Protein AF-0000000072572701 (afdb_homodimer)

pLDDT: mean 84.65, std 23.16, range [14.66, 98.56]

Secondary structure (DSSP, 8-state):
--TT-------------------------------------------------HHHHHHHHHHHHHHHHHHHHHHHHHHHT--SHHHHHHHHHHHHHHHHT-SEEEEEE--TTS----EEEEES--HHHHHHHHTS-GGGSHHHHHHHSSPP-TT-EEES-TTT-TTS-HHHHHHHHHHT--EEEEEEEEETTEEEEEEEEEEESSS----HHHHHHHHHHHHHHHHHHHHHHHHHHHHHHHHHHHHHTS-SSPPPBTTEEEEEEEE--TT--SEEEEEEEETTTEEEEEEEEESS-SHHHHHHHHHHHHHHHHHHHHHTT-HHHHHHHHHHHHHHH-TT--EEEEEEEEEGGGTEEEEEEES-PPPEEE-SS-EEE--PPP-PPBTTSSS-----EEEEPPTT-EEEEE-THHHHTT-S-HHHHHHHHHHHHHT--GGGGG-HHHHHHHHHHHHSTTTTTTS--SS-EEEEEEEE-/-----------------------------------------------------HHHHHHHHHHHHHHHHHHHHHHHHHHHT--SHHHHHHHHHHHHHHHHT-SEEEEEE--TTS----EEEEES--HHHHHHHHTS-GGGSHHHHHHHSSPP-TT-EEES-TTT-TTS-HHHHHHHHHHT--EEEEEEEEETTEEEEEEEEEEESSS----HHHHHHHHHHHHHHHHHHHHHHHHHHHHHHHHHHHHHTS-SS---BTTEEEEEEEE--TT--SEEEEEEEETTTEEEEEEEEESS-SHHHHHHHHHHHHHHHHHHHHHTT-HHHHHHHHHHHHHHH-TT--EEEEEEEEEGGGTEEEEEEES-PPPEEE-SS-EEE--PPP-PPBTTSSS-----EEEEPPTT-EEEEE-THHHHTT-S-HHHHHHHHHHHHHT--GGGGG-HHHHHHHHHHHHSTTTTTTS--SS-EEEEEEEE-

InterPro domains:
  IPR001932 PPM-type phosphatase-like domain [PF07228] (284-476)
  IPR001932 PPM-type phosphatase-like domain [SM00331] (257-476)
  IPR029016 GAF-like domain superfamily [G3DSA:3.30.450.40] (66-241)
  IPR036457 PPM-type phosphatase-like domain superfamily [G3DSA:3.60.40.10] (252-475)
  IPR052016 Bacterial Sigma Factor Regulator [PTHR43156] (59-477)

Solvent-accessible surface area (backbone atoms only — not comparable to full-atom values): 51930 Å² total; per-residue (Å²): 138,84,69,83,64,85,66,78,80,73,81,82,82,81,70,85,68,82,74,73,83,72,83,72,78,81,83,82,75,82,75,89,82,79,86,89,86,79,84,75,82,77,77,79,79,81,71,76,71,71,75,74,52,76,67,54,58,52,39,53,50,37,49,48,47,37,51,52,48,48,51,51,49,54,50,49,52,57,44,48,67,41,86,42,49,70,51,35,54,51,44,50,50,53,49,45,19,64,52,48,70,31,77,27,29,38,36,43,36,49,32,70,83,69,78,53,70,73,48,73,48,60,38,88,48,54,71,67,53,52,53,51,56,64,70,29,60,51,78,74,34,68,54,32,36,50,74,75,41,66,88,67,60,78,80,41,49,74,38,40,46,48,83,73,42,82,84,51,50,66,59,47,52,50,44,29,61,74,73,50,41,22,14,36,42,25,37,64,30,36,29,92,95,34,74,41,35,29,25,37,37,32,34,26,68,46,68,42,73,61,50,70,68,31,43,50,53,42,37,55,48,32,46,49,45,26,40,49,47,51,50,33,44,50,37,51,52,44,49,51,38,43,50,46,21,58,45,54,47,37,69,83,64,79,69,89,46,84,45,44,44,68,27,74,49,79,42,60,19,91,57,35,28,9,59,49,58,47,64,40,86,37,80,93,74,21,33,38,36,35,42,32,35,32,65,65,59,22,34,61,13,34,24,49,30,24,32,51,53,29,24,47,50,48,36,34,74,75,37,34,90,37,30,45,57,31,52,46,51,48,34,52,48,34,53,74,74,38,61,91,46,44,29,28,28,35,34,29,27,29,35,38,92,73,32,30,32,39,31,19,43,21,48,48,65,60,36,35,38,36,46,96,88,47,64,47,71,46,82,60,63,86,28,64,35,36,48,75,54,97,69,84,72,46,64,66,42,78,46,80,55,54,76,54,21,29,40,37,39,53,41,63,28,57,38,57,72,55,70,47,57,70,69,56,27,49,50,43,47,49,50,30,52,62,61,56,50,77,82,35,56,80,34,40,55,48,41,52,50,49,31,49,46,59,51,29,50,95,53,53,67,73,41,88,34,87,56,29,33,39,39,40,28,42,24,30,93,134,77,83,88,96,89,92,88,94,91,82,94,87,88,88,87,91,90,89,89,84,91,86,91,94,87,91,84,87,85,84,91,86,85,88,91,85,87,89,81,86,79,83,83,83,84,74,79,76,72,78,77,53,74,69,54,56,53,39,50,50,36,48,49,48,36,51,52,47,49,51,51,48,54,50,50,52,57,45,49,66,42,86,41,48,69,52,35,54,50,44,50,51,51,49,45,20,65,51,48,72,32,78,27,30,37,36,41,35,48,32,71,85,68,80,52,72,74,48,75,50,60,38,88,48,53,72,67,52,54,51,51,54,65,70,29,61,50,77,75,33,70,54,32,37,50,74,75,42,65,88,68,61,78,81,38,48,75,38,38,46,49,83,74,41,81,84,51,52,67,59,47,52,50,44,30,60,72,74,51,40,22,15,35,41,28,38,64,31,35,29,90,95,34,73,43,35,29,24,37,37,34,33,28,66,48,68,42,73,60,50,71,69,29,44,50,52,43,36,56,48,32,47,48,45,26,38,49,46,50,50,34,44,49,36,52,51,43,49,52,39,44,49,46,23,58,47,54,46,37,68,84,66,79,68,89,48,83,44,44,44,72,27,74,49,80,43,57,17,90,57,36,30,10,61,49,59,47,65,40,85,38,81,93,75,22,33,38,36,36,41,34,36,33,64,65,59,23,33,62,13,34,25,49,29,23,33,50,53,29,23,47,50,48,37,34,74,74,38,35,90,38,30,45,58,31,54,45,51,49,34,52,48,35,52,75,73,39,62,90,44,45,31,26,30,34,34,29,28,28,35,37,92,72,32,33,33,39,30,18,45,20,49,47,65,60,36,34,39,38,46,95,88,49,64,47,72,45,82,60,64,85,28,64,35,37,48,74,55,97,68,82,70,47,65,65,40,77,45,78,56,54,75,55,20,28,42,36,40,54,40,64,27,58,37,57,72,54,70,45,58,69,70,57,26,50,50,44,45,50,50,29,52,60,60,55,50,78,82,34,57,80,35,39,56,48,41,54,49,50,31,48,46,60,50,30,51,93,53,53,67,72,41,87,34,86,56,30,31,39,38,41,29,43,25,30,93

Foldseek 3Di:
DPPDPPDDPDDDDDDPDDDDDDPDDDDDDPDDDDDDDDDDPDPPPPPPVPPPPPVNVVVVVVVVVVVLVVLLVVLLVCLLPDQALLSNQVSLQVSLCVLQVFQKKKWWFDFPVRPDDTDMDIGPADPVLVVLVVVPPLCLDQQSCCNVHPHDDLLFDKFQFQCPDPPRDPSVNVSCVVVQFGIKTKGFLDAVVFTTGTMMMGTHNHRDGGDPSSSVSSSVSSNSSSVSSVVNVVVVVVVVVVVVVLCVLADVDADDAPFKDKDKDKDAFPQGFQWYWDWDQEPPSKIKTKIKGKDDGHPVSSVVSSVLVVQLNVLCNVPVVDQQSSVQVSLVVCVVPPLPIWMKMKMWIADSVQQKIKIAIAQWFFKWKADPVDIDTDDFDDHHIRNPDPGTDGDIDMDHDDALMKIKGKGCLLQVLLVDDNVVSVVQLSVQRHPQDPVQSNPQNSSVVSSSCSSQDDCSRVDRDNGMMMMMMMHGD/DADDDDYDDDDDDYDYDYDYDDDDDDDDDYDDDDDDDDDDDDDDPPPPPPPPPPVRVVVVVVVVVVVLVVLLVVLLVCLLPDQALLSNQVSLQVSLCVLQVFQKKKWWFDFPVRPDDTDMDIGPADPVLVVLVVVDPLCLDQQSCCNVHDHDDLLFDKFQFQCPDPPRDPSVNVSCVVVQFGIKTKGFLDAVVFTTGTMMMGTHNHRDGGDPSSSVSSSVSSNSSSVSSVVNVVVVVVVVVVVVVLCVLADVDADDAPFKDKDKDKDAFPQGFQWYWDWDQEPPSKIKTKIKGKDDGHPVSSVVSSVLVVQLNVLCRVPVVDQQSSVQVSLVVCVVPPLPIWMKMKMWIADSVQQKIKIAIAQWFFKWKADPVDIDTDDFDDWHIRNPDPGTDGDIDMDHDDALMKIKGKGCLLQVLLVDDNVVSVVQLSVQRHPQDPVQSNPVNSSVVSSSCSSQDDCSRVDRDNGMMMMMMMHGD

Radius of gyration: 38.57 Å; Cα contacts (8 Å, |Δi|>4): 1800; chains: 2; bounding box: 118×118×92 Å

Organism: Streptomyces coelicolor (strain ATCC BAA-471 / A3(2) / M145) (NCBI:txid100226)

Nearest PDB structures (foldseek):
  3pu9-assembly1_B  TM=7.978E-01  e=1.955E-11  Sphaerobacter thermophilus DSM 20745
  5ucg-assembly3_D  TM=8.114E-01  e=4.742E-10  Bacillus subtilis subsp. subtilis str. 168
  3f79-assembly2_D  TM=7.414E-01  e=1.609E-10  Pseudomonas aeruginosa
  3f79-assembly2_C  TM=7.534E-01  e=5.886E-10  Pseudomonas aeruginosa
  5ucg-assembly1_B  TM=5.491E-01  e=1.102E-10  Bacillus subtilis subsp. subtilis str. 168

Sequence (954 aa):
MNAPHPAKVAGIDSTVPAPAHTVAPAAAGTSPAAESRTADAAAVTDASGTPCAPGALLQDRLAGWVSDLTTLHELTERLVHTGTLAEGLQEVLRAGAALVGARRGLVVLEPADGLGPDTTVGLGLARADLGHIETVPRSALPHGRILDGPPVDEDGIAEPDLLAEKALDPRHREVAARLGYAASYALPLSAEGTPRLGAAVWLYDEPAEPGERQRHLAGLYVRYAAPHLARLLEVERTRTSMATMAEELLPSRLPRVPGVQLAARHRTGPLGGGDWYDALPLPDAALGLSVGSVTGSGPSAVAAMGRLRASLRAYAVMEGEDPVAVLSDLELLLRLTEPARSATALFGYCEPALRRITLAGAGHSPPLLIGERRTEFVETSLSAPLGMLACWEAPSVELQAEPGETVLLYTDGLLHRTGDRADRAFARLHAAAAGVPRAARQDPDAVVEHVLRTVLPDGKAEADSEEDVVLLAVRFEMNAPHPAKVAGIDSTVPAPAHTVAPAAAGTSPAAESRTADAAAVTDASGTPCAPGALLQDRLAGWVSDLTTLHELTERLVHTGTLAEGLQEVLRAGAALVGARRGLVVLEPADGLGPDTTVGLGLARADLGHIETVPRSALPHGRILDGPPVDEDGIAEPDLLAEKALDPRHREVAARLGYAASYALPLSAEGTPRLGAAVWLYDEPAEPGERQRHLAGLYVRYAAPHLARLLEVERTRTSMATMAEELLPSRLPRVPGVQLAARHRTGPLGGGDWYDALPLPDAALGLSVGSVTGSGPSAVAAMGRLRASLRAYAVMEGEDPVAVLSDLELLLRLTEPARSATALFGYCEPALRRITLAGAGHSPPLLIGERRTEFVETSLSAPLGMLACWEAPSVELQAEPGETVLLYTDGLLHRTGDRADRAFARLHAAAAGVPRAARQDPDAVVEHVLRTVLPDGKAEADSEEDVVLLAVRFE

Structure (mmCIF, N/CA/C/O backbone):
data_AF-0000000072572701-model_v1
#
loop_
_entity.id
_entity.type
_entity.pdbx_description
1 polymer 'PPM-type phosphatase domain-containing protein'
#
loop_
_atom_site.group_PDB
_atom_site.id
_atom_site.type_symbol
_atom_site.label_atom_id
_atom_site.label_alt_id
_atom_site.label_comp_id
_atom_site.label_asym_id
_atom_site.label_entity_id
_atom_site.label_seq_id
_atom_site.pdbx_PDB_ins_code
_atom_site.Cartn_x
_atom_site.Cartn_y
_atom_site.Cartn_z
_atom_site.occupancy
_atom_site.B_iso_or_equiv
_atom_site.auth_seq_id
_atom_site.auth_comp_id
_atom_site.auth_asym_id
_atom_site.auth_atom_id
_atom_site.pdbx_PDB_model_num
ATOM 1 N N . MET A 1 1 ? -39.969 -18.25 -25.328 1 21.27 1 MET A N 1
ATOM 2 C CA . MET A 1 1 ? -39.781 -17.422 -24.141 1 21.27 1 MET A CA 1
ATOM 3 C C . MET A 1 1 ? -39.594 -15.961 -24.5 1 21.27 1 MET A C 1
ATOM 5 O O . MET A 1 1 ? -38.562 -15.578 -25.047 1 21.27 1 MET A O 1
ATOM 9 N N . ASN A 1 2 ? -40.781 -15.281 -24.828 1 21.39 2 ASN A N 1
ATOM 10 C CA . ASN A 1 2 ? -41.312 -14.109 -25.5 1 21.39 2 ASN A CA 1
ATOM 11 C C . ASN A 1 2 ? -41.062 -12.828 -24.719 1 21.39 2 ASN A C 1
ATOM 13 O O . ASN A 1 2 ? -41.75 -11.82 -24.906 1 21.39 2 ASN A O 1
ATOM 17 N N . ALA A 1 3 ? -40.031 -13.016 -23.859 1 20.7 3 ALA A N 1
ATOM 18 C CA . ALA A 1 3 ? -40.25 -12.18 -22.672 1 20.7 3 ALA A CA 1
ATOM 19 C C . ALA A 1 3 ? -40.062 -10.703 -23 1 20.7 3 ALA A C 1
ATOM 21 O O . ALA A 1 3 ? -40.562 -9.828 -22.297 1 20.7 3 ALA A O 1
ATOM 22 N N . PRO A 1 4 ? -39.156 -10.32 -24.016 1 23.58 4 PRO A N 1
ATOM 23 C CA . PRO A 1 4 ? -38.312 -9.234 -23.5 1 23.58 4 PRO A CA 1
ATOM 24 C C . PRO A 1 4 ? -38.969 -7.867 -23.625 1 23.58 4 PRO A C 1
ATOM 26 O O . PRO A 1 4 ? -38.344 -6.844 -23.359 1 23.58 4 PRO A O 1
ATOM 29 N N . HIS A 1 5 ? -40.344 -7.762 -23.578 1 20.62 5 HIS A N 1
ATOM 30 C CA . HIS A 1 5 ? -40.875 -6.695 -24.422 1 20.62 5 HIS A CA 1
ATOM 31 C C . HIS A 1 5 ? -40.656 -5.328 -23.797 1 20.62 5 HIS A C 1
ATOM 33 O O . HIS A 1 5 ? -41.031 -4.305 -24.375 1 20.62 5 HIS A O 1
ATOM 39 N N . PRO A 1 6 ? -40.156 -5.148 -22.469 1 23.62 6 PRO A N 1
ATOM 40 C CA . PRO A 1 6 ? -41 -4.109 -21.859 1 23.62 6 PRO A CA 1
ATOM 41 C C . PRO A 1 6 ? -40.531 -2.697 -22.203 1 23.62 6 PRO A C 1
ATOM 43 O O . PRO A 1 6 ? -39.531 -2.236 -21.688 1 23.62 6 PRO A O 1
ATOM 46 N N . ALA A 1 7 ? -40.562 -2.428 -23.484 1 18.44 7 ALA A N 1
ATOM 47 C CA . ALA A 1 7 ? -39.875 -1.271 -24.031 1 18.44 7 ALA A CA 1
ATOM 48 C C . ALA A 1 7 ? -40.219 0.001 -23.281 1 18.44 7 ALA A C 1
ATOM 50 O O . ALA A 1 7 ? -39.344 0.739 -22.828 1 18.44 7 ALA A O 1
ATOM 51 N N . LYS A 1 8 ? -41.281 0.714 -23.703 1 19 8 LYS A N 1
ATOM 52 C CA . LYS A 1 8 ? -41.156 1.974 -24.438 1 19 8 LYS A CA 1
ATOM 53 C C . LYS A 1 8 ? -41.531 3.158 -23.562 1 19 8 LYS A C 1
ATOM 55 O O . LYS A 1 8 ? -42.719 3.498 -23.469 1 19 8 LYS A O 1
ATOM 60 N N . VAL A 1 9 ? -41.281 3.285 -22.281 1 19.78 9 VAL A N 1
ATOM 61 C CA . VAL A 1 9 ? -42.188 4.145 -21.516 1 19.78 9 VAL A CA 1
ATOM 62 C C . VAL A 1 9 ? -41.969 5.605 -21.891 1 19.78 9 VAL A C 1
ATOM 64 O O . VAL A 1 9 ? -42.031 6.496 -21.047 1 19.78 9 VAL A O 1
ATOM 67 N N . ALA A 1 10 ? -41.219 5.809 -23.078 1 16.98 10 ALA A N 1
ATOM 68 C CA . ALA A 1 10 ? -40.594 7.129 -23.031 1 16.98 10 ALA A CA 1
ATOM 69 C C . ALA A 1 10 ? -41.656 8.227 -22.906 1 16.98 10 ALA A C 1
ATOM 71 O O . ALA A 1 10 ? -42.844 7.98 -23.156 1 16.98 10 ALA A O 1
ATOM 72 N N . GLY A 1 11 ? -41.375 9.477 -23.422 1 17.83 11 GLY A N 1
ATOM 73 C CA . GLY A 1 11 ? -41.125 10.844 -23.016 1 17.83 11 GLY A CA 1
ATOM 74 C C . GLY A 1 11 ? -42.188 11.82 -23.484 1 17.83 11 GLY A C 1
ATOM 75 O O . GLY A 1 11 ? -42 13.039 -23.391 1 17.83 11 GLY A O 1
ATOM 76 N N . ILE A 1 12 ? -43.375 11.273 -24.062 1 17.78 12 ILE A N 1
ATOM 77 C CA . ILE A 1 12 ? -43.781 12.148 -25.156 1 17.78 12 ILE A CA 1
ATOM 78 C C . ILE A 1 12 ? -44.062 13.555 -24.625 1 17.78 12 ILE A C 1
ATOM 80 O O . ILE A 1 12 ? -44.25 13.742 -23.422 1 17.78 12 ILE A O 1
ATOM 84 N N . ASP A 1 13 ? -44.938 14.266 -25.281 1 16.95 13 ASP A N 1
ATOM 85 C CA . ASP A 1 13 ? -45.031 15.484 -26.078 1 16.95 13 ASP A CA 1
ATOM 86 C C . ASP A 1 13 ? -45.625 16.625 -25.297 1 16.95 13 ASP A C 1
ATOM 88 O O . ASP A 1 13 ? -45.062 17.719 -25.234 1 16.95 13 ASP A O 1
ATOM 92 N N . SER A 1 14 ? -47 16.625 -25.062 1 16.88 14 SER A N 1
ATOM 93 C CA . SER A 1 14 ? -47.781 17.609 -25.797 1 16.88 14 SER A CA 1
ATOM 94 C C . SER A 1 14 ? -47.969 18.891 -25 1 16.88 14 SER A C 1
ATOM 96 O O . SER A 1 14 ? -47.688 18.922 -23.797 1 16.88 14 SER A O 1
ATOM 98 N N . THR A 1 15 ? -49.156 19.344 -24.812 1 18.53 15 THR A N 1
ATOM 99 C CA . THR A 1 15 ? -49.906 20.5 -25.328 1 18.53 15 THR A CA 1
ATOM 100 C C . THR A 1 15 ? -50.219 21.469 -24.203 1 18.53 15 THR A C 1
ATOM 102 O O . THR A 1 15 ? -50.906 22.469 -24.438 1 18.53 15 THR A O 1
ATOM 105 N N . VAL A 1 16 ? -49.406 21.547 -23.094 1 17.84 16 VAL A N 1
ATOM 106 C CA . VAL A 1 16 ? -50.281 22.078 -22.062 1 17.84 16 VAL A CA 1
ATOM 107 C C . VAL A 1 16 ? -50.688 23.516 -22.406 1 17.84 16 VAL A C 1
ATOM 109 O O . VAL A 1 16 ? -49.812 24.359 -22.625 1 17.84 16 VAL A O 1
ATOM 112 N N . PRO A 1 17 ? -51.906 23.734 -22.547 1 17.67 17 PRO A N 1
ATOM 113 C CA . PRO A 1 17 ? -52.625 24.875 -23.125 1 17.67 17 PRO A CA 1
ATOM 114 C C . PRO A 1 17 ? -52.531 26.125 -22.25 1 17.67 17 PRO A C 1
ATOM 116 O O . PRO A 1 17 ? -52.719 27.25 -22.734 1 17.67 17 PRO A O 1
ATOM 119 N N . ALA A 1 18 ? -52.062 26.172 -21 1 18.7 18 ALA A N 1
ATOM 120 C CA . ALA A 1 18 ? -53.094 26.875 -20.234 1 18.7 18 ALA A CA 1
ATOM 121 C C . ALA A 1 18 ? -53.062 28.375 -20.547 1 18.7 18 ALA A C 1
ATOM 123 O O . ALA A 1 18 ? -52.031 29.016 -20.531 1 18.7 18 ALA A O 1
ATOM 124 N N . PRO A 1 19 ? -54.125 28.906 -20.906 1 17.61 19 PRO A N 1
ATOM 125 C CA . PRO A 1 19 ? -54.406 30.203 -21.547 1 17.61 19 PRO A CA 1
ATOM 126 C C . PRO A 1 19 ? -54.25 31.375 -20.578 1 17.61 19 PRO A C 1
ATOM 128 O O . PRO A 1 19 ? -54.125 32.531 -21.016 1 17.61 19 PRO A O 1
ATOM 131 N N . ALA A 1 20 ? -54.125 31.094 -19.266 1 16.67 20 ALA A N 1
ATOM 132 C CA . ALA A 1 20 ? -55.188 31.906 -18.672 1 16.67 20 ALA A CA 1
ATOM 133 C C . ALA A 1 20 ? -54.875 33.406 -18.812 1 16.67 20 ALA A C 1
ATOM 135 O O . ALA A 1 20 ? -53.844 33.781 -19.391 1 16.67 20 ALA A O 1
ATOM 136 N N . HIS A 1 21 ? -54.5 33.938 -17.641 1 17.12 21 HIS A N 1
ATOM 137 C CA . HIS A 1 21 ? -55.344 34.969 -17 1 17.12 21 HIS A CA 1
ATOM 138 C C . HIS A 1 21 ? -54.875 36.375 -17.344 1 17.12 21 HIS A C 1
ATOM 140 O O . HIS A 1 21 ? -53.688 36.594 -17.672 1 17.12 21 HIS A O 1
ATOM 146 N N . THR A 1 22 ? -55.781 37.219 -17.359 1 18.22 22 THR A N 1
ATOM 147 C CA . THR A 1 22 ? -56.281 38.469 -17.891 1 18.22 22 THR A CA 1
ATOM 148 C C . THR A 1 22 ? -55.594 39.656 -17.188 1 18.22 22 THR A C 1
ATOM 150 O O . THR A 1 22 ? -55.906 40.812 -17.484 1 18.22 22 THR A O 1
ATOM 153 N N . VAL A 1 23 ? -54.438 39.469 -16.547 1 18.38 23 VAL A N 1
ATOM 154 C CA . VAL A 1 23 ? -54.438 40.5 -15.5 1 18.38 23 VAL A CA 1
ATOM 155 C C . VAL A 1 23 ? -54.25 41.875 -16.109 1 18.38 23 VAL A C 1
ATOM 157 O O . VAL A 1 23 ? -53.219 42.125 -16.766 1 18.38 23 VAL A O 1
ATOM 160 N N . ALA A 1 24 ? -55.281 42.594 -16.312 1 18.03 24 ALA A N 1
ATOM 161 C CA . ALA A 1 24 ? -55.312 43.844 -17.078 1 18.03 24 ALA A CA 1
ATOM 162 C C . ALA A 1 24 ? -54.375 44.875 -16.438 1 18.03 24 ALA A C 1
ATOM 164 O O . ALA A 1 24 ? -54.094 44.812 -15.242 1 18.03 24 ALA A O 1
ATOM 165 N N . PRO A 1 25 ? -54.188 46.031 -17.188 1 17.86 25 PRO A N 1
ATOM 166 C CA . PRO A 1 25 ? -53.25 47.125 -17.422 1 17.86 25 PRO A CA 1
ATOM 167 C C . PRO A 1 25 ? -53.469 48.281 -16.469 1 17.86 25 PRO A C 1
ATOM 169 O O . PRO A 1 25 ? -52.844 49.344 -16.641 1 17.86 25 PRO A O 1
ATOM 172 N N . ALA A 1 26 ? -53.938 48.094 -15.211 1 17.42 26 ALA A N 1
ATOM 173 C CA . ALA A 1 26 ? -54.625 49.344 -14.883 1 17.42 26 ALA A CA 1
ATOM 174 C C . ALA A 1 26 ? -53.688 50.531 -14.984 1 17.42 26 ALA A C 1
ATOM 176 O O . ALA A 1 26 ? -52.469 50.375 -14.898 1 17.42 26 ALA A O 1
ATOM 177 N N . ALA A 1 27 ? -54.344 51.688 -14.633 1 17.27 27 ALA A N 1
ATOM 178 C CA . ALA A 1 27 ? -54.5 53.031 -15.188 1 17.27 27 ALA A CA 1
ATOM 179 C C . ALA A 1 27 ? -53.406 53.969 -14.703 1 17.27 27 ALA A C 1
ATOM 181 O O . ALA A 1 27 ? -52.781 54.656 -15.5 1 17.27 27 ALA A O 1
ATOM 182 N N . ALA A 1 28 ? -53.531 54.5 -13.406 1 18.25 28 ALA A N 1
ATOM 183 C CA . ALA A 1 28 ? -53.875 55.906 -13.281 1 18.25 28 ALA A CA 1
ATOM 184 C C . ALA A 1 28 ? -52.594 56.75 -13.148 1 18.25 28 ALA A C 1
ATOM 186 O O . ALA A 1 28 ? -51.562 56.25 -12.727 1 18.25 28 ALA A O 1
ATOM 187 N N . GLY A 1 29 ? -52.719 58.156 -13.336 1 17.61 29 GLY A N 1
ATOM 188 C CA . GLY A 1 29 ? -52.094 59.375 -13.836 1 17.61 29 GLY A CA 1
ATOM 189 C C . GLY A 1 29 ? -51.219 60.094 -12.797 1 17.61 29 GLY A C 1
ATOM 190 O O . GLY A 1 29 ? -50.812 61.219 -13 1 17.61 29 GLY A O 1
ATOM 191 N N . THR A 1 30 ? -50.562 59.344 -11.93 1 16.91 30 THR A N 1
ATOM 192 C CA . THR A 1 30 ? -50.188 60.156 -10.789 1 16.91 30 THR A CA 1
ATOM 193 C C . THR A 1 30 ? -49.281 61.312 -11.234 1 16.91 30 THR A C 1
ATOM 195 O O . THR A 1 30 ? -48.188 61.062 -11.766 1 16.91 30 THR A O 1
ATOM 198 N N . SER A 1 31 ? -49.906 62.469 -11.258 1 16.78 31 SER A N 1
ATOM 199 C CA . SER A 1 31 ? -49.438 63.75 -11.742 1 16.78 31 SER A CA 1
ATOM 200 C C . SER A 1 31 ? -48.125 64.188 -11.055 1 16.78 31 SER A C 1
ATOM 202 O O . SER A 1 31 ? -47.688 63.531 -10.102 1 16.78 31 SER A O 1
ATOM 204 N N . PRO A 1 32 ? -48.281 65.375 -10.32 1 17.64 32 PRO A N 1
ATOM 205 C CA . PRO A 1 32 ? -47.656 66.688 -10.672 1 17.64 32 PRO A CA 1
ATOM 206 C C . PRO A 1 32 ? -46.312 66.875 -9.969 1 17.64 32 PRO A C 1
ATOM 208 O O . PRO A 1 32 ? -45.938 66.125 -9.078 1 17.64 32 PRO A O 1
ATOM 211 N N . ALA A 1 33 ? -46.031 68.25 -9.586 1 17.8 33 ALA A N 1
ATOM 212 C CA . ALA A 1 33 ? -45.062 69.312 -9.867 1 17.8 33 ALA A CA 1
ATOM 213 C C . ALA A 1 33 ? -44.094 69.5 -8.711 1 17.8 33 ALA A C 1
ATOM 215 O O . ALA A 1 33 ? -42.906 69.688 -8.93 1 17.8 33 ALA A O 1
ATOM 216 N N . ALA A 1 34 ? -44.656 69.688 -7.418 1 16.55 34 ALA A N 1
ATOM 217 C CA . ALA A 1 34 ? -44.344 71.062 -7.039 1 16.55 34 ALA A CA 1
ATOM 218 C C . ALA A 1 34 ? -42.906 71.188 -6.488 1 16.55 34 ALA A C 1
ATOM 220 O O . ALA A 1 34 ? -42.125 72.062 -6.922 1 16.55 34 ALA A O 1
ATOM 221 N N . GLU A 1 35 ? -42.719 70.812 -5.184 1 16.84 35 GLU A N 1
ATOM 222 C CA . GLU A 1 35 ? -42.438 71.875 -4.27 1 16.84 35 GLU A CA 1
ATOM 223 C C . GLU A 1 35 ? -40.938 72.25 -4.258 1 16.84 35 GLU A C 1
ATOM 225 O O . GLU A 1 35 ? -40.125 71.438 -4.762 1 16.84 35 GLU A O 1
ATOM 230 N N . SER A 1 36 ? -40.375 72.438 -2.971 1 18.41 36 SER A N 1
ATOM 231 C CA . SER A 1 36 ? -39.844 73.562 -2.256 1 18.41 36 SER A CA 1
ATOM 232 C C . SER A 1 36 ? -38.312 73.625 -2.344 1 18.41 36 SER A C 1
ATOM 234 O O . SER A 1 36 ? -37.688 72.562 -2.645 1 18.41 36 SER A O 1
ATOM 236 N N . ARG A 1 37 ? -37.719 74.625 -1.461 1 20.86 37 ARG A N 1
ATOM 237 C CA . ARG A 1 37 ? -36.75 75.75 -1.335 1 20.86 37 ARG A CA 1
ATOM 238 C C . ARG A 1 37 ? -35.375 75.188 -0.953 1 20.86 37 ARG A C 1
ATOM 240 O O . ARG A 1 37 ? -35.281 74.125 -0.34 1 20.86 37 ARG A O 1
ATOM 247 N N . THR A 1 38 ? -34.375 75.938 -1.31 1 19.28 38 THR A N 1
ATOM 248 C CA . THR A 1 38 ? -32.969 76 -1.698 1 19.28 38 THR A CA 1
ATOM 249 C C . THR A 1 38 ? -32.062 75.875 -0.475 1 19.28 38 THR A C 1
ATOM 251 O O . THR A 1 38 ? -30.891 75.5 -0.589 1 19.28 38 THR A O 1
ATOM 254 N N . ALA A 1 39 ? -32.375 76.125 0.892 1 22.48 39 ALA A N 1
ATOM 255 C CA . ALA A 1 39 ? -31.406 77.062 1.483 1 22.48 39 ALA A CA 1
ATOM 256 C C . ALA A 1 39 ? -30.094 76.312 1.765 1 22.48 39 ALA A C 1
ATOM 258 O O . ALA A 1 39 ? -30.094 75.125 2.135 1 22.48 39 ALA A O 1
ATOM 259 N N . ASP A 1 40 ? -28.953 76.938 1.442 1 21.2 40 ASP A N 1
ATOM 260 C CA . ASP A 1 40 ? -27.516 76.75 1.277 1 21.2 40 ASP A CA 1
ATOM 261 C C . ASP A 1 40 ? -26.828 76.625 2.627 1 21.2 40 ASP A C 1
ATOM 263 O O . ASP A 1 40 ? -25.594 76.562 2.705 1 21.2 40 ASP A O 1
ATOM 267 N N . ALA A 1 41 ? -27.422 76 3.748 1 23.45 41 ALA A N 1
ATOM 268 C CA . ALA A 1 41 ? -26.641 76.312 4.938 1 23.45 41 ALA A CA 1
ATOM 269 C C . ALA A 1 41 ? -25.25 75.688 4.852 1 23.45 41 ALA A C 1
ATOM 271 O O . ALA A 1 41 ? -25.141 74.5 4.457 1 23.45 41 ALA A O 1
ATOM 272 N N . ALA A 1 42 ? -24.203 76.5 4.945 1 25.03 42 ALA A N 1
ATOM 273 C CA . ALA A 1 42 ? -22.734 76.438 4.98 1 25.03 42 ALA A CA 1
ATOM 274 C C . ALA A 1 42 ? -22.25 75.625 6.16 1 25.03 42 ALA A C 1
ATOM 276 O O . ALA A 1 42 ? -22.469 76 7.32 1 25.03 42 ALA A O 1
ATOM 277 N N . ALA A 1 43 ? -22.453 74.312 6.223 1 24.67 43 ALA A N 1
ATOM 278 C CA . ALA A 1 43 ? -21.922 73.562 7.363 1 24.67 43 ALA A CA 1
ATOM 279 C C . ALA A 1 43 ? -20.422 73.812 7.527 1 24.67 43 ALA A C 1
ATOM 281 O O . ALA A 1 43 ? -19.688 73.812 6.547 1 24.67 43 ALA A O 1
ATOM 282 N N . VAL A 1 44 ? -20.078 74.562 8.562 1 25.47 44 VAL A N 1
ATOM 283 C CA . VAL A 1 44 ? -18.766 74.812 9.141 1 25.47 44 VAL A CA 1
ATOM 284 C C . VAL A 1 44 ? -18.078 73.5 9.469 1 25.47 44 VAL A C 1
ATOM 286 O O . VAL A 1 44 ? -18.625 72.625 10.18 1 25.47 44 VAL A O 1
ATOM 289 N N . THR A 1 45 ? -17.312 72.875 8.609 1 26.06 45 THR A N 1
ATOM 290 C CA . THR A 1 45 ? -16.5 71.625 8.773 1 26.06 45 THR A CA 1
ATOM 291 C C . THR A 1 45 ? -15.492 71.812 9.906 1 26.06 45 THR A C 1
ATOM 293 O O . THR A 1 45 ? -14.602 72.688 9.836 1 26.06 45 THR A O 1
ATOM 296 N N . ASP A 1 46 ? -15.891 71.812 11.219 1 28.23 46 ASP A N 1
ATOM 297 C CA . ASP A 1 46 ? -14.891 71.812 12.289 1 28.23 46 ASP A CA 1
ATOM 298 C C . ASP A 1 46 ? -13.914 70.625 12.109 1 28.23 46 ASP A C 1
ATOM 300 O O . ASP A 1 46 ? -14.305 69.438 12.18 1 28.23 46 ASP A O 1
ATOM 304 N N . ALA A 1 47 ? -12.867 70.688 11.328 1 34.38 47 ALA A N 1
ATOM 305 C CA . ALA A 1 47 ? -11.742 69.812 11.062 1 34.38 47 ALA A CA 1
ATOM 306 C C . ALA A 1 47 ? -10.922 69.562 12.328 1 34.38 47 ALA A C 1
ATOM 308 O O . ALA A 1 47 ? -9.742 69.875 12.383 1 34.38 47 ALA A O 1
ATOM 309 N N . SER A 1 48 ? -11.492 69.812 13.531 1 36.31 48 SER A N 1
ATOM 310 C CA . SER A 1 48 ? -10.445 69.5 14.508 1 36.31 48 SER A CA 1
ATOM 311 C C . SER A 1 48 ? -9.953 68.062 14.375 1 36.31 48 SER A C 1
ATOM 313 O O . SER A 1 48 ? -10.68 67.125 14.703 1 36.31 48 SER A O 1
ATOM 315 N N . GLY A 1 49 ? -9.195 67.688 13.328 1 36.69 49 GLY A N 1
ATOM 316 C CA . GLY A 1 49 ? -8.5 66.438 13.242 1 36.69 49 GLY A CA 1
ATOM 317 C C . GLY A 1 49 ? -7.816 66 14.539 1 36.69 49 GLY A C 1
ATOM 318 O O . GLY A 1 49 ? -6.805 66.625 14.914 1 36.69 49 GLY A O 1
ATOM 319 N N . THR A 1 50 ? -8.492 65.75 15.625 1 41.75 50 THR A N 1
ATOM 320 C CA . THR A 1 50 ? -7.781 65.188 16.766 1 41.75 50 THR A CA 1
ATOM 321 C C . THR A 1 50 ? -6.797 64.125 16.312 1 41.75 50 THR A C 1
ATOM 323 O O . THR A 1 50 ? -7.195 63.125 15.688 1 41.75 50 THR A O 1
ATOM 326 N N . PRO A 1 51 ? -5.484 64.375 16.094 1 45.22 51 PRO A N 1
ATOM 327 C CA . PRO A 1 51 ? -4.473 63.375 15.789 1 45.22 51 PRO A CA 1
ATOM 328 C C . PRO A 1 51 ? -4.688 62.094 16.562 1 45.22 51 PRO A C 1
ATOM 330 O O . PRO A 1 51 ? -5 62.125 17.75 1 45.22 51 PRO A O 1
ATOM 333 N N . CYS A 1 52 ? -5.266 61.094 16.062 1 51.59 52 CYS A N 1
ATOM 334 C CA . CYS A 1 52 ? -5.324 59.781 16.703 1 51.59 52 CYS A CA 1
ATOM 335 C C . CYS A 1 52 ? -4.035 59.469 17.453 1 51.59 52 CYS A C 1
ATOM 337 O O . CYS A 1 52 ? -2.947 59.531 16.875 1 51.59 52 CYS A O 1
ATOM 339 N N . ALA A 1 53 ? -3.852 59.531 18.672 1 61.72 53 ALA A N 1
ATOM 340 C CA . ALA A 1 53 ? -2.744 59.281 19.594 1 61.72 53 ALA A CA 1
ATOM 341 C C . ALA A 1 53 ? -1.958 58.031 19.219 1 61.72 53 ALA A C 1
ATOM 343 O O . ALA A 1 53 ? -2.523 57.094 18.688 1 61.72 53 ALA A O 1
ATOM 344 N N . PRO A 1 54 ? -0.573 58.062 18.984 1 64.44 54 PRO A N 1
ATOM 345 C CA . PRO A 1 54 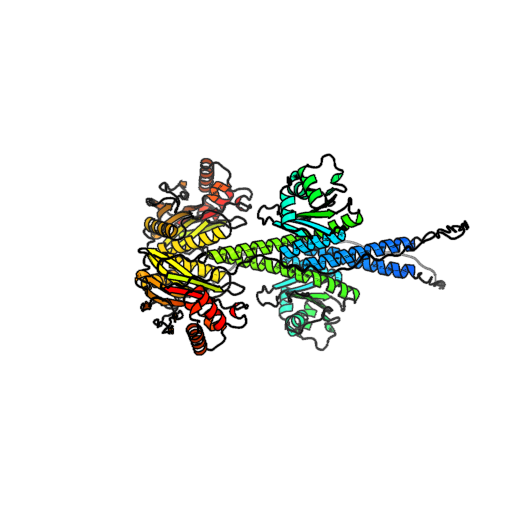? 0.337 56.969 18.688 1 64.44 54 PRO A CA 1
ATOM 346 C C . PRO A 1 54 ? -0.125 55.625 19.281 1 64.44 54 PRO A C 1
ATOM 348 O O . PRO A 1 54 ? 0.04 54.594 18.656 1 64.44 54 PRO A O 1
ATOM 351 N N . GLY A 1 55 ? -0.786 55.656 20.312 1 72.38 55 GLY A N 1
ATOM 352 C CA . GLY A 1 55 ? -1.307 54.469 20.969 1 72.38 55 GLY A CA 1
ATOM 353 C C . GLY A 1 55 ? -2.447 53.812 20.203 1 72.38 55 GLY A C 1
ATOM 354 O O . GLY A 1 55 ? -2.535 52.594 20.125 1 72.38 55 GLY A O 1
ATOM 355 N N . ALA A 1 56 ? -3.264 54.625 19.5 1 74.88 56 ALA A N 1
ATOM 356 C CA . ALA A 1 56 ? -4.414 54.125 18.75 1 74.88 56 ALA A CA 1
ATOM 357 C C . ALA A 1 56 ? -3.975 53.438 17.453 1 74.88 56 ALA A C 1
ATOM 359 O O . ALA A 1 56 ? -4.523 52.406 17.078 1 74.88 56 ALA A O 1
ATOM 360 N N . LEU A 1 57 ? -2.973 54 16.766 1 79.62 57 LEU A N 1
ATOM 361 C CA . LEU A 1 57 ? -2.438 53.406 15.539 1 79.62 57 LEU A CA 1
ATOM 362 C C . LEU A 1 57 ? -1.801 52.062 15.828 1 79.62 57 LEU A C 1
ATOM 364 O O . LEU A 1 57 ? -1.96 51.125 15.047 1 79.62 57 LEU A O 1
ATOM 368 N N . LEU A 1 58 ? -1.032 52 16.906 1 82.81 58 LEU A N 1
ATOM 369 C CA . LEU A 1 58 ? -0.412 50.719 17.281 1 82.81 58 LEU A CA 1
ATOM 370 C C . LEU A 1 58 ? -1.47 49.688 17.625 1 82.81 58 LEU A C 1
ATOM 372 O O . LEU A 1 58 ? -1.332 48.5 17.25 1 82.81 58 LEU A O 1
ATOM 376 N N . GLN A 1 59 ? -2.525 50.094 18.266 1 83.44 59 GLN A N 1
ATOM 377 C CA . GLN A 1 59 ? -3.629 49.219 18.594 1 83.44 59 GLN A CA 1
ATOM 378 C C . GLN A 1 59 ? -4.297 48.656 17.344 1 83.44 59 GLN A C 1
ATOM 380 O O . GLN A 1 59 ? -4.605 47.469 17.266 1 83.44 59 GLN A O 1
ATOM 385 N N . ASP A 1 60 ? -4.496 49.594 16.406 1 84.06 60 ASP A N 1
ATOM 386 C CA . ASP A 1 60 ? -5.113 49.188 15.148 1 84.06 60 ASP A CA 1
ATOM 387 C C . ASP A 1 60 ? -4.227 48.188 14.414 1 84.06 60 ASP A C 1
ATOM 389 O O . ASP A 1 60 ? -4.723 47.188 13.852 1 84.06 60 ASP A O 1
ATOM 393 N N . ARG A 1 61 ? -2.986 48.438 14.445 1 85.06 61 ARG A N 1
ATOM 394 C CA . ARG A 1 61 ? -2.047 47.531 13.797 1 85.06 61 ARG A CA 1
ATOM 395 C C . ARG A 1 61 ? -2.049 46.156 14.477 1 85.06 61 ARG A C 1
ATOM 397 O O . ARG A 1 61 ? -2.09 45.125 13.805 1 85.06 61 ARG A O 1
ATOM 404 N N . LEU A 1 62 ? -2 46.156 15.758 1 86.62 62 LEU A N 1
ATOM 405 C CA . LEU A 1 62 ? -1.999 44.906 16.516 1 86.62 62 LEU A CA 1
ATOM 406 C C . LEU A 1 62 ? -3.305 44.156 16.312 1 86.62 62 LEU A C 1
ATOM 408 O O . LEU A 1 62 ? -3.299 42.938 16.172 1 86.62 62 LEU A O 1
ATOM 412 N N . ALA A 1 63 ? -4.359 44.875 16.281 1 85.56 63 ALA A N 1
ATOM 413 C CA . ALA A 1 63 ? -5.656 44.25 16.031 1 85.56 63 ALA A CA 1
ATOM 414 C C . ALA A 1 63 ? -5.695 43.625 14.641 1 85.56 63 ALA A C 1
ATOM 416 O O . ALA A 1 63 ? -6.262 42.531 14.469 1 85.56 63 ALA A O 1
ATOM 417 N N . GLY A 1 64 ? -5.156 44.312 13.734 1 87.56 64 GLY A N 1
ATOM 418 C CA . GLY A 1 64 ? -5.043 43.75 12.398 1 87.56 64 GLY A CA 1
ATOM 419 C C . GLY A 1 64 ? -4.246 42.469 12.359 1 87.56 64 GLY A C 1
ATOM 420 O O . GLY A 1 64 ? -4.645 41.5 11.695 1 87.56 64 GLY A O 1
ATOM 421 N N . TRP A 1 65 ? -3.215 42.5 13.07 1 86.12 65 TRP A N 1
ATOM 422 C CA . TRP A 1 65 ? -2.371 41.312 13.141 1 86.12 65 TRP A CA 1
ATOM 423 C C . TRP A 1 65 ? -3.119 40.156 13.797 1 86.12 65 TRP A C 1
ATOM 425 O O . TRP A 1 65 ? -3.037 39.031 13.336 1 86.12 65 TRP A O 1
ATOM 435 N N . VAL A 1 66 ? -3.789 40.406 14.836 1 87.31 66 VAL A N 1
ATOM 436 C CA . VAL A 1 66 ? -4.562 39.406 15.531 1 87.31 66 VAL A CA 1
ATOM 437 C C . VAL A 1 66 ? -5.609 38.812 14.586 1 87.31 66 VAL A C 1
ATOM 439 O O . VAL A 1 66 ? -5.781 37.594 14.523 1 87.31 66 VAL A O 1
ATOM 442 N N . SER A 1 67 ? -6.234 39.719 13.922 1 88.94 67 SER A N 1
ATOM 443 C CA . SER A 1 67 ? -7.254 39.25 12.977 1 88.94 67 SER A CA 1
ATOM 444 C C . SER A 1 67 ? -6.656 38.375 11.898 1 88.94 67 SER A C 1
ATOM 446 O O . SER A 1 67 ? -7.199 37.312 11.594 1 88.94 67 SER A O 1
ATOM 448 N N . ASP A 1 68 ? -5.547 38.781 11.336 1 90.44 68 ASP A N 1
ATOM 449 C CA . ASP A 1 68 ? -4.871 38 10.281 1 90.44 68 ASP A CA 1
ATOM 450 C C . ASP A 1 68 ? -4.453 36.625 10.789 1 90.44 68 ASP A C 1
ATOM 452 O O . ASP A 1 68 ? -4.73 35.625 10.141 1 90.44 68 ASP A O 1
ATOM 456 N N . LEU A 1 69 ? -3.887 36.594 11.906 1 88.62 69 LEU A N 1
ATOM 457 C CA . LEU A 1 69 ? -3.369 35.344 12.461 1 88.62 69 LEU A CA 1
ATOM 458 C C . LEU A 1 69 ? -4.508 34.406 12.859 1 88.62 69 LEU A C 1
ATOM 460 O O . LEU A 1 69 ? -4.398 33.188 12.727 1 88.62 69 LEU A O 1
ATOM 464 N N . THR A 1 70 ? -5.551 35.031 13.32 1 89.25 70 THR A N 1
ATOM 465 C CA . THR A 1 70 ? -6.723 34.25 13.672 1 89.25 70 THR A CA 1
ATOM 466 C C . THR A 1 70 ? -7.344 33.594 12.43 1 89.25 70 THR A C 1
ATOM 468 O O . THR A 1 70 ? -7.691 32.438 12.438 1 89.25 70 THR A O 1
ATOM 471 N N . THR A 1 71 ? -7.445 34.406 11.438 1 91.88 71 THR A N 1
ATOM 472 C CA . THR A 1 71 ? -7.984 33.875 10.18 1 91.88 71 THR A CA 1
ATOM 473 C C . THR A 1 71 ? -7.117 32.75 9.633 1 91.88 71 THR A C 1
ATOM 475 O O . THR A 1 71 ? -7.633 31.703 9.242 1 91.88 71 THR A O 1
ATOM 478 N N . LEU A 1 72 ? -5.855 32.969 9.625 1 91.44 72 LEU A N 1
ATOM 479 C CA . LEU A 1 72 ? -4.93 31.969 9.141 1 91.44 72 LEU A CA 1
ATOM 480 C C . LEU A 1 72 ? -5.043 30.688 9.969 1 91.44 72 LEU A C 1
ATOM 482 O O . LEU A 1 72 ? -5.047 29.578 9.422 1 91.44 72 LEU A O 1
ATOM 486 N N . HIS A 1 73 ? -5.164 30.844 11.18 1 88.12 73 HIS A N 1
ATOM 487 C CA . HIS A 1 73 ? -5.281 29.703 12.078 1 88.12 73 HIS A CA 1
ATOM 488 C C . HIS A 1 73 ? -6.555 28.906 11.789 1 88.12 73 HIS A C 1
ATOM 490 O O . HIS A 1 73 ? -6.527 27.688 11.727 1 88.12 73 HIS A O 1
ATOM 496 N N . GLU A 1 74 ? -7.605 29.641 11.625 1 91.06 74 GLU A N 1
ATOM 497 C CA . GLU A 1 74 ? -8.883 28.984 11.352 1 91.06 74 GLU A CA 1
ATOM 498 C C . GLU A 1 74 ? -8.836 28.219 10.039 1 91.06 74 GLU A C 1
ATOM 500 O O . GLU A 1 74 ? -9.305 27.078 9.961 1 91.06 74 GLU A O 1
ATOM 505 N N . LEU A 1 75 ? -8.305 28.812 9.078 1 94.56 75 LEU A N 1
ATOM 506 C CA . LEU A 1 75 ? -8.234 28.188 7.762 1 94.56 75 LEU A CA 1
ATOM 507 C C . LEU A 1 75 ? -7.301 26.984 7.789 1 94.56 75 LEU A C 1
ATOM 509 O O . LEU A 1 75 ? -7.59 25.953 7.168 1 94.56 75 LEU A O 1
ATOM 513 N N . THR A 1 76 ? -6.227 27.109 8.469 1 91.44 76 THR A N 1
ATOM 514 C CA . THR A 1 76 ? -5.27 26.016 8.57 1 91.44 76 THR A CA 1
ATOM 515 C C . THR A 1 76 ? -5.867 24.844 9.352 1 91.44 76 THR A C 1
ATOM 517 O O . THR A 1 76 ? -5.621 23.688 9.031 1 91.44 76 THR A O 1
ATOM 520 N N . GLU A 1 77 ? -6.629 25.141 10.367 1 88.75 77 GLU A N 1
ATOM 521 C CA . GLU A 1 77 ? -7.305 24.094 11.133 1 88.75 77 GLU A CA 1
ATOM 522 C C . GLU A 1 77 ? -8.281 23.312 10.258 1 88.75 77 GLU A C 1
ATOM 524 O O . GLU A 1 77 ? -8.344 22.094 10.344 1 88.75 77 GLU A O 1
ATOM 529 N N . ARG A 1 78 ? -8.961 23.969 9.438 1 93.25 78 ARG A N 1
ATOM 530 C CA . ARG A 1 78 ? -9.883 23.297 8.523 1 93.25 78 ARG A CA 1
ATOM 531 C C . ARG A 1 78 ? -9.125 22.391 7.555 1 93.25 78 ARG A C 1
ATOM 533 O O . ARG A 1 78 ? -9.562 21.281 7.266 1 93.25 78 ARG A O 1
ATOM 540 N N . LEU A 1 79 ? -8.055 22.906 7.109 1 95 79 LEU A N 1
ATOM 541 C CA . LEU A 1 79 ? -7.258 22.188 6.129 1 95 79 LEU A CA 1
ATOM 542 C C . LEU A 1 79 ? -6.723 20.891 6.719 1 95 79 LEU A C 1
ATOM 544 O O . LEU A 1 79 ? -6.805 19.828 6.09 1 95 79 LEU A O 1
ATOM 548 N N . VAL A 1 80 ? -6.223 20.922 7.906 1 91.25 80 VAL A N 1
ATOM 549 C CA . VAL A 1 80 ? -5.539 19.781 8.492 1 91.25 80 VAL A CA 1
ATOM 550 C C . VAL A 1 80 ? -6.547 18.672 8.789 1 91.25 80 VAL A C 1
ATOM 552 O O . VAL A 1 80 ? -6.172 17.5 8.93 1 91.25 80 VAL A O 1
ATOM 555 N N . HIS A 1 81 ? -7.828 19.016 8.82 1 91.06 81 HIS A N 1
ATOM 556 C CA . HIS A 1 81 ? -8.867 18.047 9.109 1 91.06 81 HIS A CA 1
ATOM 557 C C . HIS A 1 81 ? -9.32 17.328 7.836 1 91.06 81 HIS A C 1
ATOM 559 O O . HIS A 1 81 ? -10.102 16.375 7.898 1 91.06 81 HIS A O 1
ATOM 565 N N . THR A 1 82 ? -8.805 17.781 6.703 1 93.31 82 THR A N 1
ATOM 566 C CA . THR A 1 82 ? -9.141 17.078 5.473 1 93.31 82 THR A CA 1
ATOM 567 C C . THR A 1 82 ? -8.445 15.719 5.426 1 93.31 82 THR A C 1
ATOM 569 O O . THR A 1 82 ? -7.293 15.594 5.836 1 93.31 82 THR A O 1
ATOM 572 N N . GLY A 1 83 ? -9.234 14.734 4.895 1 90.88 83 GLY A N 1
ATOM 573 C CA . GLY A 1 83 ? -8.727 13.375 4.938 1 90.88 83 GLY A CA 1
ATOM 574 C C . GLY A 1 83 ? -8.406 12.812 3.564 1 90.88 83 GLY A C 1
ATOM 575 O O . GLY A 1 83 ? -7.844 11.727 3.449 1 90.88 83 GLY A O 1
ATOM 576 N N . THR A 1 84 ? -8.828 13.516 2.561 1 93.69 84 THR A N 1
ATOM 577 C CA . THR A 1 84 ? -8.555 13.086 1.193 1 93.69 84 THR A CA 1
ATOM 578 C C . THR A 1 84 ? -7.938 14.219 0.381 1 93.69 84 THR A C 1
ATOM 580 O O . THR A 1 84 ? -8.062 15.391 0.743 1 93.69 84 THR A O 1
ATOM 583 N N . LEU A 1 85 ? -7.258 13.812 -0.643 1 96.12 85 LEU A N 1
ATOM 584 C CA . LEU A 1 85 ? -6.641 14.797 -1.528 1 96.12 85 LEU A CA 1
ATOM 585 C C . LEU A 1 85 ? -7.695 15.711 -2.143 1 96.12 85 LEU A C 1
ATOM 587 O O . LEU A 1 85 ? -7.508 16.922 -2.205 1 96.12 85 LEU A O 1
ATOM 591 N N . ALA A 1 86 ? -8.805 15.125 -2.545 1 96.25 86 ALA A N 1
ATOM 592 C CA . ALA A 1 86 ? -9.891 15.898 -3.141 1 96.25 86 ALA A CA 1
ATOM 593 C C . ALA A 1 86 ? -10.422 16.953 -2.162 1 96.25 86 ALA A C 1
ATOM 595 O O . ALA A 1 86 ? -10.594 18.109 -2.523 1 96.25 86 ALA A O 1
ATOM 596 N N . GLU A 1 87 ? -10.617 16.578 -0.931 1 96.56 87 GLU A N 1
ATOM 597 C CA . GLU A 1 87 ? -11.07 17.5 0.108 1 96.56 87 GLU A CA 1
ATOM 598 C C . GLU A 1 87 ? -10.039 18.594 0.37 1 96.56 87 GLU A C 1
ATOM 600 O O . GLU A 1 87 ? -10.398 19.75 0.573 1 96.56 87 GLU A O 1
ATOM 605 N N . GLY A 1 88 ? -8.797 18.172 0.434 1 97.5 88 GLY A N 1
ATOM 606 C CA . GLY A 1 88 ? -7.738 19.141 0.647 1 97.5 88 GLY A CA 1
ATOM 607 C C . GLY A 1 88 ? -7.668 20.188 -0.437 1 97.5 88 GLY A C 1
ATOM 608 O O . GLY A 1 88 ? -7.543 21.391 -0.143 1 97.5 88 GLY A O 1
ATOM 609 N N . LEU A 1 89 ? -7.781 19.766 -1.657 1 98.12 89 LEU A N 1
ATOM 610 C CA . LEU A 1 89 ? -7.734 20.688 -2.783 1 98.12 89 LEU A CA 1
ATOM 611 C C . LEU A 1 89 ? -8.922 21.656 -2.744 1 98.12 89 LEU A C 1
ATOM 613 O O . LEU A 1 89 ? -8.758 22.859 -2.979 1 98.12 89 LEU A O 1
ATOM 617 N N . GLN A 1 90 ? -10.031 21.141 -2.406 1 98 90 GLN A N 1
ATOM 618 C CA . GLN A 1 90 ? -11.219 21.984 -2.301 1 98 90 GLN A CA 1
ATOM 619 C C . GLN A 1 90 ? -11.07 23.016 -1.185 1 98 90 GLN A C 1
ATOM 621 O O . GLN A 1 90 ? -11.461 24.172 -1.349 1 98 90 GLN A O 1
ATOM 626 N N . GLU A 1 91 ? -10.508 22.578 -0.11 1 97.94 91 GLU A N 1
ATOM 627 C CA . GLU A 1 91 ? -10.312 23.484 1.013 1 97.94 91 GLU A CA 1
ATOM 628 C C . GLU A 1 91 ? -9.32 24.594 0.66 1 97.94 91 GLU A C 1
ATOM 630 O O . GLU A 1 91 ? -9.508 25.75 1.049 1 97.94 91 GLU A O 1
ATOM 635 N N . VAL A 1 92 ? -8.305 24.266 -0.048 1 98.06 92 VAL A N 1
ATOM 636 C CA . VAL A 1 92 ? -7.32 25.25 -0.476 1 98.06 92 VAL A CA 1
ATOM 637 C C . VAL A 1 92 ? -7.988 26.297 -1.363 1 98.06 92 VAL A C 1
ATOM 639 O O . VAL A 1 92 ? -7.75 27.5 -1.21 1 98.06 92 VAL A O 1
ATOM 642 N N . LEU A 1 93 ? -8.828 25.844 -2.213 1 97.94 93 LEU A N 1
ATOM 643 C CA . LEU A 1 93 ? -9.531 26.75 -3.117 1 97.94 93 LEU A CA 1
ATOM 644 C C . LEU A 1 93 ? -10.453 27.688 -2.342 1 97.94 93 LEU A C 1
ATOM 646 O O . LEU A 1 93 ? -10.453 28.891 -2.576 1 97.94 93 LEU A O 1
ATOM 650 N N . ARG A 1 94 ? -11.156 27.156 -1.438 1 98 94 ARG A N 1
ATOM 651 C CA . ARG A 1 94 ? -12.094 27.953 -0.651 1 98 94 ARG A CA 1
ATOM 652 C C . ARG A 1 94 ? -11.367 28.969 0.225 1 98 94 ARG A C 1
ATOM 654 O O . ARG A 1 94 ? -11.742 30.141 0.272 1 98 94 ARG A O 1
ATOM 661 N N . ALA A 1 95 ? -10.352 28.453 0.889 1 98 95 ALA A N 1
ATOM 662 C CA . ALA A 1 95 ? -9.57 29.328 1.76 1 98 95 ALA A CA 1
ATOM 663 C C . ALA A 1 95 ? -8.906 30.438 0.962 1 98 95 ALA A C 1
ATOM 665 O O . ALA A 1 95 ? -8.961 31.609 1.358 1 98 95 ALA A O 1
ATOM 666 N N . GLY A 1 96 ? -8.305 30.094 -0.127 1 97.69 96 GLY A N 1
ATOM 667 C CA . GLY A 1 96 ? -7.699 31.094 -0.977 1 97.69 96 GLY A CA 1
ATOM 668 C C . GLY A 1 96 ? -8.688 32.125 -1.491 1 97.69 96 GLY A C 1
ATOM 669 O O . GLY A 1 96 ? -8.406 33.312 -1.498 1 97.69 96 GLY A O 1
ATOM 670 N N . ALA A 1 97 ? -9.82 31.641 -1.891 1 97.81 97 ALA A N 1
ATOM 671 C CA . ALA A 1 97 ? -10.859 32.531 -2.367 1 97.81 97 ALA A CA 1
ATOM 672 C C . ALA A 1 97 ? -11.25 33.562 -1.291 1 97.81 97 ALA A C 1
ATOM 674 O O . ALA A 1 97 ? -11.383 34.75 -1.57 1 97.81 97 ALA A O 1
ATOM 675 N N . ALA A 1 98 ? -11.398 33.094 -0.115 1 96.88 98 ALA A N 1
ATOM 676 C CA . ALA A 1 98 ? -11.742 33.969 1.008 1 96.88 98 ALA A CA 1
ATOM 677 C C . ALA A 1 98 ? -10.633 34.969 1.296 1 96.88 98 ALA A C 1
ATOM 679 O O . ALA A 1 98 ? -10.898 36.125 1.577 1 96.88 98 ALA A O 1
ATOM 680 N N . LEU A 1 99 ? -9.43 34.562 1.213 1 96.94 99 LEU A N 1
ATOM 681 C CA . LEU A 1 99 ? -8.281 35.375 1.556 1 96.94 99 LEU A CA 1
ATOM 682 C C . LEU A 1 99 ? -8.078 36.469 0.513 1 96.94 99 LEU A C 1
ATOM 684 O O . LEU A 1 99 ? -7.746 37.625 0.856 1 96.94 99 LEU A O 1
ATOM 688 N N . VAL A 1 100 ? -8.328 36.125 -0.76 1 97.38 100 VAL A N 1
ATOM 689 C CA . VAL A 1 100 ? -7.957 37.094 -1.798 1 97.38 100 VAL A CA 1
ATOM 690 C C . VAL A 1 100 ? -9.211 37.781 -2.34 1 97.38 100 VAL A C 1
ATOM 692 O O . VAL A 1 100 ? -9.125 38.625 -3.211 1 97.38 100 VAL A O 1
ATOM 695 N N . GLY A 1 101 ? -10.328 37.406 -1.801 1 96.75 101 GLY A N 1
ATOM 696 C CA . GLY A 1 101 ? -11.578 38.062 -2.172 1 96.75 101 GLY A CA 1
ATOM 697 C C . GLY A 1 101 ? -12.086 37.625 -3.539 1 96.75 101 GLY A C 1
ATOM 698 O O . GLY A 1 101 ? -12.516 38.469 -4.332 1 96.75 101 GLY A O 1
ATOM 699 N N . ALA A 1 102 ? -11.961 36.406 -3.871 1 97.12 102 ALA A N 1
ATOM 700 C CA . ALA A 1 102 ? -12.461 35.844 -5.125 1 97.12 102 ALA A CA 1
ATOM 701 C C . ALA A 1 102 ? -13.633 34.906 -4.875 1 97.12 102 ALA A C 1
ATOM 703 O O . ALA A 1 102 ? -13.844 34.469 -3.748 1 97.12 102 ALA A O 1
ATOM 704 N N . ARG A 1 103 ? -14.406 34.656 -5.887 1 93 103 ARG A N 1
ATOM 705 C CA . ARG A 1 103 ? -15.57 33.812 -5.727 1 93 103 ARG A CA 1
ATOM 706 C C . ARG A 1 103 ? -15.367 32.469 -6.453 1 93 103 ARG A C 1
ATOM 708 O O . ARG A 1 103 ? -16.047 31.484 -6.156 1 93 103 ARG A O 1
ATOM 715 N N . ARG A 1 104 ? -14.5 32.5 -7.41 1 97.31 104 ARG A N 1
ATOM 716 C CA . ARG A 1 104 ? -14.258 31.328 -8.219 1 97.31 104 ARG A CA 1
ATOM 717 C C . ARG A 1 104 ? -12.766 31 -8.281 1 97.31 104 ARG A C 1
ATOM 719 O O . ARG A 1 104 ? -11.93 31.859 -8.016 1 97.31 104 ARG A O 1
ATOM 726 N N . GLY A 1 105 ? -12.547 29.781 -8.609 1 98.12 105 GLY A N 1
ATOM 727 C CA . GLY A 1 105 ? -11.148 29.406 -8.773 1 98.12 105 GLY A CA 1
ATOM 728 C C . GLY A 1 105 ? -10.977 27.969 -9.242 1 98.12 105 GLY A C 1
ATOM 729 O O . GLY A 1 105 ? -11.961 27.25 -9.414 1 98.12 105 GLY A O 1
ATOM 730 N N . LEU A 1 106 ? -9.766 27.641 -9.555 1 98.44 106 LEU A N 1
ATOM 731 C CA . LEU A 1 106 ? -9.43 26.266 -9.898 1 98.44 106 LEU A CA 1
ATOM 732 C C . LEU A 1 106 ? -8.023 25.906 -9.422 1 98.44 106 LEU A C 1
ATOM 734 O O . LEU A 1 106 ? -7.191 26.797 -9.219 1 98.44 106 LEU A O 1
ATOM 738 N N . VAL A 1 107 ? -7.844 24.688 -9.141 1 98.25 107 VAL A N 1
ATOM 739 C CA . VAL A 1 107 ? -6.527 24.156 -8.812 1 98.25 107 VAL A CA 1
ATOM 740 C C . VAL A 1 107 ? -6.141 23.094 -9.828 1 98.25 107 VAL A C 1
ATOM 742 O O . VAL A 1 107 ? -6.949 22.219 -10.156 1 98.25 107 VAL A O 1
ATOM 745 N N . VAL A 1 108 ? -5.004 23.234 -10.406 1 97.88 108 VAL A N 1
ATOM 746 C CA . VAL A 1 108 ? -4.426 22.203 -11.273 1 97.88 108 VAL A CA 1
ATOM 747 C C . VAL A 1 108 ? -3.336 21.453 -10.516 1 97.88 108 VAL A C 1
ATOM 749 O O . VAL A 1 108 ? -2.293 22.016 -10.18 1 97.88 108 VAL A O 1
ATOM 752 N N . LEU A 1 109 ? -3.609 20.234 -10.219 1 97.75 109 LEU A N 1
ATOM 753 C CA . LEU A 1 109 ? -2.645 19.359 -9.562 1 97.75 109 LEU A CA 1
ATOM 754 C C . LEU A 1 109 ? -1.788 18.625 -10.586 1 97.75 109 LEU A C 1
ATOM 756 O O . LEU A 1 109 ? -2.307 17.844 -11.391 1 97.75 109 LEU A O 1
ATOM 760 N N . GLU A 1 110 ? -0.553 18.844 -10.617 1 96.75 110 GLU A N 1
ATOM 761 C CA . GLU A 1 110 ? 0.448 18.219 -11.477 1 96.75 110 GLU A CA 1
ATOM 762 C C . GLU A 1 110 ? 1.805 18.141 -10.781 1 96.75 110 GLU A C 1
ATOM 764 O O . GLU A 1 110 ? 2.701 18.938 -11.078 1 96.75 110 GLU A O 1
ATOM 769 N N . PRO A 1 111 ? 1.902 17.141 -9.898 1 94.75 111 PRO A N 1
ATOM 770 C CA . PRO A 1 111 ? 3.129 17.062 -9.102 1 94.75 111 PRO A CA 1
ATOM 771 C C . PRO A 1 111 ? 4.391 17.016 -9.961 1 94.75 111 PRO A C 1
ATOM 773 O O . PRO A 1 111 ? 4.41 16.359 -11 1 94.75 111 PRO A O 1
ATOM 776 N N . ALA A 1 112 ? 5.406 17.625 -9.516 1 92.12 112 ALA A N 1
ATOM 777 C CA . ALA A 1 112 ? 6.641 17.812 -10.273 1 92.12 112 ALA A CA 1
ATOM 778 C C . ALA A 1 112 ? 7.398 16.5 -10.422 1 92.12 112 ALA A C 1
ATOM 780 O O . ALA A 1 112 ? 8.242 16.375 -11.312 1 92.12 112 ALA A O 1
ATOM 781 N N . ASP A 1 113 ? 7.121 15.555 -9.641 1 85.75 113 ASP A N 1
ATOM 782 C CA . ASP A 1 113 ? 7.836 14.281 -9.695 1 85.75 113 ASP A CA 1
ATOM 783 C C . ASP A 1 113 ? 7.355 13.438 -10.875 1 85.75 113 ASP A C 1
ATOM 785 O O . ASP A 1 113 ? 7.953 12.414 -11.195 1 85.75 113 ASP A O 1
ATOM 789 N N . GLY A 1 114 ? 6.258 13.797 -11.453 1 87.62 114 GLY A N 1
ATOM 790 C CA . GLY A 1 114 ? 5.781 13.125 -12.656 1 87.62 114 GLY A CA 1
ATOM 791 C C . GLY A 1 114 ? 5.004 11.859 -12.367 1 87.62 114 GLY A C 1
ATOM 792 O O . GLY A 1 114 ? 4.668 11.109 -13.281 1 87.62 114 GLY A O 1
ATOM 793 N N . LEU A 1 115 ? 4.629 11.586 -11.133 1 85.5 115 LEU A N 1
ATOM 794 C CA . LEU A 1 115 ? 3.969 10.336 -10.773 1 85.5 115 LEU A CA 1
ATOM 795 C C . LEU A 1 115 ? 2.457 10.516 -10.711 1 85.5 115 LEU A C 1
ATOM 797 O O . LEU A 1 115 ? 1.719 9.547 -10.516 1 85.5 115 LEU A O 1
ATOM 801 N N . GLY A 1 116 ? 2.068 11.758 -10.922 1 88.38 116 GLY A N 1
ATOM 802 C CA . GLY A 1 116 ? 0.642 12.039 -10.891 1 88.38 116 GLY A CA 1
ATOM 803 C C . GLY A 1 116 ? 0.042 11.938 -9.5 1 88.38 116 GLY A C 1
ATOM 804 O O . GLY A 1 116 ? 0.768 11.93 -8.508 1 88.38 116 GLY A O 1
ATOM 805 N N . PRO A 1 117 ? -1.188 11.938 -9.422 1 91.56 117 PRO A N 1
ATOM 806 C CA . PRO A 1 117 ? -2.174 12.125 -10.484 1 91.56 117 PRO A CA 1
ATOM 807 C C . PRO A 1 117 ? -2.229 13.562 -10.992 1 91.56 117 PRO A C 1
ATOM 809 O O . PRO A 1 117 ? -1.856 14.492 -10.273 1 91.56 117 PRO A O 1
ATOM 812 N N . ASP A 1 118 ? -2.668 13.711 -12.234 1 94.81 118 ASP A N 1
ATOM 813 C CA . ASP A 1 118 ? -2.984 15 -12.836 1 94.81 118 ASP A CA 1
ATOM 814 C C . ASP A 1 118 ? -4.492 15.25 -12.844 1 94.81 118 ASP A C 1
ATOM 816 O O . ASP A 1 118 ? -5.25 14.484 -13.445 1 94.81 118 ASP A O 1
ATOM 820 N N . THR A 1 119 ? -4.887 16.266 -12.094 1 94.94 119 THR A N 1
ATOM 821 C CA . THR A 1 119 ? -6.32 16.531 -12.031 1 94.94 119 THR A CA 1
ATOM 822 C C . THR A 1 119 ? -6.586 18.016 -11.852 1 94.94 119 THR A C 1
ATOM 824 O O . THR A 1 119 ? -5.703 18.766 -11.438 1 94.94 119 THR A O 1
ATOM 827 N N . THR A 1 120 ? -7.727 18.469 -12.258 1 96.75 120 THR A N 1
ATOM 828 C CA . THR A 1 120 ? -8.195 19.844 -12.086 1 96.75 120 THR A CA 1
ATOM 829 C C . THR A 1 120 ? -9.492 19.875 -11.289 1 96.75 120 THR A C 1
ATOM 831 O O . THR A 1 120 ? -10.43 19.125 -11.594 1 96.75 120 THR A O 1
ATOM 834 N N . VAL A 1 121 ? -9.477 20.641 -10.266 1 97.06 121 VAL A N 1
ATOM 835 C CA . VAL A 1 121 ? -10.664 20.812 -9.438 1 97.06 121 VAL A CA 1
ATOM 836 C C . VAL A 1 121 ? -11.102 22.281 -9.477 1 97.06 121 VAL A C 1
ATOM 838 O O . VAL A 1 121 ? -10.266 23.188 -9.477 1 97.06 121 VAL A O 1
ATOM 841 N N . GLY A 1 122 ? -12.438 22.484 -9.484 1 97.69 122 GLY A N 1
ATOM 842 C CA . GLY A 1 122 ? -12.953 23.844 -9.586 1 97.69 122 GLY A CA 1
ATOM 843 C C . GLY A 1 122 ? -13.781 24.25 -8.391 1 97.69 122 GLY A C 1
ATOM 844 O O . GLY A 1 122 ? -14.305 23.406 -7.664 1 97.69 122 GLY A O 1
ATOM 845 N N . LEU A 1 123 ? -13.781 25.531 -8.109 1 97.88 123 LEU A N 1
ATOM 846 C CA . LEU A 1 123 ? -14.695 26.203 -7.195 1 97.88 123 LEU A CA 1
ATOM 847 C C . LEU A 1 123 ? -15.594 27.188 -7.945 1 97.88 123 LEU A C 1
ATOM 849 O O . LEU A 1 123 ? -15.102 28.141 -8.539 1 97.88 123 LEU A O 1
ATOM 853 N N . GLY A 1 124 ? -16.844 26.969 -7.91 1 96.81 124 GLY A N 1
ATOM 854 C CA . GLY A 1 124 ? -17.75 27.844 -8.641 1 96.81 124 GLY A CA 1
ATOM 855 C C . GLY A 1 124 ? -17.641 27.672 -10.148 1 96.81 124 GLY A C 1
ATOM 856 O O . GLY A 1 124 ? -18 28.594 -10.898 1 96.81 124 GLY A O 1
ATOM 857 N N . LEU A 1 125 ? -17.031 26.688 -10.633 1 97.06 125 LEU A N 1
ATOM 858 C CA . LEU A 1 125 ? -16.875 26.344 -12.039 1 97.06 125 LEU A CA 1
ATOM 859 C C . LEU A 1 125 ? -17.406 24.938 -12.328 1 97.06 125 LEU A C 1
ATOM 861 O O . LEU A 1 125 ? -17 23.969 -11.672 1 97.06 125 LEU A O 1
ATOM 865 N N . ALA A 1 126 ? -18.281 24.844 -13.25 1 95 126 ALA A N 1
ATOM 866 C CA . ALA A 1 126 ? -18.797 23.547 -13.672 1 95 126 ALA A CA 1
ATOM 867 C C . ALA A 1 126 ? -17.797 22.812 -14.555 1 95 126 ALA A C 1
ATOM 869 O O . ALA A 1 126 ? -16.797 23.391 -15 1 95 126 ALA A O 1
ATOM 870 N N . ARG A 1 127 ? -18.078 21.562 -14.781 1 94.62 127 ARG A N 1
ATOM 871 C CA . ARG A 1 127 ? -17.203 20.734 -15.609 1 94.62 127 ARG A CA 1
ATOM 872 C C . ARG A 1 127 ? -17.031 21.344 -17 1 94.62 127 ARG A C 1
ATOM 874 O O . ARG A 1 127 ? -15.93 21.344 -17.562 1 94.62 127 ARG A O 1
ATOM 881 N N . ALA A 1 128 ? -18.047 21.812 -17.5 1 95.75 128 ALA A N 1
ATOM 882 C CA . ALA A 1 128 ? -18.016 22.438 -18.828 1 95.75 128 ALA A CA 1
ATOM 883 C C . ALA A 1 128 ? -17.109 23.672 -18.828 1 95.75 128 ALA A C 1
ATOM 885 O O . ALA A 1 128 ? -16.422 23.938 -19.812 1 95.75 128 ALA A O 1
ATOM 886 N N . ASP A 1 129 ? -17.172 24.469 -17.75 1 97.31 129 ASP A N 1
ATOM 887 C CA . ASP A 1 129 ? -16.312 25.656 -17.625 1 97.31 129 ASP A CA 1
ATOM 888 C C . ASP A 1 129 ? -14.836 25.266 -17.641 1 97.31 129 ASP A C 1
ATOM 890 O O . ASP A 1 129 ? -14.039 25.875 -18.359 1 97.31 129 ASP A O 1
ATOM 894 N N . LEU A 1 130 ? -14.547 24.25 -16.844 1 97 130 LEU A N 1
ATOM 895 C CA . LEU A 1 130 ? -13.164 23.781 -16.812 1 97 130 LEU A CA 1
ATOM 896 C C . LEU A 1 130 ? -12.719 23.281 -18.172 1 97 130 LEU A C 1
ATOM 898 O O . LEU A 1 130 ? -11.57 23.5 -18.578 1 97 130 LEU A O 1
ATOM 902 N N . GLY A 1 131 ? -13.625 22.609 -18.859 1 96.38 131 GLY A N 1
ATOM 903 C CA . GLY A 1 131 ? -13.336 22.172 -20.219 1 96.38 131 GLY A CA 1
ATOM 904 C C . GLY A 1 131 ? -12.984 23.312 -21.156 1 96.38 131 GLY A C 1
ATOM 905 O O . GLY A 1 131 ? -12.062 23.203 -21.969 1 96.38 131 GLY A O 1
ATOM 906 N N . HIS A 1 132 ? -13.719 24.391 -21.062 1 96.62 132 HIS A N 1
ATOM 907 C CA . HIS A 1 132 ? -13.438 25.578 -21.859 1 96.62 132 HIS A CA 1
ATOM 908 C C . HIS A 1 132 ? -12.055 26.141 -21.547 1 96.62 132 HIS A C 1
ATOM 910 O O . HIS A 1 132 ? -11.312 26.516 -22.469 1 96.62 132 HIS A O 1
ATOM 916 N N . ILE A 1 133 ? -11.781 26.188 -20.328 1 97 133 ILE A N 1
ATOM 917 C CA . ILE A 1 133 ? -10.492 26.719 -19.906 1 97 133 ILE A CA 1
ATOM 918 C C . ILE A 1 133 ? -9.359 25.844 -20.453 1 97 133 ILE A C 1
ATOM 920 O O . ILE A 1 133 ? -8.312 26.359 -20.859 1 97 133 ILE A O 1
ATOM 924 N N . GLU A 1 134 ? -9.586 24.562 -20.516 1 95.31 134 GLU A N 1
ATOM 925 C CA . GLU A 1 134 ? -8.578 23.625 -20.984 1 95.31 134 GLU A CA 1
ATOM 926 C C . GLU A 1 134 ? -8.289 23.812 -22.469 1 95.31 134 GLU A C 1
ATOM 928 O O . GLU A 1 134 ? -7.266 23.344 -22.969 1 95.31 134 GLU A O 1
ATOM 933 N N . THR A 1 135 ? -9.195 24.406 -23.188 1 96.5 135 THR A N 1
ATOM 934 C CA . THR A 1 135 ? -8.984 24.656 -24.609 1 96.5 135 THR A CA 1
ATOM 935 C C . THR A 1 135 ? -7.98 25.781 -24.828 1 96.5 135 THR A C 1
ATOM 937 O O . THR A 1 135 ? -7.477 25.969 -25.938 1 96.5 135 THR A O 1
ATOM 940 N N . VAL A 1 136 ? -7.793 26.594 -23.812 1 97.25 136 VAL A N 1
ATOM 941 C CA . VAL A 1 136 ? -6.812 27.672 -23.906 1 97.25 136 VAL A CA 1
ATOM 942 C C . VAL A 1 136 ? -5.398 27.094 -23.859 1 97.25 136 VAL A C 1
ATOM 944 O O . VAL A 1 136 ? -5.109 26.234 -23.016 1 97.25 136 VAL A O 1
ATOM 947 N N . PRO A 1 137 ? -4.531 27.531 -24.766 1 96.19 137 PRO A N 1
ATOM 948 C CA . PRO A 1 137 ? -3.154 27.047 -24.656 1 96.19 137 PRO A CA 1
ATOM 949 C C . PRO A 1 137 ? -2.57 27.234 -23.25 1 96.19 137 PRO A C 1
ATOM 951 O O . PRO A 1 137 ? -2.715 28.312 -22.656 1 96.19 137 PRO A O 1
ATOM 954 N N . ARG A 1 138 ? -1.898 26.281 -22.781 1 94.75 138 ARG A N 1
ATOM 955 C CA . ARG A 1 138 ? -1.392 26.25 -21.406 1 94.75 138 ARG A CA 1
ATOM 956 C C . ARG A 1 138 ? -0.463 27.438 -21.156 1 94.75 138 ARG A C 1
ATOM 958 O O . ARG A 1 138 ? -0.49 28.016 -20.062 1 94.75 138 ARG A O 1
ATOM 965 N N . SER A 1 139 ? 0.313 27.812 -22.062 1 93.44 139 SER A N 1
ATOM 966 C CA . SER A 1 139 ? 1.275 28.906 -21.922 1 93.44 139 SER A CA 1
ATOM 967 C C . SER A 1 139 ? 0.572 30.25 -21.75 1 93.44 139 SER A C 1
ATOM 969 O O . SER A 1 139 ? 1.173 31.219 -21.281 1 93.44 139 SER A O 1
ATOM 971 N N . ALA A 1 140 ? -0.679 30.297 -22.141 1 95.06 140 ALA A N 1
ATOM 972 C CA . ALA A 1 140 ? -1.439 31.547 -22.062 1 95.06 140 ALA A CA 1
ATOM 973 C C . ALA A 1 140 ? -2.158 31.672 -20.734 1 95.06 140 ALA A C 1
ATOM 975 O O . ALA A 1 140 ? -2.715 32.719 -20.406 1 95.06 140 ALA A O 1
ATOM 976 N N . LEU A 1 141 ? -2.145 30.625 -20 1 95.94 141 LEU A N 1
ATOM 977 C CA . LEU A 1 141 ? -2.836 30.609 -18.719 1 95.94 141 LEU A CA 1
ATOM 978 C C . LEU A 1 141 ? -1.85 30.781 -17.578 1 95.94 141 LEU A C 1
ATOM 980 O O . LEU A 1 141 ? -0.713 30.312 -17.641 1 95.94 141 LEU A O 1
ATOM 984 N N . PRO A 1 142 ? -2.338 31.469 -16.531 1 95.19 142 PRO A N 1
ATOM 985 C CA . PRO A 1 142 ? -1.411 31.703 -15.43 1 95.19 142 PRO A CA 1
ATOM 986 C C . PRO A 1 142 ? -0.883 30.422 -14.812 1 95.19 142 PRO A C 1
ATOM 988 O O . PRO A 1 142 ? 0.302 30.328 -14.484 1 95.19 142 PRO A O 1
ATOM 991 N N . HIS A 1 143 ? -1.764 29.422 -14.562 1 95.69 143 HIS A N 1
ATOM 992 C CA . HIS A 1 143 ? -1.28 28.172 -13.977 1 95.69 143 HIS A CA 1
ATOM 993 C C . HIS A 1 143 ? -0.334 27.438 -14.93 1 95.69 143 HIS A C 1
ATOM 995 O O . HIS A 1 143 ? 0.599 26.766 -14.492 1 95.69 143 HIS A O 1
ATOM 1001 N N . GLY A 1 144 ? -0.554 27.562 -16.219 1 95.62 144 GLY A N 1
ATOM 1002 C CA . GLY A 1 144 ? 0.385 26.984 -17.172 1 95.62 144 GLY A CA 1
ATOM 1003 C C . GLY A 1 144 ? 1.771 27.594 -17.078 1 95.62 144 GLY A C 1
ATOM 1004 O O . GLY A 1 144 ? 2.773 26.875 -17.141 1 95.62 144 GLY A O 1
ATOM 1005 N N . ARG A 1 145 ? 1.772 28.906 -16.953 1 94.75 145 ARG A N 1
ATOM 1006 C CA . ARG A 1 145 ? 3.039 29.625 -16.812 1 94.75 145 ARG A CA 1
ATOM 1007 C C . ARG A 1 145 ? 3.766 29.203 -15.531 1 94.75 145 ARG A C 1
ATOM 1009 O O . ARG A 1 145 ? 4.996 29.141 -15.508 1 94.75 145 ARG A O 1
ATOM 1016 N N . ILE A 1 146 ? 2.996 28.906 -14.508 1 94.69 146 ILE A N 1
ATOM 1017 C CA . ILE A 1 146 ? 3.574 28.453 -13.25 1 94.69 146 ILE A CA 1
ATOM 1018 C C . ILE A 1 146 ? 4.113 27.031 -13.406 1 94.69 146 ILE A C 1
ATOM 1020 O O . ILE A 1 146 ? 5.215 26.734 -12.945 1 94.69 146 ILE A O 1
ATOM 1024 N N . LEU A 1 147 ? 3.4 26.172 -14.047 1 94.5 147 LEU A N 1
ATOM 1025 C CA . LEU A 1 147 ? 3.713 24.75 -14.125 1 94.5 147 LEU A CA 1
ATOM 1026 C C . LEU A 1 147 ? 4.824 24.484 -15.133 1 94.5 147 LEU A C 1
ATOM 1028 O O . LEU A 1 147 ? 5.68 23.625 -14.914 1 94.5 147 LEU A O 1
ATOM 1032 N N . ASP A 1 148 ? 4.852 25.25 -16.203 1 92.69 148 ASP A N 1
ATOM 1033 C CA . ASP A 1 148 ? 5.777 24.984 -17.312 1 92.69 148 ASP A CA 1
ATOM 1034 C C . ASP A 1 148 ? 6.914 26 -17.328 1 92.69 148 ASP A C 1
ATOM 1036 O O . ASP A 1 148 ? 7.93 25.797 -17.984 1 92.69 148 ASP A O 1
ATOM 1040 N N . GLY A 1 149 ? 6.727 27.031 -16.578 1 86.12 149 GLY A N 1
ATOM 1041 C CA . GLY A 1 149 ? 7.691 28.109 -16.641 1 86.12 149 GLY A CA 1
ATOM 1042 C C . GLY A 1 149 ? 8.695 28.094 -15.5 1 86.12 149 GLY A C 1
ATOM 1043 O O . GLY A 1 149 ? 8.766 27.109 -14.75 1 86.12 149 GLY A O 1
ATOM 1044 N N . PRO A 1 150 ? 9.469 29.078 -15.531 1 84.56 150 PRO A N 1
ATOM 1045 C CA . PRO A 1 150 ? 10.414 29.203 -14.422 1 84.56 150 PRO A CA 1
ATOM 1046 C C . PRO A 1 150 ? 9.719 29.391 -13.07 1 84.56 150 PRO A C 1
ATOM 1048 O O . PRO A 1 150 ? 8.539 29.734 -13.023 1 84.56 150 PRO A O 1
ATOM 1051 N N . PRO A 1 151 ? 10.492 29.078 -12.078 1 83.38 151 PRO A N 1
ATOM 1052 C CA . PRO A 1 151 ? 9.883 29.234 -10.75 1 83.38 151 PRO A CA 1
ATOM 1053 C C . PRO A 1 151 ? 9.352 30.641 -10.5 1 83.38 151 PRO A C 1
ATOM 1055 O O . PRO A 1 151 ? 10.016 31.625 -10.844 1 83.38 151 PRO A O 1
ATOM 1058 N N . VAL A 1 152 ? 8.18 30.656 -10.07 1 80.69 152 VAL A N 1
ATOM 1059 C CA . VAL A 1 152 ? 7.516 31.906 -9.734 1 80.69 152 VAL A CA 1
ATOM 1060 C C . VAL A 1 152 ? 7.688 32.188 -8.242 1 80.69 152 VAL A C 1
ATOM 1062 O O . VAL A 1 152 ? 7.707 31.281 -7.422 1 80.69 152 VAL A O 1
ATOM 1065 N N . ASP A 1 153 ? 7.828 33.438 -7.945 1 77.94 153 ASP A N 1
ATOM 1066 C CA . ASP A 1 153 ? 8.023 33.844 -6.559 1 77.94 153 ASP A CA 1
ATOM 1067 C C . ASP A 1 153 ? 6.766 33.594 -5.73 1 77.94 153 ASP A C 1
ATOM 1069 O O . ASP A 1 153 ? 5.711 33.25 -6.277 1 77.94 153 ASP A O 1
ATOM 1073 N N . GLU A 1 154 ? 6.867 33.875 -4.488 1 76.75 154 GLU A N 1
ATOM 1074 C CA . GLU A 1 154 ? 5.805 33.594 -3.523 1 76.75 154 GLU A CA 1
ATOM 1075 C C . GLU A 1 154 ? 4.629 34.531 -3.721 1 76.75 154 GLU A C 1
ATOM 1077 O O . GLU A 1 154 ? 3.523 34.281 -3.246 1 76.75 154 GLU A O 1
ATOM 1082 N N . ASP A 1 155 ? 4.875 35.562 -4.535 1 85.88 155 ASP A N 1
ATOM 1083 C CA . ASP A 1 155 ? 3.816 36.531 -4.719 1 85.88 155 ASP A CA 1
ATOM 1084 C C . ASP A 1 155 ? 2.846 36.125 -5.816 1 85.88 155 ASP A C 1
ATOM 1086 O O . ASP A 1 155 ? 1.787 36.719 -5.988 1 85.88 155 ASP A O 1
ATOM 1090 N N . GLY A 1 156 ? 3.195 35.156 -6.57 1 93.06 156 GLY A N 1
ATOM 1091 C CA . GLY A 1 156 ? 2.307 34.594 -7.578 1 93.06 156 GLY A CA 1
ATOM 1092 C C . GLY A 1 156 ? 2.193 35.469 -8.82 1 93.06 156 GLY A C 1
ATOM 1093 O O . GLY A 1 156 ? 3.088 36.281 -9.109 1 93.06 156 GLY A O 1
ATOM 1094 N N . ILE A 1 157 ? 1.216 35.188 -9.609 1 95.19 157 ILE A N 1
ATOM 1095 C CA . ILE A 1 157 ? 0.952 35.906 -10.852 1 95.19 157 ILE A CA 1
ATOM 1096 C C . ILE A 1 157 ? -0.426 36.562 -10.789 1 95.19 157 ILE A C 1
ATOM 1098 O O . ILE A 1 157 ? -1.438 35.875 -10.633 1 95.19 157 ILE A O 1
ATOM 1102 N N . ALA A 1 158 ? -0.378 37.844 -10.883 1 95.75 158 ALA A N 1
ATOM 1103 C CA . ALA A 1 158 ? -1.636 38.594 -10.914 1 95.75 158 ALA A CA 1
ATOM 1104 C C . ALA A 1 158 ? -1.89 39.188 -12.297 1 95.75 158 ALA A C 1
ATOM 1106 O O . ALA A 1 158 ? -0.978 39.75 -12.922 1 95.75 158 ALA A O 1
ATOM 1107 N N . GLU A 1 159 ? -3.064 38.938 -12.727 1 95.56 159 GLU A N 1
ATOM 1108 C CA . GLU A 1 159 ? -3.57 39.562 -13.938 1 95.56 159 GLU A CA 1
ATOM 1109 C C . GLU A 1 159 ? -4.809 40.406 -13.641 1 95.56 159 GLU A C 1
ATOM 1111 O O . GLU A 1 159 ? -5.934 39.906 -13.719 1 95.56 159 GLU A O 1
ATOM 1116 N N . PRO A 1 160 ? -4.613 41.656 -13.406 1 95.88 160 PRO A N 1
ATOM 1117 C CA . PRO A 1 160 ? -5.664 42.5 -12.828 1 95.88 160 PRO A CA 1
ATOM 1118 C C . PRO A 1 160 ? -6.754 42.875 -13.836 1 95.88 160 PRO A C 1
ATOM 1120 O O . PRO A 1 160 ? -7.879 43.188 -13.445 1 95.88 160 PRO A O 1
ATOM 1123 N N . ASP A 1 161 ? -6.379 42.938 -15.086 1 96.25 161 ASP A N 1
ATOM 1124 C CA . ASP A 1 161 ? -7.348 43.25 -16.125 1 96.25 161 ASP A CA 1
ATOM 1125 C C . ASP A 1 161 ? -7.047 42.5 -17.422 1 96.25 161 ASP A C 1
ATOM 1127 O O . ASP A 1 161 ? -6.367 43.031 -18.312 1 96.25 161 ASP A O 1
ATOM 1131 N N . LEU A 1 162 ? -7.676 41.344 -17.547 1 93.38 162 LEU A N 1
ATOM 1132 C CA . LEU A 1 162 ? -7.402 40.438 -18.656 1 93.38 162 LEU A CA 1
ATOM 1133 C C . LEU A 1 162 ? -7.914 41 -19.969 1 93.38 162 LEU A C 1
ATOM 1135 O O . LEU A 1 162 ? -7.223 40.938 -20.984 1 93.38 162 LEU A O 1
ATOM 1139 N N . LEU A 1 163 ? -9.078 41.594 -19.906 1 89.25 163 LEU A N 1
ATOM 1140 C CA . LEU A 1 163 ? -9.734 42 -21.141 1 89.25 163 LEU A CA 1
ATOM 1141 C C . LEU A 1 163 ? -9.102 43.281 -21.672 1 89.25 163 LEU A C 1
ATOM 1143 O O . LEU A 1 163 ? -9.258 43.625 -22.859 1 89.25 163 LEU A O 1
ATOM 1147 N N . ALA A 1 164 ? -8.336 43.938 -20.875 1 91.44 164 ALA A N 1
ATOM 1148 C CA . ALA A 1 164 ? -7.648 45.156 -21.312 1 91.44 164 ALA A CA 1
ATOM 1149 C C . ALA A 1 164 ? -6.273 44.844 -21.891 1 91.44 164 ALA A C 1
ATOM 1151 O O . ALA A 1 164 ? -5.648 45.688 -22.531 1 91.44 164 ALA A O 1
ATOM 1152 N N . GLU A 1 165 ? -5.852 43.688 -21.625 1 90.12 165 GLU A N 1
ATOM 1153 C CA . GLU A 1 165 ? -4.531 43.281 -22.109 1 90.12 165 GLU A CA 1
ATOM 1154 C C . GLU A 1 165 ? -4.543 43.031 -23.609 1 90.12 165 GLU A C 1
ATOM 1156 O O . GLU A 1 165 ? -5.219 42.125 -24.094 1 90.12 165 GLU A O 1
ATOM 1161 N N . LYS A 1 166 ? -3.791 43.75 -24.344 1 87.75 166 LYS A N 1
ATOM 1162 C CA . LYS A 1 166 ? -3.771 43.656 -25.812 1 87.75 166 LYS A CA 1
ATOM 1163 C C . LYS A 1 166 ? -3.1 42.375 -26.281 1 87.75 166 LYS A C 1
ATOM 1165 O O . LYS A 1 166 ? -3.52 41.75 -27.266 1 87.75 166 LYS A O 1
ATOM 1170 N N . ALA A 1 167 ? -2.17 41.938 -25.547 1 90.75 167 ALA A N 1
ATOM 1171 C CA . ALA A 1 167 ? -1.364 40.781 -25.984 1 90.75 167 ALA A CA 1
ATOM 1172 C C . ALA A 1 167 ? -1.94 39.469 -25.453 1 90.75 167 ALA A C 1
ATOM 1174 O O . ALA A 1 167 ? -1.311 38.406 -25.578 1 90.75 167 ALA A O 1
ATOM 1175 N N . LEU A 1 168 ? -3.145 39.562 -24.984 1 92 168 LEU A N 1
ATOM 1176 C CA . LEU A 1 168 ? -3.771 38.375 -24.438 1 92 168 LEU A CA 1
ATOM 1177 C C . LEU A 1 168 ? -4.086 37.375 -25.547 1 92 168 LEU A C 1
ATOM 1179 O O . LEU A 1 168 ? -4.566 37.781 -26.625 1 92 168 LEU A O 1
ATOM 1183 N N . ASP A 1 169 ? -3.82 36.125 -25.312 1 95.5 169 ASP A N 1
ATOM 1184 C CA . ASP A 1 169 ? -4.176 35.094 -26.266 1 95.5 169 ASP A CA 1
ATOM 1185 C C . ASP A 1 169 ? -5.652 35.156 -26.641 1 95.5 169 ASP A C 1
ATOM 1187 O O . ASP A 1 169 ? -6.516 35.312 -25.766 1 95.5 169 ASP A O 1
ATOM 1191 N N . PRO A 1 170 ? -5.949 35.062 -27.953 1 95.81 170 PRO A N 1
ATOM 1192 C CA . PRO A 1 170 ? -7.336 35.219 -28.406 1 95.81 170 PRO A CA 1
ATOM 1193 C C . PRO A 1 170 ? -8.273 34.188 -27.797 1 95.81 170 PRO A C 1
ATOM 1195 O O . PRO A 1 170 ? -9.414 34.531 -27.438 1 95.81 170 PRO A O 1
ATOM 1198 N N . ARG A 1 171 ? -7.785 33.031 -27.703 1 96.81 171 ARG A N 1
ATOM 1199 C CA . ARG A 1 171 ? -8.641 32 -27.125 1 96.81 171 ARG A CA 1
ATOM 1200 C C . ARG A 1 171 ? -8.898 32.281 -25.641 1 96.81 171 ARG A C 1
ATOM 1202 O O . ARG A 1 171 ? -10 32.031 -25.141 1 96.81 171 ARG A O 1
ATOM 1209 N N . HIS A 1 172 ? -7.922 32.75 -25 1 97.25 172 HIS A N 1
ATOM 1210 C CA . HIS A 1 172 ? -8.086 33.094 -23.609 1 97.25 172 HIS A CA 1
ATOM 1211 C C . HIS A 1 172 ? -9.125 34.219 -23.438 1 97.25 172 HIS A C 1
ATOM 1213 O O . HIS A 1 172 ? -9.969 34.156 -22.547 1 97.25 172 HIS A O 1
ATOM 1219 N N . ARG A 1 173 ? -9.023 35.156 -24.25 1 96.12 173 ARG A N 1
ATOM 1220 C CA . ARG A 1 173 ? -9.977 36.25 -24.234 1 96.12 173 ARG A CA 1
ATOM 1221 C C . ARG A 1 173 ? -11.398 35.75 -24.438 1 96.12 173 ARG A C 1
ATOM 1223 O O . ARG A 1 173 ? -12.32 36.156 -23.719 1 96.12 173 ARG A O 1
ATOM 1230 N N . GLU A 1 174 ? -11.484 34.875 -25.391 1 96.69 174 GLU A N 1
ATOM 1231 C CA . GLU A 1 174 ? -12.797 34.312 -25.688 1 96.69 174 GLU A CA 1
ATOM 1232 C C . GLU A 1 174 ? -13.367 33.562 -24.5 1 96.69 174 GLU A C 1
ATOM 1234 O O . GLU A 1 174 ? -14.531 33.75 -24.141 1 96.69 174 GLU A O 1
ATOM 1239 N N . VAL A 1 175 ? -12.547 32.75 -23.922 1 97.44 175 VAL A N 1
ATOM 1240 C CA . VAL A 1 175 ? -12.984 31.922 -22.812 1 97.44 175 VAL A CA 1
ATOM 1241 C C . VAL A 1 175 ? -13.305 32.781 -21.594 1 97.44 175 VAL A C 1
ATOM 1243 O O . VAL A 1 175 ? -14.312 32.562 -20.922 1 97.44 175 VAL A O 1
ATOM 1246 N N . ALA A 1 176 ? -12.484 33.75 -21.328 1 96.88 176 ALA A N 1
ATOM 1247 C CA . ALA A 1 176 ? -12.727 34.688 -20.219 1 96.88 176 ALA A CA 1
ATOM 1248 C C . ALA A 1 176 ? -14.055 35.406 -20.391 1 96.88 176 ALA A C 1
ATOM 1250 O O . ALA A 1 176 ? -14.828 35.531 -19.438 1 96.88 176 ALA A O 1
ATOM 1251 N N . ALA A 1 177 ? -14.25 35.844 -21.594 1 95.75 177 ALA A N 1
ATOM 1252 C CA . ALA A 1 177 ? -15.5 36.562 -21.891 1 95.75 177 ALA A CA 1
ATOM 1253 C C . ALA A 1 177 ? -16.703 35.625 -21.719 1 95.75 177 ALA A C 1
ATOM 1255 O O . ALA A 1 177 ? -17.719 36.031 -21.156 1 95.75 177 ALA A O 1
ATOM 1256 N N . ARG A 1 178 ? -16.562 34.5 -22.203 1 95.94 178 ARG A N 1
ATOM 1257 C CA . ARG A 1 178 ? -17.641 33.531 -22.141 1 95.94 178 ARG A CA 1
ATOM 1258 C C . ARG A 1 178 ? -17.984 33.156 -20.703 1 95.94 178 ARG A C 1
ATOM 1260 O O . ARG A 1 178 ? -19.156 33.094 -20.344 1 95.94 178 ARG A O 1
ATOM 1267 N N . LEU A 1 179 ? -16.922 32.938 -19.891 1 96.75 179 LEU A N 1
ATOM 1268 C CA . LEU A 1 179 ? -17.109 32.469 -18.516 1 96.75 179 LEU A CA 1
ATOM 1269 C C . LEU A 1 179 ? -17.359 33.656 -17.578 1 96.75 179 LEU A C 1
ATOM 1271 O O . LEU A 1 179 ? -17.797 33.469 -16.438 1 96.75 179 LEU A O 1
ATOM 1275 N N . GLY A 1 180 ? -17.031 34.812 -18.047 1 96.12 180 GLY A N 1
ATOM 1276 C CA . GLY A 1 180 ? -17.375 36.031 -17.297 1 96.12 180 GLY A CA 1
ATOM 1277 C C . GLY A 1 180 ? -16.359 36.375 -16.234 1 96.12 180 GLY A C 1
ATOM 1278 O O . GLY A 1 180 ? -16.719 36.75 -15.125 1 96.12 180 GLY A O 1
ATOM 1279 N N . TYR A 1 181 ? -15.109 36.125 -16.422 1 96.81 181 TYR A N 1
ATOM 1280 C CA . TYR A 1 181 ? -14.086 36.625 -15.508 1 96.81 181 TYR A CA 1
ATOM 1281 C C . TYR A 1 181 ? -13.156 37.625 -16.203 1 96.81 181 TYR A C 1
ATOM 1283 O O . TYR A 1 181 ? -12.945 37.531 -17.422 1 96.81 181 TYR A O 1
ATOM 1291 N N . ALA A 1 182 ? -12.617 38.594 -15.391 1 97.12 182 ALA A N 1
ATOM 1292 C CA . ALA A 1 182 ? -11.859 39.688 -15.984 1 97.12 182 ALA A CA 1
ATOM 1293 C C . ALA A 1 182 ? -10.484 39.812 -15.336 1 97.12 182 ALA A C 1
ATOM 1295 O O . ALA A 1 182 ? -9.656 40.625 -15.773 1 97.12 182 ALA A O 1
ATOM 1296 N N . ALA A 1 183 ? -10.227 39.125 -14.305 1 97.81 183 ALA A N 1
ATOM 1297 C CA . ALA A 1 183 ? -8.938 39.156 -13.625 1 97.81 183 ALA A CA 1
ATOM 1298 C C . ALA A 1 183 ? -8.641 37.812 -12.953 1 97.81 183 ALA A C 1
ATOM 1300 O O . ALA A 1 183 ? -9.539 37 -12.766 1 97.81 183 ALA A O 1
ATOM 1301 N N . SER A 1 184 ? -7.402 37.594 -12.664 1 97.69 184 SER A N 1
ATOM 1302 C CA . SER A 1 184 ? -7.016 36.344 -12.016 1 97.69 184 SER A CA 1
ATOM 1303 C C . SER A 1 184 ? -5.777 36.531 -11.148 1 97.69 184 SER A C 1
ATOM 1305 O O . SER A 1 184 ? -5.012 37.5 -11.344 1 97.69 184 SER A O 1
ATOM 1307 N N . TYR A 1 185 ? -5.648 35.719 -10.148 1 97.81 185 TYR A N 1
ATOM 1308 C CA . TYR A 1 185 ? -4.477 35.594 -9.289 1 97.81 185 TYR A CA 1
ATOM 1309 C C . TYR A 1 185 ? -4.098 34.125 -9.094 1 97.81 185 TYR A C 1
ATOM 1311 O O . TYR A 1 185 ? -4.953 33.281 -8.797 1 97.81 185 TYR A O 1
ATOM 1319 N N . ALA A 1 186 ? -2.832 33.875 -9.328 1 98 186 ALA A N 1
ATOM 1320 C CA . ALA A 1 186 ? -2.402 32.469 -9.281 1 98 186 ALA A CA 1
ATOM 1321 C C . ALA A 1 186 ? -1.197 32.312 -8.359 1 98 186 ALA A C 1
ATOM 1323 O O . ALA A 1 186 ? -0.338 33.188 -8.281 1 98 186 ALA A O 1
ATOM 1324 N N . LEU A 1 187 ? -1.17 31.234 -7.645 1 97.25 187 LEU A N 1
ATOM 1325 C CA . LEU A 1 187 ? -0.061 30.859 -6.77 1 97.25 187 LEU A CA 1
ATOM 1326 C C . LEU A 1 187 ? 0.402 29.438 -7.047 1 97.25 187 LEU A C 1
ATOM 1328 O O . LEU A 1 187 ? -0.419 28.547 -7.281 1 97.25 187 LEU A O 1
ATOM 1332 N N . PRO A 1 188 ? 1.719 29.234 -7.047 1 96.44 188 PRO A N 1
ATOM 1333 C CA . PRO A 1 188 ? 2.193 27.844 -7.051 1 96.44 188 PRO A CA 1
ATOM 1334 C C . PRO A 1 188 ? 1.907 27.125 -5.738 1 96.44 188 PRO A C 1
ATOM 1336 O O . PRO A 1 188 ? 1.982 27.734 -4.664 1 96.44 188 PRO A O 1
ATOM 1339 N N . LEU A 1 189 ? 1.471 25.969 -5.789 1 96 189 LEU A N 1
ATOM 1340 C CA . LEU A 1 189 ? 1.335 25.141 -4.594 1 96 189 LEU A CA 1
ATOM 1341 C C . LEU A 1 189 ? 2.658 24.469 -4.25 1 96 189 LEU A C 1
ATOM 1343 O O . LEU A 1 189 ? 2.865 23.297 -4.57 1 96 189 LEU A O 1
ATOM 1347 N N . SER A 1 190 ? 3.486 25.172 -3.596 1 92.88 190 SER A N 1
ATOM 1348 C CA . SER A 1 190 ? 4.82 24.719 -3.223 1 92.88 190 SER A CA 1
ATOM 1349 C C . SER A 1 190 ? 5.262 25.328 -1.895 1 92.88 190 SER A C 1
ATOM 1351 O O . SER A 1 190 ? 4.684 26.312 -1.434 1 92.88 190 SER A O 1
ATOM 1353 N N . ALA A 1 191 ? 6.105 24.672 -1.277 1 88.81 191 ALA A N 1
ATOM 1354 C CA . ALA A 1 191 ? 6.742 25.141 -0.051 1 88.81 191 ALA A CA 1
ATOM 1355 C C . ALA A 1 191 ? 8.188 24.656 0.038 1 88.81 191 ALA A C 1
ATOM 1357 O O . ALA A 1 191 ? 8.602 23.781 -0.733 1 88.81 191 ALA A O 1
ATOM 1358 N N . GLU A 1 192 ? 8.898 25.25 0.884 1 83.25 192 GLU A N 1
ATOM 1359 C CA . GLU A 1 192 ? 10.266 24.781 1.101 1 83.25 192 GLU A CA 1
ATOM 1360 C C . GLU A 1 192 ? 10.305 23.312 1.47 1 83.25 192 GLU A C 1
ATOM 1362 O O . GLU A 1 192 ? 9.57 22.859 2.355 1 83.25 192 GLU A O 1
ATOM 1367 N N . GLY A 1 193 ? 11.094 22.625 0.712 1 81.44 193 GLY A N 1
ATOM 1368 C CA . GLY A 1 193 ? 11.234 21.203 0.993 1 81.44 193 GLY A CA 1
ATOM 1369 C C . GLY A 1 193 ? 10.133 20.375 0.373 1 81.44 193 GLY A C 1
ATOM 1370 O O . GLY A 1 193 ? 10.156 19.141 0.472 1 81.44 193 GLY A O 1
ATOM 1371 N N . THR A 1 194 ? 9.195 21.016 -0.178 1 83.81 194 THR A N 1
ATOM 1372 C CA . THR A 1 194 ? 8.102 20.328 -0.844 1 83.81 194 THR A CA 1
ATOM 1373 C C . THR A 1 194 ? 8.07 20.656 -2.332 1 83.81 194 THR A C 1
ATOM 1375 O O . THR A 1 194 ? 7.871 21.812 -2.707 1 83.81 194 THR A O 1
ATOM 1378 N N . PRO A 1 195 ? 8.281 19.703 -3.119 1 88.06 195 PRO A N 1
ATOM 1379 C CA . PRO A 1 195 ? 8.195 19.969 -4.559 1 88.06 195 PRO A CA 1
ATOM 1380 C C . PRO A 1 195 ? 6.82 20.469 -4.984 1 88.06 195 PRO A C 1
ATOM 1382 O O . PRO A 1 195 ? 5.816 20.188 -4.328 1 88.06 195 PRO A O 1
ATOM 1385 N N . ARG A 1 196 ? 6.832 21.188 -5.992 1 94.19 196 ARG A N 1
ATOM 1386 C CA . ARG A 1 196 ? 5.594 21.797 -6.484 1 94.19 196 ARG A CA 1
ATOM 1387 C C . ARG A 1 196 ? 4.555 20.719 -6.801 1 94.19 196 ARG A C 1
ATOM 1389 O O . ARG A 1 196 ? 4.848 19.75 -7.512 1 94.19 196 ARG A O 1
ATOM 1396 N N . LEU A 1 197 ? 3.393 20.969 -6.316 1 96.56 197 LEU A N 1
ATOM 1397 C CA . LEU A 1 197 ? 2.295 20.031 -6.512 1 96.56 197 LEU A CA 1
ATOM 1398 C C . LEU A 1 197 ? 1.391 20.484 -7.656 1 96.56 197 LEU A C 1
ATOM 1400 O O . LEU A 1 197 ? 0.714 19.672 -8.281 1 96.56 197 LEU A O 1
ATOM 1404 N N . GLY A 1 198 ? 1.412 21.703 -7.891 1 96.94 198 GLY A N 1
ATOM 1405 C CA . GLY A 1 198 ? 0.521 22.297 -8.875 1 96.94 198 GLY A CA 1
ATOM 1406 C C . GLY A 1 198 ? 0.385 23.812 -8.727 1 96.94 198 GLY A C 1
ATOM 1407 O O . GLY A 1 198 ? 1.329 24.484 -8.312 1 96.94 198 GLY A O 1
ATOM 1408 N N . ALA A 1 199 ? -0.802 24.312 -9.172 1 97.69 199 ALA A N 1
ATOM 1409 C CA . ALA A 1 199 ? -1.085 25.75 -9.102 1 97.69 199 ALA A CA 1
ATOM 1410 C C . ALA A 1 199 ? -2.562 26 -8.812 1 97.69 199 ALA A C 1
ATOM 1412 O O . ALA A 1 199 ? -3.428 25.25 -9.266 1 97.69 199 ALA A O 1
ATOM 1413 N N . ALA A 1 200 ? -2.766 27.016 -8.031 1 98.19 200 ALA A N 1
ATOM 1414 C CA . ALA A 1 200 ? -4.121 27.484 -7.758 1 98.19 200 ALA A CA 1
ATOM 1415 C C . ALA A 1 200 ? -4.383 28.828 -8.43 1 98.19 200 ALA A C 1
ATOM 1417 O O . ALA A 1 200 ? -3.512 29.688 -8.445 1 98.19 200 ALA A O 1
ATOM 1418 N N . VAL A 1 201 ? -5.594 28.953 -8.977 1 98.44 201 VAL A N 1
ATOM 1419 C CA . VAL A 1 201 ? -5.992 30.188 -9.656 1 98.44 201 VAL A CA 1
ATOM 1420 C C . VAL A 1 201 ? -7.336 30.656 -9.109 1 98.44 201 VAL A C 1
ATOM 1422 O O . VAL A 1 201 ? -8.281 29.875 -8.992 1 98.44 201 VAL A O 1
ATOM 1425 N N . TRP A 1 202 ? -7.367 31.859 -8.742 1 98.56 202 TRP A N 1
ATOM 1426 C CA . TRP A 1 202 ? -8.617 32.5 -8.344 1 98.56 202 TRP A CA 1
ATOM 1427 C C . TRP A 1 202 ? -9.039 33.562 -9.359 1 98.56 202 TRP A C 1
ATOM 1429 O O . TRP A 1 202 ? -8.195 34.312 -9.859 1 98.56 202 TRP A O 1
ATOM 1439 N N . LEU A 1 203 ? -10.312 33.562 -9.656 1 98.12 203 LEU A N 1
ATOM 1440 C CA . LEU A 1 203 ? -10.844 34.406 -10.734 1 98.12 203 LEU A CA 1
ATOM 1441 C C . LEU A 1 203 ? -11.766 35.5 -10.188 1 98.12 203 LEU A C 1
ATOM 1443 O O . LEU A 1 203 ? -12.508 35.25 -9.234 1 98.12 203 LEU A O 1
ATOM 1447 N N . TYR A 1 204 ? -11.656 36.688 -10.812 1 98.06 204 TYR A N 1
ATOM 1448 C CA . TYR A 1 204 ? -12.5 37.812 -10.469 1 98.06 204 TYR A CA 1
ATOM 1449 C C . TYR A 1 204 ? -13.406 38.188 -11.633 1 98.06 204 TYR A C 1
ATOM 1451 O O . TYR A 1 204 ? -12.969 38.219 -12.789 1 98.06 204 TYR A O 1
ATOM 1459 N N . ASP A 1 205 ? -14.609 38.531 -11.328 1 96.69 205 ASP A N 1
ATOM 1460 C CA . ASP A 1 205 ? -15.578 38.875 -12.367 1 96.69 205 ASP A CA 1
ATOM 1461 C C . ASP A 1 205 ? -15.297 40.25 -12.953 1 96.69 205 ASP A C 1
ATOM 1463 O O . ASP A 1 205 ? -15.695 40.562 -14.078 1 96.69 205 ASP A O 1
ATOM 1467 N N . GLU A 1 206 ? -14.688 41.094 -12.18 1 96.75 206 GLU A N 1
ATOM 1468 C CA . GLU A 1 206 ? -14.266 42.438 -12.578 1 96.75 206 GLU A CA 1
ATOM 1469 C C . GLU A 1 206 ? -12.766 42.625 -12.391 1 96.75 206 GLU A C 1
ATOM 1471 O O . GLU A 1 206 ? -12.133 41.875 -11.641 1 96.75 206 GLU A O 1
ATOM 1476 N N . PRO A 1 207 ? -12.234 43.625 -13.117 1 96.75 207 PRO A N 1
ATOM 1477 C CA . PRO A 1 207 ? -10.82 43.875 -12.867 1 96.75 207 PRO A CA 1
ATOM 1478 C C . PRO A 1 207 ? -10.508 44.062 -11.383 1 96.75 207 PRO A C 1
ATOM 1480 O O . PRO A 1 207 ? -11.234 44.781 -10.68 1 96.75 207 PRO A O 1
ATOM 1483 N N . ALA A 1 208 ? -9.586 43.344 -10.938 1 96.62 208 ALA A N 1
ATOM 1484 C CA . ALA A 1 208 ? -9.25 43.312 -9.523 1 96.62 208 ALA A CA 1
ATOM 1485 C C . ALA A 1 208 ? -7.883 42.688 -9.289 1 96.62 208 ALA A C 1
ATOM 1487 O O . ALA A 1 208 ? -7.34 42.031 -10.18 1 96.62 208 ALA A O 1
ATOM 1488 N N . GLU A 1 209 ? -7.301 42.938 -8.203 1 94.94 209 GLU A N 1
ATOM 1489 C CA . GLU A 1 209 ? -6.086 42.281 -7.734 1 94.94 209 GLU A CA 1
ATOM 1490 C C . GLU A 1 209 ? -6.012 42.25 -6.211 1 94.94 209 GLU A C 1
ATOM 1492 O O . GLU A 1 209 ? -6.395 43.25 -5.559 1 94.94 209 GLU A O 1
ATOM 1497 N N . PRO A 1 210 ? -5.543 41.25 -5.641 1 96.44 210 PRO A N 1
ATOM 1498 C CA . PRO A 1 210 ? -5.422 41.219 -4.18 1 96.44 210 PRO A CA 1
ATOM 1499 C C . PRO A 1 210 ? -4.359 42.188 -3.672 1 96.44 210 PRO A C 1
ATOM 1501 O O . PRO A 1 210 ? -3.322 42.375 -4.312 1 96.44 210 PRO A O 1
ATOM 1504 N N . GLY A 1 211 ? -4.664 42.812 -2.564 1 95.06 211 GLY A N 1
ATOM 1505 C CA . GLY A 1 211 ? -3.701 43.719 -1.933 1 95.06 211 GLY A CA 1
ATOM 1506 C C . GLY A 1 211 ? -2.502 42.969 -1.362 1 95.06 211 GLY A C 1
ATOM 1507 O O . GLY A 1 211 ? -2.457 41.75 -1.372 1 95.06 211 GLY A O 1
ATOM 1508 N N . GLU A 1 212 ? -1.557 43.75 -0.94 1 93 212 GLU A N 1
ATOM 1509 C CA . GLU A 1 212 ? -0.318 43.188 -0.411 1 93 212 GLU A CA 1
ATOM 1510 C C . GLU A 1 212 ? -0.589 42.281 0.793 1 93 212 GLU A C 1
ATOM 1512 O O . GLU A 1 212 ? 0.003 41.219 0.92 1 93 212 GLU A O 1
ATOM 1517 N N . ARG A 1 213 ? -1.425 42.75 1.688 1 92.25 213 ARG A N 1
ATOM 1518 C CA . ARG A 1 213 ? -1.778 41.969 2.879 1 92.25 213 ARG A CA 1
ATOM 1519 C C . ARG A 1 213 ? -2.43 40.656 2.504 1 92.25 213 ARG A C 1
ATOM 1521 O O . ARG A 1 213 ? -2.084 39.594 3.059 1 92.25 213 ARG A O 1
ATOM 1528 N N . GLN A 1 214 ? -3.342 40.75 1.571 1 94.62 214 GLN A N 1
ATOM 1529 C CA . GLN A 1 214 ? -4.031 39.531 1.105 1 94.62 214 GLN A CA 1
ATOM 1530 C C . GLN A 1 214 ? -3.055 38.531 0.485 1 94.62 214 GLN A C 1
ATOM 1532 O O . GLN A 1 214 ? -3.098 37.344 0.792 1 94.62 214 GLN A O 1
ATOM 1537 N N . ARG A 1 215 ? -2.148 39.062 -0.327 1 95.38 215 ARG A N 1
ATOM 1538 C CA . ARG A 1 215 ? -1.148 38.219 -0.977 1 95.38 215 ARG A CA 1
ATOM 1539 C C . ARG A 1 215 ? -0.243 37.531 0.052 1 95.38 215 ARG A C 1
ATOM 1541 O O . ARG A 1 215 ? 0.079 36.375 -0.073 1 95.38 215 ARG A O 1
ATOM 1548 N N . HIS A 1 216 ? 0.095 38.312 0.995 1 93 216 HIS A N 1
ATOM 1549 C CA . HIS A 1 216 ? 0.968 37.812 2.041 1 93 216 HIS A CA 1
ATOM 1550 C C . HIS A 1 216 ? 0.3 36.656 2.797 1 93 216 HIS A C 1
ATOM 1552 O O . HIS A 1 216 ? 0.907 35.594 3.002 1 93 216 HIS A O 1
ATOM 1558 N N . LEU A 1 217 ? -0.953 36.875 3.23 1 93.56 217 LEU A N 1
ATOM 1559 C CA . LEU A 1 217 ? -1.689 35.844 3.969 1 93.56 217 LEU A CA 1
ATOM 1560 C C . LEU A 1 217 ? -1.896 34.594 3.113 1 93.56 217 LEU A C 1
ATOM 1562 O O . LEU A 1 217 ? -1.768 33.469 3.604 1 93.56 217 LEU A O 1
ATOM 1566 N N . ALA A 1 218 ? -2.209 34.812 1.851 1 95.88 218 ALA A N 1
ATOM 1567 C CA . ALA A 1 218 ? -2.385 33.688 0.933 1 95.88 218 ALA A CA 1
ATOM 1568 C C . ALA A 1 218 ? -1.092 32.906 0.786 1 95.88 218 ALA A C 1
ATOM 1570 O O . ALA A 1 218 ? -1.114 31.656 0.755 1 95.88 218 ALA A O 1
ATOM 1571 N N . GLY A 1 219 ? -0.032 33.594 0.683 1 93.19 219 GLY A N 1
ATOM 1572 C CA . GLY A 1 219 ? 1.269 32.938 0.615 1 93.19 219 GLY A CA 1
ATOM 1573 C C . GLY A 1 219 ? 1.584 32.094 1.841 1 93.19 219 GLY A C 1
ATOM 1574 O O . GLY A 1 219 ? 2.064 30.984 1.722 1 93.19 219 GLY A O 1
ATOM 1575 N N . LEU A 1 220 ? 1.275 32.719 3.016 1 90.56 220 LEU A N 1
ATOM 1576 C CA . LEU A 1 220 ? 1.49 31.969 4.258 1 90.56 220 LEU A CA 1
ATOM 1577 C C . LEU A 1 220 ? 0.627 30.719 4.309 1 90.56 220 LEU A C 1
ATOM 1579 O O . LEU A 1 220 ? 1.097 29.656 4.711 1 90.56 220 LEU A O 1
ATOM 1583 N N . TYR A 1 221 ? -0.583 30.844 3.857 1 94.69 221 TYR A N 1
ATOM 1584 C CA . TYR A 1 221 ? -1.5 29.719 3.846 1 94.69 221 TYR A CA 1
ATOM 1585 C C . TYR A 1 221 ? -0.988 28.609 2.928 1 94.69 221 TYR A C 1
ATOM 1587 O O . TYR A 1 221 ? -1.014 27.438 3.291 1 94.69 221 TYR A O 1
ATOM 1595 N N . VAL A 1 222 ? -0.511 28.953 1.789 1 94.75 222 VAL A N 1
ATOM 1596 C CA . VAL A 1 222 ? -0.038 27.984 0.81 1 94.75 222 VAL A CA 1
ATOM 1597 C C . VAL A 1 222 ? 1.194 27.25 1.352 1 94.75 222 VAL A C 1
ATOM 1599 O O . VAL A 1 222 ? 1.378 26.062 1.108 1 94.75 222 VAL A O 1
ATOM 1602 N N . ARG A 1 223 ? 2.008 27.938 2.064 1 90.69 223 ARG A N 1
ATOM 1603 C CA . ARG A 1 223 ? 3.199 27.359 2.66 1 90.69 223 ARG A CA 1
ATOM 1604 C C . ARG A 1 223 ? 2.83 26.219 3.611 1 90.69 223 ARG A C 1
ATOM 1606 O O . ARG A 1 223 ? 3.594 25.266 3.773 1 90.69 223 ARG A O 1
ATOM 1613 N N . TYR A 1 224 ? 1.666 26.406 4.145 1 91.12 224 TYR A N 1
ATOM 1614 C CA . TYR A 1 224 ? 1.146 25.359 5.016 1 91.12 224 TYR A CA 1
ATOM 1615 C C . TYR A 1 224 ? 0.421 24.297 4.211 1 91.12 224 TYR A C 1
ATOM 1617 O O . TYR A 1 224 ? 0.575 23.094 4.473 1 91.12 224 TYR A O 1
ATOM 1625 N N . ALA A 1 225 ? -0.288 24.703 3.346 1 95.56 225 ALA A N 1
ATOM 1626 C CA . ALA A 1 225 ? -1.189 23.812 2.607 1 95.56 225 ALA A CA 1
ATOM 1627 C C . ALA A 1 225 ? -0.407 22.844 1.729 1 95.56 225 ALA A C 1
ATOM 1629 O O . ALA A 1 225 ? -0.788 21.688 1.59 1 95.56 225 ALA A O 1
ATOM 1630 N N . ALA A 1 226 ? 0.668 23.312 1.159 1 95.38 226 ALA A N 1
ATOM 1631 C CA . ALA A 1 226 ? 1.417 22.516 0.196 1 95.38 226 ALA A CA 1
ATOM 1632 C C . ALA A 1 226 ? 1.955 21.234 0.843 1 95.38 226 ALA A C 1
ATOM 1634 O O . ALA A 1 226 ? 1.713 20.125 0.351 1 95.38 226 ALA A O 1
ATOM 1635 N N . PRO A 1 227 ? 2.598 21.359 1.973 1 93.94 227 PRO A N 1
ATOM 1636 C CA . PRO A 1 227 ? 3.066 20.125 2.607 1 93.94 227 PRO A CA 1
ATOM 1637 C C . PRO A 1 227 ? 1.921 19.203 3.045 1 93.94 227 PRO A C 1
ATOM 1639 O O . PRO A 1 227 ? 2.049 17.984 2.992 1 93.94 227 PRO A O 1
ATOM 1642 N N . HIS A 1 228 ? 0.879 19.828 3.547 1 93.75 228 HIS A N 1
ATOM 1643 C CA . HIS A 1 228 ? -0.271 19.016 3.918 1 93.75 228 HIS A CA 1
ATOM 1644 C C . HIS A 1 228 ? -0.818 18.25 2.717 1 93.75 228 HIS A C 1
ATOM 1646 O O . HIS A 1 228 ? -1.084 17.047 2.809 1 93.75 228 HIS A O 1
ATOM 1652 N N . LEU A 1 229 ? -0.96 18.922 1.611 1 95.94 229 LEU A N 1
ATOM 1653 C CA . LEU A 1 229 ? -1.435 18.281 0.384 1 95.94 229 LEU A CA 1
ATOM 1654 C C . LEU A 1 229 ? -0.474 17.188 -0.073 1 95.94 229 LEU A C 1
ATOM 1656 O O . LEU A 1 229 ? -0.902 16.156 -0.593 1 95.94 229 LEU A O 1
ATOM 1660 N N . ALA A 1 230 ? 0.774 17.453 0.083 1 94.44 230 ALA A N 1
ATOM 1661 C CA . ALA A 1 230 ? 1.776 16.453 -0.288 1 94.44 230 ALA A CA 1
ATOM 1662 C C . ALA A 1 230 ? 1.581 15.164 0.497 1 94.44 230 ALA A C 1
ATOM 1664 O O . ALA A 1 230 ? 1.746 14.07 -0.047 1 94.44 230 ALA A O 1
ATOM 1665 N N . ARG A 1 231 ? 1.219 15.297 1.745 1 92.12 231 ARG A N 1
ATOM 1666 C CA . ARG A 1 231 ? 0.979 14.117 2.566 1 92.12 231 ARG A CA 1
ATOM 1667 C C . ARG A 1 231 ? -0.28 13.383 2.115 1 92.12 231 ARG A C 1
ATOM 1669 O O . ARG A 1 231 ? -0.295 12.148 2.041 1 92.12 231 ARG A O 1
ATOM 1676 N N . LEU A 1 232 ? -1.275 14.164 1.845 1 93.81 232 LEU A N 1
ATOM 1677 C CA . LEU A 1 232 ? -2.506 13.562 1.347 1 93.81 232 LEU A CA 1
ATOM 1678 C C . LEU A 1 232 ? -2.26 12.836 0.029 1 93.81 232 LEU A C 1
ATOM 1680 O O . LEU A 1 232 ? -2.805 11.75 -0.198 1 93.81 232 LEU A O 1
ATOM 1684 N N . LEU A 1 233 ? -1.476 13.43 -0.784 1 95.19 233 LEU A N 1
ATOM 1685 C CA . LEU A 1 233 ? -1.118 12.828 -2.062 1 95.19 233 LEU A CA 1
ATOM 1686 C C . LEU A 1 233 ? -0.383 11.508 -1.856 1 95.19 233 LEU A C 1
ATOM 1688 O O . LEU A 1 233 ? -0.671 10.523 -2.533 1 95.19 233 LEU A O 1
ATOM 1692 N N . GLU A 1 234 ? 0.501 11.516 -0.997 1 91.44 234 GLU A N 1
ATOM 1693 C CA . GLU A 1 234 ? 1.266 10.305 -0.705 1 91.44 234 GLU A CA 1
ATOM 1694 C C . GLU A 1 234 ? 0.357 9.188 -0.21 1 91.44 234 GLU A C 1
ATOM 1696 O O . GLU A 1 234 ? 0.502 8.031 -0.624 1 91.44 234 GLU A O 1
ATOM 1701 N N . VAL A 1 235 ? -0.522 9.508 0.65 1 88.94 235 VAL A N 1
ATOM 1702 C CA . VAL A 1 235 ? -1.481 8.523 1.151 1 88.94 235 VAL A CA 1
ATOM 1703 C C . VAL A 1 235 ? -2.295 7.957 -0.01 1 88.94 235 VAL A C 1
ATOM 1705 O O . VAL A 1 235 ? -2.451 6.742 -0.131 1 88.94 235 VAL A O 1
ATOM 1708 N N . GLU A 1 236 ? -2.748 8.852 -0.797 1 92.5 236 GLU A N 1
ATOM 1709 C CA . GLU A 1 236 ? -3.572 8.445 -1.932 1 92.5 236 GLU A CA 1
ATOM 1710 C C . GLU A 1 236 ? -2.797 7.535 -2.877 1 92.5 236 GLU A C 1
ATOM 1712 O O . GLU A 1 236 ? -3.309 6.496 -3.307 1 92.5 236 GLU A O 1
ATOM 1717 N N . ARG A 1 237 ? -1.622 7.891 -3.191 1 90.19 237 ARG A N 1
ATOM 1718 C CA . ARG A 1 237 ? -0.78 7.098 -4.086 1 90.19 237 ARG A CA 1
ATOM 1719 C C . ARG A 1 237 ? -0.536 5.707 -3.514 1 90.19 237 ARG A C 1
ATOM 1721 O O . ARG A 1 237 ? -0.653 4.707 -4.227 1 90.19 237 ARG A O 1
ATOM 1728 N N . THR A 1 238 ? -0.204 5.641 -2.342 1 86.56 238 THR A N 1
ATOM 1729 C CA . THR A 1 238 ? 0.13 4.367 -1.714 1 86.56 238 THR A CA 1
ATOM 1730 C C . THR A 1 238 ? -1.104 3.477 -1.608 1 86.56 238 THR A C 1
ATOM 1732 O O . THR A 1 238 ? -1.028 2.27 -1.852 1 86.56 238 THR A O 1
ATOM 1735 N N . ARG A 1 239 ? -2.16 4.074 -1.237 1 86.81 239 ARG A N 1
ATOM 1736 C CA . ARG A 1 239 ? -3.412 3.326 -1.167 1 86.81 239 ARG A CA 1
ATOM 1737 C C . ARG A 1 239 ? -3.783 2.752 -2.529 1 86.81 239 ARG A C 1
ATOM 1739 O O . ARG A 1 239 ? -4.184 1.59 -2.633 1 86.81 239 ARG A O 1
ATOM 1746 N N . THR A 1 240 ? -3.703 3.598 -3.496 1 89.44 240 THR A N 1
ATOM 1747 C CA . THR A 1 240 ? -4.027 3.166 -4.852 1 89.44 240 THR A CA 1
ATOM 1748 C C . THR A 1 240 ? -3.094 2.049 -5.305 1 89.44 240 THR A C 1
ATOM 1750 O O . THR A 1 240 ? -3.531 1.078 -5.926 1 89.44 240 THR A O 1
ATOM 1753 N N . SER A 1 241 ? -1.851 2.184 -5.016 1 89.12 241 SER A N 1
ATOM 1754 C CA . SER A 1 241 ? -0.868 1.164 -5.367 1 89.12 241 SER A CA 1
ATOM 1755 C C . SER A 1 241 ? -1.176 -0.16 -4.676 1 89.12 241 SER A C 1
ATOM 1757 O O . SER A 1 241 ? -1.151 -1.217 -5.309 1 89.12 241 SER A O 1
ATOM 1759 N N . MET A 1 242 ? -1.481 -0.087 -3.443 1 86.88 242 MET A N 1
ATOM 1760 C CA . MET A 1 242 ? -1.803 -1.285 -2.672 1 86.88 242 MET A CA 1
ATOM 1761 C C . MET A 1 242 ? -3.057 -1.961 -3.215 1 86.88 242 MET A C 1
ATOM 1763 O O . MET A 1 242 ? -3.098 -3.186 -3.35 1 86.88 242 MET A O 1
ATOM 1767 N N . ALA A 1 243 ? -4.031 -1.208 -3.457 1 86.81 243 ALA A N 1
ATOM 1768 C CA . ALA A 1 243 ? -5.285 -1.736 -3.992 1 86.81 243 ALA A CA 1
ATOM 1769 C C . ALA A 1 243 ? -5.062 -2.41 -5.344 1 86.81 243 ALA A C 1
ATOM 1771 O O . ALA A 1 243 ? -5.574 -3.504 -5.59 1 86.81 243 ALA A O 1
ATOM 1772 N N . THR A 1 244 ? -4.348 -1.747 -6.172 1 89.38 244 THR A N 1
ATOM 1773 C CA . THR A 1 244 ? -4.059 -2.297 -7.492 1 89.38 244 THR A CA 1
ATOM 1774 C C . THR A 1 244 ? -3.312 -3.623 -7.371 1 89.38 244 THR A C 1
ATOM 1776 O O . THR A 1 244 ? -3.67 -4.602 -8.031 1 89.38 244 THR A O 1
ATOM 1779 N N . MET A 1 245 ? -2.346 -3.662 -6.59 1 89.19 245 MET A N 1
ATOM 1780 C CA . MET A 1 245 ? -1.561 -4.879 -6.398 1 89.19 245 MET A CA 1
ATOM 1781 C C . MET A 1 245 ? -2.436 -6.016 -5.887 1 89.19 245 MET A C 1
ATOM 1783 O O . MET A 1 245 ? -2.4 -7.125 -6.422 1 89.19 245 MET A O 1
ATOM 1787 N N . ALA A 1 246 ? -3.17 -5.73 -4.844 1 88 246 ALA A N 1
ATOM 1788 C CA . ALA A 1 246 ? -4.023 -6.75 -4.242 1 88 246 ALA A CA 1
ATOM 1789 C C . ALA A 1 246 ? -5.059 -7.258 -5.242 1 88 246 ALA A C 1
ATOM 1791 O O . ALA A 1 246 ? -5.316 -8.461 -5.324 1 88 246 ALA A O 1
ATOM 1792 N N . GLU A 1 247 ? -5.645 -6.363 -5.965 1 87.69 247 GLU A N 1
ATOM 1793 C CA . GLU A 1 247 ? -6.652 -6.707 -6.961 1 87.69 247 GLU A CA 1
ATOM 1794 C C . GLU A 1 247 ? -6.062 -7.574 -8.07 1 87.69 247 GLU A C 1
ATOM 1796 O O . GLU A 1 247 ? -6.715 -8.5 -8.555 1 87.69 247 GLU A O 1
ATOM 1801 N N . GLU A 1 248 ? -4.879 -7.277 -8.383 1 91.56 248 GLU A N 1
ATOM 1802 C CA . GLU A 1 248 ? -4.285 -7.973 -9.516 1 91.56 248 GLU A CA 1
ATOM 1803 C C . GLU A 1 248 ? -3.678 -9.305 -9.102 1 91.56 248 GLU A C 1
ATOM 1805 O O . GLU A 1 248 ? -3.227 -10.086 -9.945 1 91.56 248 GLU A O 1
ATOM 1810 N N . LEU A 1 249 ? -3.682 -9.523 -7.867 1 92.62 249 LEU A N 1
ATOM 1811 C CA . LEU A 1 249 ? -3.34 -10.859 -7.395 1 92.62 249 LEU A CA 1
ATOM 1812 C C . LEU A 1 249 ? -4.547 -11.789 -7.48 1 92.62 249 LEU A C 1
ATOM 1814 O O . LEU A 1 249 ? -4.402 -13.008 -7.371 1 92.62 249 LEU A O 1
ATOM 1818 N N . LEU A 1 250 ? -5.664 -11.195 -7.672 1 89.44 250 LEU A N 1
ATOM 1819 C CA . LEU A 1 250 ? -6.914 -11.898 -7.938 1 89.44 250 LEU A CA 1
ATOM 1820 C C . LEU A 1 250 ? -7.348 -11.711 -9.391 1 89.44 250 LEU A C 1
ATOM 1822 O O . LEU A 1 250 ? -6.77 -10.898 -10.109 1 89.44 250 LEU A O 1
ATOM 1826 N N . PRO A 1 251 ? -8.312 -12.547 -9.812 1 83.44 251 PRO A N 1
ATOM 1827 C CA . PRO A 1 251 ? -8.766 -12.32 -11.188 1 83.44 251 PRO A CA 1
ATOM 1828 C C . PRO A 1 251 ? -9.398 -10.945 -11.383 1 83.44 251 PRO A C 1
ATOM 1830 O O . PRO A 1 251 ? -10.242 -10.531 -10.586 1 83.44 251 PRO A O 1
ATOM 1833 N N . SER A 1 252 ? -8.859 -10.242 -12.328 1 73.81 252 SER A N 1
ATOM 1834 C CA . SER A 1 252 ? -9.414 -8.922 -12.609 1 73.81 252 SER A CA 1
ATOM 1835 C C . SER A 1 252 ? -10.828 -9.031 -13.18 1 73.81 252 SER A C 1
ATOM 1837 O O . SER A 1 252 ? -11.688 -8.203 -12.875 1 73.81 252 SER A O 1
ATOM 1839 N N . ARG A 1 253 ? -11.016 -9.984 -14 1 85.38 253 ARG A N 1
ATOM 1840 C CA . ARG A 1 253 ? -12.312 -10.242 -14.609 1 85.38 253 ARG A CA 1
ATOM 1841 C C . ARG A 1 253 ? -12.586 -11.734 -14.719 1 85.38 253 ARG A C 1
ATOM 1843 O O . ARG A 1 253 ? -11.664 -12.523 -14.922 1 85.38 253 ARG A O 1
ATOM 1850 N N . LEU A 1 254 ? -13.875 -12.008 -14.562 1 93.94 254 LEU A N 1
ATOM 1851 C CA . LEU A 1 254 ? -14.258 -13.406 -14.758 1 93.94 254 LEU A CA 1
ATOM 1852 C C . LEU A 1 254 ? -14.391 -13.727 -16.25 1 93.94 254 LEU A C 1
ATOM 1854 O O . LEU A 1 254 ? -14.883 -12.898 -17.016 1 93.94 254 LEU A O 1
ATOM 1858 N N . PRO A 1 255 ? -14.008 -14.859 -16.625 1 92.88 255 PRO A N 1
ATOM 1859 C CA . PRO A 1 255 ? -14.102 -15.211 -18.031 1 92.88 255 PRO A CA 1
ATOM 1860 C C . PRO A 1 255 ? -15.539 -15.477 -18.484 1 92.88 255 PRO A C 1
ATOM 1862 O O . PRO A 1 255 ? -16.391 -15.805 -17.656 1 92.88 255 PRO A O 1
ATOM 1865 N N . ARG A 1 256 ? -15.719 -15.242 -19.797 1 91.62 256 ARG A N 1
ATOM 1866 C CA . ARG A 1 256 ? -16.969 -15.648 -20.438 1 91.62 256 ARG A CA 1
ATOM 1867 C C . ARG A 1 256 ? -16.828 -17.031 -21.078 1 91.62 256 ARG A C 1
ATOM 1869 O O . ARG A 1 256 ? -16 -17.219 -21.953 1 91.62 256 ARG A O 1
ATOM 1876 N N . VAL A 1 257 ? -17.562 -17.953 -20.594 1 92.75 257 VAL A N 1
ATOM 1877 C CA . VAL A 1 257 ? -17.531 -19.328 -21.094 1 92.75 257 VAL A CA 1
ATOM 1878 C C . VAL A 1 257 ? -18.938 -19.766 -21.5 1 92.75 257 VAL A C 1
ATOM 1880 O O . VAL A 1 257 ? -19.875 -19.609 -20.719 1 92.75 257 VAL A O 1
ATOM 1883 N N . PRO A 1 258 ? -19.062 -20.234 -22.703 1 94.31 258 PRO A N 1
ATOM 1884 C CA . PRO A 1 258 ? -20.391 -20.703 -23.094 1 94.31 258 PRO A CA 1
ATOM 1885 C C . PRO A 1 258 ? -20.953 -21.766 -22.141 1 94.31 258 PRO A C 1
ATOM 1887 O O . PRO A 1 258 ? -20.203 -22.641 -21.688 1 94.31 258 PRO A O 1
ATOM 1890 N N . GLY A 1 259 ? -22.188 -21.609 -21.812 1 95.94 259 GLY A N 1
ATOM 1891 C CA . GLY A 1 259 ? -22.875 -22.625 -21.031 1 95.94 259 GLY A CA 1
ATOM 1892 C C . GLY A 1 259 ? -22.953 -22.281 -19.547 1 95.94 259 GLY A C 1
ATOM 1893 O O . GLY A 1 259 ? -23.703 -22.906 -18.797 1 95.94 259 GLY A O 1
ATOM 1894 N N . VAL A 1 260 ? -22.125 -21.328 -19.203 1 97 260 VAL A N 1
ATOM 1895 C CA . VAL A 1 260 ? -22.188 -20.938 -17.781 1 97 260 VAL A CA 1
ATOM 1896 C C . VAL A 1 260 ? -22.094 -19.422 -17.656 1 97 260 VAL A C 1
ATOM 1898 O O . VAL A 1 260 ? -21.516 -18.75 -18.516 1 97 260 VAL A O 1
ATOM 1901 N N . GLN A 1 261 ? -22.703 -18.938 -16.641 1 97.56 261 GLN A N 1
ATOM 1902 C CA . GLN A 1 261 ? -22.562 -17.547 -16.203 1 97.56 261 GLN A CA 1
ATOM 1903 C C . GLN A 1 261 ? -21.922 -17.469 -14.82 1 97.56 261 GLN A C 1
ATOM 1905 O O . GLN A 1 261 ? -22.25 -18.266 -13.938 1 97.56 261 GLN A O 1
ATOM 1910 N N . LEU A 1 262 ? -20.969 -16.578 -14.688 1 98 262 LEU A N 1
ATOM 1911 C CA . LEU A 1 262 ? -20.219 -16.469 -13.438 1 98 262 LEU A CA 1
ATOM 1912 C C . LEU A 1 262 ? -20.484 -15.141 -12.75 1 98 262 LEU A C 1
ATOM 1914 O O . LEU A 1 262 ? -20.75 -14.133 -13.422 1 98 262 LEU A O 1
ATOM 1918 N N . ALA A 1 263 ? -20.438 -15.148 -11.445 1 97.88 263 ALA A N 1
ATOM 1919 C CA . ALA A 1 263 ? -20.438 -13.945 -10.609 1 97.88 263 ALA A CA 1
ATOM 1920 C C . ALA A 1 263 ? -19.594 -14.164 -9.352 1 97.88 263 ALA A C 1
ATOM 1922 O O . ALA A 1 263 ? -19.562 -15.266 -8.805 1 97.88 263 ALA A O 1
ATOM 1923 N N . ALA A 1 264 ? -18.922 -13.172 -8.922 1 96.75 264 ALA A N 1
ATOM 1924 C CA . ALA A 1 264 ? -18.109 -13.266 -7.719 1 96.75 264 ALA A CA 1
ATOM 1925 C C . ALA A 1 264 ? -18.25 -12.016 -6.852 1 96.75 264 ALA A C 1
ATOM 1927 O O . ALA A 1 264 ? -18.547 -10.93 -7.363 1 96.75 264 ALA A O 1
ATOM 1928 N N . ARG A 1 265 ? -18.172 -12.211 -5.57 1 95.31 265 ARG A N 1
ATOM 1929 C CA . ARG A 1 265 ? -18.078 -11.148 -4.582 1 95.31 265 ARG A CA 1
ATOM 1930 C C . ARG A 1 265 ? -16.891 -11.383 -3.645 1 95.31 265 ARG A C 1
ATOM 1932 O O . ARG A 1 265 ? -16.641 -12.516 -3.23 1 95.31 265 ARG A O 1
ATOM 1939 N N . HIS A 1 266 ? -16.156 -10.406 -3.461 1 93 266 HIS A N 1
ATOM 1940 C CA . HIS A 1 266 ? -15 -10.453 -2.578 1 93 266 HIS A CA 1
ATOM 1941 C C . HIS A 1 266 ? -14.977 -9.25 -1.641 1 93 266 HIS A C 1
ATOM 1943 O O . HIS A 1 266 ? -14.898 -8.109 -2.094 1 93 266 HIS A O 1
ATOM 1949 N N . ARG A 1 267 ? -15.047 -9.508 -0.332 1 89.75 267 ARG A N 1
ATOM 1950 C CA . ARG A 1 267 ? -14.984 -8.477 0.695 1 89.75 267 ARG A CA 1
ATOM 1951 C C . ARG A 1 267 ? -13.891 -8.781 1.711 1 89.75 267 ARG A C 1
ATOM 1953 O O . ARG A 1 267 ? -13.812 -9.891 2.238 1 89.75 267 ARG A O 1
ATOM 1960 N N . THR A 1 268 ? -13.031 -7.828 1.866 1 87 268 THR A N 1
ATOM 1961 C CA . THR A 1 268 ? -11.93 -8.039 2.793 1 87 268 THR A CA 1
ATOM 1962 C C . THR A 1 268 ? -12.023 -7.074 3.973 1 87 268 THR A C 1
ATOM 1964 O O . THR A 1 268 ? -12.734 -6.066 3.904 1 87 268 THR A O 1
ATOM 1967 N N . GLY A 1 269 ? -11.383 -7.418 5.059 1 77.31 269 GLY A N 1
ATOM 1968 C CA . GLY A 1 269 ? -11.211 -6.492 6.164 1 77.31 269 GLY A CA 1
ATOM 1969 C C . GLY A 1 269 ? -10.258 -5.352 5.844 1 77.31 269 GLY A C 1
ATOM 1970 O O . GLY A 1 269 ? -9.727 -5.273 4.734 1 77.31 269 GLY A O 1
ATOM 1971 N N . PRO A 1 270 ? -10.023 -4.543 6.828 1 73.69 270 PRO A N 1
ATOM 1972 C CA . PRO A 1 270 ? -9.211 -3.344 6.609 1 73.69 270 PRO A CA 1
ATOM 1973 C C . PRO A 1 270 ? -7.754 -3.672 6.277 1 73.69 270 PRO A C 1
ATOM 1975 O O . PRO A 1 270 ? -7.094 -2.91 5.57 1 73.69 270 PRO A O 1
ATOM 1978 N N . LEU A 1 271 ? -7.305 -4.73 6.734 1 76.25 271 LEU A N 1
ATOM 1979 C CA . LEU A 1 271 ? -5.902 -5.062 6.512 1 76.25 271 LEU A CA 1
ATOM 1980 C C . LEU A 1 271 ? -5.742 -5.98 5.305 1 76.25 271 LEU A C 1
ATOM 1982 O O . LEU A 1 271 ? -4.621 -6.277 4.887 1 76.25 271 LEU A O 1
ATOM 1986 N N . GLY A 1 272 ? -6.859 -6.32 4.719 1 79.12 272 GLY A N 1
ATOM 1987 C CA . GLY A 1 272 ? -6.797 -7.301 3.648 1 79.12 272 GLY A CA 1
ATOM 1988 C C . GLY A 1 272 ? -6.801 -8.734 4.148 1 79.12 272 GLY A C 1
ATOM 1989 O O . GLY A 1 272 ? -6.504 -8.984 5.316 1 79.12 272 GLY A O 1
ATOM 1990 N N . GLY A 1 273 ? -7.184 -9.594 3.291 1 83.56 273 GLY A N 1
ATOM 1991 C CA . GLY A 1 273 ? -7.32 -10.969 3.748 1 83.56 273 GLY A CA 1
ATOM 1992 C C . GLY A 1 273 ? -6.676 -11.977 2.814 1 83.56 273 GLY A C 1
ATOM 1993 O O . GLY A 1 273 ? -6.047 -11.594 1.823 1 83.56 273 GLY A O 1
ATOM 1994 N N . GLY A 1 274 ? -6.777 -13.219 3.221 1 92.12 274 GLY A N 1
ATOM 1995 C CA . GLY A 1 274 ? -6.113 -14.328 2.564 1 92.12 274 GLY A CA 1
ATOM 1996 C C . GLY A 1 274 ? -7.055 -15.188 1.739 1 92.12 274 GLY A C 1
ATOM 1997 O O . GLY A 1 274 ? -6.707 -16.297 1.344 1 92.12 274 GLY A O 1
ATOM 1998 N N . ASP A 1 275 ? -8.258 -14.695 1.469 1 95.12 275 ASP A N 1
ATOM 1999 C CA . ASP A 1 275 ? -9.203 -15.484 0.684 1 95.12 275 ASP A CA 1
ATOM 2000 C C . ASP A 1 275 ? -9.031 -15.211 -0.811 1 95.12 275 ASP A C 1
ATOM 2002 O O . ASP A 1 275 ? -8.781 -14.078 -1.218 1 95.12 275 ASP A O 1
ATOM 2006 N N . TRP A 1 276 ? -9.227 -16.25 -1.604 1 96.5 276 TRP A N 1
ATOM 2007 C CA . TRP A 1 276 ? -9.172 -16.031 -3.045 1 96.5 276 TRP A CA 1
ATOM 2008 C C . TRP A 1 276 ? -10.336 -16.734 -3.748 1 96.5 276 TRP A C 1
ATOM 2010 O O . TRP A 1 276 ? -11.023 -17.562 -3.15 1 96.5 276 TRP A O 1
ATOM 2020 N N . TYR A 1 277 ? -10.688 -16.375 -4.875 1 96.94 277 TYR A N 1
ATOM 2021 C CA . TYR A 1 277 ? -11.508 -17.062 -5.871 1 96.94 277 TYR A CA 1
ATOM 2022 C C . TYR A 1 277 ? -10.82 -17.047 -7.234 1 96.94 277 TYR A C 1
ATOM 2024 O O . TYR A 1 277 ? -9.953 -16.219 -7.496 1 96.94 277 TYR A O 1
ATOM 2032 N N . ASP A 1 278 ? -11.188 -17.984 -8.039 1 97.06 278 ASP A N 1
ATOM 2033 C CA . ASP A 1 278 ? -10.625 -18.031 -9.383 1 97.06 278 ASP A CA 1
ATOM 2034 C C . ASP A 1 278 ? -11.531 -18.781 -10.344 1 97.06 278 ASP A C 1
ATOM 2036 O O . ASP A 1 278 ? -12.273 -19.688 -9.93 1 97.06 278 ASP A O 1
ATOM 2040 N N . ALA A 1 279 ? -11.578 -18.375 -11.516 1 97 279 ALA A N 1
ATOM 2041 C CA . ALA A 1 279 ? -12.172 -19.047 -12.664 1 97 279 ALA A CA 1
ATOM 2042 C C . ALA A 1 279 ? -11.234 -19.016 -13.867 1 97 279 ALA A C 1
ATOM 2044 O O . ALA A 1 279 ? -10.961 -17.953 -14.422 1 97 279 ALA A O 1
ATOM 2045 N N . LEU A 1 280 ? -10.812 -20.188 -14.258 1 95.06 280 LEU A N 1
ATOM 2046 C CA . LEU A 1 280 ? -9.758 -20.312 -15.25 1 95.06 280 LEU A CA 1
ATOM 2047 C C . LEU A 1 280 ? -10.227 -21.125 -16.453 1 95.06 280 LEU A C 1
ATOM 2049 O O . LEU A 1 280 ? -10.562 -22.312 -16.312 1 95.06 280 LEU A O 1
ATOM 2053 N N . PRO A 1 281 ? -10.258 -20.516 -17.641 1 93.94 281 PRO A N 1
ATOM 2054 C CA . PRO A 1 281 ? -10.531 -21.344 -18.812 1 93.94 281 PRO A CA 1
ATOM 2055 C C . PRO A 1 281 ? -9.469 -22.422 -19.031 1 93.94 281 PRO A C 1
ATOM 2057 O O . PRO A 1 281 ? -8.273 -22.156 -18.922 1 93.94 281 PRO A O 1
ATOM 2060 N N . LEU A 1 282 ? -9.898 -23.578 -19.266 1 94.25 282 LEU A N 1
ATOM 2061 C CA . LEU A 1 282 ? -9.039 -24.734 -19.531 1 94.25 282 LEU A CA 1
ATOM 2062 C C . LEU A 1 282 ? -9.297 -25.297 -20.922 1 94.25 282 LEU A C 1
ATOM 2064 O O . LEU A 1 282 ? -10.258 -24.906 -21.578 1 94.25 282 LEU A O 1
ATOM 2068 N N . PRO A 1 283 ? -8.352 -26.094 -21.391 1 88 283 PRO A N 1
ATOM 2069 C CA . PRO A 1 283 ? -8.594 -26.734 -22.703 1 88 283 PRO A CA 1
ATOM 2070 C C . PRO A 1 283 ? -9.938 -27.453 -22.766 1 88 283 PRO A C 1
ATOM 2072 O O . PRO A 1 283 ? -10.516 -27.781 -21.719 1 88 283 PRO A O 1
ATOM 2075 N N . ASP A 1 284 ? -10.484 -27.609 -24.016 1 89.56 284 ASP A N 1
ATOM 2076 C CA . ASP A 1 284 ? -11.711 -28.344 -24.297 1 89.56 284 ASP A CA 1
ATOM 2077 C C . ASP A 1 284 ? -12.922 -27.641 -23.688 1 89.56 284 ASP A C 1
ATOM 2079 O O . ASP A 1 284 ? -13.828 -28.312 -23.172 1 89.56 284 ASP A O 1
ATOM 2083 N N . ALA A 1 285 ? -12.852 -26.344 -23.531 1 91.62 285 ALA A N 1
ATOM 2084 C CA . ALA A 1 285 ? -13.945 -25.469 -23.094 1 91.62 285 ALA A CA 1
ATOM 2085 C C . ALA A 1 285 ? -14.312 -25.75 -21.641 1 91.62 285 ALA A C 1
ATOM 2087 O O . ALA A 1 285 ? -15.461 -25.547 -21.234 1 91.62 285 ALA A O 1
ATOM 2088 N N . ALA A 1 286 ? -13.383 -26.344 -20.953 1 95.69 286 ALA A N 1
ATOM 2089 C CA . ALA A 1 286 ? -13.594 -26.562 -19.531 1 95.69 286 ALA A CA 1
ATOM 2090 C C . ALA A 1 286 ? -13.219 -25.328 -18.703 1 95.69 286 ALA A C 1
ATOM 2092 O O . ALA A 1 286 ? -12.672 -24.375 -19.25 1 95.69 286 ALA A O 1
ATOM 2093 N N . LEU A 1 287 ? -13.68 -25.406 -17.516 1 96.44 287 LEU A N 1
ATOM 2094 C CA . LEU A 1 287 ? -13.445 -24.297 -16.594 1 96.44 287 LEU A CA 1
ATOM 2095 C C . LEU A 1 287 ? -12.938 -24.781 -15.25 1 96.44 287 LEU A C 1
ATOM 2097 O O . LEU A 1 287 ? -13.516 -25.703 -14.664 1 96.44 287 LEU A O 1
ATOM 2101 N N . GLY A 1 288 ? -11.734 -24.297 -14.859 1 97.44 288 GLY A N 1
ATOM 2102 C CA . GLY A 1 288 ? -11.281 -24.516 -13.492 1 97.44 288 GLY A CA 1
ATOM 2103 C C . GLY A 1 288 ? -11.836 -23.5 -12.516 1 97.44 288 GLY A C 1
ATOM 2104 O O . GLY A 1 288 ? -11.781 -22.297 -12.766 1 97.44 288 GLY A O 1
ATOM 2105 N N . LEU A 1 289 ? -12.422 -23.969 -11.414 1 98 289 LEU A N 1
ATOM 2106 C CA . LEU A 1 289 ? -12.984 -23.109 -10.375 1 98 289 LEU A CA 1
ATOM 2107 C C . LEU A 1 289 ? -12.258 -23.328 -9.047 1 98 289 LEU A C 1
ATOM 2109 O O . LEU A 1 289 ? -11.906 -24.453 -8.703 1 98 289 LEU A O 1
ATOM 2113 N N . SER A 1 290 ? -12.016 -22.234 -8.375 1 97.69 290 SER A N 1
ATOM 2114 C CA . SER A 1 290 ? -11.359 -22.422 -7.086 1 97.69 290 SER A CA 1
ATOM 2115 C C . SER A 1 290 ? -11.742 -21.312 -6.109 1 97.69 290 SER A C 1
ATOM 2117 O O . SER A 1 290 ? -11.945 -20.172 -6.508 1 97.69 290 SER A O 1
ATOM 2119 N N . VAL A 1 291 ? -11.945 -21.672 -4.855 1 97.31 291 VAL A N 1
ATOM 2120 C CA . VAL A 1 291 ? -12 -20.781 -3.703 1 97.31 291 VAL A CA 1
ATOM 2121 C C . VAL A 1 291 ? -11.086 -21.297 -2.6 1 97.31 291 VAL A C 1
ATOM 2123 O O . VAL A 1 291 ? -10.906 -22.516 -2.449 1 97.31 291 VAL A O 1
ATOM 2126 N N . GLY A 1 292 ? -10.5 -20.406 -1.918 1 96.75 292 GLY A N 1
ATOM 2127 C CA . GLY A 1 292 ? -9.617 -20.828 -0.837 1 96.75 292 GLY A CA 1
ATOM 2128 C C . GLY A 1 292 ? -9.312 -19.703 0.144 1 96.75 292 GLY A C 1
ATOM 2129 O O . GLY A 1 292 ? -9.773 -18.578 -0.027 1 96.75 292 GLY A O 1
ATOM 2130 N N . SER A 1 293 ? -8.617 -20.125 1.238 1 95.44 293 SER A N 1
ATOM 2131 C CA . SER A 1 293 ? -8.258 -19.203 2.309 1 95.44 293 SER A CA 1
ATOM 2132 C C . SER A 1 293 ? -6.91 -19.562 2.924 1 95.44 293 SER A C 1
ATOM 2134 O O . SER A 1 293 ? -6.684 -20.703 3.307 1 95.44 293 SER A O 1
ATOM 2136 N N . VAL A 1 294 ? -6.09 -18.547 2.959 1 94.44 294 VAL A N 1
ATOM 2137 C CA . VAL A 1 294 ? -4.824 -18.703 3.67 1 94.44 294 VAL A CA 1
ATOM 2138 C C . VAL A 1 294 ? -4.973 -18.203 5.105 1 94.44 294 VAL A C 1
ATOM 2140 O O . VAL A 1 294 ? -5.676 -17.234 5.359 1 94.44 294 VAL A O 1
ATOM 2143 N N . THR A 1 295 ? -4.293 -18.797 6.004 1 87.81 295 THR A N 1
ATOM 2144 C CA . THR A 1 295 ? -4.355 -18.391 7.406 1 87.81 295 THR A CA 1
ATOM 2145 C C . THR A 1 295 ? -3.723 -17.016 7.602 1 87.81 295 THR A C 1
ATOM 2147 O O . THR A 1 295 ? -2.709 -16.703 6.973 1 87.81 295 THR A O 1
ATOM 2150 N N . GLY A 1 296 ? -4.391 -16.312 8.469 1 84.12 296 GLY A N 1
ATOM 2151 C CA . GLY A 1 296 ? -3.848 -15.016 8.828 1 84.12 296 GLY A CA 1
ATOM 2152 C C . GLY A 1 296 ? -4.539 -13.859 8.125 1 84.12 296 GLY A C 1
ATOM 2153 O O . GLY A 1 296 ? -5.5 -14.07 7.379 1 84.12 296 GLY A O 1
ATOM 2154 N N . SER A 1 297 ? -4.137 -12.625 8.477 1 85.75 297 SER A N 1
ATOM 2155 C CA . SER A 1 297 ? -4.629 -11.391 7.871 1 85.75 297 SER A CA 1
ATOM 2156 C C . SER A 1 297 ? -3.492 -10.406 7.617 1 85.75 297 SER A C 1
ATOM 2158 O O . SER A 1 297 ? -2.359 -10.633 8.055 1 85.75 297 SER A O 1
ATOM 2160 N N . GLY A 1 298 ? -3.824 -9.398 6.793 1 89.12 298 GLY A N 1
ATOM 2161 C CA . GLY A 1 298 ? -2.818 -8.383 6.523 1 89.12 298 GLY A CA 1
ATOM 2162 C C . GLY A 1 298 ? -2.031 -8.641 5.254 1 89.12 298 GLY A C 1
ATOM 2163 O O . GLY A 1 298 ? -2.371 -9.539 4.477 1 89.12 298 GLY A O 1
ATOM 2164 N N . PRO A 1 299 ? -1.061 -7.863 5.016 1 90.31 299 PRO A N 1
ATOM 2165 C CA . PRO A 1 299 ? -0.319 -7.91 3.754 1 90.31 299 PRO A CA 1
ATOM 2166 C C . PRO A 1 299 ? 0.36 -9.258 3.518 1 90.31 299 PRO A C 1
ATOM 2168 O O . PRO A 1 299 ? 0.464 -9.711 2.375 1 90.31 299 PRO A O 1
ATOM 2171 N N . SER A 1 300 ? 0.809 -9.875 4.594 1 92.38 300 SER A N 1
ATOM 2172 C CA . SER A 1 300 ? 1.433 -11.188 4.465 1 92.38 300 SER A CA 1
ATOM 2173 C C . SER A 1 300 ? 0.442 -12.227 3.941 1 92.38 300 SER A C 1
ATOM 2175 O O . SER A 1 300 ? 0.789 -13.055 3.096 1 92.38 300 SER A O 1
ATOM 2177 N N . ALA A 1 301 ? -0.679 -12.172 4.461 1 92.62 301 ALA A N 1
ATOM 2178 C CA . ALA A 1 301 ? -1.723 -13.086 4.016 1 92.62 301 ALA A CA 1
ATOM 2179 C C . ALA A 1 301 ? -2.096 -12.836 2.559 1 92.62 301 ALA A C 1
ATOM 2181 O O . ALA A 1 301 ? -2.336 -13.773 1.799 1 92.62 301 ALA A O 1
ATOM 2182 N N . VAL A 1 302 ? -2.172 -11.602 2.186 1 93.31 302 VAL A N 1
ATOM 2183 C CA . VAL A 1 302 ? -2.508 -11.227 0.817 1 93.31 302 VAL A CA 1
ATOM 2184 C C . VAL A 1 302 ? -1.446 -11.758 -0.141 1 93.31 302 VAL A C 1
ATOM 2186 O O . VAL A 1 302 ? -1.772 -12.32 -1.188 1 93.31 302 VAL A O 1
ATOM 2189 N N . ALA A 1 303 ? -0.222 -11.57 0.182 1 94.31 303 ALA A N 1
ATOM 2190 C CA . ALA A 1 303 ? 0.871 -12.078 -0.644 1 94.31 303 ALA A CA 1
ATOM 2191 C C . ALA A 1 303 ? 0.805 -13.594 -0.767 1 94.31 303 ALA A C 1
ATOM 2193 O O . ALA A 1 303 ? 0.959 -14.141 -1.861 1 94.31 303 ALA A O 1
ATOM 2194 N N . ALA A 1 304 ? 0.581 -14.227 0.35 1 94.56 304 ALA A N 1
ATOM 2195 C CA . ALA A 1 304 ? 0.489 -15.68 0.356 1 94.56 304 ALA A CA 1
ATOM 2196 C C . ALA A 1 304 ? -0.675 -16.156 -0.506 1 94.56 304 ALA A C 1
ATOM 2198 O O . ALA A 1 304 ? -0.544 -17.141 -1.251 1 94.56 304 ALA A O 1
ATOM 2199 N N . MET A 1 305 ? -1.741 -15.523 -0.338 1 95.38 305 MET A N 1
ATOM 2200 C CA . MET A 1 305 ? -2.914 -15.828 -1.153 1 95.38 305 MET A CA 1
ATOM 2201 C C . MET A 1 305 ? -2.584 -15.727 -2.639 1 95.38 305 MET A C 1
ATOM 2203 O O . MET A 1 305 ? -2.945 -16.609 -3.42 1 95.38 305 MET A O 1
ATOM 2207 N N . GLY A 1 306 ? -1.935 -14.664 -3.023 1 95.38 306 GLY A N 1
ATOM 2208 C CA . GLY A 1 306 ? -1.53 -14.492 -4.41 1 95.38 306 GLY A CA 1
ATOM 2209 C C . GLY A 1 306 ? -0.652 -15.617 -4.922 1 95.38 306 GLY A C 1
ATOM 2210 O O . GLY A 1 306 ? -0.848 -16.109 -6.035 1 95.38 306 GLY A O 1
ATOM 2211 N N . ARG A 1 307 ? 0.263 -16.047 -4.133 1 95.38 307 ARG A N 1
ATOM 2212 C CA . ARG A 1 307 ? 1.167 -17.125 -4.504 1 95.38 307 ARG A CA 1
ATOM 2213 C C . ARG A 1 307 ? 0.413 -18.438 -4.648 1 95.38 307 ARG A C 1
ATOM 2215 O O . ARG A 1 307 ? 0.593 -19.156 -5.637 1 95.38 307 ARG A O 1
ATOM 2222 N N . LEU A 1 308 ? -0.412 -18.734 -3.73 1 96.25 308 LEU A N 1
ATOM 2223 C CA . LEU A 1 308 ? -1.129 -20.016 -3.75 1 96.25 308 LEU A CA 1
ATOM 2224 C C . LEU A 1 308 ? -2.102 -20.062 -4.922 1 96.25 308 LEU A C 1
ATOM 2226 O O . LEU A 1 308 ? -2.186 -21.078 -5.617 1 96.25 308 LEU A O 1
ATOM 2230 N N . ARG A 1 309 ? -2.771 -19 -5.09 1 96.69 309 ARG A N 1
ATOM 2231 C CA . ARG A 1 309 ? -3.695 -18.953 -6.219 1 96.69 309 ARG A CA 1
ATOM 2232 C C . ARG A 1 309 ? -2.953 -19.109 -7.539 1 96.69 309 ARG A C 1
ATOM 2234 O O . ARG A 1 309 ? -3.389 -19.859 -8.414 1 96.69 309 ARG A O 1
ATOM 2241 N N . ALA A 1 310 ? -1.881 -18.391 -7.68 1 96.38 310 ALA A N 1
ATOM 2242 C CA . ALA A 1 310 ? -1.088 -18.5 -8.898 1 96.38 310 ALA A CA 1
ATOM 2243 C C . ALA A 1 310 ? -0.59 -19.922 -9.117 1 96.38 310 ALA A C 1
ATOM 2245 O O . ALA A 1 310 ? -0.616 -20.438 -10.242 1 96.38 310 ALA A O 1
ATOM 2246 N N . SER A 1 311 ? -0.143 -20.578 -8.109 1 97.06 311 SER A N 1
ATOM 2247 C CA . SER A 1 311 ? 0.343 -21.953 -8.188 1 97.06 311 SER A CA 1
ATOM 2248 C C . SER A 1 311 ? -0.783 -22.922 -8.547 1 97.06 311 SER A C 1
ATOM 2250 O O . SER A 1 311 ? -0.588 -23.844 -9.336 1 97.06 311 SER A O 1
ATOM 2252 N N . LEU A 1 312 ? -1.855 -22.688 -7.93 1 97.06 312 LEU A N 1
ATOM 2253 C CA . LEU A 1 312 ? -3.016 -23.516 -8.234 1 97.06 312 LEU A CA 1
ATOM 2254 C C . LEU A 1 312 ? -3.379 -23.422 -9.711 1 97.06 312 LEU A C 1
ATOM 2256 O O . LEU A 1 312 ? -3.672 -24.422 -10.352 1 97.06 312 LEU A O 1
ATOM 2260 N N . ARG A 1 313 ? -3.336 -22.25 -10.266 1 95.94 313 ARG A N 1
ATOM 2261 C CA . ARG A 1 313 ? -3.596 -22.047 -11.688 1 95.94 313 ARG A CA 1
ATOM 2262 C C . ARG A 1 313 ? -2.592 -22.812 -12.539 1 95.94 313 ARG A C 1
ATOM 2264 O O . ARG A 1 313 ? -2.957 -23.406 -13.555 1 95.94 313 ARG A O 1
ATOM 2271 N N . ALA A 1 314 ? -1.387 -22.734 -12.109 1 96.69 314 ALA A N 1
ATOM 2272 C CA . ALA A 1 314 ? -0.332 -23.438 -12.836 1 96.69 314 ALA A CA 1
ATOM 2273 C C . ALA A 1 314 ? -0.617 -24.938 -12.891 1 96.69 314 ALA A C 1
ATOM 2275 O O . ALA A 1 314 ? -0.539 -25.547 -13.961 1 96.69 314 ALA A O 1
ATOM 2276 N N . TYR A 1 315 ? -1.008 -25.5 -11.789 1 97 315 TYR A N 1
ATOM 2277 C CA . TYR A 1 315 ? -1.306 -26.922 -11.742 1 97 315 TYR A CA 1
ATOM 2278 C C . TYR A 1 315 ? -2.582 -27.25 -12.508 1 97 315 TYR A C 1
ATOM 2280 O O . TYR A 1 315 ? -2.676 -28.281 -13.164 1 97 315 TYR A O 1
ATOM 2288 N N . ALA A 1 316 ? -3.525 -26.359 -12.445 1 96.75 316 ALA A N 1
ATOM 2289 C CA . ALA A 1 316 ? -4.805 -26.562 -13.117 1 96.75 316 ALA A CA 1
ATOM 2290 C C . ALA A 1 316 ? -4.629 -26.625 -14.633 1 96.75 316 ALA A C 1
ATOM 2292 O O . ALA A 1 316 ? -5.305 -27.391 -15.312 1 96.75 316 ALA A O 1
ATOM 2293 N N . VAL A 1 317 ? -3.744 -25.844 -15.148 1 93.94 317 VAL A N 1
ATOM 2294 C CA . VAL A 1 317 ? -3.496 -25.812 -16.578 1 93.94 317 VAL A CA 1
ATOM 2295 C C . VAL A 1 317 ? -2.9 -27.156 -17.031 1 93.94 317 VAL A C 1
ATOM 2297 O O . VAL A 1 317 ? -3.176 -27.625 -18.141 1 93.94 317 VAL A O 1
ATOM 2300 N N . MET A 1 318 ? -2.215 -27.812 -16.141 1 92.19 318 MET A N 1
ATOM 2301 C CA . MET A 1 318 ? -1.528 -29.062 -16.484 1 92.19 318 MET A CA 1
ATOM 2302 C C . MET A 1 318 ? -2.43 -30.266 -16.234 1 92.19 318 MET A C 1
ATOM 2304 O O . MET A 1 318 ? -2.436 -31.219 -17.031 1 92.19 318 MET A O 1
ATOM 2308 N N . GLU A 1 319 ? -3.141 -30.188 -15.164 1 94.06 319 GLU A N 1
ATOM 2309 C CA . GLU A 1 319 ? -3.855 -31.391 -14.75 1 94.06 319 GLU A CA 1
ATOM 2310 C C . GLU A 1 319 ? -5.234 -31.047 -14.195 1 94.06 319 GLU A C 1
ATOM 2312 O O . GLU A 1 319 ? -5.703 -31.688 -13.25 1 94.06 319 GLU A O 1
ATOM 2317 N N . GLY A 1 320 ? -5.867 -30.125 -14.727 1 94.25 320 GLY A N 1
ATOM 2318 C CA . GLY A 1 320 ? -7.117 -29.625 -14.188 1 94.25 320 GLY A CA 1
ATOM 2319 C C . GLY A 1 320 ? -8.234 -30.641 -14.203 1 94.25 320 GLY A C 1
ATOM 2320 O O . GLY A 1 320 ? -9.18 -30.562 -13.414 1 94.25 320 GLY A O 1
ATOM 2321 N N . GLU A 1 321 ? -8.141 -31.641 -15.039 1 96.19 321 GLU A N 1
ATOM 2322 C CA . GLU A 1 321 ? -9.18 -32.656 -15.148 1 96.19 321 GLU A CA 1
ATOM 2323 C C . GLU A 1 321 ? -9.18 -33.562 -13.922 1 96.19 321 GLU A C 1
ATOM 2325 O O . GLU A 1 321 ? -10.141 -34.312 -13.688 1 96.19 321 GLU A O 1
ATOM 2330 N N . ASP A 1 322 ? -8.133 -33.5 -13.18 1 96.31 322 ASP A N 1
ATOM 2331 C CA . ASP A 1 322 ? -8.016 -34.25 -11.938 1 96.31 322 ASP A CA 1
ATOM 2332 C C . ASP A 1 322 ? -7.848 -33.312 -10.734 1 96.31 322 ASP A C 1
ATOM 2334 O O . ASP A 1 322 ? -6.727 -33.094 -10.281 1 96.31 322 ASP A O 1
ATOM 2338 N N . PRO A 1 323 ? -8.961 -32.906 -10.141 1 95.56 323 PRO A N 1
ATOM 2339 C CA . PRO A 1 323 ? -8.898 -31.953 -9.023 1 95.56 323 PRO A CA 1
ATOM 2340 C C . PRO A 1 323 ? -8.039 -32.469 -7.867 1 95.56 323 PRO A C 1
ATOM 2342 O O . PRO A 1 323 ? -7.395 -31.656 -7.18 1 95.56 323 PRO A O 1
ATOM 2345 N N . VAL A 1 324 ? -8.008 -33.719 -7.641 1 94.12 324 VAL A N 1
ATOM 2346 C CA . VAL A 1 324 ? -7.215 -34.281 -6.562 1 94.12 324 VAL A CA 1
ATOM 2347 C C . VAL A 1 324 ? -5.727 -34.094 -6.855 1 94.12 324 VAL A C 1
ATOM 2349 O O . VAL A 1 324 ? -4.957 -33.75 -5.957 1 94.12 324 VAL A O 1
ATOM 2352 N N . ALA A 1 325 ? -5.383 -34.312 -8.062 1 94.69 325 ALA A N 1
ATOM 2353 C CA . ALA A 1 325 ? -3.994 -34.125 -8.461 1 94.69 325 ALA A CA 1
ATOM 2354 C C . ALA A 1 325 ? -3.578 -32.656 -8.258 1 94.69 325 ALA A C 1
ATOM 2356 O O . ALA A 1 325 ? -2.469 -32.375 -7.797 1 94.69 325 ALA A O 1
ATOM 2357 N N . VAL A 1 326 ? -4.438 -31.734 -8.602 1 95.56 326 VAL A N 1
ATOM 2358 C CA . VAL A 1 326 ? -4.16 -30.312 -8.492 1 95.56 326 VAL A CA 1
ATOM 2359 C C . VAL A 1 326 ? -3.891 -29.953 -7.031 1 95.56 326 VAL A C 1
ATOM 2361 O O . VAL A 1 326 ? -2.883 -29.312 -6.719 1 95.56 326 VAL A O 1
ATOM 2364 N N . LEU A 1 327 ? -4.73 -30.406 -6.148 1 94.81 327 LEU A N 1
ATOM 2365 C CA . LEU A 1 327 ? -4.586 -30.047 -4.738 1 94.81 327 LEU A CA 1
ATOM 2366 C C . LEU A 1 327 ? -3.424 -30.812 -4.105 1 94.81 327 LEU A C 1
ATOM 2368 O O . LEU A 1 327 ? -2.756 -30.297 -3.207 1 94.81 327 LEU A O 1
ATOM 2372 N N . SER A 1 328 ? -3.186 -32 -4.602 1 93.56 328 SER A N 1
ATOM 2373 C CA . SER A 1 328 ? -2.037 -32.75 -4.125 1 93.56 328 SER A CA 1
ATOM 2374 C C . SER A 1 328 ? -0.727 -32.062 -4.453 1 93.56 328 SER A C 1
ATOM 2376 O O . SER A 1 328 ? 0.179 -31.984 -3.619 1 93.56 328 SER A O 1
ATOM 2378 N N . ASP A 1 329 ? -0.667 -31.609 -5.641 1 93.5 329 ASP A N 1
ATOM 2379 C CA . ASP A 1 329 ? 0.528 -30.891 -6.055 1 93.5 329 ASP A CA 1
ATOM 2380 C C . ASP A 1 329 ? 0.679 -29.578 -5.273 1 93.5 329 ASP A C 1
ATOM 2382 O O . ASP A 1 329 ? 1.792 -29.203 -4.914 1 93.5 329 ASP A O 1
ATOM 2386 N N . LEU A 1 330 ? -0.386 -28.906 -5.051 1 94.88 330 LEU A N 1
ATOM 2387 C CA . LEU A 1 330 ? -0.342 -27.688 -4.254 1 94.88 330 LEU A CA 1
ATOM 2388 C C . LEU A 1 330 ? 0.133 -27.984 -2.834 1 94.88 330 LEU A C 1
ATOM 2390 O O . LEU A 1 330 ? 0.89 -27.203 -2.252 1 94.88 330 LEU A O 1
ATOM 2394 N N . GLU A 1 331 ? -0.312 -29.078 -2.291 1 94 331 GLU A N 1
ATOM 2395 C CA . GLU A 1 331 ? 0.137 -29.531 -0.978 1 94 331 GLU A CA 1
ATOM 2396 C C . GLU A 1 331 ? 1.647 -29.75 -0.956 1 94 331 GLU A C 1
ATOM 2398 O O . GLU A 1 331 ? 2.322 -29.344 -0.006 1 94 331 GLU A O 1
ATOM 2403 N N . LEU A 1 332 ? 2.074 -30.422 -1.931 1 91.12 332 LEU A N 1
ATOM 2404 C CA . LEU A 1 332 ? 3.506 -30.672 -2.035 1 91.12 332 LEU A CA 1
ATOM 2405 C C . LEU A 1 332 ? 4.285 -29.375 -2.094 1 91.12 332 LEU A C 1
ATOM 2407 O O . LEU A 1 332 ? 5.305 -29.219 -1.418 1 91.12 332 LEU A O 1
ATOM 2411 N N . LEU A 1 333 ? 3.83 -28.469 -2.875 1 92.94 333 LEU A N 1
ATOM 2412 C CA . LEU A 1 333 ? 4.477 -27.172 -2.998 1 92.94 333 LEU A CA 1
ATOM 2413 C C . LEU A 1 333 ? 4.523 -26.453 -1.65 1 92.94 333 LEU A C 1
ATOM 2415 O O . LEU A 1 333 ? 5.562 -25.922 -1.263 1 92.94 333 LEU A O 1
ATOM 2419 N N . LEU A 1 334 ? 3.443 -26.422 -1.023 1 92.12 334 LEU A N 1
ATOM 2420 C CA . LEU A 1 334 ? 3.336 -25.766 0.269 1 92.12 334 LEU A CA 1
ATOM 2421 C C . LEU A 1 334 ? 4.305 -26.359 1.277 1 92.12 334 LEU A C 1
ATOM 2423 O O . LEU A 1 334 ? 4.977 -25.641 2.016 1 92.12 334 LEU A O 1
ATOM 2427 N N . ARG A 1 335 ? 4.379 -27.594 1.271 1 89.81 335 ARG A N 1
ATOM 2428 C CA . ARG A 1 335 ? 5.262 -28.297 2.193 1 89.81 335 ARG A CA 1
ATOM 2429 C C . ARG A 1 335 ? 6.723 -27.953 1.934 1 89.81 335 ARG A C 1
ATOM 2431 O O . ARG A 1 335 ? 7.504 -27.797 2.873 1 89.81 335 ARG A O 1
ATOM 2438 N N . LEU A 1 336 ? 7.012 -27.781 0.738 1 85.69 336 LEU A N 1
ATOM 2439 C CA . LEU A 1 336 ? 8.398 -27.547 0.351 1 85.69 336 LEU A CA 1
ATOM 2440 C C . LEU A 1 336 ? 8.773 -26.094 0.559 1 85.69 336 LEU A C 1
ATOM 2442 O O . LEU A 1 336 ? 9.914 -25.781 0.912 1 85.69 336 LEU A O 1
ATOM 2446 N N . THR A 1 337 ? 7.801 -25.234 0.377 1 86.81 337 THR A N 1
ATOM 2447 C CA . THR A 1 337 ? 8.188 -23.828 0.256 1 86.81 337 THR A CA 1
ATOM 2448 C C . THR A 1 337 ? 7.691 -23.031 1.457 1 86.81 337 THR A C 1
ATOM 2450 O O . THR A 1 337 ? 8.266 -22 1.801 1 86.81 337 THR A O 1
ATOM 2453 N N . GLU A 1 338 ? 6.59 -23.406 2.023 1 87.38 338 GLU A N 1
ATOM 2454 C CA . GLU A 1 338 ? 5.988 -22.703 3.141 1 87.38 338 GLU A CA 1
ATOM 2455 C C . GLU A 1 338 ? 5.477 -23.656 4.207 1 87.38 338 GLU A C 1
ATOM 2457 O O . GLU A 1 338 ? 4.281 -23.703 4.496 1 87.38 338 GLU A O 1
ATOM 2462 N N . PRO A 1 339 ? 6.348 -24.25 4.902 1 85.88 339 PRO A N 1
ATOM 2463 C CA . PRO A 1 339 ? 5.934 -25.328 5.797 1 85.88 339 PRO A CA 1
ATOM 2464 C C . PRO A 1 339 ? 5.125 -24.844 6.992 1 85.88 339 PRO A C 1
ATOM 2466 O O . PRO A 1 339 ? 4.391 -25.609 7.613 1 85.88 339 PRO A O 1
ATOM 2469 N N . ALA A 1 340 ? 5.164 -23.562 7.328 1 87.31 340 ALA A N 1
ATOM 2470 C CA . ALA A 1 340 ? 4.469 -23.047 8.5 1 87.31 340 ALA A CA 1
ATOM 2471 C C . ALA A 1 340 ? 3.094 -22.5 8.125 1 87.31 340 ALA A C 1
ATOM 2473 O O . ALA A 1 340 ? 2.357 -22 8.984 1 87.31 340 ALA A O 1
ATOM 2474 N N . ARG A 1 341 ? 2.756 -22.688 6.84 1 90.62 341 ARG A N 1
ATOM 2475 C CA . ARG A 1 341 ? 1.507 -22.094 6.371 1 90.62 341 ARG A CA 1
ATOM 2476 C C . ARG A 1 341 ? 0.459 -23.172 6.105 1 90.62 341 ARG A C 1
ATOM 2478 O O . ARG A 1 341 ? 0.797 -24.281 5.715 1 90.62 341 ARG A O 1
ATOM 2485 N N . SER A 1 342 ? -0.736 -22.844 6.391 1 93.38 342 SER A N 1
ATOM 2486 C CA . SER A 1 342 ? -1.864 -23.688 6.039 1 93.38 342 SER A CA 1
ATOM 2487 C C . SER A 1 342 ? -2.906 -22.938 5.23 1 93.38 342 SER A C 1
ATOM 2489 O O . SER A 1 342 ? -2.902 -21.703 5.207 1 93.38 342 SER A O 1
ATOM 2491 N N . ALA A 1 343 ? -3.668 -23.688 4.488 1 95.31 343 ALA A N 1
ATOM 2492 C CA . ALA A 1 343 ? -4.719 -23.094 3.67 1 95.31 343 ALA A CA 1
ATOM 2493 C C . ALA A 1 343 ? -5.871 -24.062 3.451 1 95.31 343 ALA A C 1
ATOM 2495 O O . ALA A 1 343 ? -5.668 -25.281 3.451 1 95.31 343 ALA A O 1
ATOM 2496 N N . THR A 1 344 ? -7.047 -23.578 3.383 1 95.38 344 THR A N 1
ATOM 2497 C CA . THR A 1 344 ? -8.164 -24.344 2.855 1 95.38 344 THR A CA 1
ATOM 2498 C C . THR A 1 344 ? -8.375 -24.047 1.373 1 95.38 344 THR A C 1
ATOM 2500 O O . THR A 1 344 ? -8.008 -22.969 0.893 1 95.38 344 THR A O 1
ATOM 2503 N N . ALA A 1 345 ? -8.898 -25.047 0.642 1 95.75 345 ALA A N 1
ATOM 2504 C CA . ALA A 1 345 ? -9.109 -24.812 -0.784 1 95.75 345 ALA A CA 1
ATOM 2505 C C . ALA A 1 345 ? -10.148 -25.781 -1.349 1 95.75 345 ALA A C 1
ATOM 2507 O O . ALA A 1 345 ? -10.289 -26.906 -0.864 1 95.75 345 ALA A O 1
ATOM 2508 N N . LEU A 1 346 ? -10.852 -25.328 -2.234 1 96.06 346 LEU A N 1
ATOM 2509 C CA . LEU A 1 346 ? -11.719 -26.109 -3.105 1 96.06 346 LEU A CA 1
ATOM 2510 C C . LEU A 1 346 ? -11.352 -25.891 -4.57 1 96.06 346 LEU A C 1
ATOM 2512 O O . LEU A 1 346 ? -11.172 -24.75 -5.008 1 96.06 346 LEU A O 1
ATOM 2516 N N . PHE A 1 347 ? -11.156 -26.984 -5.293 1 96.69 347 PHE A N 1
ATOM 2517 C CA . PHE A 1 347 ? -10.93 -26.891 -6.734 1 96.69 347 PHE A CA 1
ATOM 2518 C C . PHE A 1 347 ? -11.953 -27.734 -7.488 1 96.69 347 PHE A C 1
ATOM 2520 O O . PHE A 1 347 ? -12.219 -28.891 -7.117 1 96.69 347 PHE A O 1
ATOM 2527 N N . GLY A 1 348 ? -12.484 -27.141 -8.508 1 97.31 348 GLY A N 1
ATOM 2528 C CA . GLY A 1 348 ? -13.469 -27.828 -9.32 1 97.31 348 GLY A CA 1
ATOM 2529 C C . GLY A 1 348 ? -13.164 -27.766 -10.805 1 97.31 348 GLY A C 1
ATOM 2530 O O . GLY A 1 348 ? -12.797 -26.719 -11.328 1 97.31 348 GLY A O 1
ATOM 2531 N N . TYR A 1 349 ? -13.242 -28.906 -11.453 1 97.88 349 TYR A N 1
ATOM 2532 C CA . TYR A 1 349 ? -13.211 -29 -12.906 1 97.88 349 TYR A CA 1
ATOM 2533 C C . TYR A 1 349 ? -14.625 -29 -13.484 1 97.88 349 TYR A C 1
ATOM 2535 O O . TYR A 1 349 ? -15.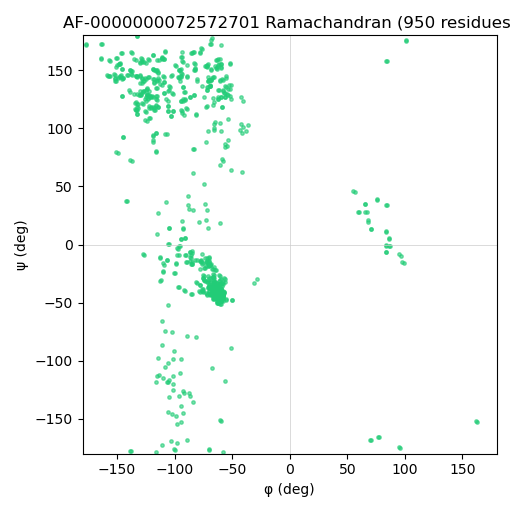375 -29.953 -13.312 1 97.88 349 TYR A O 1
ATOM 2543 N N . CYS A 1 350 ? -14.914 -27.953 -14.188 1 98.25 350 CYS A N 1
ATOM 2544 C CA . CYS A 1 350 ? -16.266 -27.734 -14.672 1 98.25 350 CYS A CA 1
ATOM 2545 C C . CYS A 1 350 ? -16.359 -27.969 -16.172 1 98.25 350 CYS A C 1
ATOM 2547 O O . CYS A 1 350 ? -15.586 -27.406 -16.938 1 98.25 350 CYS A O 1
ATOM 2549 N N . GLU A 1 351 ? -17.219 -28.797 -16.516 1 97.88 351 GLU A N 1
ATOM 2550 C CA . GLU A 1 351 ? -17.578 -29.031 -17.906 1 97.88 351 GLU A CA 1
ATOM 2551 C C . GLU A 1 351 ? -18.969 -28.469 -18.234 1 97.88 351 GLU A C 1
ATOM 2553 O O . GLU A 1 351 ? -19.969 -29.188 -18.141 1 97.88 351 GLU A O 1
ATOM 2558 N N . PRO A 1 352 ? -18.953 -27.297 -18.734 1 97.19 352 PRO A N 1
ATOM 2559 C CA . PRO A 1 352 ? -20.234 -26.609 -18.922 1 97.19 352 PRO A CA 1
ATOM 2560 C C . PRO A 1 352 ? -21.203 -27.375 -19.828 1 97.19 352 PRO A C 1
ATOM 2562 O O . PRO A 1 352 ? -22.406 -27.422 -19.562 1 97.19 352 PRO A O 1
ATOM 2565 N N . ALA A 1 353 ? -20.719 -27.953 -20.875 1 95.69 353 ALA A N 1
ATOM 2566 C CA . ALA A 1 353 ? -21.562 -28.672 -21.828 1 95.69 353 ALA A CA 1
ATOM 2567 C C . ALA A 1 353 ? -22.297 -29.828 -21.156 1 95.69 353 ALA A C 1
ATOM 2569 O O . ALA A 1 353 ? -23.438 -30.156 -21.516 1 95.69 353 ALA A O 1
ATOM 2570 N N . LEU A 1 354 ? -21.656 -30.422 -20.203 1 96.56 354 LEU A N 1
ATOM 2571 C CA . LEU A 1 354 ? -22.219 -31.562 -19.5 1 96.56 354 LEU A CA 1
ATOM 2572 C C . LEU A 1 354 ? -22.906 -31.109 -18.203 1 96.56 354 LEU A C 1
ATOM 2574 O O . LEU A 1 354 ? -23.516 -31.938 -17.516 1 96.56 354 LEU A O 1
ATOM 2578 N N . ARG A 1 355 ? -22.734 -29.844 -17.844 1 97.62 355 ARG A N 1
ATOM 2579 C CA . ARG A 1 355 ? -23.234 -29.281 -16.594 1 97.62 355 ARG A CA 1
ATOM 2580 C C . ARG A 1 355 ? -22.734 -30.078 -15.391 1 97.62 355 ARG A C 1
ATOM 2582 O O . ARG A 1 355 ? -23.516 -30.422 -14.5 1 97.62 355 ARG A O 1
ATOM 2589 N N . ARG A 1 356 ? -21.516 -30.359 -15.422 1 97.31 356 ARG A N 1
ATOM 2590 C CA . ARG A 1 356 ? -20.875 -31.203 -14.406 1 97.31 356 ARG A CA 1
ATOM 2591 C C . ARG A 1 356 ? -19.656 -30.516 -13.812 1 97.31 356 ARG A C 1
ATOM 2593 O O . ARG A 1 356 ? -18.891 -29.859 -14.523 1 97.31 356 ARG A O 1
ATOM 2600 N N . ILE A 1 357 ? -19.5 -30.688 -12.516 1 97.44 357 ILE A N 1
ATOM 2601 C CA . ILE A 1 357 ? -18.297 -30.234 -11.836 1 97.44 357 ILE A CA 1
ATOM 2602 C C . ILE A 1 357 ? -17.703 -31.375 -11.016 1 97.44 357 ILE A C 1
ATOM 2604 O O . ILE A 1 357 ? -18.391 -32 -10.211 1 97.44 357 ILE A O 1
ATOM 2608 N N . THR A 1 358 ? -16.5 -31.719 -11.273 1 96.88 358 THR A N 1
ATOM 2609 C CA . THR A 1 358 ? -15.734 -32.625 -10.406 1 96.88 358 THR A CA 1
ATOM 2610 C C . THR A 1 358 ? -14.953 -31.812 -9.367 1 96.88 358 THR A C 1
ATOM 2612 O O . THR A 1 358 ? -14.133 -30.969 -9.727 1 96.88 358 THR A O 1
ATOM 2615 N N . LEU A 1 359 ? -15.164 -32.125 -8.094 1 95.06 359 LEU A N 1
ATOM 2616 C CA . LEU A 1 359 ? -14.648 -31.281 -7.035 1 95.06 359 LEU A CA 1
ATOM 2617 C C . LEU A 1 359 ? -13.734 -32.062 -6.098 1 95.06 359 LEU A C 1
ATOM 2619 O O . LEU A 1 359 ? -13.984 -33.25 -5.816 1 95.06 359 LEU A O 1
ATOM 2623 N N . ALA A 1 360 ? -12.727 -31.375 -5.656 1 94.44 360 ALA A N 1
ATOM 2624 C CA . ALA A 1 360 ? -11.93 -31.797 -4.508 1 94.44 360 ALA A CA 1
ATOM 2625 C C . ALA A 1 360 ? -11.727 -30.641 -3.527 1 94.44 360 ALA A C 1
ATOM 2627 O O . ALA A 1 360 ? -11.625 -29.484 -3.934 1 94.44 360 ALA A O 1
ATOM 2628 N N . GLY A 1 361 ? -11.703 -30.984 -2.219 1 93.81 361 GLY A N 1
ATOM 2629 C CA . GLY A 1 361 ? -11.57 -29.953 -1.205 1 93.81 361 GLY A CA 1
ATOM 2630 C C . GLY A 1 361 ? -10.539 -30.297 -0.141 1 93.81 361 GLY A C 1
ATOM 2631 O O . GLY A 1 361 ? -10.383 -31.453 0.227 1 93.81 361 GLY A O 1
ATOM 2632 N N . ALA A 1 362 ? -9.891 -29.25 0.292 1 93.62 362 ALA A N 1
ATOM 2633 C CA . ALA A 1 362 ? -9 -29.328 1.447 1 93.62 362 ALA A CA 1
ATOM 2634 C C . ALA A 1 362 ? -9.516 -28.469 2.592 1 93.62 362 ALA A C 1
ATOM 2636 O O . ALA A 1 362 ? -9.219 -27.266 2.648 1 93.62 362 ALA A O 1
ATOM 2637 N N . GLY A 1 363 ? -10.227 -29.047 3.514 1 91.88 363 GLY A N 1
ATOM 2638 C CA . GLY A 1 363 ? -10.719 -28.375 4.699 1 91.88 363 GLY A CA 1
ATOM 2639 C C . GLY A 1 363 ? -11.633 -27.203 4.379 1 91.88 363 GLY A C 1
ATOM 2640 O O . GLY A 1 363 ? -11.688 -26.219 5.129 1 91.88 363 GLY A O 1
ATOM 2641 N N . HIS A 1 364 ? -12.32 -27.203 3.289 1 91.94 364 HIS A N 1
ATOM 2642 C CA . HIS A 1 364 ? -13.094 -26.047 2.848 1 91.94 364 HIS A CA 1
ATOM 2643 C C . HIS A 1 364 ? -14.594 -26.312 2.982 1 91.94 364 HIS A C 1
ATOM 2645 O O . HIS A 1 364 ? -15.023 -27.453 3.092 1 91.94 364 HIS A O 1
ATOM 2651 N N . SER A 1 365 ? -15.375 -25.312 3.023 1 92.44 365 SER A N 1
ATOM 2652 C CA . SER A 1 365 ? -16.828 -25.391 3.164 1 92.44 365 SER A CA 1
ATOM 2653 C C . SER A 1 365 ? -17.453 -26.047 1.94 1 92.44 365 SER A C 1
ATOM 2655 O O . SER A 1 365 ? -17.016 -25.812 0.81 1 92.44 365 SER A O 1
ATOM 2657 N N . PRO A 1 366 ? -18.5 -26.828 2.137 1 93.94 366 PRO A N 1
ATOM 2658 C CA . PRO A 1 366 ? -19.156 -27.484 1.002 1 93.94 366 PRO A CA 1
ATOM 2659 C C . PRO A 1 366 ? -19.906 -26.5 0.112 1 93.94 366 PRO A C 1
ATOM 2661 O O . PRO A 1 366 ? -20.547 -25.578 0.615 1 93.94 366 PRO A O 1
ATOM 2664 N N . PRO A 1 367 ? -19.859 -26.703 -1.215 1 96.31 367 PRO A N 1
ATOM 2665 C CA . PRO A 1 367 ? -20.656 -25.859 -2.117 1 96.31 367 PRO A CA 1
ATOM 2666 C C . PRO A 1 367 ? -22.156 -26.016 -1.899 1 96.31 367 PRO A C 1
ATOM 2668 O O . PRO A 1 367 ? -22.609 -27 -1.302 1 96.31 367 PRO A O 1
ATOM 2671 N N . LEU A 1 368 ? -22.844 -25.047 -2.322 1 97.38 368 LEU A N 1
ATOM 2672 C CA . LEU A 1 368 ? -24.297 -25.047 -2.232 1 97.38 368 LEU A CA 1
ATOM 2673 C C . LEU A 1 368 ? -24.922 -25.031 -3.621 1 97.38 368 LEU A C 1
ATOM 2675 O O . LEU A 1 368 ? -24.594 -24.156 -4.441 1 97.38 368 LEU A O 1
ATOM 2679 N N . LEU A 1 369 ? -25.703 -26.031 -3.947 1 97.62 369 LEU A N 1
ATOM 2680 C CA . LEU A 1 369 ? -26.469 -26.078 -5.188 1 97.62 369 LEU A CA 1
ATOM 2681 C C . LEU A 1 369 ? -27.812 -25.391 -5.016 1 97.62 369 LEU A C 1
ATOM 2683 O O . LEU A 1 369 ? -28.562 -25.703 -4.086 1 97.62 369 LEU A O 1
ATOM 2687 N N . ILE A 1 370 ? -28.094 -24.469 -5.875 1 97.88 370 ILE A N 1
ATOM 2688 C CA . ILE A 1 370 ? -29.328 -23.672 -5.793 1 97.88 370 ILE A CA 1
ATOM 2689 C C . ILE A 1 370 ? -30.141 -23.859 -7.07 1 97.88 370 ILE A C 1
ATOM 2691 O O . ILE A 1 370 ? -29.703 -23.484 -8.156 1 97.88 370 ILE A O 1
ATOM 2695 N N . GLY A 1 371 ? -31.297 -24.391 -6.941 1 95.19 371 GLY A N 1
ATOM 2696 C CA . GLY A 1 371 ? -32.219 -24.547 -8.047 1 95.19 371 GLY A CA 1
ATOM 2697 C C . GLY A 1 371 ? -33.656 -24.203 -7.676 1 95.19 371 GLY A C 1
ATOM 2698 O O . GLY A 1 371 ? -33.906 -23.719 -6.57 1 95.19 371 GLY A O 1
ATOM 2699 N N . GLU A 1 372 ? -34.531 -24.375 -8.656 1 91.44 372 GLU A N 1
ATOM 2700 C CA . GLU A 1 372 ? -35.969 -24.125 -8.422 1 91.44 372 GLU A CA 1
ATOM 2701 C C . GLU A 1 372 ? -36.562 -25.172 -7.477 1 91.44 372 GLU A C 1
ATOM 2703 O O . GLU A 1 372 ? -37.406 -24.844 -6.648 1 91.44 372 GLU A O 1
ATOM 2708 N N . ARG A 1 373 ? -36.031 -26.312 -7.578 1 91.06 373 ARG A N 1
ATOM 2709 C CA . ARG A 1 373 ? -36.688 -27.422 -6.883 1 91.06 373 ARG A CA 1
ATOM 2710 C C . ARG A 1 373 ? -35.844 -27.875 -5.695 1 91.06 373 ARG A C 1
ATOM 2712 O O . ARG A 1 373 ? -36.344 -28.609 -4.828 1 91.06 373 ARG A O 1
ATOM 2719 N N . ARG A 1 374 ? -34.562 -27.484 -5.719 1 94.19 374 ARG A N 1
ATOM 2720 C CA . ARG A 1 374 ? -33.719 -27.984 -4.645 1 94.19 374 ARG A CA 1
ATOM 2721 C C . ARG A 1 374 ? -32.656 -26.969 -4.254 1 94.19 374 ARG A C 1
ATOM 2723 O O . ARG A 1 374 ? -32.25 -26.141 -5.074 1 94.19 374 ARG A O 1
ATOM 2730 N N . THR A 1 375 ? -32.344 -26.938 -3.074 1 96.75 375 THR A N 1
ATOM 2731 C CA . THR A 1 375 ? -31.203 -26.266 -2.455 1 96.75 375 THR A CA 1
ATOM 2732 C C . THR A 1 375 ? -30.484 -27.203 -1.494 1 96.75 375 THR A C 1
ATOM 2734 O O . THR A 1 375 ? -31.047 -27.594 -0.465 1 96.75 375 THR A O 1
ATOM 2737 N N . GLU A 1 376 ? -29.219 -27.609 -1.85 1 95.75 376 GLU A N 1
ATOM 2738 C CA . GLU A 1 376 ? -28.562 -28.625 -1.024 1 95.75 376 GLU A CA 1
ATOM 2739 C C . GLU A 1 376 ? -27.047 -28.438 -1.014 1 95.75 376 GLU A C 1
ATOM 2741 O O . GLU A 1 376 ? -26.469 -28.078 -2.033 1 95.75 376 GLU A O 1
ATOM 2746 N N . PHE A 1 377 ? -26.5 -28.703 0.128 1 95.31 377 PHE A N 1
ATOM 2747 C CA . PHE A 1 377 ? -25.047 -28.734 0.227 1 95.31 377 PHE A CA 1
ATOM 2748 C C . PHE A 1 377 ? -24.469 -29.969 -0.477 1 95.31 377 PHE A C 1
ATOM 2750 O O . PHE A 1 377 ? -25.047 -31.047 -0.383 1 95.31 377 PHE A O 1
ATOM 2757 N N . VAL A 1 378 ? -23.422 -29.688 -1.226 1 91.56 378 VAL A N 1
ATOM 2758 C CA . VAL A 1 378 ? -22.719 -30.797 -1.863 1 91.56 378 VAL A CA 1
ATOM 2759 C C . VAL A 1 378 ? -21.766 -31.453 -0.861 1 91.56 378 VAL A C 1
ATOM 2761 O O . VAL A 1 378 ? -20.844 -30.812 -0.369 1 91.56 378 VAL A O 1
ATOM 2764 N N . GLU A 1 379 ? -22.031 -32.594 -0.47 1 82.81 379 GLU A N 1
ATOM 2765 C CA . GLU A 1 379 ? -21.203 -33.281 0.526 1 82.81 379 GLU A CA 1
ATOM 2766 C C . GLU A 1 379 ? -19.812 -33.562 -0.008 1 82.81 379 GLU A C 1
ATOM 2768 O O . GLU A 1 379 ? -19.641 -34.25 -1.018 1 82.81 379 GLU A O 1
ATOM 2773 N N . THR A 1 380 ? -18.938 -32.781 0.485 1 73.56 380 THR A N 1
ATOM 2774 C CA . THR A 1 380 ? -17.547 -33.062 0.178 1 73.56 380 THR A CA 1
ATOM 2775 C C . THR A 1 380 ? -16.891 -33.875 1.295 1 73.56 380 THR A C 1
ATOM 2777 O O . THR A 1 380 ? -17.375 -33.875 2.43 1 73.56 380 THR A O 1
ATOM 2780 N N . SER A 1 381 ? -16.078 -34.719 0.979 1 67.06 381 SER A N 1
ATOM 2781 C CA . SER A 1 381 ? -15.398 -35.531 2.002 1 67.06 381 SER A CA 1
ATOM 2782 C C . SER A 1 381 ? -14.633 -34.625 2.975 1 67.06 381 SER A C 1
ATOM 2784 O O . SER A 1 381 ? -14.156 -33.562 2.6 1 67.06 381 SER A O 1
ATOM 2786 N N . LEU A 1 382 ? -14.711 -35.094 4.168 1 66.88 382 LEU A N 1
ATOM 2787 C CA . LEU A 1 382 ? -13.922 -34.438 5.203 1 66.88 382 LEU A CA 1
ATOM 2788 C C . LEU A 1 382 ? -12.438 -34.469 4.871 1 66.88 382 LEU A C 1
ATOM 2790 O O . LEU A 1 382 ? -11.922 -35.531 4.477 1 66.88 382 LEU A O 1
ATOM 2794 N N . SER A 1 383 ? -11.891 -33.281 4.727 1 80.75 383 SER A N 1
ATOM 2795 C CA . SER A 1 383 ? -10.445 -33.25 4.492 1 80.75 383 SER A CA 1
ATOM 2796 C C . SER A 1 383 ? -9.789 -32.125 5.309 1 80.75 383 SER A C 1
ATOM 2798 O O . SER A 1 383 ? -10.461 -31.203 5.738 1 80.75 383 SER A O 1
ATOM 2800 N N . ALA A 1 384 ? -8.539 -32.469 5.633 1 87.06 384 ALA A N 1
ATOM 2801 C CA . ALA A 1 384 ? -7.75 -31.484 6.348 1 87.06 384 ALA A CA 1
ATOM 2802 C C . ALA A 1 384 ? -7.352 -30.328 5.422 1 87.06 384 ALA A C 1
ATOM 2804 O O . ALA A 1 384 ? -7.289 -30.5 4.203 1 87.06 384 ALA A O 1
ATOM 2805 N N . PRO A 1 385 ? -7.145 -29.203 6.043 1 92.44 385 PRO A N 1
ATOM 2806 C CA . PRO A 1 385 ? -6.539 -28.125 5.258 1 92.44 385 PRO A CA 1
ATOM 2807 C C . PRO A 1 385 ? -5.172 -28.5 4.691 1 92.44 385 PRO A C 1
ATOM 2809 O O . PRO A 1 385 ? -4.535 -29.438 5.18 1 92.44 385 PRO A O 1
ATOM 2812 N N . LEU A 1 386 ? -4.801 -27.859 3.643 1 94.06 386 LEU A N 1
ATOM 2813 C CA . LEU A 1 386 ? -3.457 -28.031 3.104 1 94.06 386 LEU A CA 1
ATOM 2814 C C . LEU A 1 386 ? -2.404 -27.625 4.129 1 94.06 386 LEU A C 1
ATOM 2816 O O . LEU A 1 386 ? -2.59 -26.641 4.863 1 94.06 386 LEU A O 1
ATOM 2820 N N . GLY A 1 387 ? -1.285 -28.328 4.238 1 88.81 387 GLY A N 1
ATOM 2821 C CA . GLY A 1 387 ? -0.157 -28 5.094 1 88.81 387 GLY A CA 1
ATOM 2822 C C . GLY A 1 387 ? -0.301 -28.531 6.508 1 88.81 387 GLY A C 1
ATOM 2823 O O . GLY A 1 387 ? 0.576 -28.312 7.348 1 88.81 387 GLY A O 1
ATOM 2824 N N . MET A 1 388 ? -1.353 -29.156 6.805 1 83.94 388 MET A N 1
ATOM 2825 C CA . MET A 1 388 ? -1.604 -29.562 8.188 1 83.94 388 MET A CA 1
ATOM 2826 C C . MET A 1 388 ? -1.18 -31 8.422 1 83.94 388 MET A C 1
ATOM 2828 O O . MET A 1 388 ? -0.75 -31.359 9.523 1 83.94 388 MET A O 1
ATOM 2832 N N . LEU A 1 389 ? -1.428 -31.812 7.344 1 77.75 389 LEU A N 1
ATOM 2833 C CA . LEU A 1 389 ? -1.062 -33.219 7.469 1 77.75 389 LEU A CA 1
ATOM 2834 C C . LEU A 1 389 ? 0.112 -33.562 6.559 1 77.75 389 LEU A C 1
ATOM 2836 O O . LEU A 1 389 ? 0.411 -32.812 5.617 1 77.75 389 LEU A O 1
ATOM 2840 N N . ALA A 1 390 ? 0.695 -34.594 6.883 1 71.31 390 ALA A N 1
ATOM 2841 C CA . ALA A 1 390 ? 1.84 -35.031 6.082 1 71.31 390 ALA A CA 1
ATOM 2842 C C . ALA A 1 390 ? 1.402 -35.469 4.688 1 71.31 390 ALA A C 1
ATOM 2844 O O . ALA A 1 390 ? 2.131 -35.25 3.711 1 71.31 390 ALA A O 1
ATOM 2845 N N . CYS A 1 391 ? 0.319 -36.062 4.648 1 69.44 391 CYS A N 1
ATOM 2846 C CA . CYS A 1 391 ? -0.222 -36.469 3.354 1 69.44 391 CYS A CA 1
ATOM 2847 C C . CYS A 1 391 ? -1.699 -36.094 3.246 1 69.44 391 CYS A C 1
ATOM 2849 O O . CYS A 1 391 ? -2.512 -36.562 4.059 1 69.44 391 CYS A O 1
ATOM 2851 N N . TRP A 1 392 ? -1.859 -35.344 2.23 1 72.44 392 TRP A N 1
ATOM 2852 C CA . TRP A 1 392 ? -3.25 -34.969 2.021 1 72.44 392 TRP A CA 1
ATOM 2853 C C . TRP A 1 392 ? -3.951 -35.938 1.078 1 72.44 392 TRP A C 1
ATOM 2855 O O . TRP A 1 392 ? -3.389 -36.312 0.053 1 72.44 392 TRP A O 1
ATOM 2865 N N . GLU A 1 393 ? -5.027 -36.5 1.497 1 74.75 393 GLU A N 1
ATOM 2866 C CA . GLU A 1 393 ? -5.859 -37.344 0.646 1 74.75 393 GLU A CA 1
ATOM 2867 C C . GLU A 1 393 ? -7.34 -37 0.8 1 74.75 393 GLU A C 1
ATOM 2869 O O . GLU A 1 393 ? -7.84 -36.875 1.92 1 74.75 393 GLU A O 1
ATOM 2874 N N . ALA A 1 394 ? -7.785 -36.562 -0.305 1 74.69 394 ALA A N 1
ATOM 2875 C CA . ALA A 1 394 ? -9.234 -36.406 -0.28 1 74.69 394 ALA A CA 1
ATOM 2876 C C . ALA A 1 394 ? -9.859 -36.844 -1.594 1 74.69 394 ALA A C 1
ATOM 2878 O O . ALA A 1 394 ? -9.344 -36.562 -2.672 1 74.69 394 ALA A O 1
ATOM 2879 N N . PRO A 1 395 ? -10.938 -37.656 -1.461 1 83.06 395 PRO A N 1
ATOM 2880 C CA . PRO A 1 395 ? -11.617 -38.062 -2.697 1 83.06 395 PRO A CA 1
ATOM 2881 C C . PRO A 1 395 ? -12.328 -36.906 -3.383 1 83.06 395 PRO A C 1
ATOM 2883 O O . PRO A 1 395 ? -12.664 -35.906 -2.729 1 83.06 395 PRO A O 1
ATOM 2886 N N . SER A 1 396 ? -12.367 -37.094 -4.707 1 90.75 396 SER A N 1
ATOM 2887 C CA . SER A 1 396 ? -13.148 -36.125 -5.453 1 90.75 396 SER A CA 1
ATOM 2888 C C . SER A 1 396 ? -14.633 -36.469 -5.43 1 90.75 396 SER A C 1
ATOM 2890 O O . SER A 1 396 ? -15.008 -37.594 -5.156 1 90.75 396 SER A O 1
ATOM 2892 N N . VAL A 1 397 ? -15.445 -35.469 -5.605 1 92.88 397 VAL A N 1
ATOM 2893 C CA . VAL A 1 397 ? -16.891 -35.625 -5.699 1 92.88 397 VAL A CA 1
ATOM 2894 C C . VAL A 1 397 ? -17.406 -35 -7.004 1 92.88 397 VAL A C 1
ATOM 2896 O O . VAL A 1 397 ? -16.875 -33.969 -7.461 1 92.88 397 VAL A O 1
ATOM 2899 N N . GLU A 1 398 ? -18.375 -35.656 -7.574 1 94.69 398 GLU A N 1
ATOM 2900 C CA . GLU A 1 398 ? -18.969 -35.156 -8.805 1 94.69 398 GLU A CA 1
ATOM 2901 C C . GLU A 1 398 ? -20.344 -34.531 -8.539 1 94.69 398 GLU A C 1
ATOM 2903 O O . GLU A 1 398 ? -21.156 -35.125 -7.828 1 94.69 398 GLU A O 1
ATOM 2908 N N . LEU A 1 399 ? -20.531 -33.406 -9.07 1 95.12 399 LEU A N 1
ATOM 2909 C CA . LEU A 1 399 ? -21.797 -32.688 -8.977 1 95.12 399 LEU A CA 1
ATOM 2910 C C . LEU A 1 399 ? -22.422 -32.531 -10.352 1 95.12 399 LEU A C 1
ATOM 2912 O O . LEU A 1 399 ? -21.766 -32.031 -11.281 1 95.12 399 LEU A O 1
ATOM 2916 N N . GLN A 1 400 ? -23.656 -32.969 -10.492 1 96.38 400 GLN A N 1
ATOM 2917 C CA . GLN A 1 400 ? -24.438 -32.781 -11.711 1 96.38 400 GLN A CA 1
ATOM 2918 C C . GLN A 1 400 ? -25.5 -31.719 -11.516 1 96.38 400 GLN A C 1
ATOM 2920 O O . GLN A 1 400 ? -26.391 -31.859 -10.672 1 96.38 400 GLN A O 1
ATOM 2925 N N . ALA A 1 401 ? -25.391 -30.719 -12.297 1 96.81 401 ALA A N 1
ATOM 2926 C CA . ALA A 1 401 ? -26.391 -29.641 -12.188 1 96.81 401 ALA A CA 1
ATOM 2927 C C . ALA A 1 401 ? -27.453 -29.766 -13.273 1 96.81 401 ALA A C 1
ATOM 2929 O O . ALA A 1 401 ? -27.203 -30.344 -14.336 1 96.81 401 ALA A O 1
ATOM 2930 N N . GLU A 1 402 ? -28.609 -29.25 -13.016 1 96.5 402 GLU A N 1
ATOM 2931 C CA . GLU A 1 402 ? -29.656 -29.094 -14.008 1 96.5 402 GLU A CA 1
ATOM 2932 C C . GLU A 1 402 ? -29.609 -27.703 -14.648 1 96.5 402 GLU A C 1
ATOM 2934 O O . GLU A 1 402 ? -28.984 -26.797 -14.109 1 96.5 402 GLU A O 1
ATOM 2939 N N . PRO A 1 403 ? -30.219 -27.625 -15.898 1 95.88 403 PRO A N 1
ATOM 2940 C CA . PRO A 1 403 ? -30.25 -26.297 -16.516 1 95.88 403 PRO A CA 1
ATOM 2941 C C . PRO A 1 403 ? -30.875 -25.25 -15.594 1 95.88 403 PRO A C 1
ATOM 2943 O O . PRO A 1 403 ? -31.922 -25.5 -14.984 1 95.88 403 PRO A O 1
ATOM 2946 N N . GLY A 1 404 ? -30.188 -24.156 -15.422 1 95.88 404 GLY A N 1
ATOM 2947 C CA . GLY A 1 404 ? -30.703 -23.062 -14.633 1 95.88 404 GLY A CA 1
ATOM 2948 C C . GLY A 1 404 ? -30.234 -23.078 -13.188 1 95.88 404 GLY A C 1
ATOM 2949 O O . GLY A 1 404 ? -30.422 -22.109 -12.453 1 95.88 404 GLY A O 1
ATOM 2950 N N . GLU A 1 405 ? -29.578 -24.141 -12.789 1 97.31 405 GLU A N 1
ATOM 2951 C CA . GLU A 1 405 ? -29.109 -24.219 -11.414 1 97.31 405 GLU A CA 1
ATOM 2952 C C . GLU A 1 405 ? -27.781 -23.484 -11.227 1 97.31 405 GLU A C 1
ATOM 2954 O O . GLU A 1 405 ? -27.016 -23.328 -12.18 1 97.31 405 GLU A O 1
ATOM 2959 N N . THR A 1 406 ? -27.625 -22.984 -10.016 1 98.19 406 THR A N 1
ATOM 2960 C CA . THR A 1 406 ? -26.422 -22.266 -9.648 1 98.19 406 THR A CA 1
ATOM 2961 C C . THR A 1 406 ? -25.641 -23 -8.562 1 98.19 406 THR A C 1
ATOM 2963 O O . THR A 1 406 ? -26.234 -23.453 -7.574 1 98.19 406 THR A O 1
ATOM 2966 N N . VAL A 1 407 ? -24.391 -23.234 -8.773 1 98.12 407 VAL A N 1
ATOM 2967 C CA . VAL A 1 407 ? -23.5 -23.734 -7.73 1 98.12 407 VAL A CA 1
ATOM 2968 C C . VAL A 1 407 ? -22.781 -22.562 -7.051 1 98.12 407 VAL A C 1
ATOM 2970 O O . VAL A 1 407 ? -22.125 -21.75 -7.707 1 98.12 407 VAL A O 1
ATOM 2973 N N . LEU A 1 408 ? -22.938 -22.484 -5.75 1 98.38 408 LEU A N 1
ATOM 2974 C CA . LEU A 1 408 ? -22.344 -21.391 -4.973 1 98.38 408 LEU A CA 1
ATOM 2975 C C . LEU A 1 408 ? -21.141 -21.906 -4.176 1 98.38 408 LEU A C 1
ATOM 2977 O O . LEU A 1 408 ? -21.281 -22.781 -3.324 1 98.38 408 LEU A O 1
ATOM 2981 N N . LEU A 1 409 ? -19.984 -21.406 -4.508 1 97.88 409 LEU A N 1
ATOM 2982 C CA . LEU A 1 409 ? -18.781 -21.594 -3.707 1 97.88 409 LEU A CA 1
ATOM 2983 C C . LEU A 1 409 ? -18.547 -20.391 -2.799 1 97.88 409 LEU A C 1
ATOM 2985 O O . LEU A 1 409 ? -18.828 -19.25 -3.184 1 97.88 409 LEU A O 1
ATOM 2989 N N . TYR A 1 410 ? -18.031 -20.641 -1.572 1 97.06 410 TYR A N 1
ATOM 2990 C CA . TYR A 1 410 ? -17.859 -19.547 -0.628 1 97.06 410 TYR A CA 1
ATOM 2991 C C . TYR A 1 410 ? -16.797 -19.875 0.411 1 97.06 410 TYR A C 1
ATOM 2993 O O . TYR A 1 410 ? -16.438 -21.031 0.601 1 97.06 410 TYR A O 1
ATOM 3001 N N . THR A 1 411 ? -16.234 -18.906 1.033 1 95.38 411 THR A N 1
ATOM 3002 C CA . THR A 1 411 ? -15.273 -19.109 2.113 1 95.38 411 THR A CA 1
ATOM 3003 C C . THR A 1 411 ? -15.969 -19.062 3.471 1 95.38 411 THR A C 1
ATOM 3005 O O . THR A 1 411 ? -17.078 -18.531 3.59 1 95.38 411 THR A O 1
ATOM 3008 N N . ASP A 1 412 ? -15.336 -19.578 4.465 1 93.38 412 ASP A N 1
ATOM 3009 C CA . ASP A 1 412 ? -15.945 -19.75 5.781 1 93.38 412 ASP A CA 1
ATOM 3010 C C . ASP A 1 412 ? -16.156 -18.406 6.465 1 93.38 412 ASP A C 1
ATOM 3012 O O . ASP A 1 412 ? -16.922 -18.312 7.43 1 93.38 412 ASP A O 1
ATOM 3016 N N . GLY A 1 413 ? -15.516 -17.406 5.945 1 92.44 413 GLY A N 1
ATOM 3017 C CA . GLY A 1 413 ? -15.742 -16.062 6.477 1 92.44 413 GLY A CA 1
ATOM 3018 C C . GLY A 1 413 ? -17.203 -15.648 6.406 1 92.44 413 GLY A C 1
ATOM 3019 O O . GLY A 1 413 ? -17.672 -14.891 7.262 1 92.44 413 GLY A O 1
ATOM 3020 N N . LEU A 1 414 ? -17.875 -16.078 5.402 1 94.62 414 LEU A N 1
ATOM 3021 C CA . LEU A 1 414 ? -19.312 -15.812 5.281 1 94.62 414 LEU A CA 1
ATOM 3022 C C . LEU A 1 414 ? -20.062 -16.328 6.5 1 94.62 414 LEU A C 1
ATOM 3024 O O . LEU A 1 414 ? -20.969 -15.648 7.008 1 94.62 414 LEU A O 1
ATOM 3028 N N . LEU A 1 415 ? -19.719 -17.469 6.977 1 95.06 415 LEU A N 1
ATOM 3029 C CA . LEU A 1 415 ? -20.375 -18.109 8.109 1 95.06 415 LEU A CA 1
ATOM 3030 C C . LEU A 1 415 ? -19.906 -17.484 9.43 1 95.06 415 LEU A C 1
ATOM 3032 O O . LEU A 1 415 ? -20.734 -17.203 10.297 1 95.06 415 LEU A O 1
ATOM 3036 N N . HIS A 1 416 ? -18.656 -17.219 9.492 1 92.56 416 HIS A N 1
ATOM 3037 C CA . HIS A 1 416 ? -18.109 -16.656 10.727 1 92.56 416 HIS A CA 1
ATOM 3038 C C . HIS A 1 416 ? -18.656 -15.258 10.992 1 92.56 416 HIS A C 1
ATOM 3040 O O . HIS A 1 416 ? -18.875 -14.891 12.148 1 92.56 416 HIS A O 1
ATOM 3046 N N . ARG A 1 417 ? -18.844 -14.5 9.984 1 91.44 417 ARG A N 1
ATOM 3047 C CA . ARG A 1 417 ? -19.281 -13.109 10.141 1 91.44 417 ARG A CA 1
ATOM 3048 C C . ARG A 1 417 ? -20.719 -13.039 10.664 1 91.44 417 ARG A C 1
ATOM 3050 O O . ARG A 1 417 ? -21.172 -11.984 11.109 1 91.44 417 ARG A O 1
ATOM 3057 N N . THR A 1 418 ? -21.453 -14.117 10.578 1 92.06 418 THR A N 1
ATOM 3058 C CA . THR A 1 418 ? -22.797 -14.133 11.133 1 92.06 418 THR A CA 1
ATOM 3059 C C . THR A 1 418 ? -22.766 -14.008 12.656 1 92.06 418 THR A C 1
ATOM 3061 O O . THR A 1 418 ? -23.734 -13.547 13.266 1 92.06 418 THR A O 1
ATOM 3064 N N . GLY A 1 419 ? -21.75 -14.523 13.242 1 90.25 419 GLY A N 1
ATOM 3065 C CA . GLY A 1 419 ? -21.641 -14.57 14.688 1 90.25 419 GLY A CA 1
ATOM 3066 C C . GLY A 1 419 ? -22.359 -15.75 15.312 1 90.25 419 GLY A C 1
ATOM 3067 O O . GLY A 1 419 ? -22.297 -15.945 16.531 1 90.25 419 GLY A O 1
ATOM 3068 N N . ASP A 1 420 ? -22.953 -16.469 14.469 1 92.19 420 ASP A N 1
ATOM 3069 C CA . ASP A 1 420 ? -23.688 -17.625 14.938 1 92.19 420 ASP A CA 1
ATOM 3070 C C . ASP A 1 420 ? -22.781 -18.844 15.094 1 92.19 420 ASP A C 1
ATOM 3072 O O . ASP A 1 420 ? -21.656 -18.844 14.57 1 92.19 420 ASP A O 1
ATOM 3076 N N . ARG A 1 421 ? -23.438 -19.797 15.859 1 93.06 421 ARG A N 1
ATOM 3077 C CA . ARG A 1 421 ? -22.781 -21.109 15.859 1 93.06 421 ARG A CA 1
ATOM 3078 C C . ARG A 1 421 ? -22.797 -21.719 14.461 1 93.06 421 ARG A C 1
ATOM 3080 O O . ARG A 1 421 ? -23.688 -21.438 13.664 1 93.06 421 ARG A O 1
ATOM 3087 N N . ALA A 1 422 ? -21.812 -22.609 14.125 1 92.62 422 ALA A N 1
ATOM 3088 C CA . ALA A 1 422 ? -21.609 -23.172 12.789 1 92.62 422 ALA A CA 1
ATOM 3089 C C . ALA A 1 422 ? -22.922 -23.734 12.234 1 92.62 422 ALA A C 1
ATOM 3091 O O . ALA A 1 422 ? -23.297 -23.453 11.094 1 92.62 422 ALA A O 1
ATOM 3092 N N . ASP A 1 423 ? -23.625 -24.5 12.992 1 94.81 423 ASP A N 1
ATOM 3093 C CA . ASP A 1 423 ? -24.859 -25.141 12.547 1 94.81 423 ASP A CA 1
ATOM 3094 C C . ASP A 1 423 ? -25.906 -24.094 12.172 1 94.81 423 ASP A C 1
ATOM 3096 O O . ASP A 1 423 ? -26.578 -24.203 11.141 1 94.81 423 ASP A O 1
ATOM 3100 N N . ARG A 1 424 ? -26.016 -23.125 12.961 1 96.56 424 ARG A N 1
ATOM 3101 C CA . ARG A 1 424 ? -26.984 -22.062 12.695 1 96.56 424 ARG A CA 1
ATOM 3102 C C . ARG A 1 424 ? -26.562 -21.234 11.484 1 96.56 424 ARG A C 1
ATOM 3104 O O . ARG A 1 424 ? -27.406 -20.781 10.703 1 96.56 424 ARG A O 1
ATOM 3111 N N . ALA A 1 425 ? -25.297 -21.016 11.352 1 96.25 425 ALA A N 1
ATOM 3112 C CA . ALA A 1 425 ? -24.781 -20.266 10.219 1 96.25 425 ALA A CA 1
ATOM 3113 C C . ALA A 1 425 ? -25.062 -20.984 8.906 1 96.25 425 ALA A C 1
ATOM 3115 O O . ALA A 1 425 ? -25.469 -20.375 7.918 1 96.25 425 ALA A O 1
ATOM 3116 N N . PHE A 1 426 ? -24.906 -22.297 8.93 1 96.19 426 PHE A N 1
ATOM 3117 C CA . PHE A 1 426 ? -25.188 -23.109 7.742 1 96.19 426 PHE A CA 1
ATOM 3118 C C . PHE A 1 426 ? -26.672 -23.078 7.414 1 96.19 426 PHE A C 1
ATOM 3120 O O . PHE A 1 426 ? -27.062 -23 6.246 1 96.19 426 PHE A O 1
ATOM 3127 N N . ALA A 1 427 ? -27.422 -23.172 8.414 1 97.31 427 ALA A N 1
ATOM 3128 C CA . ALA A 1 427 ? -28.875 -23.125 8.211 1 97.31 427 ALA A CA 1
ATOM 3129 C C . ALA A 1 427 ? -29.297 -21.781 7.629 1 97.31 427 ALA A C 1
ATOM 3131 O O . ALA A 1 427 ? -30.188 -21.719 6.766 1 97.31 427 ALA A O 1
ATOM 3132 N N . ARG A 1 428 ? -28.688 -20.781 8.141 1 97.31 428 ARG A N 1
ATOM 3133 C CA . ARG A 1 428 ? -28.969 -19.438 7.645 1 97.31 428 ARG A CA 1
ATOM 3134 C C . ARG A 1 428 ? -28.594 -19.297 6.176 1 97.31 428 ARG A C 1
ATOM 3136 O O . ARG A 1 428 ? -29.328 -18.719 5.383 1 97.31 428 ARG A O 1
ATOM 3143 N N . LEU A 1 429 ? -27.453 -19.781 5.836 1 97.81 429 LEU A N 1
ATOM 3144 C CA . LEU A 1 429 ? -27 -19.75 4.453 1 97.81 429 LEU A CA 1
ATOM 3145 C C . LEU A 1 429 ? -27.938 -20.547 3.555 1 97.81 429 LEU A C 1
ATOM 3147 O O . LEU A 1 429 ? -28.297 -20.094 2.471 1 97.81 429 LEU A O 1
ATOM 3151 N N . HIS A 1 430 ? -28.297 -21.688 4.02 1 97.88 430 HIS A N 1
ATOM 3152 C CA . HIS A 1 430 ? -29.219 -22.531 3.27 1 97.88 430 HIS A CA 1
ATOM 3153 C C . HIS A 1 430 ? -30.547 -21.812 3.039 1 97.88 430 HIS A C 1
ATOM 3155 O O . HIS A 1 430 ? -31.078 -21.828 1.926 1 97.88 430 HIS A O 1
ATOM 3161 N N . ALA A 1 431 ? -31.047 -21.25 4.039 1 97.62 431 ALA A N 1
ATOM 3162 C CA . ALA A 1 431 ? -32.312 -20.547 3.957 1 97.62 431 ALA A CA 1
ATOM 3163 C C . ALA A 1 431 ? -32.219 -19.359 2.998 1 97.62 431 ALA A C 1
ATOM 3165 O O . ALA A 1 431 ? -33.156 -19.094 2.23 1 97.62 431 ALA A O 1
ATOM 3166 N N . ALA A 1 432 ? -31.156 -18.609 3.109 1 97.81 432 ALA A N 1
ATOM 3167 C CA . ALA A 1 432 ? -30.938 -17.484 2.211 1 97.81 432 ALA A CA 1
ATOM 3168 C C . ALA A 1 432 ? -30.906 -17.938 0.754 1 97.81 432 ALA A C 1
ATOM 3170 O O . ALA A 1 432 ? -31.516 -17.297 -0.112 1 97.81 432 ALA A O 1
ATOM 3171 N N . ALA A 1 433 ? -30.266 -19.016 0.53 1 98 433 ALA A N 1
ATOM 3172 C CA . ALA A 1 433 ? -30.141 -19.562 -0.82 1 98 433 ALA A CA 1
ATOM 3173 C C . ALA A 1 433 ? -31.484 -20.078 -1.323 1 98 433 ALA A C 1
ATOM 3175 O O . ALA A 1 433 ? -31.859 -19.844 -2.479 1 98 433 ALA A O 1
ATOM 3176 N N . ALA A 1 434 ? -32.156 -20.734 -0.47 1 97.19 434 ALA A N 1
ATOM 3177 C CA . ALA A 1 434 ? -33.438 -21.281 -0.826 1 97.19 434 ALA A CA 1
ATOM 3178 C C . ALA A 1 434 ? -34.469 -20.156 -1.083 1 97.19 434 ALA A C 1
ATOM 3180 O O . ALA A 1 434 ? -35.406 -20.328 -1.86 1 97.19 434 ALA A O 1
ATOM 3181 N N . GLY A 1 435 ? -34.219 -19.078 -0.485 1 96.69 435 GLY A N 1
ATOM 3182 C CA . GLY A 1 435 ? -35.156 -17.953 -0.548 1 96.69 435 GLY A CA 1
ATOM 3183 C C . GLY A 1 435 ? -34.875 -17 -1.696 1 96.69 435 GLY A C 1
ATOM 3184 O O . GLY A 1 435 ? -35.531 -15.969 -1.823 1 96.69 435 GLY A O 1
ATOM 3185 N N . VAL A 1 436 ? -33.938 -17.344 -2.52 1 97.06 436 VAL A N 1
ATOM 3186 C CA . VAL A 1 436 ? -33.656 -16.484 -3.67 1 97.06 436 VAL A CA 1
ATOM 3187 C C . VAL A 1 436 ? -34.938 -16.375 -4.535 1 97.06 436 VAL A C 1
ATOM 3189 O O . VAL A 1 436 ? -35.5 -17.391 -4.953 1 97.06 436 VAL A O 1
ATOM 3192 N N . PRO A 1 437 ? -35.344 -15.188 -4.812 1 95.06 437 PRO A N 1
ATOM 3193 C CA . PRO A 1 437 ? -36.531 -15.016 -5.652 1 95.06 437 PRO A CA 1
ATOM 3194 C C . PRO A 1 437 ? -36.344 -15.609 -7.051 1 95.06 437 PRO A C 1
ATOM 3196 O O . PRO A 1 437 ? -35.25 -15.555 -7.609 1 95.06 437 PRO A O 1
ATOM 3199 N N . ARG A 1 438 ? -37.406 -15.953 -7.664 1 93.12 438 ARG A N 1
ATOM 3200 C CA . ARG A 1 438 ? -37.406 -16.609 -8.969 1 93.12 438 ARG A CA 1
ATOM 3201 C C . ARG A 1 438 ? -36.781 -15.695 -10.023 1 93.12 438 ARG A C 1
ATOM 3203 O O . ARG A 1 438 ? -36 -16.156 -10.867 1 93.12 438 ARG A O 1
ATOM 3210 N N . ALA A 1 439 ? -37.062 -14.492 -9.922 1 92.56 439 ALA A N 1
ATOM 3211 C CA . ALA A 1 439 ? -36.562 -13.531 -10.906 1 92.56 439 ALA A CA 1
ATOM 3212 C C . ALA A 1 439 ? -35.062 -13.367 -10.797 1 92.56 439 ALA A C 1
ATOM 3214 O O . ALA A 1 439 ? -34.375 -13.117 -11.797 1 92.56 439 ALA A O 1
ATOM 3215 N N . ALA A 1 440 ? -34.531 -13.555 -9.641 1 94.88 440 ALA A N 1
ATOM 3216 C CA . ALA A 1 440 ? -33.125 -13.344 -9.391 1 94.88 440 ALA A CA 1
ATOM 3217 C C . ALA A 1 440 ? -32.312 -14.586 -9.758 1 94.88 440 ALA A C 1
ATOM 3219 O O . ALA A 1 440 ? -31.094 -14.5 -9.969 1 94.88 440 ALA A O 1
ATOM 3220 N N . ARG A 1 441 ? -32.938 -15.695 -9.906 1 94.94 441 ARG A N 1
ATOM 3221 C CA . ARG A 1 441 ? -32.25 -16.969 -10.102 1 94.94 441 ARG A CA 1
ATOM 3222 C C . ARG A 1 441 ? -31.609 -17.031 -11.484 1 94.94 441 ARG A C 1
ATOM 3224 O O . ARG A 1 441 ? -30.703 -17.844 -11.719 1 94.94 441 ARG A O 1
ATOM 3231 N N . GLN A 1 442 ? -32.062 -16.125 -12.352 1 94.31 442 GLN A N 1
ATOM 3232 C CA . GLN A 1 442 ? -31.531 -16.156 -13.711 1 94.31 442 GLN A CA 1
ATOM 3233 C C . GLN A 1 442 ? -30.234 -15.367 -13.82 1 94.31 442 GLN A C 1
ATOM 3235 O O . GLN A 1 442 ? -29.531 -15.461 -14.836 1 94.31 442 GLN A O 1
ATOM 3240 N N . ASP A 1 443 ? -29.891 -14.672 -12.828 1 96.75 443 ASP A N 1
ATOM 3241 C CA . ASP A 1 443 ? -28.688 -13.836 -12.797 1 96.75 443 ASP A CA 1
ATOM 3242 C C . ASP A 1 443 ? -27.812 -14.188 -11.602 1 96.75 443 ASP A C 1
ATOM 3244 O O . ASP A 1 443 ? -28.109 -13.812 -10.469 1 96.75 443 ASP A O 1
ATOM 3248 N N . PRO A 1 444 ? -26.688 -14.852 -11.883 1 97.44 444 PRO A N 1
ATOM 3249 C CA . PRO A 1 444 ? -25.828 -15.234 -10.758 1 97.44 444 PRO A CA 1
ATOM 3250 C C . PRO A 1 444 ? -25.406 -14.039 -9.906 1 97.44 444 PRO A C 1
ATOM 3252 O O . PRO A 1 444 ? -25.188 -14.172 -8.703 1 97.44 444 PRO A O 1
ATOM 3255 N N . ASP A 1 445 ? -25.297 -12.867 -10.477 1 97.31 445 ASP A N 1
ATOM 3256 C CA . ASP A 1 445 ? -24.969 -11.672 -9.711 1 97.31 445 ASP A CA 1
ATOM 3257 C C . ASP A 1 445 ? -26.062 -11.352 -8.695 1 97.31 445 ASP A C 1
ATOM 3259 O O . ASP A 1 445 ? -25.781 -10.984 -7.559 1 97.31 445 ASP A O 1
ATOM 3263 N N . ALA A 1 446 ? -27.234 -11.469 -9.125 1 97.56 446 ALA A N 1
ATOM 3264 C CA . ALA A 1 446 ? -28.375 -11.242 -8.242 1 97.56 446 ALA A CA 1
ATOM 3265 C C . ALA A 1 446 ? -28.438 -12.305 -7.145 1 97.56 446 ALA A C 1
ATOM 3267 O O . ALA A 1 446 ? -28.812 -12.008 -6.008 1 97.56 446 ALA A O 1
ATOM 3268 N N . VAL A 1 447 ? -28.094 -13.5 -7.5 1 97.69 447 VAL A N 1
ATOM 3269 C CA . VAL A 1 447 ? -28.094 -14.594 -6.531 1 97.69 447 VAL A CA 1
ATOM 3270 C C . VAL A 1 447 ? -27.078 -14.297 -5.426 1 97.69 447 VAL A C 1
ATOM 3272 O O . VAL A 1 447 ? -27.406 -14.375 -4.242 1 97.69 447 VAL A O 1
ATOM 3275 N N . VAL A 1 448 ? -25.875 -13.961 -5.824 1 97.5 448 VAL A N 1
ATOM 3276 C CA . VAL A 1 448 ? -24.812 -13.695 -4.867 1 97.5 448 VAL A CA 1
ATOM 3277 C C . VAL A 1 448 ? -25.188 -12.5 -3.99 1 97.5 448 VAL A C 1
ATOM 3279 O O . VAL A 1 448 ? -24.969 -12.523 -2.777 1 97.5 448 VAL A O 1
ATOM 3282 N N . GLU A 1 449 ? -25.781 -11.508 -4.551 1 95.88 449 GLU A N 1
ATOM 3283 C CA . GLU A 1 449 ? -26.203 -10.328 -3.809 1 95.88 449 GLU A CA 1
ATOM 3284 C C . GLU A 1 449 ? -27.281 -10.672 -2.781 1 95.88 449 GLU A C 1
ATOM 3286 O O . GLU A 1 449 ? -27.203 -10.219 -1.635 1 95.88 449 GLU A O 1
ATOM 3291 N N . HIS A 1 450 ? -28.172 -11.391 -3.236 1 96.75 450 HIS A N 1
ATOM 3292 C CA . HIS A 1 450 ? -29.266 -11.797 -2.346 1 96.75 450 HIS A CA 1
ATOM 3293 C C . HIS A 1 450 ? -28.734 -12.602 -1.166 1 96.75 450 HIS A C 1
ATOM 3295 O O . HIS A 1 450 ? -29.094 -12.336 -0.016 1 96.75 450 HIS A O 1
ATOM 3301 N N . VAL A 1 451 ? -27.922 -13.578 -1.466 1 97.44 451 VAL A N 1
ATOM 3302 C CA . VAL A 1 451 ? -27.391 -14.453 -0.428 1 97.44 451 VAL A CA 1
ATOM 3303 C C . VAL A 1 451 ? -26.562 -13.641 0.559 1 97.44 451 VAL A C 1
ATOM 3305 O O . VAL A 1 451 ? -26.719 -13.766 1.774 1 97.44 451 VAL A O 1
ATOM 3308 N N . LEU A 1 452 ? -25.688 -12.805 0.034 1 96.12 452 LEU A N 1
ATOM 3309 C CA . LEU A 1 452 ? -24.812 -12 0.879 1 96.12 452 LEU A CA 1
ATOM 3310 C C . LEU A 1 452 ? -25.625 -11.086 1.79 1 96.12 452 LEU A C 1
ATOM 3312 O O . LEU A 1 452 ? -25.391 -11.047 3 1 96.12 452 LEU A O 1
ATOM 3316 N N . ARG A 1 453 ? -26.625 -10.43 1.31 1 94.75 453 ARG A N 1
ATOM 3317 C CA . ARG A 1 453 ? -27.438 -9.477 2.055 1 94.75 453 ARG A CA 1
ATOM 3318 C C . ARG A 1 453 ? -28.297 -10.195 3.096 1 94.75 453 ARG A C 1
ATOM 3320 O O . ARG A 1 453 ? -28.547 -9.664 4.18 1 94.75 453 ARG A O 1
ATOM 3327 N N . THR A 1 454 ? -28.734 -11.32 2.717 1 95.69 454 THR A N 1
ATOM 3328 C CA . THR A 1 454 ? -29.625 -12.07 3.602 1 95.69 454 THR A CA 1
ATOM 3329 C C . THR A 1 454 ? -28.828 -12.719 4.734 1 95.69 454 THR A C 1
ATOM 3331 O O . THR A 1 454 ? -29.297 -12.758 5.875 1 95.69 454 THR A O 1
ATOM 3334 N N . VAL A 1 455 ? -27.656 -13.25 4.438 1 96.56 455 VAL A N 1
ATOM 3335 C CA . VAL A 1 455 ? -26.828 -13.906 5.445 1 96.56 455 VAL A CA 1
ATOM 3336 C C . VAL A 1 455 ? -26.219 -12.867 6.371 1 96.56 455 VAL A C 1
ATOM 3338 O O . VAL A 1 455 ? -26.062 -13.109 7.57 1 96.56 455 VAL A O 1
ATOM 3341 N N . LEU A 1 456 ? -25.766 -11.781 5.785 1 94 456 LEU A N 1
ATOM 3342 C CA . LEU A 1 456 ? -25.141 -10.703 6.535 1 94 456 LEU A CA 1
ATOM 3343 C C . LEU A 1 456 ? -25.953 -9.422 6.434 1 94 456 LEU A C 1
ATOM 3345 O O . LEU A 1 456 ? -25.547 -8.461 5.773 1 94 456 LEU A O 1
ATOM 3349 N N . PRO A 1 457 ? -26.984 -9.359 7.219 1 88.56 457 PRO A N 1
ATOM 3350 C CA . PRO A 1 457 ? -27.875 -8.195 7.129 1 88.56 457 PRO A CA 1
ATOM 3351 C C . PRO A 1 457 ? -27.297 -6.961 7.82 1 88.56 457 PRO A C 1
ATOM 3353 O O . PRO A 1 457 ? -26.297 -7.059 8.539 1 88.56 457 PRO A O 1
ATOM 3356 N N . ASP A 1 458 ? -27.875 -5.758 7.531 1 81.56 458 ASP A N 1
ATOM 3357 C CA . ASP A 1 458 ? -27.656 -4.5 8.242 1 81.56 458 ASP A CA 1
ATOM 3358 C C . ASP A 1 458 ? -26.219 -4.02 8.07 1 81.56 458 ASP A C 1
ATOM 3360 O O . ASP A 1 458 ? -25.578 -3.576 9.039 1 81.56 458 ASP A O 1
ATOM 3364 N N . GLY A 1 459 ? -25.719 -4.262 6.988 1 77.5 459 GLY A N 1
ATOM 3365 C CA . GLY A 1 459 ? -24.422 -3.693 6.664 1 77.5 459 GLY A CA 1
ATOM 3366 C C . GLY A 1 459 ? -23.266 -4.543 7.148 1 77.5 459 GLY A C 1
ATOM 3367 O O . GLY A 1 459 ? -22.094 -4.137 7.051 1 77.5 459 GLY A O 1
ATOM 3368 N N . LYS A 1 460 ? -23.531 -5.711 7.691 1 76.38 460 LYS A N 1
ATOM 3369 C CA . LYS A 1 460 ? -22.5 -6.59 8.211 1 76.38 460 LYS A CA 1
ATOM 3370 C C . LYS A 1 460 ? -21.516 -7 7.105 1 76.38 460 LYS A C 1
ATOM 3372 O O . LYS A 1 460 ? -20.359 -7.305 7.375 1 76.38 460 LYS A O 1
ATOM 3377 N N . ALA A 1 461 ? -22.062 -6.98 5.949 1 74.44 461 ALA A N 1
ATOM 3378 C CA . ALA A 1 461 ? -21.203 -7.348 4.828 1 74.44 461 ALA A CA 1
ATOM 3379 C C . ALA A 1 461 ? -20.156 -6.266 4.566 1 74.44 461 ALA A C 1
ATOM 3381 O O . ALA A 1 461 ? -19.047 -6.562 4.129 1 74.44 461 ALA A O 1
ATOM 3382 N N . GLU A 1 462 ? -20.469 -5.082 4.875 1 72.25 462 GLU A N 1
ATOM 3383 C CA . GLU A 1 462 ? -19.609 -3.941 4.594 1 72.25 462 GLU A CA 1
ATOM 3384 C C . GLU A 1 462 ? -18.812 -3.535 5.828 1 72.25 462 GLU A C 1
ATOM 3386 O O . GLU A 1 462 ? -17.797 -2.832 5.719 1 72.25 462 GLU A O 1
ATOM 3391 N N . ALA A 1 463 ? -19.234 -3.994 6.902 1 68.25 463 ALA A N 1
ATOM 3392 C CA . ALA A 1 463 ? -18.609 -3.611 8.164 1 68.25 463 ALA A CA 1
ATOM 3393 C C . ALA A 1 463 ? -17.172 -4.094 8.234 1 68.25 463 ALA A C 1
ATOM 3395 O O . ALA A 1 463 ? -16.797 -5.043 7.543 1 68.25 463 ALA A O 1
ATOM 3396 N N . ASP A 1 464 ? -16.516 -3.324 8.969 1 69 464 ASP A N 1
ATOM 3397 C CA . ASP A 1 464 ? -15.125 -3.721 9.195 1 69 464 ASP A CA 1
ATOM 3398 C C . ASP A 1 464 ? -15.055 -5.027 9.984 1 69 464 ASP A C 1
ATOM 3400 O O . ASP A 1 464 ? -15.68 -5.156 11.039 1 69 464 ASP A O 1
ATOM 3404 N N . SER A 1 465 ? -14.836 -6.047 9.281 1 77.25 465 SER A N 1
ATOM 3405 C CA . SER A 1 465 ? -14.625 -7.363 9.883 1 77.25 465 SER A CA 1
ATOM 3406 C C . SER A 1 465 ? -13.234 -7.902 9.555 1 77.25 465 SER A C 1
ATOM 3408 O O . SER A 1 465 ? -12.68 -7.605 8.492 1 77.25 465 SER A O 1
ATOM 3410 N N . GLU A 1 466 ? -12.766 -8.672 10.477 1 77.19 466 GLU A N 1
ATOM 3411 C CA . GLU A 1 466 ? -11.461 -9.297 10.266 1 77.19 466 GLU A CA 1
ATOM 3412 C C . GLU A 1 466 ? -11.562 -10.469 9.281 1 77.19 466 GLU A C 1
ATOM 3414 O O . GLU A 1 466 ? -10.555 -10.898 8.719 1 77.19 466 GLU A O 1
ATOM 3419 N N . GLU A 1 467 ? -12.844 -10.867 9.125 1 84.06 467 GLU A N 1
ATOM 3420 C CA . GLU A 1 467 ? -13.039 -12.023 8.258 1 84.06 467 GLU A CA 1
ATOM 3421 C C . GLU A 1 467 ? -13.281 -11.602 6.812 1 84.06 467 GLU A C 1
ATOM 3423 O O . GLU A 1 467 ? -14.148 -10.766 6.543 1 84.06 467 GLU A O 1
ATOM 3428 N N . ASP A 1 468 ? -12.562 -12.234 5.957 1 90.44 468 ASP A N 1
ATOM 3429 C CA . ASP A 1 468 ? -12.82 -12.047 4.531 1 90.44 468 ASP A CA 1
ATOM 3430 C C . ASP A 1 468 ? -13.977 -12.93 4.062 1 90.44 468 ASP A C 1
ATOM 3432 O O . ASP A 1 468 ? -14.25 -13.977 4.652 1 90.44 468 ASP A O 1
ATOM 3436 N N . VAL A 1 469 ? -14.648 -12.461 3.031 1 93.62 469 VAL A N 1
ATOM 3437 C CA . VAL A 1 469 ? -15.75 -13.227 2.459 1 93.62 469 VAL A CA 1
ATOM 3438 C C . VAL A 1 469 ? -15.586 -13.312 0.943 1 93.62 469 VAL A C 1
ATOM 3440 O O . VAL A 1 469 ? -15.398 -12.297 0.274 1 93.62 469 VAL A O 1
ATOM 3443 N N . VAL A 1 470 ? -15.664 -14.516 0.454 1 95.81 470 VAL A N 1
ATOM 3444 C CA . VAL A 1 470 ? -15.695 -14.75 -0.987 1 95.81 470 VAL A CA 1
ATOM 3445 C C . VAL A 1 470 ? -16.922 -15.57 -1.352 1 95.81 470 VAL A C 1
ATOM 3447 O O . VAL A 1 470 ? -17.266 -16.531 -0.66 1 95.81 470 VAL A O 1
ATOM 3450 N N . LEU A 1 471 ? -17.625 -15.164 -2.346 1 97.44 471 LEU A N 1
ATOM 3451 C CA . LEU A 1 471 ? -18.656 -15.938 -3.012 1 97.44 471 LEU A CA 1
ATOM 3452 C C . LEU A 1 471 ? -18.375 -16.062 -4.504 1 97.44 471 LEU A C 1
ATOM 3454 O O . LEU A 1 471 ? -18.047 -15.07 -5.16 1 97.44 471 LEU A O 1
ATOM 3458 N N . LEU A 1 472 ? -18.406 -17.219 -5.012 1 98.25 472 LEU A N 1
ATOM 3459 C CA . LEU A 1 472 ? -18.297 -17.484 -6.441 1 98.25 472 LEU A CA 1
ATOM 3460 C C . LEU A 1 472 ? -19.469 -18.328 -6.926 1 98.25 472 LEU A C 1
ATOM 3462 O O . LEU A 1 472 ? -19.625 -19.484 -6.508 1 98.25 472 LEU A O 1
ATOM 3466 N N . ALA A 1 473 ? -20.281 -17.719 -7.801 1 98.56 473 ALA A N 1
ATOM 3467 C CA . ALA A 1 473 ? -21.469 -18.406 -8.312 1 98.56 473 ALA A CA 1
ATOM 3468 C C . ALA A 1 473 ? -21.25 -18.875 -9.75 1 98.56 473 ALA A C 1
ATOM 3470 O O . ALA A 1 473 ? -20.688 -18.141 -10.57 1 98.56 473 ALA A O 1
ATOM 3471 N N . VAL A 1 474 ? -21.656 -20.078 -10.016 1 98.31 474 VAL A N 1
ATOM 3472 C CA . VAL A 1 474 ? -21.625 -20.672 -11.344 1 98.31 474 VAL A CA 1
ATOM 3473 C C . VAL A 1 474 ? -23.031 -21.109 -11.758 1 98.31 474 VAL A C 1
ATOM 3475 O O . VAL A 1 474 ? -23.547 -22.109 -11.258 1 98.31 474 VAL A O 1
ATOM 3478 N N . ARG A 1 475 ? -23.578 -20.406 -12.688 1 98.31 475 ARG A N 1
ATOM 3479 C CA . ARG A 1 475 ? -24.922 -20.766 -13.164 1 98.31 475 ARG A CA 1
ATOM 3480 C C . ARG A 1 475 ? -24.844 -21.5 -14.5 1 98.31 475 ARG A C 1
ATOM 3482 O O . ARG A 1 475 ? -24.234 -21.016 -15.453 1 98.31 475 ARG A O 1
ATOM 3489 N N . PHE A 1 476 ? -25.516 -22.594 -14.547 1 97.5 476 PHE A N 1
ATOM 3490 C CA . PHE A 1 476 ? -25.547 -23.391 -15.773 1 97.5 476 PHE A CA 1
ATOM 3491 C C . PHE A 1 476 ? -26.75 -23 -16.625 1 97.5 476 PHE A C 1
ATOM 3493 O O . PHE A 1 476 ? -27.859 -22.828 -16.109 1 97.5 476 PHE A O 1
ATOM 3500 N N . GLU A 1 477 ? -26.5 -22.859 -17.906 1 93.25 477 GLU A N 1
ATOM 3501 C CA . GLU A 1 477 ? -27.562 -22.5 -18.812 1 93.25 477 GLU A CA 1
ATOM 3502 C C . GLU A 1 477 ? -28.359 -23.719 -19.281 1 93.25 477 GLU A C 1
ATOM 3504 O O . GLU A 1 477 ? -27.812 -24.828 -19.328 1 93.25 477 GLU A O 1
ATOM 3509 N N . MET B 1 1 ? 24.453 -40.625 23.25 1 17.67 1 MET B N 1
ATOM 3510 C CA . MET B 1 1 ? 24.703 -40.5 24.688 1 17.67 1 MET B CA 1
ATOM 3511 C C . MET B 1 1 ? 25.453 -39.219 25.016 1 17.67 1 MET B C 1
ATOM 3513 O O . MET B 1 1 ? 25.734 -38.406 24.141 1 17.67 1 MET B O 1
ATOM 3517 N N . ASN B 1 2 ? 26.797 -39.312 25.422 1 17.02 2 ASN B N 1
ATOM 3518 C CA . ASN B 1 2 ? 27.578 -38.656 26.453 1 17.02 2 ASN B CA 1
ATOM 3519 C C . ASN B 1 2 ? 28.297 -37.438 25.938 1 17.02 2 ASN B C 1
ATOM 3521 O O . ASN B 1 2 ? 29.234 -36.938 26.562 1 17.02 2 ASN B O 1
ATOM 3525 N N . ALA B 1 3 ? 28.156 -36.688 24.953 1 17.81 3 ALA B N 1
ATOM 3526 C CA . ALA B 1 3 ? 29.422 -36.094 24.562 1 17.81 3 ALA B CA 1
ATOM 3527 C C . ALA B 1 3 ? 29.875 -35.062 25.594 1 17.81 3 ALA B C 1
ATOM 3529 O O . ALA B 1 3 ? 29.109 -34.188 25.984 1 17.81 3 ALA B O 1
ATOM 3530 N N . PRO B 1 4 ? 31.172 -34.812 25.984 1 17.61 4 PRO B N 1
ATOM 3531 C CA . PRO B 1 4 ? 31.938 -34.438 27.172 1 17.61 4 PRO B CA 1
ATOM 3532 C C . PRO B 1 4 ? 32 -32.938 27.359 1 17.61 4 PRO B C 1
ATOM 3534 O O . PRO B 1 4 ? 31.578 -32.156 26.484 1 17.61 4 PRO B O 1
ATOM 3537 N N . HIS B 1 5 ? 33.406 -32.125 27.625 1 18.66 5 HIS B N 1
ATOM 3538 C CA . HIS B 1 5 ? 34.25 -31.641 28.719 1 18.66 5 HIS B CA 1
ATOM 3539 C C . HIS B 1 5 ? 34.312 -30.109 28.703 1 18.66 5 HIS B C 1
ATOM 3541 O O . HIS B 1 5 ? 34.062 -29.484 27.672 1 18.66 5 HIS B O 1
ATOM 3547 N N . PRO B 1 6 ? 35.219 -29.203 29.797 1 17.44 6 PRO B N 1
ATOM 3548 C CA . PRO B 1 6 ? 35.375 -28.172 30.844 1 17.44 6 PRO B CA 1
ATOM 3549 C C . PRO B 1 6 ? 36.125 -26.953 30.359 1 17.44 6 PRO B C 1
ATOM 3551 O O . PRO B 1 6 ? 35.781 -25.812 30.688 1 17.44 6 PRO B O 1
ATOM 3554 N N . ALA B 1 7 ? 37.5 -26.844 29.938 1 14.85 7 ALA B N 1
ATOM 3555 C CA . ALA B 1 7 ? 38.656 -26.344 30.703 1 14.85 7 ALA B CA 1
ATOM 3556 C C . ALA B 1 7 ? 38.781 -24.828 30.547 1 14.85 7 ALA B C 1
ATOM 3558 O O . ALA B 1 7 ? 38.188 -24.234 29.672 1 14.85 7 ALA B O 1
ATOM 3559 N N . LYS B 1 8 ? 40.156 -24.188 30.094 1 15.13 8 LYS B N 1
ATOM 3560 C CA . LYS B 1 8 ? 41.375 -23.766 30.781 1 15.13 8 LYS B CA 1
ATOM 3561 C C . LYS B 1 8 ? 41.531 -22.25 30.797 1 15.13 8 LYS B C 1
ATOM 3563 O O . LYS B 1 8 ? 41.75 -21.656 31.859 1 15.13 8 LYS B O 1
ATOM 3568 N N . VAL B 1 9 ? 42.625 -21.516 30.094 1 15.34 9 VAL B N 1
ATOM 3569 C CA . VAL B 1 9 ? 43.969 -21.156 30.516 1 15.34 9 VAL B CA 1
ATOM 3570 C C . VAL B 1 9 ? 44.062 -19.641 30.688 1 15.34 9 VAL B C 1
ATOM 3572 O O . VAL B 1 9 ? 43.312 -18.891 30.078 1 15.34 9 VAL B O 1
ATOM 3575 N N . ALA B 1 10 ? 45.375 -18.922 30.953 1 15.62 10 ALA B N 1
ATOM 3576 C CA . ALA B 1 10 ? 46.406 -18.297 31.812 1 15.62 10 ALA B CA 1
ATOM 3577 C C . ALA B 1 10 ? 46.531 -16.812 31.5 1 15.62 10 ALA B C 1
ATOM 3579 O O . ALA B 1 10 ? 46.25 -15.961 32.344 1 15.62 10 ALA B O 1
ATOM 3580 N N . GLY B 1 11 ? 47.875 -16.203 30.969 1 14.66 11 GLY B N 1
ATOM 3581 C CA . GLY B 1 11 ? 49.062 -15.672 31.672 1 14.66 11 GLY B CA 1
ATOM 3582 C C . GLY B 1 11 ? 49.156 -14.164 31.562 1 14.66 11 GLY B C 1
ATOM 3583 O O . GLY B 1 11 ? 49.406 -13.477 32.562 1 14.66 11 GLY B O 1
ATOM 3584 N N . ILE B 1 12 ? 49.531 -13.266 30.469 1 15.16 12 ILE B N 1
ATOM 3585 C CA . ILE B 1 12 ? 50.844 -12.68 30.469 1 15.16 12 ILE B CA 1
ATOM 3586 C C . ILE B 1 12 ? 50.844 -11.352 31.234 1 15.16 12 ILE B C 1
ATOM 3588 O O . ILE B 1 12 ? 49.781 -10.703 31.328 1 15.16 12 ILE B O 1
ATOM 3592 N N . ASP B 1 13 ? 52 -10.383 31.188 1 15.12 13 ASP B N 1
ATOM 3593 C CA . ASP B 1 13 ? 53.125 -9.852 31.938 1 15.12 13 ASP B CA 1
ATOM 3594 C C . ASP B 1 13 ? 52.938 -8.383 32.281 1 15.12 13 ASP B C 1
ATOM 3596 O O . ASP B 1 13 ? 53.031 -7.984 33.438 1 15.12 13 ASP B O 1
ATOM 3600 N N . SER B 1 14 ? 53.844 -7.223 31.656 1 14.99 14 SER B N 1
ATOM 3601 C CA . SER B 1 14 ? 55.031 -6.629 32.281 1 14.99 14 SER B CA 1
ATOM 3602 C C . SER B 1 14 ? 54.688 -5.277 32.906 1 14.99 14 SER B C 1
ATOM 3604 O O . SER B 1 14 ? 53.656 -4.684 32.625 1 14.99 14 SER B O 1
ATOM 3606 N N . THR B 1 15 ? 55.5 -4.066 32.5 1 15.53 15 THR B N 1
ATOM 3607 C CA . THR B 1 15 ? 56.594 -3.424 33.25 1 15.53 15 THR B CA 1
ATOM 3608 C C . THR B 1 15 ? 56.094 -2.162 33.938 1 15.53 15 THR B C 1
ATOM 3610 O O . THR B 1 15 ? 55.031 -1.638 33.625 1 15.53 15 THR B O 1
ATOM 3613 N N . VAL B 1 16 ? 57.094 -0.873 34.094 1 15.52 16 VAL B N 1
ATOM 3614 C CA . VAL B 1 16 ? 57.969 -0.39 35.156 1 15.52 16 VAL B CA 1
ATOM 3615 C C . VAL B 1 16 ? 57.438 0.958 35.656 1 15.52 16 VAL B C 1
ATOM 3617 O O . VAL B 1 16 ? 56.344 1.366 35.344 1 15.52 16 VAL B O 1
ATOM 3620 N N . PRO B 1 17 ? 58.281 2.318 35.406 1 15.38 17 PRO B N 1
ATOM 3621 C CA . PRO B 1 17 ? 59.125 2.867 36.5 1 15.38 17 PRO B CA 1
ATOM 3622 C C . PRO B 1 17 ? 58.438 4.039 37.188 1 15.38 17 PRO B C 1
ATOM 3624 O O . PRO B 1 17 ? 57.406 4.543 36.719 1 15.38 17 PRO B O 1
ATOM 3627 N N . ALA B 1 18 ? 59.219 5.531 37.156 1 15.21 18 ALA B N 1
ATOM 3628 C CA . ALA B 1 18 ? 60.031 6.133 38.219 1 15.21 18 ALA B CA 1
ATOM 3629 C C . ALA B 1 18 ? 59.281 7.258 38.938 1 15.21 18 ALA B C 1
ATOM 3631 O O . ALA B 1 18 ? 58.312 7.781 38.406 1 15.21 18 ALA B O 1
ATOM 3632 N N . PRO B 1 19 ? 60.094 8.664 39.125 1 15.42 19 PRO B N 1
ATOM 3633 C CA . PRO B 1 19 ? 60.656 9.156 40.375 1 15.42 19 PRO B CA 1
ATOM 3634 C C . PRO B 1 19 ? 59.844 10.312 40.969 1 15.42 19 PRO B C 1
ATOM 3636 O O . PRO B 1 19 ? 58.938 10.812 40.344 1 15.42 19 PRO B O 1
ATOM 3639 N N . ALA B 1 20 ? 60.594 11.719 41.125 1 15.79 20 ALA B N 1
ATOM 3640 C CA . ALA B 1 20 ? 61.188 12.312 42.312 1 15.79 20 ALA B CA 1
ATOM 3641 C C . ALA B 1 20 ? 60.344 13.461 42.844 1 15.79 20 ALA B C 1
ATOM 3643 O O . ALA B 1 20 ? 59.406 13.906 42.188 1 15.79 20 ALA B O 1
ATOM 3644 N N . HIS B 1 21 ? 61 14.859 42.875 1 15.12 21 HIS B N 1
ATOM 3645 C CA . HIS B 1 21 ? 61.562 15.547 44.031 1 15.12 21 HIS B CA 1
ATOM 3646 C C . HIS B 1 21 ? 60.656 16.672 44.5 1 15.12 21 HIS B C 1
ATOM 3648 O O . HIS B 1 21 ? 60.312 16.719 45.688 1 15.12 21 HIS B O 1
ATOM 3654 N N . THR B 1 22 ? 61 18.094 44.156 1 16 22 THR B N 1
ATOM 3655 C CA . THR B 1 22 ? 61.688 18.984 45.094 1 16 22 THR B CA 1
ATOM 3656 C C . THR B 1 22 ? 60.688 19.891 45.812 1 16 22 THR B C 1
ATOM 3658 O O . THR B 1 22 ? 59.594 20.094 45.312 1 16 22 THR B O 1
ATOM 3661 N N . VAL B 1 23 ? 61.156 21.266 46.375 1 15.62 23 VAL B N 1
ATOM 3662 C CA . VAL B 1 23 ? 61.438 21.875 47.656 1 15.62 23 VAL B CA 1
ATOM 3663 C C . VAL B 1 23 ? 60.438 23 47.938 1 15.62 23 VAL B C 1
ATOM 3665 O O . VAL B 1 23 ? 59.781 23.016 48.969 1 15.62 23 VAL B O 1
ATOM 3668 N N . ALA B 1 24 ? 60.688 24.516 47.688 1 16.17 24 ALA B N 1
ATOM 3669 C CA . ALA B 1 24 ? 61.219 25.375 48.75 1 16.17 24 ALA B CA 1
ATOM 3670 C C . ALA B 1 24 ? 60.062 26.109 49.469 1 16.17 24 ALA B C 1
ATOM 3672 O O . ALA B 1 24 ? 58.969 26.203 48.938 1 16.17 24 ALA B O 1
ATOM 3673 N N . PRO B 1 25 ? 60.219 27.719 49.656 1 15.89 25 PRO B N 1
ATOM 3674 C CA . PRO B 1 25 ? 60.531 28.484 50.875 1 15.89 25 PRO B CA 1
ATOM 3675 C C . PRO B 1 25 ? 59.312 29.203 51.438 1 15.89 25 PRO B C 1
ATOM 3677 O O . PRO B 1 25 ? 58.281 29.312 50.75 1 15.89 25 PRO B O 1
ATOM 3680 N N . ALA B 1 26 ? 59.531 30.609 52.094 1 16.34 26 ALA B N 1
ATOM 3681 C CA . ALA B 1 26 ? 59.438 31.188 53.438 1 16.34 26 ALA B CA 1
ATOM 3682 C C . ALA B 1 26 ? 58.219 32.094 53.531 1 16.34 26 ALA B C 1
ATOM 3684 O O . ALA B 1 26 ? 57.406 31.938 54.438 1 16.34 26 ALA B O 1
ATOM 3685 N N . ALA B 1 27 ? 58.406 33.594 53.531 1 16.23 27 ALA B N 1
ATOM 3686 C CA . ALA B 1 27 ? 58.469 34.438 54.719 1 16.23 27 ALA B CA 1
ATOM 3687 C C . ALA B 1 27 ? 57.094 35.094 54.969 1 16.23 27 ALA B C 1
ATOM 3689 O O . ALA B 1 27 ? 56.25 35.125 54.094 1 16.23 27 ALA B O 1
ATOM 3690 N N . ALA B 1 28 ? 57.094 36.469 55.594 1 16.42 28 ALA B N 1
ATOM 3691 C CA . ALA B 1 28 ? 56.781 37.094 56.875 1 16.42 28 ALA B CA 1
ATOM 3692 C C . ALA B 1 28 ? 55.531 37.969 56.75 1 16.42 28 ALA B C 1
ATOM 3694 O O . ALA B 1 28 ? 54.594 37.844 57.562 1 16.42 28 ALA B O 1
ATOM 3695 N N . GLY B 1 29 ? 55.594 39.344 56.312 1 15.15 29 GLY B N 1
ATOM 3696 C CA . GLY B 1 29 ? 55.5 40.438 57.281 1 15.15 29 GLY B CA 1
ATOM 3697 C C . GLY B 1 29 ? 54.062 40.906 57.469 1 15.15 29 GLY B C 1
ATOM 3698 O O . GLY B 1 29 ? 53.156 40.469 56.75 1 15.15 29 GLY B O 1
ATOM 3699 N N . THR B 1 30 ? 53.812 42.406 57.312 1 15.9 30 THR B N 1
ATOM 3700 C CA . THR B 1 30 ? 53.531 43.406 58.344 1 15.9 30 THR B CA 1
ATOM 3701 C C . THR B 1 30 ? 52.031 43.781 58.312 1 15.9 30 THR B C 1
ATOM 3703 O O . THR B 1 30 ? 51.312 43.375 57.375 1 15.9 30 THR B O 1
ATOM 3706 N N . SER B 1 31 ? 51.625 45.188 57.969 1 15.69 31 SER B N 1
ATOM 3707 C CA . SER B 1 31 ? 51.188 46.156 58.969 1 15.69 31 SER B CA 1
ATOM 3708 C C . SER B 1 31 ? 49.656 46.281 58.969 1 15.69 31 SER B C 1
ATOM 3710 O O . SER B 1 31 ? 49 45.75 58.094 1 15.69 31 SER B O 1
ATOM 3712 N N . PRO B 1 32 ? 49.125 47.656 58.5 1 17.23 32 PRO B N 1
ATOM 3713 C CA . PRO B 1 32 ? 48.469 48.562 59.469 1 17.23 32 PRO B CA 1
ATOM 3714 C C . PRO B 1 32 ? 46.969 48.406 59.469 1 17.23 32 PRO B C 1
ATOM 3716 O O . PRO B 1 32 ? 46.375 47.812 58.562 1 17.23 32 PRO B O 1
ATOM 3719 N N . ALA B 1 33 ? 46.25 49.688 59.906 1 17.59 33 ALA B N 1
ATOM 3720 C CA . ALA B 1 33 ? 45.281 50 60.938 1 17.59 33 ALA B CA 1
ATOM 3721 C C . ALA B 1 33 ? 43.844 49.969 60.375 1 17.59 33 ALA B C 1
ATOM 3723 O O . ALA B 1 33 ? 43 49.25 60.906 1 17.59 33 ALA B O 1
ATOM 3724 N N . ALA B 1 34 ? 43.156 51.312 60.281 1 16.44 34 ALA B N 1
ATOM 3725 C CA . ALA B 1 34 ? 42.156 51.719 61.25 1 16.44 34 ALA B CA 1
ATOM 3726 C C . ALA B 1 34 ? 40.75 51.562 60.688 1 16.44 34 ALA B C 1
ATOM 3728 O O . ALA B 1 34 ? 39.906 50.906 61.312 1 16.44 34 ALA B O 1
ATOM 3729 N N . GLU B 1 35 ? 40.094 52.812 60.125 1 16.91 35 GLU B N 1
ATOM 3730 C CA . GLU B 1 35 ? 39.062 53.531 60.844 1 16.91 35 GLU B CA 1
ATOM 3731 C C . GLU B 1 35 ? 37.688 53.062 60.406 1 16.91 35 GLU B C 1
ATOM 3733 O O . GLU B 1 35 ? 37.531 52.406 59.375 1 16.91 35 GLU B O 1
ATOM 3738 N N . SER B 1 36 ? 36.625 54.156 60.219 1 18 36 SER B N 1
ATOM 3739 C CA . SER B 1 36 ? 35.406 54.469 60.969 1 18 36 SER B CA 1
ATOM 3740 C C . SER B 1 36 ? 34.156 54 60.25 1 18 36 SER B C 1
ATOM 3742 O O . SER B 1 36 ? 34.219 53.75 59.031 1 18 36 SER B O 1
ATOM 3744 N N . ARG B 1 37 ? 32.875 54.5 60.812 1 19.08 37 ARG B N 1
ATOM 3745 C CA . ARG B 1 37 ? 31.547 54.031 61.219 1 19.08 37 ARG B CA 1
ATOM 3746 C C . ARG B 1 37 ? 30.531 54.188 60.094 1 19.08 37 ARG B C 1
ATOM 3748 O O . ARG B 1 37 ? 29.859 53.25 59.719 1 19.08 37 ARG B O 1
ATOM 3755 N N . THR B 1 38 ? 29.625 55.375 60.094 1 18.05 38 THR B N 1
ATOM 3756 C CA . THR B 1 38 ? 28.25 55.281 60.594 1 18.05 38 THR B CA 1
ATOM 3757 C C . THR B 1 38 ? 27.266 55.156 59.438 1 18.05 38 THR B C 1
ATOM 3759 O O . THR B 1 38 ? 26.422 54.25 59.406 1 18.05 38 THR B O 1
ATOM 3762 N N . ALA B 1 39 ? 26.578 56.344 58.75 1 22.23 39 ALA B N 1
ATOM 3763 C CA . ALA B 1 39 ? 25.219 56.844 58.938 1 22.23 39 ALA B CA 1
ATOM 3764 C C . ALA B 1 39 ? 24.281 56.281 57.875 1 22.23 39 ALA B C 1
ATOM 3766 O O . ALA B 1 39 ? 24.703 56 56.75 1 22.23 39 ALA B O 1
ATOM 3767 N N . ASP B 1 40 ? 22.859 56.094 58.25 1 21.48 40 ASP B N 1
ATOM 3768 C CA . ASP B 1 40 ? 21.641 55.375 57.938 1 21.48 40 ASP B CA 1
ATOM 3769 C C . ASP B 1 40 ? 20.812 56.125 56.875 1 21.48 40 ASP B C 1
ATOM 3771 O O . ASP B 1 40 ? 19.672 55.781 56.594 1 21.48 40 ASP B O 1
ATOM 3775 N N . ALA B 1 41 ? 21.172 56.75 55.781 1 23.23 41 ALA B N 1
ATOM 3776 C CA . ALA B 1 41 ? 20.234 57.625 55.094 1 23.23 41 ALA B CA 1
ATOM 3777 C C . ALA B 1 41 ? 19.078 56.844 54.5 1 23.23 41 ALA B C 1
ATOM 3779 O O . ALA B 1 41 ? 19.266 55.844 53.812 1 23.23 41 ALA B O 1
ATOM 3780 N N . ALA B 1 42 ? 17.703 57.219 54.812 1 25.44 42 ALA B N 1
ATOM 3781 C CA . ALA B 1 42 ? 16.297 56.875 54.625 1 25.44 42 ALA B CA 1
ATOM 3782 C C . ALA B 1 42 ? 15.812 57.219 53.219 1 25.44 42 ALA B C 1
ATOM 3784 O O . ALA B 1 42 ? 15.672 58.406 52.875 1 25.44 42 ALA B O 1
ATOM 3785 N N . ALA B 1 43 ? 16.25 56.938 52.062 1 25.38 43 ALA B N 1
ATOM 3786 C CA . ALA B 1 43 ? 15.68 57.531 50.844 1 25.38 43 ALA B CA 1
ATOM 3787 C C . ALA B 1 43 ? 14.227 57.125 50.688 1 25.38 43 ALA B C 1
ATOM 3789 O O . ALA B 1 43 ? 13.852 55.969 51 1 25.38 43 ALA B O 1
ATOM 3790 N N . VAL B 1 44 ? 13.25 58.094 50.5 1 25.31 44 VAL B N 1
ATOM 3791 C CA . VAL B 1 44 ? 11.836 58.375 50.219 1 25.31 44 VAL B CA 1
ATOM 3792 C C . VAL B 1 44 ? 11.445 57.781 48.875 1 25.31 44 VAL B C 1
ATOM 3794 O O . VAL B 1 44 ? 12.047 58.094 47.844 1 25.31 44 VAL B O 1
ATOM 3797 N N . THR B 1 45 ? 10.828 56.594 48.719 1 26.47 45 THR B N 1
ATOM 3798 C CA . THR B 1 45 ? 10.367 55.906 47.5 1 26.47 45 THR B CA 1
ATOM 3799 C C . THR B 1 45 ? 9.133 56.594 46.938 1 26.47 45 THR B C 1
ATOM 3801 O O . THR B 1 45 ? 8.102 56.688 47.594 1 26.47 45 THR B O 1
ATOM 3804 N N . ASP B 1 46 ? 9.125 57.625 46.062 1 28.39 46 ASP B N 1
ATOM 3805 C CA . ASP B 1 46 ? 8.039 58.281 45.312 1 28.39 46 ASP B CA 1
ATOM 3806 C C . ASP B 1 46 ? 7.273 57.281 44.469 1 28.39 46 ASP B C 1
ATOM 3808 O O . ASP B 1 46 ? 7.812 56.75 43.5 1 28.39 46 ASP B O 1
ATOM 3812 N N . ALA B 1 47 ? 6.207 56.5 44.844 1 36.38 47 ALA B N 1
ATOM 3813 C CA . ALA B 1 47 ? 5.285 55.562 44.219 1 36.38 47 ALA B CA 1
ATOM 3814 C C . ALA B 1 47 ? 4.281 56.281 43.312 1 36.38 47 ALA B C 1
ATOM 3816 O O . ALA B 1 47 ? 3.127 56.469 43.719 1 36.38 47 ALA B O 1
ATOM 3817 N N . SER B 1 48 ? 4.566 57.406 42.688 1 37.28 48 SER B N 1
ATOM 3818 C CA . SER B 1 48 ? 3.453 57.844 41.875 1 37.28 48 SER B CA 1
ATOM 3819 C C . SER B 1 48 ? 3.035 56.781 40.875 1 37.28 48 SER B C 1
ATOM 3821 O O . SER B 1 48 ? 3.783 56.469 39.938 1 37.28 48 SER B O 1
ATOM 3823 N N . GLY B 1 49 ? 2.191 55.75 41.188 1 38.34 49 GLY B N 1
ATOM 3824 C CA . GLY B 1 49 ? 1.533 54.781 40.312 1 38.34 49 GLY B CA 1
ATOM 3825 C C . GLY B 1 49 ? 0.798 55.438 39.156 1 38.34 49 GLY B C 1
ATOM 3826 O O . GLY B 1 49 ? -0.272 56.031 39.344 1 38.34 49 GLY B O 1
ATOM 3827 N N . THR B 1 50 ? 1.341 56.125 38.188 1 43.09 50 THR B N 1
ATOM 3828 C CA . THR B 1 50 ? 0.608 56.531 37 1 43.09 50 THR B CA 1
ATOM 3829 C C . THR B 1 50 ? -0.271 55.406 36.469 1 43.09 50 THR B C 1
ATOM 3831 O O . THR B 1 50 ? 0.229 54.344 36.125 1 43.09 50 THR B O 1
ATOM 3834 N N . PRO B 1 51 ? -1.625 55.344 36.75 1 46.31 51 PRO B N 1
ATOM 3835 C CA . PRO B 1 51 ? -2.549 54.375 36.188 1 46.31 51 PRO B CA 1
ATOM 3836 C C . PRO B 1 51 ? -2.293 54.094 34.688 1 46.31 51 PRO B C 1
ATOM 3838 O O . PRO B 1 51 ? -2.047 55.062 33.938 1 46.31 51 PRO B O 1
ATOM 3841 N N . CYS B 1 52 ? -1.707 53.094 34.281 1 52.47 52 CYS B N 1
ATOM 3842 C CA . CYS B 1 52 ? -1.574 52.719 32.875 1 52.47 52 CYS B CA 1
ATOM 3843 C C . CYS B 1 52 ? -2.875 52.938 32.125 1 52.47 52 CYS B C 1
ATOM 3845 O O . CYS B 1 52 ? -3.924 52.438 32.5 1 52.47 52 CYS B O 1
ATOM 3847 N N . ALA B 1 53 ? -3.191 53.875 31.312 1 62.72 53 ALA B N 1
ATOM 3848 C CA . ALA B 1 53 ? -4.32 54.281 30.484 1 62.72 53 ALA B CA 1
ATOM 3849 C C . ALA B 1 53 ? -4.949 53.094 29.781 1 62.72 53 ALA B C 1
ATOM 3851 O O . ALA B 1 53 ? -4.258 52.125 29.438 1 62.72 53 ALA B O 1
ATOM 3852 N N . PRO B 1 54 ? -6.363 52.812 29.875 1 65 54 PRO B N 1
ATOM 3853 C CA . PRO B 1 54 ? -7.133 51.75 29.219 1 65 54 PRO B CA 1
ATOM 3854 C C . PRO B 1 54 ? -6.562 51.375 27.859 1 65 54 PRO B C 1
ATOM 3856 O O . PRO B 1 54 ? -6.574 50.188 27.484 1 65 54 PRO B O 1
ATOM 3859 N N . GLY B 1 55 ? -6.039 52.219 27.188 1 72 55 GLY B N 1
ATOM 3860 C CA . GLY B 1 55 ? -5.418 52 25.891 1 72 55 GLY B CA 1
ATOM 3861 C C . GLY B 1 55 ? -4.172 51.125 25.984 1 72 55 GLY B C 1
ATOM 3862 O O . GLY B 1 55 ? -3.939 50.281 25.125 1 72 55 GLY B O 1
ATOM 3863 N N . ALA B 1 56 ? -3.455 51.25 27.094 1 75.44 56 ALA B N 1
ATOM 3864 C CA . ALA B 1 56 ? -2.215 50.5 27.297 1 75.44 56 ALA B CA 1
ATOM 3865 C C . ALA B 1 56 ? -2.5 49.031 27.625 1 75.44 56 ALA B C 1
ATOM 3867 O O . ALA B 1 56 ? -1.813 48.156 27.141 1 75.44 56 ALA B O 1
ATOM 3868 N N . LEU B 1 57 ? -3.551 48.781 28.422 1 80.12 57 LEU B N 1
ATOM 3869 C CA . LEU B 1 57 ? -3.945 47.438 28.797 1 80.12 57 LEU B CA 1
ATOM 3870 C C . LEU B 1 57 ? -4.43 46.656 27.562 1 80.12 57 LEU B C 1
ATOM 3872 O O . LEU B 1 57 ? -4.113 45.469 27.406 1 80.12 57 LEU B O 1
ATOM 3876 N N . LEU B 1 58 ? -5.266 47.312 26.766 1 82.81 58 LEU B N 1
ATOM 3877 C CA . LEU B 1 58 ? -5.754 46.688 25.547 1 82.81 58 LEU B CA 1
ATOM 3878 C C . LEU B 1 58 ? -4.598 46.344 24.594 1 82.81 58 LEU B C 1
ATOM 3880 O O . LEU B 1 58 ? -4.57 45.281 23.969 1 82.81 58 LEU B O 1
ATOM 3884 N N . GLN B 1 59 ? -3.658 47.25 24.531 1 83.5 59 GLN B N 1
ATOM 3885 C CA . GLN B 1 59 ? -2.475 47.031 23.703 1 83.5 59 GLN B CA 1
ATOM 3886 C C . GLN B 1 59 ? -1.678 45.844 24.188 1 83.5 59 GLN B C 1
ATOM 3888 O O . GLN B 1 59 ? -1.223 45.031 23.375 1 83.5 59 GLN B O 1
ATOM 3893 N N . ASP B 1 60 ? -1.55 45.781 25.516 1 84.06 60 ASP B N 1
ATOM 3894 C CA . ASP B 1 60 ? -0.818 44.656 26.078 1 84.06 60 ASP B CA 1
ATOM 3895 C C . ASP B 1 60 ? -1.532 43.344 25.797 1 84.06 60 ASP B C 1
ATOM 3897 O O . ASP B 1 60 ? -0.891 42.344 25.469 1 84.06 60 ASP B O 1
ATOM 3901 N N . ARG B 1 61 ? -2.803 43.406 25.891 1 84.94 61 ARG B N 1
ATOM 3902 C CA . ARG B 1 61 ? -3.59 42.188 25.609 1 84.94 61 ARG B CA 1
ATOM 3903 C C . ARG B 1 61 ? -3.459 41.781 24.141 1 84.94 61 ARG B C 1
ATOM 3905 O O . ARG B 1 61 ? -3.26 40.625 23.844 1 84.94 61 ARG B O 1
ATOM 3912 N N . LEU B 1 62 ? -3.59 42.719 23.281 1 86.75 62 LEU B N 1
ATOM 3913 C CA . LEU B 1 62 ? -3.477 42.438 21.844 1 86.75 62 LEU B CA 1
ATOM 3914 C C . LEU B 1 62 ? -2.078 41.938 21.5 1 86.75 62 LEU B C 1
ATOM 3916 O O . LEU B 1 62 ? -1.927 41.031 20.688 1 86.75 62 LEU B O 1
ATOM 3920 N N . ALA B 1 63 ? -1.129 42.562 22.109 1 85.75 63 ALA B N 1
ATOM 3921 C CA . ALA B 1 63 ? 0.246 42.125 21.891 1 85.75 63 ALA B CA 1
ATOM 3922 C C . ALA B 1 63 ? 0.439 40.656 22.359 1 85.75 63 ALA B C 1
ATOM 3924 O O . ALA B 1 63 ? 1.141 39.875 21.703 1 85.75 63 ALA B O 1
ATOM 3925 N N . GLY B 1 64 ? -0.139 40.375 23.453 1 87.62 64 GLY B N 1
ATOM 3926 C CA . GLY B 1 64 ? -0.109 39.031 23.938 1 87.62 64 GLY B CA 1
ATOM 3927 C C . GLY B 1 64 ? -0.741 38.031 22.969 1 87.62 64 GLY B C 1
ATOM 3928 O O . GLY B 1 64 ? -0.196 36.938 22.719 1 87.62 64 GLY B O 1
ATOM 3929 N N . TRP B 1 65 ? -1.813 38.469 22.469 1 86.25 65 TRP B N 1
ATOM 3930 C CA . TRP B 1 65 ? -2.508 37.625 21.484 1 86.25 65 TRP B CA 1
ATOM 3931 C C . TRP B 1 65 ? -1.663 37.438 20.234 1 86.25 65 TRP B C 1
ATOM 3933 O O . TRP B 1 65 ? -1.581 36.312 19.703 1 86.25 65 TRP B O 1
ATOM 3943 N N . VAL B 1 66 ? -1.1 38.469 19.766 1 87.31 66 VAL B N 1
ATOM 3944 C CA . VAL B 1 66 ? -0.247 38.375 18.578 1 87.31 66 VAL B CA 1
ATOM 3945 C C . VAL B 1 66 ? 0.914 37.438 18.844 1 87.31 66 VAL B C 1
ATOM 3947 O O . VAL B 1 66 ? 1.237 36.594 17.984 1 87.31 66 VAL B O 1
ATOM 3950 N N . SER B 1 67 ? 1.463 37.594 19.984 1 89.06 67 SER B N 1
ATOM 3951 C CA . SER B 1 67 ? 2.578 36.719 20.344 1 89.06 67 SER B CA 1
ATOM 3952 C C . SER B 1 67 ? 2.152 35.25 20.375 1 89.06 67 SER B C 1
ATOM 3954 O O . SER B 1 67 ? 2.838 34.406 19.828 1 89.06 67 SER B O 1
ATOM 3956 N N . ASP B 1 68 ? 1.033 34.969 21 1 90.44 68 ASP B N 1
ATOM 3957 C CA . ASP B 1 68 ? 0.514 33.625 21.109 1 90.44 68 ASP B CA 1
ATOM 3958 C C . ASP B 1 68 ? 0.24 33.031 19.719 1 90.44 68 ASP B C 1
ATOM 3960 O O . ASP B 1 68 ? 0.672 31.906 19.422 1 90.44 68 ASP B O 1
ATOM 3964 N N . LEU B 1 69 ? -0.393 33.75 18.922 1 88.31 69 LEU B N 1
ATOM 3965 C CA . LEU B 1 69 ? -0.78 33.281 17.594 1 88.31 69 LEU B CA 1
ATOM 3966 C C . LEU B 1 69 ? 0.444 33.094 16.703 1 88.31 69 LEU B C 1
ATOM 3968 O O . LEU B 1 69 ? 0.495 32.156 15.891 1 88.31 69 LEU B O 1
ATOM 3972 N N . THR B 1 70 ? 1.373 33.969 16.906 1 89.31 70 THR B N 1
ATOM 3973 C CA . THR B 1 70 ? 2.613 33.844 16.141 1 89.31 70 THR B CA 1
ATOM 3974 C C . THR B 1 70 ? 3.371 32.594 16.547 1 89.31 70 THR B C 1
ATOM 3976 O O . THR B 1 70 ? 3.861 31.859 15.688 1 89.31 70 THR B O 1
ATOM 3979 N N . THR B 1 71 ? 3.424 32.406 17.797 1 91.94 71 THR B N 1
ATOM 3980 C CA . THR B 1 71 ? 4.09 31.203 18.312 1 91.94 71 THR B CA 1
ATOM 3981 C C . THR B 1 71 ? 3.398 29.938 17.797 1 91.94 71 THR B C 1
ATOM 3983 O O . THR B 1 71 ? 4.059 29.016 17.312 1 91.94 71 THR B O 1
ATOM 3986 N N . LEU B 1 72 ? 2.111 29.922 17.891 1 91.38 72 LEU B N 1
ATOM 3987 C CA . LEU B 1 72 ? 1.344 28.781 17.422 1 91.38 72 LEU B CA 1
ATOM 3988 C C . LEU B 1 72 ? 1.567 28.547 15.93 1 91.38 72 LEU B C 1
ATOM 3990 O O . LEU B 1 72 ? 1.736 27.422 15.484 1 91.38 72 LEU B O 1
ATOM 3994 N N . HIS B 1 73 ? 1.596 29.578 15.242 1 88.12 73 HIS B N 1
ATOM 3995 C CA . HIS B 1 73 ? 1.805 29.5 13.797 1 88.12 73 HIS B CA 1
ATOM 3996 C C . HIS B 1 73 ? 3.178 28.922 13.477 1 88.12 73 HIS B C 1
ATOM 3998 O O . HIS B 1 73 ? 3.305 28.047 12.609 1 88.12 73 HIS B O 1
ATOM 4004 N N . GLU B 1 74 ? 4.125 29.406 14.18 1 90.94 74 GLU B N 1
ATOM 4005 C CA . GLU B 1 74 ? 5.488 28.922 13.953 1 90.94 74 GLU B CA 1
ATOM 4006 C C . GLU B 1 74 ? 5.609 27.438 14.266 1 90.94 74 GLU B C 1
ATOM 4008 O O . GLU B 1 74 ? 6.215 26.688 13.5 1 90.94 74 GLU B O 1
ATOM 4013 N N . LEU B 1 75 ? 5.059 27.062 15.32 1 94.5 75 LEU B N 1
ATOM 4014 C CA . LEU B 1 75 ? 5.137 25.656 15.734 1 94.5 75 LEU B CA 1
ATOM 4015 C C . LEU B 1 75 ? 4.359 24.766 14.773 1 94.5 75 LEU B C 1
ATOM 4017 O O . LEU B 1 75 ? 4.809 23.672 14.445 1 94.5 75 LEU B O 1
ATOM 4021 N N . THR B 1 76 ? 3.244 25.219 14.359 1 91.31 76 THR B N 1
ATOM 4022 C CA . THR B 1 76 ? 2.426 24.453 13.43 1 91.31 76 THR B CA 1
ATOM 4023 C C . THR B 1 76 ? 3.117 24.328 12.07 1 91.31 76 THR B C 1
ATOM 4025 O O . THR B 1 76 ? 3.037 23.281 11.422 1 91.31 76 THR B O 1
ATOM 4028 N N . GLU B 1 77 ? 3.773 25.375 11.656 1 88.69 77 GLU B N 1
ATOM 4029 C CA . GLU B 1 77 ? 4.531 25.344 10.406 1 88.69 77 GLU B CA 1
ATOM 4030 C C . GLU B 1 77 ? 5.637 24.297 10.469 1 88.69 77 GLU B C 1
ATOM 4032 O O . GLU B 1 77 ? 5.844 23.547 9.508 1 88.69 77 GLU B O 1
ATOM 4037 N N . ARG B 1 78 ? 6.277 24.203 11.547 1 93.19 78 ARG B N 1
ATOM 4038 C CA . ARG B 1 78 ? 7.316 23.188 11.703 1 93.19 78 ARG B CA 1
ATOM 4039 C C . ARG B 1 78 ? 6.727 21.781 11.648 1 93.19 78 ARG B C 1
ATOM 4041 O O . ARG B 1 78 ? 7.312 20.891 11.039 1 93.19 78 ARG B O 1
ATOM 4048 N N . LEU B 1 79 ? 5.629 21.672 12.266 1 95 79 LEU B N 1
ATOM 4049 C CA . LEU B 1 79 ? 4.98 20.359 12.336 1 95 79 LEU B CA 1
ATOM 4050 C C . LEU B 1 79 ? 4.574 19.875 10.953 1 95 79 LEU B C 1
ATOM 4052 O O . LEU B 1 79 ? 4.82 18.719 10.602 1 95 79 LEU B O 1
ATOM 4056 N N . VAL B 1 80 ? 4.016 20.719 10.156 1 91 80 VAL B N 1
ATOM 4057 C CA . VAL B 1 80 ? 3.447 20.312 8.875 1 91 80 VAL B CA 1
ATOM 4058 C C . VAL B 1 80 ? 4.566 19.922 7.91 1 91 80 VAL B C 1
ATOM 4060 O O . VAL B 1 80 ? 4.332 19.203 6.934 1 91 80 VAL B O 1
ATOM 4063 N N . HIS B 1 81 ? 5.793 20.328 8.227 1 90.88 81 HIS B N 1
ATOM 4064 C CA . HIS B 1 81 ? 6.93 20.016 7.371 1 90.88 81 HIS B CA 1
ATOM 4065 C C . HIS B 1 81 ? 7.527 18.656 7.723 1 90.88 81 HIS B C 1
ATOM 4067 O O . HIS B 1 81 ? 8.414 18.172 7.023 1 90.88 81 HIS B O 1
ATOM 4073 N N . THR B 1 82 ? 7.012 18.078 8.797 1 93.38 82 THR B N 1
ATOM 4074 C CA . THR B 1 82 ? 7.5 16.734 9.125 1 93.38 82 THR B CA 1
ATOM 4075 C C . THR B 1 82 ? 6.988 15.719 8.117 1 93.38 82 THR B C 1
ATOM 4077 O O . THR B 1 82 ? 5.84 15.797 7.676 1 93.38 82 THR B O 1
ATOM 4080 N N . GLY B 1 83 ? 7.914 14.773 7.785 1 90.88 83 GLY B N 1
ATOM 4081 C CA . GLY B 1 83 ? 7.582 13.844 6.719 1 90.88 83 GLY B CA 1
ATOM 4082 C C . GLY B 1 83 ? 7.402 12.414 7.207 1 90.88 83 GLY B C 1
ATOM 4083 O O . GLY B 1 83 ? 6.984 11.539 6.449 1 90.88 83 GLY B O 1
ATOM 4084 N N . THR B 1 84 ? 7.793 12.188 8.422 1 93.69 84 THR B N 1
ATOM 4085 C CA . THR B 1 84 ? 7.656 10.852 9 1 93.69 84 THR B CA 1
ATOM 4086 C C . THR B 1 84 ? 6.945 10.922 10.352 1 93.69 84 THR B C 1
ATOM 4088 O O . THR B 1 84 ? 6.906 11.984 10.977 1 93.69 84 THR B O 1
ATOM 4091 N N . LEU B 1 85 ? 6.383 9.812 10.711 1 96.06 85 LEU B N 1
ATOM 4092 C CA . LEU B 1 85 ? 5.703 9.734 12 1 96.06 85 LEU B CA 1
ATOM 4093 C C . LEU B 1 85 ? 6.668 10.016 13.141 1 96.06 85 LEU B C 1
ATOM 4095 O O . LEU B 1 85 ? 6.336 10.75 14.07 1 96.06 85 LEU B O 1
ATOM 4099 N N . ALA B 1 86 ? 7.859 9.477 13.039 1 96.31 86 ALA B N 1
ATOM 4100 C CA . ALA B 1 86 ? 8.875 9.688 14.07 1 96.31 86 ALA B CA 1
ATOM 4101 C C . ALA B 1 86 ? 9.211 11.172 14.219 1 96.31 86 ALA B C 1
ATOM 4103 O O . ALA B 1 86 ? 9.258 11.695 15.336 1 96.31 86 ALA B O 1
ATOM 4104 N N . GLU B 1 87 ? 9.383 11.844 13.133 1 96.56 87 GLU B N 1
ATOM 4105 C CA . GLU B 1 87 ? 9.664 13.281 13.141 1 96.56 87 GLU B CA 1
ATOM 4106 C C . GLU B 1 87 ? 8.492 14.07 13.719 1 96.56 87 GLU B C 1
ATOM 4108 O O . GLU B 1 87 ? 8.688 15.031 14.461 1 96.56 87 GLU B O 1
ATOM 4113 N N . GLY B 1 88 ? 7.305 13.688 13.289 1 97.5 88 GLY B N 1
ATOM 4114 C CA . GLY B 1 88 ? 6.121 14.359 13.805 1 97.5 88 GLY B CA 1
ATOM 4115 C C . GLY B 1 88 ? 5.984 14.25 15.312 1 97.5 88 GLY B C 1
ATOM 4116 O O . GLY B 1 88 ? 5.695 15.234 15.992 1 97.5 88 GLY B O 1
ATOM 4117 N N . LEU B 1 89 ? 6.223 13.078 15.828 1 98.12 89 LEU B N 1
ATOM 4118 C CA . LEU B 1 89 ? 6.129 12.852 17.266 1 98.12 89 LEU B CA 1
ATOM 4119 C C . LEU B 1 89 ? 7.18 13.664 18.016 1 98.12 89 LEU B C 1
ATOM 4121 O O . LEU B 1 89 ? 6.887 14.266 19.047 1 98.12 89 LEU B O 1
ATOM 4125 N N . GLN B 1 90 ? 8.328 13.719 17.469 1 98 90 GLN B N 1
ATOM 4126 C CA . GLN B 1 90 ? 9.398 14.5 18.078 1 98 90 GLN B CA 1
ATOM 4127 C C . GLN B 1 90 ? 9.062 15.984 18.094 1 98 90 GLN B C 1
ATOM 4129 O O . GLN B 1 90 ? 9.312 16.688 19.078 1 98 90 GLN B O 1
ATOM 4134 N N . GLU B 1 91 ? 8.5 16.422 17.016 1 97.94 91 GLU B N 1
ATOM 4135 C CA . GLU B 1 91 ? 8.125 17.828 16.922 1 97.94 91 GLU B CA 1
ATOM 4136 C C . GLU B 1 91 ? 7.027 18.172 17.922 1 97.94 91 GLU B C 1
ATOM 4138 O O . GLU B 1 91 ? 7.043 19.25 18.516 1 97.94 91 GLU B O 1
ATOM 4143 N N . VAL B 1 92 ? 6.102 17.297 18.094 1 98.06 92 VAL B N 1
ATOM 4144 C CA . VAL B 1 92 ? 5.031 17.516 19.062 1 98.06 92 VAL B CA 1
ATOM 4145 C C . VAL B 1 92 ? 5.617 17.641 20.469 1 98.06 92 VAL B C 1
ATOM 4147 O O . VAL B 1 92 ? 5.227 18.516 21.234 1 98.06 92 VAL B O 1
ATOM 4150 N N . LEU B 1 93 ? 6.562 16.812 20.75 1 97.94 93 LEU B N 1
ATOM 4151 C CA . LEU B 1 93 ? 7.191 16.828 22.062 1 97.94 93 LEU B CA 1
ATOM 4152 C C . LEU B 1 93 ? 7.949 18.141 22.281 1 97.94 93 LEU B C 1
ATOM 4154 O O . LEU B 1 93 ? 7.812 18.766 23.328 1 97.94 93 LEU B O 1
ATOM 4158 N N . ARG B 1 94 ? 8.656 18.547 21.328 1 98 94 ARG B N 1
ATOM 4159 C CA . ARG B 1 94 ? 9.453 19.766 21.438 1 98 94 ARG B CA 1
ATOM 4160 C C . ARG B 1 94 ? 8.555 21 21.547 1 98 94 ARG B C 1
ATOM 4162 O O . ARG B 1 94 ? 8.781 21.859 22.406 1 98 94 ARG B O 1
ATOM 4169 N N . ALA B 1 95 ? 7.582 21.016 20.656 1 98 95 ALA B N 1
ATOM 4170 C CA . ALA B 1 95 ? 6.656 22.156 20.672 1 98 95 ALA B CA 1
ATOM 4171 C C . ALA B 1 95 ? 5.906 22.219 22 1 98 95 ALA B C 1
ATOM 4173 O O . ALA B 1 95 ? 5.793 23.297 22.609 1 98 95 ALA B O 1
ATOM 4174 N N . GLY B 1 96 ? 5.422 21.109 22.453 1 97.69 96 GLY B N 1
ATOM 4175 C CA . GLY B 1 96 ? 4.738 21.078 23.734 1 97.69 96 GLY B CA 1
ATOM 4176 C C . GLY B 1 96 ? 5.625 21.484 24.891 1 97.69 96 GLY B C 1
ATOM 4177 O O . GLY B 1 96 ? 5.195 22.25 25.766 1 97.69 96 GLY B O 1
ATOM 4178 N N . ALA B 1 97 ? 6.82 21.031 24.859 1 97.81 97 ALA B N 1
ATOM 4179 C CA . ALA B 1 97 ? 7.77 21.406 25.906 1 97.81 97 ALA B CA 1
ATOM 4180 C C . ALA B 1 97 ? 7.965 22.922 25.953 1 97.81 97 ALA B C 1
ATOM 4182 O O . ALA B 1 97 ? 7.965 23.516 27.031 1 97.81 97 ALA B O 1
ATOM 4183 N N . ALA B 1 98 ? 8.109 23.484 24.828 1 96.81 98 ALA B N 1
ATOM 4184 C CA . ALA B 1 98 ? 8.281 24.938 24.734 1 96.81 98 ALA B CA 1
ATOM 4185 C C . ALA B 1 98 ? 7.043 25.672 25.219 1 96.81 98 ALA B C 1
ATOM 4187 O O . ALA B 1 98 ? 7.148 26.688 25.906 1 96.81 98 ALA B O 1
ATOM 4188 N N . LEU B 1 99 ? 5.914 25.203 24.906 1 96.94 99 LEU B N 1
ATOM 4189 C CA . LEU B 1 99 ? 4.656 25.859 25.234 1 96.94 99 LEU B CA 1
ATOM 4190 C C . LEU B 1 99 ? 4.375 25.781 26.719 1 96.94 99 LEU B C 1
ATOM 4192 O O . LEU B 1 99 ? 3.885 26.75 27.312 1 96.94 99 LEU B O 1
ATOM 4196 N N . VAL B 1 100 ? 4.738 24.641 27.328 1 97.38 100 VAL B N 1
ATOM 4197 C CA . VAL B 1 100 ? 4.312 24.469 28.719 1 97.38 100 VAL B CA 1
ATOM 4198 C C . VAL B 1 100 ? 5.5 24.672 29.656 1 97.38 100 VAL B C 1
ATOM 4200 O O . VAL B 1 100 ? 5.352 24.594 30.875 1 97.38 100 VAL B O 1
ATOM 4203 N N . GLY B 1 101 ? 6.625 24.953 29.094 1 96.69 101 GLY B N 1
ATOM 4204 C CA . GLY B 1 101 ? 7.805 25.266 29.891 1 96.69 101 GLY B CA 1
ATOM 4205 C C . GLY B 1 101 ? 8.43 24.031 30.516 1 96.69 101 GLY B C 1
ATOM 4206 O O . GLY B 1 101 ? 8.797 24.062 31.703 1 96.69 101 GLY B O 1
ATOM 4207 N N . ALA B 1 102 ? 8.477 22.984 29.828 1 97.06 102 ALA B N 1
ATOM 4208 C CA . ALA B 1 102 ? 9.109 21.734 30.281 1 97.06 102 ALA B CA 1
ATOM 4209 C C . ALA B 1 102 ? 10.375 21.438 29.484 1 97.06 102 ALA B C 1
ATOM 4211 O O . ALA B 1 102 ? 10.57 22 28.406 1 97.06 102 ALA B O 1
ATOM 4212 N N . ARG B 1 103 ? 11.219 20.625 30.031 1 92.88 103 ARG B N 1
ATOM 4213 C CA . ARG B 1 103 ? 12.477 20.312 29.359 1 92.88 103 ARG B CA 1
ATOM 4214 C C . ARG B 1 103 ? 12.477 18.859 28.844 1 92.88 103 ARG B C 1
ATOM 4216 O O . ARG B 1 103 ? 13.25 18.516 27.953 1 92.88 103 ARG B O 1
ATOM 4223 N N . ARG B 1 104 ? 11.656 18.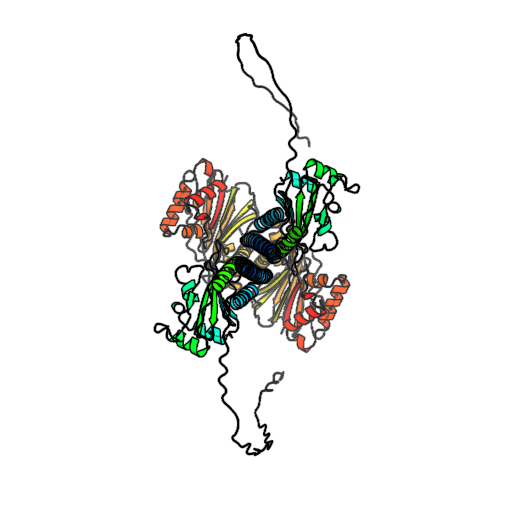078 29.469 1 97.25 104 ARG B N 1
ATOM 4224 C CA . ARG B 1 104 ? 11.602 16.656 29.109 1 97.25 104 ARG B CA 1
ATOM 4225 C C . ARG B 1 104 ? 10.172 16.219 28.844 1 97.25 104 ARG B C 1
ATOM 4227 O O . ARG B 1 104 ? 9.219 16.891 29.25 1 97.25 104 ARG B O 1
ATOM 4234 N N . GLY B 1 105 ? 10.117 15.141 28.156 1 98.12 105 GLY B N 1
ATOM 4235 C CA . GLY B 1 105 ? 8.789 14.594 27.906 1 98.12 105 GLY B CA 1
ATOM 4236 C C . GLY B 1 105 ? 8.82 13.281 27.141 1 98.12 105 GLY B C 1
ATOM 4237 O O . GLY B 1 105 ? 9.891 12.789 26.781 1 98.12 105 GLY B O 1
ATOM 4238 N N . LEU B 1 106 ? 7.668 12.68 27.031 1 98.5 106 LEU B N 1
ATOM 4239 C CA . LEU B 1 106 ? 7.516 11.469 26.234 1 98.5 106 LEU B CA 1
ATOM 4240 C C . LEU B 1 106 ? 6.141 11.422 25.578 1 98.5 106 LEU B C 1
ATOM 4242 O O . LEU B 1 106 ? 5.199 12.055 26.062 1 98.5 106 LEU B O 1
ATOM 4246 N N . VAL B 1 107 ? 6.094 10.789 24.484 1 98.25 107 VAL B N 1
ATOM 4247 C CA . VAL B 1 107 ? 4.836 10.508 23.797 1 98.25 107 VAL B CA 1
ATOM 4248 C C . VAL B 1 107 ? 4.641 9 23.672 1 98.25 107 VAL B C 1
ATOM 4250 O O . VAL B 1 107 ? 5.566 8.281 23.281 1 98.25 107 VAL B O 1
ATOM 4253 N N . VAL B 1 108 ? 3.52 8.539 24.094 1 97.88 108 VAL B N 1
ATOM 4254 C CA . VAL B 1 108 ? 3.117 7.148 23.891 1 97.88 108 VAL B CA 1
ATOM 4255 C C . VAL B 1 108 ? 2.09 7.07 22.766 1 97.88 108 VAL B C 1
ATOM 4257 O O . VAL B 1 108 ? 0.969 7.566 22.906 1 97.88 108 VAL B O 1
ATOM 4260 N N . LEU B 1 109 ? 2.49 6.508 21.688 1 97.81 109 LEU B N 1
ATOM 4261 C CA . LEU B 1 109 ? 1.605 6.301 20.547 1 97.81 109 LEU B CA 1
ATOM 4262 C C . LEU B 1 109 ? 0.906 4.949 20.641 1 97.81 109 LEU B C 1
ATOM 4264 O O . LEU B 1 109 ? 1.561 3.906 20.641 1 97.81 109 LEU B O 1
ATOM 4268 N N . GLU B 1 110 ? -0.339 4.918 20.734 1 96.75 110 GLU B N 1
ATOM 4269 C CA . GLU B 1 110 ? -1.206 3.746 20.797 1 96.75 110 GLU B CA 1
ATOM 4270 C C . GLU B 1 110 ? -2.58 4.047 20.203 1 96.75 110 GLU B C 1
ATOM 4272 O O . GLU B 1 110 ? -3.549 4.242 20.938 1 96.75 110 GLU B O 1
ATOM 4277 N N . PRO B 1 111 ? -2.607 4.02 18.859 1 94.88 111 PRO B N 1
ATOM 4278 C CA . PRO B 1 111 ? -3.857 4.398 18.203 1 94.88 111 PRO B CA 1
ATOM 4279 C C . PRO B 1 111 ? -5.051 3.578 18.688 1 94.88 111 PRO B C 1
ATOM 4281 O O . PRO B 1 111 ? -4.93 2.367 18.891 1 94.88 111 PRO B O 1
ATOM 4284 N N . ALA B 1 112 ? -6.164 4.184 18.766 1 92.12 112 ALA B N 1
ATOM 4285 C CA . ALA B 1 112 ? -7.367 3.59 19.359 1 92.12 112 ALA B CA 1
ATOM 4286 C C . ALA B 1 112 ? -7.945 2.512 18.438 1 92.12 112 ALA B C 1
ATOM 4288 O O . ALA B 1 112 ? -8.719 1.658 18.891 1 92.12 112 ALA B O 1
ATOM 4289 N N . ASP B 1 113 ? -7.598 2.494 17.219 1 85.56 113 ASP B N 1
ATOM 4290 C CA . ASP B 1 113 ? -8.141 1.52 16.281 1 85.56 113 ASP B CA 1
ATOM 4291 C C . ASP B 1 113 ? -7.488 0.151 16.469 1 85.56 113 ASP B C 1
ATOM 4293 O O . ASP B 1 113 ? -7.938 -0.84 15.891 1 85.56 113 ASP B O 1
ATOM 4297 N N . GLY B 1 114 ? -6.422 0.106 17.188 1 87.62 114 GLY B N 1
ATOM 4298 C CA . GLY B 1 114 ? -5.801 -1.163 17.531 1 87.62 114 GLY B CA 1
ATOM 4299 C C . GLY B 1 114 ? -4.883 -1.692 16.438 1 87.62 114 GLY B C 1
ATOM 4300 O O . GLY B 1 114 ? -4.406 -2.826 16.516 1 87.62 114 GLY B O 1
ATOM 4301 N N . LEU B 1 115 ? -4.543 -0.925 15.414 1 85.5 115 LEU B N 1
ATOM 4302 C CA . LEU B 1 115 ? -3.752 -1.406 14.289 1 85.5 115 LEU B CA 1
ATOM 4303 C C . LEU B 1 115 ? -2.279 -1.052 14.469 1 85.5 115 LEU B C 1
ATOM 4305 O O . LEU B 1 115 ? -1.438 -1.453 13.664 1 85.5 115 LEU B O 1
ATOM 4309 N N . GLY B 1 116 ? -2.041 -0.316 15.555 1 88.62 116 GLY B N 1
ATOM 4310 C CA . GLY B 1 116 ? -0.666 0.073 15.82 1 88.62 116 GLY B CA 1
ATOM 4311 C C . GLY B 1 116 ? -0.141 1.113 14.844 1 88.62 116 GLY B C 1
ATOM 4312 O O . GLY B 1 116 ? -0.918 1.749 14.133 1 88.62 116 GLY B O 1
ATOM 4313 N N . PRO B 1 117 ? 1.068 1.315 14.867 1 91.62 117 PRO B N 1
ATOM 4314 C CA . PRO B 1 117 ? 2.082 0.775 15.773 1 91.62 117 PRO B CA 1
ATOM 4315 C C . PRO B 1 117 ? 1.982 1.357 17.188 1 91.62 117 PRO B C 1
ATOM 4317 O O . PRO B 1 117 ? 1.46 2.461 17.359 1 91.62 117 PRO B O 1
ATOM 4320 N N . ASP B 1 118 ? 2.477 0.592 18.156 1 94.88 118 ASP B N 1
ATOM 4321 C CA . ASP B 1 118 ? 2.664 1.037 19.531 1 94.88 118 ASP B CA 1
ATOM 4322 C C . ASP B 1 118 ? 4.125 1.38 19.797 1 94.88 118 ASP B C 1
ATOM 4324 O O . ASP B 1 118 ? 5.004 0.522 19.688 1 94.88 118 ASP B O 1
ATOM 4328 N N . THR B 1 119 ? 4.352 2.666 20.062 1 95 119 THR B N 1
ATOM 4329 C CA . THR B 1 119 ? 5.738 3.062 20.297 1 95 119 THR B CA 1
ATOM 4330 C C . THR B 1 119 ? 5.809 4.215 21.297 1 95 119 THR B C 1
ATOM 4332 O O . THR B 1 119 ? 4.816 4.906 21.531 1 95 119 THR B O 1
ATOM 4335 N N . THR B 1 120 ? 6.914 4.359 21.969 1 96.81 120 THR B N 1
ATOM 4336 C CA . THR B 1 120 ? 7.195 5.453 22.891 1 96.81 120 THR B CA 1
ATOM 4337 C C . THR B 1 120 ? 8.438 6.223 22.453 1 96.81 120 THR B C 1
ATOM 4339 O O . THR B 1 120 ? 9.469 5.621 22.156 1 96.81 120 THR B O 1
ATOM 4342 N N . VAL B 1 121 ? 8.273 7.48 22.344 1 97.06 121 VAL B N 1
ATOM 4343 C CA . VAL B 1 121 ? 9.383 8.359 21.984 1 97.06 121 VAL B CA 1
ATOM 4344 C C . VAL B 1 121 ? 9.641 9.352 23.109 1 97.06 121 VAL B C 1
ATOM 4346 O O . VAL B 1 121 ? 8.703 9.852 23.734 1 97.06 121 VAL B O 1
ATOM 4349 N N . GLY B 1 122 ? 10.945 9.648 23.344 1 97.69 122 GLY B N 1
ATOM 4350 C CA . GLY B 1 122 ? 11.289 10.531 24.438 1 97.69 122 GLY B CA 1
ATOM 4351 C C . GLY B 1 122 ? 12 11.797 23.984 1 97.69 122 GLY B C 1
ATOM 4352 O O . GLY B 1 122 ? 12.578 11.836 22.906 1 97.69 122 GLY B O 1
ATOM 4353 N N . LEU B 1 123 ? 11.82 12.844 24.734 1 97.88 123 LEU B N 1
ATOM 4354 C CA . LEU B 1 123 ? 12.602 14.078 24.672 1 97.88 123 LEU B CA 1
ATOM 4355 C C . LEU B 1 123 ? 13.406 14.281 25.953 1 97.88 123 LEU B C 1
ATOM 4357 O O . LEU B 1 123 ? 12.836 14.414 27.031 1 97.88 123 LEU B O 1
ATOM 4361 N N . GLY B 1 124 ? 14.672 14.305 25.828 1 96.81 124 GLY B N 1
ATOM 4362 C CA . GLY B 1 124 ? 15.508 14.453 27.016 1 96.81 124 GLY B CA 1
ATOM 4363 C C . GLY B 1 124 ? 15.5 13.219 27.906 1 96.81 124 GLY B C 1
ATOM 4364 O O . GLY B 1 124 ? 15.773 13.312 29.109 1 96.81 124 GLY B O 1
ATOM 4365 N N . LEU B 1 125 ? 15.039 12.141 27.469 1 97.12 125 LEU B N 1
ATOM 4366 C CA . LEU B 1 125 ? 15 10.852 28.156 1 97.12 125 LEU B CA 1
ATOM 4367 C C . LEU B 1 125 ? 15.711 9.781 27.328 1 97.12 125 LEU B C 1
ATOM 4369 O O . LEU B 1 125 ? 15.391 9.57 26.156 1 97.12 125 LEU B O 1
ATOM 4373 N N . ALA B 1 126 ? 16.641 9.125 27.922 1 95.06 126 ALA B N 1
ATOM 4374 C CA . ALA B 1 126 ? 17.328 8.016 27.266 1 95.06 126 ALA B CA 1
ATOM 4375 C C . ALA B 1 126 ? 16.469 6.754 27.266 1 95.06 126 ALA B C 1
ATOM 4377 O O . ALA B 1 126 ? 15.438 6.695 27.938 1 95.06 126 ALA B O 1
ATOM 4378 N N . ARG B 1 127 ? 16.906 5.785 26.516 1 94.75 127 ARG B N 1
ATOM 4379 C CA . ARG B 1 127 ? 16.188 4.52 26.422 1 94.75 127 ARG B CA 1
ATOM 4380 C C . ARG B 1 127 ? 16.031 3.875 27.781 1 94.75 127 ARG B C 1
ATOM 4382 O O . ARG B 1 127 ? 14.969 3.322 28.094 1 94.75 127 ARG B O 1
ATOM 4389 N N . ALA B 1 128 ? 17 3.945 28.547 1 95.75 128 ALA B N 1
ATOM 4390 C CA . ALA B 1 128 ? 16.953 3.371 29.891 1 95.75 128 ALA B CA 1
ATOM 4391 C C . ALA B 1 128 ? 15.914 4.074 30.75 1 95.75 128 ALA B C 1
ATOM 4393 O O . ALA B 1 128 ? 15.25 3.443 31.578 1 95.75 128 ALA B O 1
ATOM 4394 N N . ASP B 1 129 ? 15.82 5.414 30.625 1 97.31 129 ASP B N 1
ATOM 4395 C CA . ASP B 1 129 ? 14.82 6.184 31.359 1 97.31 129 ASP B CA 1
ATOM 4396 C C . ASP B 1 129 ? 13.406 5.734 31 1 97.31 129 ASP B C 1
ATOM 4398 O O . ASP B 1 129 ? 12.586 5.512 31.891 1 97.31 129 ASP B O 1
ATOM 4402 N N . LEU B 1 130 ? 13.203 5.617 29.719 1 97 130 LEU B N 1
ATOM 4403 C CA . LEU B 1 130 ? 11.891 5.168 29.25 1 97 130 LEU B CA 1
ATOM 4404 C C . LEU B 1 130 ? 11.586 3.77 29.781 1 97 130 LEU B C 1
ATOM 4406 O O . LEU B 1 130 ? 10.445 3.479 30.156 1 97 130 LEU B O 1
ATOM 4410 N N . GLY B 1 131 ? 12.594 2.932 29.797 1 96.44 131 GLY B N 1
ATOM 4411 C CA . GLY B 1 131 ? 12.438 1.604 30.359 1 96.44 131 GLY B CA 1
ATOM 4412 C C . GLY B 1 131 ? 12 1.627 31.812 1 96.44 131 GLY B C 1
ATOM 4413 O O . GLY B 1 131 ? 11.141 0.841 32.219 1 96.44 131 GLY B O 1
ATOM 4414 N N . HIS B 1 132 ? 12.594 2.502 32.594 1 96.62 132 HIS B N 1
ATOM 4415 C CA . HIS B 1 132 ? 12.211 2.648 34 1 96.62 132 HIS B CA 1
ATOM 4416 C C . HIS B 1 132 ? 10.758 3.086 34.125 1 96.62 132 HIS B C 1
ATOM 4418 O O . HIS B 1 132 ? 10.023 2.57 34.969 1 96.62 132 HIS B O 1
ATOM 4424 N N . ILE B 1 133 ? 10.406 3.975 33.312 1 97.06 133 ILE B N 1
ATOM 4425 C CA . ILE B 1 133 ? 9.039 4.484 33.375 1 97.06 133 ILE B CA 1
ATOM 4426 C C . ILE B 1 133 ? 8.062 3.361 33.031 1 97.06 133 ILE B C 1
ATOM 4428 O O . ILE B 1 133 ? 6.98 3.273 33.625 1 97.06 133 ILE B O 1
ATOM 4432 N N . GLU B 1 134 ? 8.445 2.504 32.125 1 95.31 134 GLU B N 1
ATOM 4433 C CA . GLU B 1 134 ? 7.594 1.404 31.688 1 95.31 134 GLU B CA 1
ATOM 4434 C C . GLU B 1 134 ? 7.363 0.397 32.812 1 95.31 134 GLU B C 1
ATOM 4436 O O . GLU B 1 134 ? 6.434 -0.408 32.75 1 95.31 134 GLU B O 1
ATOM 4441 N N . THR B 1 135 ? 8.219 0.38 33.781 1 96.44 135 THR B N 1
ATOM 4442 C CA . THR B 1 135 ? 8.062 -0.537 34.906 1 96.44 135 THR B CA 1
ATOM 4443 C C . THR B 1 135 ? 6.938 -0.075 35.844 1 96.44 135 THR B C 1
ATOM 4445 O O . THR B 1 135 ? 6.477 -0.835 36.688 1 96.44 135 THR B O 1
ATOM 4448 N N . VAL B 1 136 ? 6.602 1.184 35.75 1 97.25 136 VAL B N 1
ATOM 4449 C CA . VAL B 1 136 ? 5.504 1.711 36.531 1 97.25 136 VAL B CA 1
ATOM 4450 C C . VAL B 1 136 ? 4.172 1.203 36 1 97.25 136 VAL B C 1
ATOM 4452 O O . VAL B 1 136 ? 3.949 1.21 34.781 1 97.25 136 VAL B O 1
ATOM 4455 N N . PRO B 1 137 ? 3.307 0.725 36.906 1 96.25 137 PRO B N 1
ATOM 4456 C CA . PRO B 1 137 ? 1.993 0.319 36.375 1 96.25 137 PRO B CA 1
ATOM 4457 C C . PRO B 1 137 ? 1.319 1.408 35.562 1 96.25 137 PRO B C 1
ATOM 4459 O O . PRO B 1 137 ? 1.303 2.574 35.969 1 96.25 137 PRO B O 1
ATOM 4462 N N . ARG B 1 138 ? 0.745 1.048 34.469 1 94.81 138 ARG B N 1
ATOM 4463 C CA . ARG B 1 138 ? 0.175 1.984 33.531 1 94.81 138 ARG B CA 1
ATOM 4464 C C . ARG B 1 138 ? -0.903 2.848 34.156 1 94.81 138 ARG B C 1
ATOM 4466 O O . ARG B 1 138 ? -1.004 4.043 33.875 1 94.81 138 ARG B O 1
ATOM 4473 N N . SER B 1 139 ? -1.669 2.326 35.031 1 93.5 139 SER B N 1
ATOM 4474 C CA . SER B 1 139 ? -2.764 3.043 35.656 1 93.5 139 SER B CA 1
ATOM 4475 C C . SER B 1 139 ? -2.238 4.141 36.594 1 93.5 139 SER B C 1
ATOM 4477 O O . SER B 1 139 ? -2.979 5.055 36.969 1 93.5 139 SER B O 1
ATOM 4479 N N . ALA B 1 140 ? -0.979 4.027 36.969 1 95.06 140 ALA B N 1
ATOM 4480 C CA . ALA B 1 140 ? -0.38 4.996 37.875 1 95.06 140 ALA B CA 1
ATOM 4481 C C . ALA B 1 140 ? 0.247 6.156 37.125 1 95.06 140 ALA B C 1
ATOM 4483 O O . ALA B 1 140 ? 0.658 7.156 37.719 1 95.06 140 ALA B O 1
ATOM 4484 N N . LEU B 1 141 ? 0.318 6.012 35.875 1 95.88 141 LEU B N 1
ATOM 4485 C CA . LEU B 1 141 ? 0.937 7.035 35.031 1 95.88 141 LEU B CA 1
ATOM 4486 C C . LEU B 1 141 ? -0.123 7.875 34.312 1 95.88 141 LEU B C 1
ATOM 4488 O O . LEU B 1 141 ? -1.188 7.367 33.969 1 95.88 141 LEU B O 1
ATOM 4492 N N . PRO B 1 142 ? 0.213 9.148 34.156 1 95.19 142 PRO B N 1
ATOM 4493 C CA . PRO B 1 142 ? -0.793 10.016 33.531 1 95.19 142 PRO B CA 1
ATOM 4494 C C . PRO B 1 142 ? -1.19 9.547 32.125 1 95.19 142 PRO B C 1
ATOM 4496 O O . PRO B 1 142 ? -2.371 9.586 31.781 1 95.19 142 PRO B O 1
ATOM 4499 N N . HIS B 1 143 ? -0.206 9.164 31.281 1 95.75 143 HIS B N 1
ATOM 4500 C CA . HIS B 1 143 ? -0.562 8.711 29.938 1 95.75 143 HIS B CA 1
ATOM 4501 C C . HIS B 1 143 ? -1.364 7.418 30 1 95.75 143 HIS B C 1
ATOM 4503 O O . HIS B 1 143 ? -2.23 7.184 29.141 1 95.75 143 HIS B O 1
ATOM 4509 N N . GLY B 1 144 ? -1.093 6.57 30.953 1 95.62 144 GLY B N 1
ATOM 4510 C CA . GLY B 1 144 ? -1.902 5.375 31.125 1 95.62 144 GLY B CA 1
ATOM 4511 C C . GLY B 1 144 ? -3.355 5.676 31.438 1 95.62 144 GLY B C 1
ATOM 4512 O O . GLY B 1 144 ? -4.258 5.039 30.891 1 95.62 144 GLY B O 1
ATOM 4513 N N . ARG B 1 145 ? -3.533 6.648 32.312 1 94.75 145 ARG B N 1
ATOM 4514 C CA . ARG B 1 145 ? -4.883 7.07 32.656 1 94.75 145 ARG B CA 1
ATOM 4515 C C . ARG B 1 145 ? -5.621 7.641 31.469 1 94.75 145 ARG B C 1
ATOM 4517 O O . ARG B 1 145 ? -6.836 7.477 31.344 1 94.75 145 ARG B O 1
ATOM 4524 N N . ILE B 1 146 ? -4.879 8.289 30.609 1 94.75 146 ILE B N 1
ATOM 4525 C CA . ILE B 1 146 ? -5.465 8.852 29.391 1 94.75 146 ILE B CA 1
ATOM 4526 C C . ILE B 1 146 ? -5.816 7.723 28.422 1 94.75 146 ILE B C 1
ATOM 4528 O O . ILE B 1 146 ? -6.891 7.727 27.828 1 94.75 146 ILE B O 1
ATOM 4532 N N . LEU B 1 147 ? -4.969 6.77 28.25 1 94.5 147 LEU B N 1
ATOM 4533 C CA . LEU B 1 147 ? -5.098 5.73 27.234 1 94.5 147 LEU B CA 1
ATOM 4534 C C . LEU B 1 147 ? -6.113 4.676 27.672 1 94.5 147 LEU B C 1
ATOM 4536 O O . LEU B 1 147 ? -6.867 4.16 26.844 1 94.5 147 LEU B O 1
ATOM 4540 N N . ASP B 1 148 ? -6.18 4.391 28.953 1 92.69 148 ASP B N 1
ATOM 4541 C CA . ASP B 1 148 ? -7.004 3.289 29.438 1 92.69 148 ASP B CA 1
ATOM 4542 C C . ASP B 1 148 ? -8.258 3.811 30.141 1 92.69 148 ASP B C 1
ATOM 4544 O O . ASP B 1 148 ? -9.195 3.055 30.391 1 92.69 148 ASP B O 1
ATOM 4548 N N . GLY B 1 149 ? -8.227 5.07 30.406 1 86.12 149 GLY B N 1
ATOM 4549 C CA . GLY B 1 149 ? -9.312 5.629 31.188 1 86.12 149 GLY B CA 1
ATOM 4550 C C . GLY B 1 149 ? -10.367 6.324 30.359 1 86.12 149 GLY B C 1
ATOM 4551 O O . GLY B 1 149 ? -10.359 6.219 29.125 1 86.12 149 GLY B O 1
ATOM 4552 N N . PRO B 1 150 ? -11.266 6.852 31.047 1 84.5 150 PRO B N 1
ATOM 4553 C CA . PRO B 1 150 ? -12.281 7.645 30.359 1 84.5 150 PRO B CA 1
ATOM 4554 C C . PRO B 1 150 ? -11.688 8.844 29.609 1 84.5 150 PRO B C 1
ATOM 4556 O O . PRO B 1 150 ? -10.555 9.25 29.906 1 84.5 150 PRO B O 1
ATOM 4559 N N . PRO B 1 151 ? -12.453 9.297 28.688 1 83.12 151 PRO B N 1
ATOM 4560 C CA . PRO B 1 151 ? -11.945 10.445 27.938 1 83.12 151 PRO B CA 1
ATOM 4561 C C . PRO B 1 151 ? -11.602 11.633 28.844 1 83.12 151 PRO B C 1
ATOM 4563 O O . PRO B 1 151 ? -12.359 11.945 29.766 1 83.12 151 PRO B O 1
ATOM 4566 N N . VAL B 1 152 ? -10.469 12.102 28.625 1 80.56 152 VAL B N 1
ATOM 4567 C CA . VAL B 1 152 ? -9.977 13.266 29.359 1 80.56 152 VAL B CA 1
ATOM 4568 C C . VAL B 1 152 ? -10.266 14.539 28.562 1 80.56 152 VAL B C 1
ATOM 4570 O O . VAL B 1 152 ? -10.219 14.531 27.328 1 80.56 152 VAL B O 1
ATOM 4573 N N . ASP B 1 153 ? -10.555 15.555 29.266 1 77.94 153 ASP B N 1
ATOM 4574 C CA . ASP B 1 153 ? -10.875 16.828 28.641 1 77.94 153 ASP B CA 1
ATOM 4575 C C . ASP B 1 153 ? -9.641 17.438 27.969 1 77.94 153 ASP B C 1
ATOM 4577 O O . ASP B 1 153 ? -8.523 16.938 28.141 1 77.94 153 ASP B O 1
ATOM 4581 N N . GLU B 1 154 ? -9.844 18.516 27.328 1 76.75 154 GLU B N 1
ATOM 4582 C CA . GLU B 1 154 ? -8.812 19.188 26.547 1 76.75 154 GLU B CA 1
ATOM 4583 C C . GLU B 1 154 ? -7.75 19.812 27.438 1 76.75 154 GLU B C 1
ATOM 4585 O O . GLU B 1 154 ? -6.645 20.109 26.984 1 76.75 154 GLU B O 1
ATOM 4590 N N . ASP B 1 155 ? -8.062 19.844 28.734 1 85.88 155 ASP B N 1
ATOM 4591 C CA . ASP B 1 155 ? -7.129 20.5 29.641 1 85.88 155 ASP B CA 1
ATOM 4592 C C . ASP B 1 155 ? -6.055 19.516 30.109 1 85.88 155 ASP B C 1
ATOM 4594 O O . ASP B 1 155 ? -5.07 19.922 30.734 1 85.88 155 ASP B O 1
ATOM 4598 N N . GLY B 1 156 ? -6.242 18.281 29.906 1 93.06 156 GLY B N 1
ATOM 4599 C CA . GLY B 1 156 ? -5.242 17.281 30.219 1 93.06 156 GLY B CA 1
ATOM 4600 C C . GLY B 1 156 ? -5.164 16.953 31.703 1 93.06 156 GLY B C 1
ATOM 4601 O O . GLY B 1 156 ? -6.133 17.141 32.438 1 93.06 156 GLY B O 1
ATOM 4602 N N . ILE B 1 157 ? -4.125 16.297 32.062 1 95.19 157 ILE B N 1
ATOM 4603 C CA . ILE B 1 157 ? -3.881 15.891 33.438 1 95.19 157 ILE B CA 1
ATOM 4604 C C . ILE B 1 157 ? -2.6 16.547 33.969 1 95.19 157 ILE B C 1
ATOM 4606 O O . ILE B 1 157 ? -1.52 16.328 33.406 1 95.19 157 ILE B O 1
ATOM 4610 N N . ALA B 1 158 ? -2.795 17.328 34.969 1 95.75 158 ALA B N 1
ATOM 4611 C CA . ALA B 1 158 ? -1.639 17.953 35.625 1 95.75 158 ALA B CA 1
ATOM 4612 C C . ALA B 1 158 ? -1.385 17.359 37 1 95.75 158 ALA B C 1
ATOM 4614 O O . ALA B 1 158 ? -2.32 17.156 37.781 1 95.75 158 ALA B O 1
ATOM 4615 N N . GLU B 1 159 ? -0.162 17.016 37.156 1 95.62 159 GLU B N 1
ATOM 4616 C CA . GLU B 1 159 ? 0.326 16.609 38.469 1 95.62 159 GLU B CA 1
ATOM 4617 C C . GLU B 1 159 ? 1.435 17.531 38.969 1 95.62 159 GLU B C 1
ATOM 4619 O O . GLU B 1 159 ? 2.615 17.297 38.719 1 95.62 159 GLU B O 1
ATOM 4624 N N . PRO B 1 160 ? 1.084 18.5 39.719 1 95.94 160 PRO B N 1
ATOM 4625 C CA . PRO B 1 160 ? 1.99 19.609 40 1 95.94 160 PRO B CA 1
ATOM 4626 C C . PRO B 1 160 ? 3.08 19.234 41 1 95.94 160 PRO B C 1
ATOM 4628 O O . PRO B 1 160 ? 4.141 19.875 41.031 1 95.94 160 PRO B O 1
ATOM 4631 N N . ASP B 1 161 ? 2.771 18.312 41.875 1 96.25 161 ASP B N 1
ATOM 4632 C CA . ASP B 1 161 ? 3.748 17.891 42.875 1 96.25 161 ASP B CA 1
ATOM 4633 C C . ASP B 1 161 ? 3.607 16.391 43.156 1 96.25 161 ASP B C 1
ATOM 4635 O O . ASP B 1 161 ? 2.92 16 44.125 1 96.25 161 ASP B O 1
ATOM 4639 N N . LEU B 1 162 ? 4.371 15.609 42.438 1 93.25 162 LEU B N 1
ATOM 4640 C CA . LEU B 1 162 ? 4.273 14.156 42.5 1 93.25 162 LEU B CA 1
ATOM 4641 C C . LEU B 1 162 ? 4.781 13.625 43.844 1 93.25 162 LEU B C 1
ATOM 4643 O O . LEU B 1 162 ? 4.164 12.742 44.438 1 93.25 162 LEU B O 1
ATOM 4647 N N . LEU B 1 163 ? 5.855 14.211 44.281 1 89.06 163 LEU B N 1
ATOM 4648 C CA . LEU B 1 163 ? 6.523 13.656 45.438 1 89.06 163 LEU B CA 1
ATOM 4649 C C . LEU B 1 163 ? 5.773 14.023 46.719 1 89.06 163 LEU B C 1
ATOM 4651 O O . LEU B 1 163 ? 5.953 13.375 47.75 1 89.06 163 LEU B O 1
ATOM 4655 N N . ALA B 1 164 ? 4.902 14.961 46.625 1 91.44 164 ALA B N 1
ATOM 4656 C CA . ALA B 1 164 ? 4.102 15.352 47.781 1 91.44 164 ALA B CA 1
ATOM 4657 C C . ALA B 1 164 ? 2.811 14.547 47.875 1 91.44 164 ALA B C 1
ATOM 4659 O O . ALA B 1 164 ? 2.131 14.539 48.875 1 91.44 164 ALA B O 1
ATOM 4660 N N . GLU B 1 165 ? 2.508 13.922 46.812 1 90.06 165 GLU B N 1
ATOM 4661 C CA . GLU B 1 165 ? 1.274 13.141 46.75 1 90.06 165 GLU B CA 1
ATOM 4662 C C . GLU B 1 165 ? 1.403 11.867 47.594 1 90.06 165 GLU B C 1
ATOM 4664 O O . GLU B 1 165 ? 2.209 10.984 47.25 1 90.06 165 GLU B O 1
ATOM 4669 N N . LYS B 1 166 ? 0.624 11.68 48.562 1 87.75 166 LYS B N 1
ATOM 4670 C CA . LYS B 1 166 ? 0.697 10.547 49.469 1 87.75 166 LYS B CA 1
ATOM 4671 C C . LYS B 1 166 ? 0.209 9.266 48.812 1 87.75 166 LYS B C 1
ATOM 4673 O O . LYS B 1 166 ? 0.751 8.188 49.062 1 87.75 166 LYS B O 1
ATOM 4678 N N . ALA B 1 167 ? -0.701 9.398 47.938 1 90.75 167 ALA B N 1
ATOM 4679 C CA . ALA B 1 167 ? -1.337 8.219 47.344 1 90.75 167 ALA B CA 1
ATOM 4680 C C . ALA B 1 167 ? -0.639 7.812 46.062 1 90.75 167 ALA B C 1
ATOM 4682 O O . ALA B 1 167 ? -1.129 6.949 45.312 1 90.75 167 ALA B O 1
ATOM 4683 N N . LEU B 1 168 ? 0.514 8.383 45.875 1 92 168 LEU B N 1
ATOM 4684 C CA . LEU B 1 168 ? 1.247 8.062 44.656 1 92 168 LEU B CA 1
ATOM 4685 C C . LEU B 1 168 ? 1.741 6.617 44.688 1 92 168 LEU B C 1
ATOM 4687 O O . LEU B 1 168 ? 2.225 6.145 45.719 1 92 168 LEU B O 1
ATOM 4691 N N . ASP B 1 169 ? 1.611 5.938 43.594 1 95.5 169 ASP B N 1
ATOM 4692 C CA . ASP B 1 169 ? 2.141 4.582 43.469 1 95.5 169 ASP B CA 1
ATOM 4693 C C . ASP B 1 169 ? 3.617 4.535 43.875 1 95.5 169 ASP B C 1
ATOM 4695 O O . ASP B 1 169 ? 4.406 5.371 43.438 1 95.5 169 ASP B O 1
ATOM 4699 N N . PRO B 1 170 ? 3.992 3.551 44.688 1 95.81 170 PRO B N 1
ATOM 4700 C CA . PRO B 1 170 ? 5.371 3.488 45.188 1 95.81 170 PRO B CA 1
ATOM 4701 C C . PRO B 1 170 ? 6.395 3.365 44.062 1 95.81 170 PRO B C 1
ATOM 4703 O O . PRO B 1 170 ? 7.465 3.975 44.125 1 95.81 170 PRO B O 1
ATOM 4706 N N . ARG B 1 171 ? 6.043 2.611 43.125 1 96.81 171 ARG B N 1
ATOM 4707 C CA . ARG B 1 171 ? 6.984 2.459 42 1 96.81 171 ARG B CA 1
ATOM 4708 C C . ARG B 1 171 ? 7.125 3.762 41.219 1 96.81 171 ARG B C 1
ATOM 4710 O O . ARG B 1 171 ? 8.219 4.109 40.781 1 96.81 171 ARG B O 1
ATOM 4717 N N . HIS B 1 172 ? 6.062 4.422 41.094 1 97.25 172 HIS B N 1
ATOM 4718 C CA . HIS B 1 172 ? 6.109 5.719 40.438 1 97.25 172 HIS B CA 1
ATOM 4719 C C . HIS B 1 172 ? 6.988 6.699 41.188 1 97.25 172 HIS B C 1
ATOM 4721 O O . HIS B 1 172 ? 7.797 7.414 40.594 1 97.25 172 HIS B O 1
ATOM 4727 N N . ARG B 1 173 ? 6.828 6.715 42.438 1 96.12 173 ARG B N 1
ATOM 4728 C CA . ARG B 1 173 ? 7.633 7.578 43.281 1 96.12 173 ARG B CA 1
ATOM 4729 C C . ARG B 1 173 ? 9.117 7.27 43.125 1 96.12 173 ARG B C 1
ATOM 4731 O O . ARG B 1 173 ? 9.938 8.18 43 1 96.12 173 ARG B O 1
ATOM 4738 N N . GLU B 1 174 ? 9.352 5.996 43.125 1 96.62 174 GLU B N 1
ATOM 4739 C CA . GLU B 1 174 ? 10.742 5.555 43 1 96.62 174 GLU B CA 1
ATOM 4740 C C . GLU B 1 174 ? 11.336 6.008 41.656 1 96.62 174 GLU B C 1
ATOM 4742 O O . GLU B 1 174 ? 12.445 6.535 41.625 1 96.62 174 GLU B O 1
ATOM 4747 N N . VAL B 1 175 ? 10.594 5.785 40.625 1 97.38 175 VAL B N 1
ATOM 4748 C CA . VAL B 1 175 ? 11.07 6.109 39.281 1 97.38 175 VAL B CA 1
ATOM 4749 C C . VAL B 1 175 ? 11.219 7.621 39.156 1 97.38 175 VAL B C 1
ATOM 4751 O O . VAL B 1 175 ? 12.211 8.102 38.594 1 97.38 175 VAL B O 1
ATOM 4754 N N . ALA B 1 176 ? 10.273 8.367 39.625 1 96.88 176 ALA B N 1
ATOM 4755 C CA . ALA B 1 176 ? 10.344 9.828 39.562 1 96.88 176 ALA B CA 1
ATOM 4756 C C . ALA B 1 176 ? 11.578 10.344 40.312 1 96.88 176 ALA B C 1
ATOM 4758 O O . ALA B 1 176 ? 12.281 11.227 39.812 1 96.88 176 ALA B O 1
ATOM 4759 N N . ALA B 1 177 ? 11.789 9.773 41.438 1 95.75 177 ALA B N 1
ATOM 4760 C CA . ALA B 1 177 ? 12.953 10.164 42.25 1 95.75 177 ALA B CA 1
ATOM 4761 C C . ALA B 1 177 ? 14.25 9.828 41.5 1 95.75 177 ALA B C 1
ATOM 4763 O O . ALA B 1 177 ? 15.18 10.641 41.469 1 95.75 177 ALA B O 1
ATOM 4764 N N . ARG B 1 178 ? 14.266 8.727 41 1 95.94 178 ARG B N 1
ATOM 4765 C CA . ARG B 1 178 ? 15.453 8.258 40.281 1 95.94 178 ARG B CA 1
ATOM 4766 C C . ARG B 1 178 ? 15.75 9.125 39.062 1 95.94 178 ARG B C 1
ATOM 4768 O O . ARG B 1 178 ? 16.906 9.484 38.812 1 95.94 178 ARG B O 1
ATOM 4775 N N . LEU B 1 179 ? 14.688 9.438 38.281 1 96.75 179 LEU B N 1
ATOM 4776 C CA . LEU B 1 179 ? 14.859 10.164 37.031 1 96.75 179 LEU B CA 1
ATOM 4777 C C . LEU B 1 179 ? 14.906 11.672 37.281 1 96.75 179 LEU B C 1
ATOM 4779 O O . LEU B 1 179 ? 15.312 12.438 36.406 1 96.75 179 LEU B O 1
ATOM 4783 N N . GLY B 1 180 ? 14.477 12.062 38.469 1 96.06 180 GLY B N 1
ATOM 4784 C CA . GLY B 1 180 ? 14.625 13.453 38.875 1 96.06 180 GLY B CA 1
ATOM 4785 C C . GLY B 1 180 ? 13.516 14.344 38.375 1 96.06 180 GLY B C 1
ATOM 4786 O O . GLY B 1 180 ? 13.766 15.469 37.906 1 96.06 180 GLY B O 1
ATOM 4787 N N . TYR B 1 181 ? 12.305 13.898 38.25 1 96.75 181 TYR B N 1
ATOM 4788 C CA . TYR B 1 181 ? 11.188 14.773 37.938 1 96.75 181 TYR B CA 1
ATOM 4789 C C . TYR B 1 181 ? 10.18 14.797 39.094 1 96.75 181 TYR B C 1
ATOM 4791 O O . TYR B 1 181 ? 10.047 13.812 39.812 1 96.75 181 TYR B O 1
ATOM 4799 N N . ALA B 1 182 ? 9.484 15.961 39.219 1 97.06 182 ALA B N 1
ATOM 4800 C CA . ALA B 1 182 ? 8.633 16.156 40.375 1 97.06 182 ALA B CA 1
ATOM 4801 C C . ALA B 1 182 ? 7.219 16.562 39.969 1 97.06 182 ALA B C 1
ATOM 4803 O O . ALA B 1 182 ? 6.328 16.672 40.812 1 97.06 182 ALA B O 1
ATOM 4804 N N . ALA B 1 183 ? 6.992 16.828 38.75 1 97.81 183 ALA B N 1
ATOM 4805 C CA . ALA B 1 183 ? 5.676 17.203 38.25 1 97.81 183 ALA B CA 1
ATOM 4806 C C . ALA B 1 183 ? 5.508 16.766 36.781 1 97.81 183 ALA B C 1
ATOM 4808 O O . ALA B 1 183 ? 6.492 16.484 36.094 1 97.81 183 ALA B O 1
ATOM 4809 N N . SER B 1 184 ? 4.289 16.688 36.375 1 97.62 184 SER B N 1
ATOM 4810 C CA . SER B 1 184 ? 4.023 16.297 35 1 97.62 184 SER B CA 1
ATOM 4811 C C . SER B 1 184 ? 2.727 16.922 34.469 1 97.62 184 SER B C 1
ATOM 4813 O O . SER B 1 184 ? 1.866 17.312 35.281 1 97.62 184 SER B O 1
ATOM 4815 N N . TYR B 1 185 ? 2.637 17.078 33.188 1 97.75 185 TYR B N 1
ATOM 4816 C CA . TYR B 1 185 ? 1.444 17.5 32.469 1 97.75 185 TYR B CA 1
ATOM 4817 C C . TYR B 1 185 ? 1.235 16.625 31.219 1 97.75 185 TYR B C 1
ATOM 4819 O O . TYR B 1 185 ? 2.168 16.391 30.453 1 97.75 185 TYR B O 1
ATOM 4827 N N . ALA B 1 186 ? 0.025 16.141 31.125 1 98 186 ALA B N 1
ATOM 4828 C CA . ALA B 1 186 ? -0.234 15.195 30.031 1 98 186 ALA B CA 1
ATOM 4829 C C . ALA B 1 186 ? -1.457 15.617 29.219 1 98 186 ALA B C 1
ATOM 4831 O O . ALA B 1 186 ? -2.422 16.141 29.781 1 98 186 ALA B O 1
ATOM 4832 N N . LEU B 1 187 ? -1.404 15.414 27.938 1 97.19 187 LEU B N 1
ATOM 4833 C CA . LEU B 1 187 ? -2.506 15.68 27.016 1 97.19 187 LEU B CA 1
ATOM 4834 C C . LEU B 1 187 ? -2.773 14.477 26.125 1 97.19 187 LEU B C 1
ATOM 4836 O O . LEU B 1 187 ? -1.838 13.812 25.672 1 97.19 187 LEU B O 1
ATOM 4840 N N . PRO B 1 188 ? -4.047 14.188 25.906 1 96.44 188 PRO B N 1
ATOM 4841 C CA . PRO B 1 188 ? -4.348 13.211 24.859 1 96.44 188 PRO B CA 1
ATOM 4842 C C . PRO B 1 188 ? -4.047 13.734 23.453 1 96.44 188 PRO B C 1
ATOM 4844 O O . PRO B 1 188 ? -4.254 14.914 23.172 1 96.44 188 PRO B O 1
ATOM 4847 N N . LEU B 1 189 ? -3.48 12.977 22.656 1 96 189 LEU B N 1
ATOM 4848 C CA . LEU B 1 189 ? -3.309 13.328 21.25 1 96 189 LEU B CA 1
ATOM 4849 C C . LEU B 1 189 ? -4.555 12.969 20.438 1 96 189 LEU B C 1
ATOM 4851 O O . LEU B 1 189 ? -4.598 11.93 19.781 1 96 189 LEU B O 1
ATOM 4855 N N . SER B 1 190 ? -5.5 13.812 20.484 1 92.94 190 SER B N 1
ATOM 4856 C CA . SER B 1 190 ? -6.781 13.617 19.812 1 92.94 190 SER B CA 1
ATOM 4857 C C . SER B 1 190 ? -7.371 14.945 19.344 1 92.94 190 SER B C 1
ATOM 4859 O O . SER B 1 190 ? -6.949 16.016 19.797 1 92.94 190 SER B O 1
ATOM 4861 N N . ALA B 1 191 ? -8.18 14.867 18.406 1 88.88 191 ALA B N 1
ATOM 4862 C CA . ALA B 1 191 ? -8.938 16 17.891 1 88.88 191 ALA B CA 1
ATOM 4863 C C . ALA B 1 191 ? -10.312 15.57 17.406 1 88.88 191 ALA B C 1
ATOM 4865 O O . ALA B 1 191 ? -10.57 14.375 17.25 1 88.88 191 ALA B O 1
ATOM 4866 N N . GLU B 1 192 ? -11.125 16.5 17.234 1 83.31 192 GLU B N 1
ATOM 4867 C CA . GLU B 1 192 ? -12.438 16.188 16.672 1 83.31 192 GLU B CA 1
ATOM 4868 C C . GLU B 1 192 ? -12.305 15.477 15.328 1 83.31 192 GLU B C 1
ATOM 4870 O O . GLU B 1 192 ? -11.578 15.93 14.445 1 83.31 192 GLU B O 1
ATOM 4875 N N . GLY B 1 193 ? -12.961 14.367 15.289 1 81.31 193 GLY B N 1
ATOM 4876 C CA . GLY B 1 193 ? -12.945 13.617 14.039 1 81.31 193 GLY B CA 1
ATOM 4877 C C . GLY B 1 193 ? -11.719 12.734 13.898 1 81.31 193 GLY B C 1
ATOM 4878 O O . GLY B 1 193 ? -11.594 11.992 12.922 1 81.31 193 GLY B O 1
ATOM 4879 N N . THR B 1 194 ? -10.844 12.867 14.805 1 83.69 194 THR B N 1
ATOM 4880 C CA . THR B 1 194 ? -9.633 12.047 14.797 1 83.69 194 THR B CA 1
ATOM 4881 C C . THR B 1 194 ? -9.562 11.18 16.047 1 83.69 194 THR B C 1
ATOM 4883 O O . THR B 1 194 ? -9.484 11.695 17.172 1 83.69 194 THR B O 1
ATOM 4886 N N . PRO B 1 195 ? -9.609 9.938 15.859 1 88.06 195 PRO B N 1
ATOM 4887 C CA . PRO B 1 195 ? -9.477 9.062 17.016 1 88.06 195 PRO B CA 1
ATOM 4888 C C . PRO B 1 195 ? -8.156 9.25 17.766 1 88.06 195 PRO B C 1
ATOM 4890 O O . PRO B 1 195 ? -7.164 9.664 17.156 1 88.06 195 PRO B O 1
ATOM 4893 N N . ARG B 1 196 ? -8.203 8.977 18.969 1 94.19 196 ARG B N 1
ATOM 4894 C CA . ARG B 1 196 ? -7.023 9.164 19.812 1 94.19 196 ARG B CA 1
ATOM 4895 C C . ARG B 1 196 ? -5.844 8.352 19.281 1 94.19 196 ARG B C 1
ATOM 4897 O O . ARG B 1 196 ? -5.969 7.152 19.031 1 94.19 196 ARG B O 1
ATOM 4904 N N . LEU B 1 197 ? -4.746 9.023 19.219 1 96.56 197 LEU B N 1
ATOM 4905 C CA . LEU B 1 197 ? -3.529 8.391 18.719 1 96.56 197 LEU B CA 1
ATOM 4906 C C . LEU B 1 197 ? -2.623 7.961 19.859 1 96.56 197 LEU B C 1
ATOM 4908 O O . LEU B 1 197 ? -1.812 7.043 19.719 1 96.56 197 LEU B O 1
ATOM 4912 N N . GLY B 1 198 ? -2.789 8.602 20.938 1 97 198 GLY B N 1
ATOM 4913 C CA . GLY B 1 198 ? -1.921 8.383 22.078 1 97 198 GLY B CA 1
ATOM 4914 C C . GLY B 1 198 ? -1.981 9.5 23.094 1 97 198 GLY B C 1
ATOM 4915 O O . GLY B 1 198 ? -3.023 10.141 23.266 1 97 198 GLY B O 1
ATOM 4916 N N . ALA B 1 199 ? -0.828 9.664 23.828 1 97.75 199 ALA B N 1
ATOM 4917 C CA . ALA B 1 199 ? -0.729 10.695 24.859 1 97.75 199 ALA B CA 1
ATOM 4918 C C . ALA B 1 199 ? 0.686 11.266 24.938 1 97.75 199 ALA B C 1
ATOM 4920 O O . ALA B 1 199 ? 1.663 10.539 24.734 1 97.75 199 ALA B O 1
ATOM 4921 N N . ALA B 1 200 ? 0.726 12.531 25.172 1 98.19 200 ALA B N 1
ATOM 4922 C CA . ALA B 1 200 ? 1.996 13.211 25.406 1 98.19 200 ALA B CA 1
ATOM 4923 C C . ALA B 1 200 ? 2.127 13.633 26.875 1 98.19 200 ALA B C 1
ATOM 4925 O O . ALA B 1 200 ? 1.156 14.086 27.484 1 98.19 200 ALA B O 1
ATOM 4926 N N . VAL B 1 201 ? 3.338 13.477 27.406 1 98.44 201 VAL B N 1
ATOM 4927 C CA . VAL B 1 201 ? 3.621 13.844 28.797 1 98.44 201 VAL B CA 1
ATOM 4928 C C . VAL B 1 201 ? 4.863 14.727 28.844 1 98.44 201 VAL B C 1
ATOM 4930 O O . VAL B 1 201 ? 5.891 14.406 28.25 1 98.44 201 VAL B O 1
ATOM 4933 N N . TRP B 1 202 ? 4.734 15.789 29.5 1 98.56 202 TRP B N 1
ATOM 4934 C CA . TRP B 1 202 ? 5.879 16.656 29.766 1 98.56 202 TRP B CA 1
ATOM 4935 C C . TRP B 1 202 ? 6.215 16.656 31.25 1 98.56 202 TRP B C 1
ATOM 4937 O O . TRP B 1 202 ? 5.316 16.688 32.094 1 98.56 202 TRP B O 1
ATOM 4947 N N . LEU B 1 203 ? 7.496 16.609 31.531 1 98.19 203 LEU B N 1
ATOM 4948 C CA . LEU B 1 203 ? 7.977 16.438 32.906 1 98.19 203 LEU B CA 1
ATOM 4949 C C . LEU B 1 203 ? 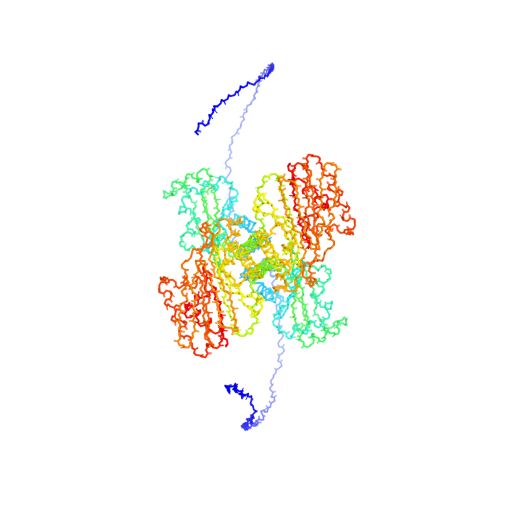8.727 17.672 33.375 1 98.19 203 LEU B C 1
ATOM 4951 O O . LEU B 1 203 ? 9.445 18.312 32.594 1 98.19 203 LEU B O 1
ATOM 4955 N N . TYR B 1 204 ? 8.516 17.969 34.688 1 98.06 204 TYR B N 1
ATOM 4956 C CA . TYR B 1 204 ? 9.195 19.094 35.344 1 98.06 204 TYR B CA 1
ATOM 4957 C C . TYR B 1 204 ? 10.117 18.578 36.438 1 98.06 204 TYR B C 1
ATOM 4959 O O . TYR B 1 204 ? 9.742 17.703 37.219 1 98.06 204 TYR B O 1
ATOM 4967 N N . ASP B 1 205 ? 11.25 19.188 36.562 1 96.62 205 ASP B N 1
ATOM 4968 C CA . ASP B 1 205 ? 12.219 18.766 37.562 1 96.62 205 ASP B CA 1
ATOM 4969 C C . ASP B 1 205 ? 11.797 19.219 38.969 1 96.62 205 ASP B C 1
ATOM 4971 O O . ASP B 1 205 ? 12.219 18.625 39.969 1 96.62 205 ASP B O 1
ATOM 4975 N N . GLU B 1 206 ? 11.062 20.25 39.031 1 96.69 206 GLU B N 1
ATOM 4976 C CA . GLU B 1 206 ? 10.5 20.797 40.281 1 96.69 206 GLU B CA 1
ATOM 4977 C C . GLU B 1 206 ? 8.977 20.891 40.188 1 96.69 206 GLU B C 1
ATOM 4979 O O . GLU B 1 206 ? 8.398 20.859 39.094 1 96.69 206 GLU B O 1
ATOM 4984 N N . PRO B 1 207 ? 8.383 20.953 41.375 1 96.81 207 PRO B N 1
ATOM 4985 C CA . PRO B 1 207 ? 6.93 21.141 41.344 1 96.81 207 PRO B CA 1
ATOM 4986 C C . PRO B 1 207 ? 6.516 22.312 40.469 1 96.81 207 PRO B C 1
ATOM 4988 O O . PRO B 1 207 ? 7.113 23.391 40.562 1 96.81 207 PRO B O 1
ATOM 4991 N N . ALA B 1 208 ? 5.672 22.031 39.562 1 96.56 208 ALA B N 1
ATOM 4992 C CA . ALA B 1 208 ? 5.258 23.031 38.594 1 96.56 208 ALA B CA 1
ATOM 4993 C C . ALA B 1 208 ? 3.973 22.609 37.875 1 96.56 208 ALA B C 1
ATOM 4995 O O . ALA B 1 208 ? 3.564 21.453 37.969 1 96.56 208 ALA B O 1
ATOM 4996 N N . GLU B 1 209 ? 3.305 23.516 37.312 1 94.81 209 GLU B N 1
ATOM 4997 C CA . GLU B 1 209 ? 2.162 23.266 36.438 1 94.81 209 GLU B CA 1
ATOM 4998 C C . GLU B 1 209 ? 2.01 24.375 35.406 1 94.81 209 GLU B C 1
ATOM 5000 O O . GLU B 1 209 ? 2.234 25.547 35.719 1 94.81 209 GLU B O 1
ATOM 5005 N N . PRO B 1 210 ? 1.634 24.078 34.219 1 96.31 210 PRO B N 1
ATOM 5006 C CA . PRO B 1 210 ? 1.433 25.141 33.219 1 96.31 210 PRO B CA 1
ATOM 5007 C C . PRO B 1 210 ? 0.238 26.031 33.562 1 96.31 210 PRO B C 1
ATOM 5009 O O . PRO B 1 210 ? -0.777 25.547 34.062 1 96.31 210 PRO B O 1
ATOM 5012 N N . GLY B 1 211 ? 0.4 27.297 33.281 1 95 211 GLY B N 1
ATOM 5013 C CA . GLY B 1 211 ? -0.697 28.234 33.469 1 95 211 GLY B CA 1
ATOM 5014 C C . GLY B 1 211 ? -1.828 28.016 32.469 1 95 211 GLY B C 1
ATOM 5015 O O . GLY B 1 211 ? -1.725 27.188 31.562 1 95 211 GLY B O 1
ATOM 5016 N N . GLU B 1 212 ? -2.879 28.719 32.688 1 92.94 212 GLU B N 1
ATOM 5017 C CA . GLU B 1 212 ? -4.066 28.578 31.859 1 92.94 212 GLU B CA 1
ATOM 5018 C C . GLU B 1 212 ? -3.754 28.906 30.406 1 92.94 212 GLU B C 1
ATOM 5020 O O . GLU B 1 212 ? -4.219 28.219 29.484 1 92.94 212 GLU B O 1
ATOM 5025 N N . ARG B 1 213 ? -3.027 29.984 30.188 1 92.19 213 ARG B N 1
ATOM 5026 C CA . ARG B 1 213 ? -2.646 30.391 28.844 1 92.19 213 ARG B CA 1
ATOM 5027 C C . ARG B 1 213 ? -1.82 29.312 28.141 1 92.19 213 ARG B C 1
ATOM 5029 O O . ARG B 1 213 ? -2.064 28.984 26.984 1 92.19 213 ARG B O 1
ATOM 5036 N N . GLN B 1 214 ? -0.878 28.797 28.891 1 94.56 214 GLN B N 1
ATOM 5037 C CA . GLN B 1 214 ? -0.022 27.75 28.359 1 94.56 214 GLN B CA 1
ATOM 5038 C C . GLN B 1 214 ? -0.837 26.516 28 1 94.56 214 GLN B C 1
ATOM 5040 O O . GLN B 1 214 ? -0.666 25.953 26.906 1 94.56 214 GLN B O 1
ATOM 5045 N N . ARG B 1 215 ? -1.76 26.141 28.844 1 95.31 215 ARG B N 1
ATOM 5046 C CA . ARG B 1 215 ? -2.615 24.984 28.609 1 95.31 215 ARG B CA 1
ATOM 5047 C C . ARG B 1 215 ? -3.484 25.188 27.375 1 95.31 215 ARG B C 1
ATOM 5049 O O . ARG B 1 215 ? -3.652 24.281 26.562 1 95.31 215 ARG B O 1
ATOM 5056 N N . HIS B 1 216 ? -3.965 26.359 27.297 1 93 216 HIS B N 1
ATOM 5057 C CA . HIS B 1 216 ? -4.82 26.672 26.172 1 93 216 HIS B CA 1
ATOM 5058 C C . HIS B 1 216 ? -4.059 26.562 24.844 1 93 216 HIS B C 1
ATOM 5060 O O . HIS B 1 216 ? -4.543 25.938 23.906 1 93 216 HIS B O 1
ATOM 5066 N N . LEU B 1 217 ? -2.871 27.172 24.781 1 93.56 217 LEU B N 1
ATOM 5067 C CA . LEU B 1 217 ? -2.055 27.125 23.562 1 93.56 217 LEU B CA 1
ATOM 5068 C C . LEU B 1 217 ? -1.652 25.688 23.234 1 93.56 217 LEU B C 1
ATOM 5070 O O . LEU B 1 217 ? -1.669 25.297 22.062 1 93.56 217 LEU B O 1
ATOM 5074 N N . ALA B 1 218 ? -1.307 24.938 24.266 1 95.81 218 ALA B N 1
ATOM 5075 C CA . ALA B 1 218 ? -0.944 23.547 24.062 1 95.81 218 ALA B CA 1
ATOM 5076 C C . ALA B 1 218 ? -2.121 22.75 23.5 1 95.81 218 ALA B C 1
ATOM 5078 O O . ALA B 1 218 ? -1.945 21.906 22.609 1 95.81 218 ALA B O 1
ATOM 5079 N N . GLY B 1 219 ? -3.254 23 24.031 1 93.19 219 GLY B N 1
ATOM 5080 C CA . GLY B 1 219 ? -4.461 22.359 23.531 1 93.19 219 GLY B CA 1
ATOM 5081 C C . GLY B 1 219 ? -4.738 22.672 22.062 1 93.19 219 GLY B C 1
ATOM 5082 O O . GLY B 1 219 ? -5.07 21.781 21.297 1 93.19 219 GLY B O 1
ATOM 5083 N N . LEU B 1 220 ? -4.574 23.969 21.734 1 90.62 220 LEU B N 1
ATOM 5084 C CA . LEU B 1 220 ? -4.762 24.391 20.344 1 90.62 220 LEU B CA 1
ATOM 5085 C C . LEU B 1 220 ? -3.754 23.688 19.438 1 90.62 220 LEU B C 1
ATOM 5087 O O . LEU B 1 220 ? -4.109 23.234 18.344 1 90.62 220 LEU B O 1
ATOM 5091 N N . TYR B 1 221 ? -2.557 23.594 19.906 1 94.75 221 TYR B N 1
ATOM 5092 C CA . TYR B 1 221 ? -1.508 22.938 19.125 1 94.75 221 TYR B CA 1
ATOM 5093 C C . TYR B 1 221 ? -1.828 21.469 18.906 1 94.75 221 TYR B C 1
ATOM 5095 O O . TYR B 1 221 ? -1.678 20.953 17.797 1 94.75 221 TYR B O 1
ATOM 5103 N N . VAL B 1 222 ? -2.289 20.797 19.891 1 94.81 222 VAL B N 1
ATOM 5104 C CA . VAL B 1 222 ? -2.582 19.375 19.797 1 94.81 222 VAL B CA 1
ATOM 5105 C C . VAL B 1 222 ? -3.746 19.141 18.844 1 94.81 222 VAL B C 1
ATOM 5107 O O . VAL B 1 222 ? -3.766 18.141 18.109 1 94.81 222 VAL B O 1
ATOM 5110 N N . ARG B 1 223 ? -4.672 20.016 18.828 1 90.75 223 ARG B N 1
ATOM 5111 C CA . ARG B 1 223 ? -5.816 19.922 17.938 1 90.75 223 ARG B CA 1
ATOM 5112 C C . ARG B 1 223 ? -5.363 19.922 16.469 1 90.75 223 ARG B C 1
ATOM 5114 O O . ARG B 1 223 ? -6.012 19.297 15.625 1 90.75 223 ARG B O 1
ATOM 5121 N N . TYR B 1 224 ? -4.293 20.594 16.312 1 91.19 224 TYR B N 1
ATOM 5122 C CA . TYR B 1 224 ? -3.699 20.609 14.984 1 91.19 224 TYR B CA 1
ATOM 5123 C C . TYR B 1 224 ? -2.801 19.391 14.773 1 91.19 224 TYR B C 1
ATOM 5125 O O . TYR B 1 224 ? -2.82 18.781 13.703 1 91.19 224 TYR B O 1
ATOM 5133 N N . ALA B 1 225 ? -2.096 19.109 15.688 1 95.69 225 ALA B N 1
ATOM 5134 C CA . ALA B 1 225 ? -1.055 18.094 15.578 1 95.69 225 ALA B CA 1
ATOM 5135 C C . ALA B 1 225 ? -1.661 16.703 15.406 1 95.69 225 ALA B C 1
ATOM 5137 O O . ALA B 1 225 ? -1.132 15.875 14.656 1 95.69 225 ALA B O 1
ATOM 5138 N N . ALA B 1 226 ? -2.75 16.453 16.062 1 95.38 226 ALA B N 1
ATOM 5139 C CA . ALA B 1 226 ? -3.34 15.117 16.078 1 95.38 226 ALA B CA 1
ATOM 5140 C C . ALA B 1 226 ? -3.748 14.68 14.672 1 95.38 226 ALA B C 1
ATOM 5142 O O . ALA B 1 226 ? -3.342 13.617 14.203 1 95.38 226 ALA B O 1
ATOM 5143 N N . PRO B 1 227 ? -4.473 15.5 13.961 1 93.88 227 PRO B N 1
ATOM 5144 C CA . PRO B 1 227 ? -4.816 15.094 12.602 1 93.88 227 PRO B CA 1
ATOM 5145 C C . PRO B 1 227 ? -3.59 14.961 11.695 1 93.88 227 PRO B C 1
ATOM 5147 O O . PRO B 1 227 ? -3.559 14.094 10.82 1 93.88 227 PRO B O 1
ATOM 5150 N N . HIS B 1 228 ? -2.66 15.875 11.883 1 93.75 228 HIS B N 1
ATOM 5151 C CA . HIS B 1 228 ? -1.438 15.758 11.094 1 93.75 228 HIS B CA 1
ATOM 5152 C C . HIS B 1 228 ? -0.736 14.43 11.375 1 93.75 228 HIS B C 1
ATOM 5154 O O . HIS B 1 228 ? -0.326 13.734 10.438 1 93.75 228 HIS B O 1
ATOM 5160 N N . LEU B 1 229 ? -0.629 14.07 12.609 1 96 229 LEU B N 1
ATOM 5161 C CA . LEU B 1 229 ? -0.014 12.805 13 1 96 229 LEU B CA 1
ATOM 5162 C C . LEU B 1 229 ? -0.804 11.625 12.445 1 96 229 LEU B C 1
ATOM 5164 O O . LEU B 1 229 ? -0.221 10.609 12.055 1 96 229 LEU B O 1
ATOM 5168 N N . ALA B 1 230 ? -2.078 11.75 12.461 1 94.44 230 ALA B N 1
ATOM 5169 C CA . ALA B 1 230 ? -2.926 10.695 11.922 1 94.44 230 ALA B CA 1
ATOM 5170 C C . ALA B 1 230 ? -2.615 10.445 10.445 1 94.44 230 ALA B C 1
ATOM 5172 O O . ALA B 1 230 ? -2.609 9.297 9.992 1 94.44 230 ALA B O 1
ATOM 5173 N N . ARG B 1 231 ? -2.352 11.508 9.734 1 92.12 231 ARG B N 1
ATOM 5174 C CA . ARG B 1 231 ? -2.01 11.367 8.32 1 92.12 231 ARG B CA 1
ATOM 5175 C C . ARG B 1 231 ? -0.645 10.703 8.156 1 92.12 231 ARG B C 1
ATOM 5177 O O . ARG B 1 231 ? -0.47 9.836 7.293 1 92.12 231 ARG B O 1
ATOM 5184 N N . LEU B 1 232 ? 0.258 11.141 8.969 1 93.88 232 LEU B N 1
ATOM 5185 C CA . LEU B 1 232 ? 1.581 10.523 8.922 1 93.88 232 LEU B CA 1
ATOM 5186 C C . LEU B 1 232 ? 1.504 9.039 9.258 1 93.88 232 LEU B C 1
ATOM 5188 O O . LEU B 1 232 ? 2.188 8.227 8.633 1 93.88 232 LEU B O 1
ATOM 5192 N N . LEU B 1 233 ? 0.69 8.734 10.188 1 95.19 233 LEU B N 1
ATOM 5193 C CA . LEU B 1 233 ? 0.485 7.348 10.586 1 95.19 233 LEU B CA 1
ATOM 5194 C C . LEU B 1 233 ? -0.089 6.535 9.43 1 95.19 233 LEU B C 1
ATOM 5196 O O . LEU B 1 233 ? 0.361 5.418 9.164 1 95.19 233 LEU B O 1
ATOM 5200 N N . GLU B 1 234 ? -1.024 7.059 8.805 1 91.5 234 GLU B N 1
ATOM 5201 C CA . GLU B 1 234 ? -1.644 6.379 7.676 1 91.5 234 GLU B CA 1
ATOM 5202 C C . GLU B 1 234 ? -0.629 6.121 6.562 1 91.5 234 GLU B C 1
ATOM 5204 O O . GLU B 1 234 ? -0.603 5.035 5.98 1 91.5 234 GLU B O 1
ATOM 5209 N N . VAL B 1 235 ? 0.148 7.086 6.277 1 89.19 235 VAL B N 1
ATOM 5210 C CA . VAL B 1 235 ? 1.193 6.934 5.27 1 89.19 235 VAL B CA 1
ATOM 5211 C C . VAL B 1 235 ? 2.139 5.805 5.672 1 89.19 235 VAL B C 1
ATOM 5213 O O . VAL B 1 235 ? 2.455 4.934 4.859 1 89.19 235 VAL B O 1
ATOM 5216 N N . GLU B 1 236 ? 2.518 5.855 6.883 1 92.69 236 GLU B N 1
ATOM 5217 C CA . GLU B 1 236 ? 3.451 4.852 7.383 1 92.69 236 GLU B CA 1
ATOM 5218 C C . GLU B 1 236 ? 2.854 3.451 7.297 1 92.69 236 GLU B C 1
ATOM 5220 O O . GLU B 1 236 ? 3.514 2.516 6.836 1 92.69 236 GLU B O 1
ATOM 5225 N N . ARG B 1 237 ? 1.666 3.301 7.711 1 90.25 237 ARG B N 1
ATOM 5226 C CA . ARG B 1 237 ? 0.983 2.014 7.672 1 90.25 237 ARG B CA 1
ATOM 5227 C C . ARG B 1 237 ? 0.88 1.488 6.246 1 90.25 237 ARG B C 1
ATOM 5229 O O . ARG B 1 237 ? 1.161 0.316 5.988 1 90.25 237 ARG B O 1
ATOM 5236 N N . THR B 1 238 ? 0.488 2.281 5.395 1 86.56 238 THR B N 1
ATOM 5237 C CA . THR B 1 238 ? 0.281 1.872 4.008 1 86.56 238 THR B CA 1
ATOM 5238 C C . THR B 1 238 ? 1.608 1.518 3.344 1 86.56 238 THR B C 1
ATOM 5240 O O . THR B 1 238 ? 1.697 0.534 2.607 1 86.56 238 THR B O 1
ATOM 5243 N N . ARG B 1 239 ? 2.561 2.32 3.605 1 86.94 239 ARG B N 1
ATOM 5244 C CA . ARG B 1 239 ? 3.889 2.035 3.072 1 86.94 239 ARG B CA 1
ATOM 5245 C C . ARG B 1 239 ? 4.406 0.691 3.576 1 86.94 239 ARG B C 1
ATOM 5247 O O . ARG B 1 239 ? 4.949 -0.1 2.803 1 86.94 239 ARG B O 1
ATOM 5254 N N . THR B 1 240 ? 4.277 0.518 4.844 1 89.62 240 THR B N 1
ATOM 5255 C CA . THR B 1 240 ? 4.73 -0.729 5.445 1 89.62 240 THR B CA 1
ATOM 5256 C C . THR B 1 240 ? 3.973 -1.92 4.867 1 89.62 240 THR B C 1
ATOM 5258 O O . THR B 1 240 ? 4.566 -2.963 4.586 1 89.62 240 THR B O 1
ATOM 5261 N N . SER B 1 241 ? 2.709 -1.777 4.723 1 89.12 241 SER B N 1
ATOM 5262 C CA . SER B 1 241 ? 1.884 -2.834 4.145 1 89.12 241 SER B CA 1
ATOM 5263 C C . SER B 1 241 ? 2.314 -3.154 2.719 1 89.12 241 SER B C 1
ATOM 5265 O O . SER B 1 241 ? 2.457 -4.324 2.354 1 89.12 241 SER B O 1
ATOM 5267 N N . MET B 1 242 ? 2.533 -2.15 1.954 1 86.94 242 MET B N 1
ATOM 5268 C CA . MET B 1 242 ? 2.961 -2.324 0.569 1 86.94 242 MET B CA 1
ATOM 5269 C C . MET B 1 242 ? 4.32 -3.016 0.501 1 86.94 242 MET B C 1
ATOM 5271 O O . MET B 1 242 ? 4.523 -3.916 -0.314 1 86.94 242 MET B O 1
ATOM 5275 N N . ALA B 1 243 ? 5.203 -2.584 1.289 1 86.94 243 ALA B N 1
ATOM 5276 C CA . ALA B 1 243 ? 6.539 -3.17 1.326 1 86.94 243 ALA B CA 1
ATOM 5277 C C . ALA B 1 243 ? 6.484 -4.645 1.719 1 86.94 243 ALA B C 1
ATOM 5279 O O . ALA B 1 243 ? 7.145 -5.48 1.101 1 86.94 243 ALA B O 1
ATOM 5280 N N . THR B 1 244 ? 5.734 -4.91 2.725 1 89.44 244 THR B N 1
ATOM 5281 C CA . THR B 1 244 ? 5.59 -6.289 3.182 1 89.44 244 THR B CA 1
ATOM 5282 C C . THR B 1 244 ? 5.016 -7.168 2.076 1 89.44 244 THR B C 1
ATOM 5284 O O . THR B 1 244 ? 5.535 -8.258 1.811 1 89.44 244 THR B O 1
ATOM 5287 N N . MET B 1 245 ? 4.023 -6.734 1.466 1 89.12 245 MET B N 1
ATOM 5288 C CA . MET B 1 245 ? 3.391 -7.496 0.394 1 89.12 245 MET B CA 1
ATOM 5289 C C . MET B 1 245 ? 4.371 -7.754 -0.746 1 89.12 245 MET B C 1
ATOM 5291 O O . MET B 1 245 ? 4.508 -8.883 -1.212 1 89.12 245 MET B O 1
ATOM 5295 N N . ALA B 1 246 ? 4.988 -6.691 -1.187 1 88.12 246 ALA B N 1
ATOM 5296 C CA . ALA B 1 246 ? 5.93 -6.809 -2.297 1 88.12 246 ALA B CA 1
ATOM 5297 C C . ALA B 1 246 ? 7.078 -7.75 -1.946 1 88.12 246 ALA B C 1
ATOM 5299 O O . ALA B 1 246 ? 7.492 -8.57 -2.77 1 88.12 246 ALA B O 1
ATOM 5300 N N . GLU B 1 247 ? 7.602 -7.625 -0.765 1 87.88 247 GLU B N 1
ATOM 5301 C CA . GLU B 1 247 ? 8.703 -8.461 -0.296 1 87.88 247 GLU B CA 1
ATOM 5302 C C . GLU B 1 247 ? 8.305 -9.93 -0.23 1 87.88 247 GLU B C 1
ATOM 5304 O O . GLU B 1 247 ? 9.102 -10.812 -0.548 1 87.88 247 GLU B O 1
ATOM 5309 N N . GLU B 1 248 ? 7.109 -10.117 0.133 1 91.62 248 GLU B N 1
ATOM 5310 C CA . GLU B 1 248 ? 6.68 -11.5 0.35 1 91.62 248 GLU B CA 1
ATOM 5311 C C . GLU B 1 248 ? 6.234 -12.148 -0.956 1 91.62 248 GLU B C 1
ATOM 5313 O O . GLU B 1 248 ? 5.949 -13.344 -0.992 1 91.62 248 GLU B O 1
ATOM 5318 N N . LEU B 1 249 ? 6.176 -11.375 -1.948 1 92.69 249 LEU B N 1
ATOM 5319 C CA . LEU B 1 249 ? 5.984 -11.953 -3.273 1 92.69 249 LEU B CA 1
ATOM 5320 C C . LEU B 1 249 ? 7.301 -12.477 -3.836 1 92.69 249 LEU B C 1
ATOM 5322 O O . LEU B 1 249 ? 7.309 -13.219 -4.82 1 92.69 249 LEU B O 1
ATOM 5326 N N . LEU B 1 250 ? 8.352 -12.078 -3.191 1 89.44 250 LEU B N 1
ATOM 5327 C CA . LEU B 1 250 ? 9.695 -12.578 -3.465 1 89.44 250 LEU B CA 1
ATOM 5328 C C . LEU B 1 250 ? 10.18 -13.477 -2.334 1 89.44 250 LEU B C 1
ATOM 5330 O O . LEU B 1 250 ? 9.547 -13.555 -1.277 1 89.44 250 LEU B O 1
ATOM 5334 N N . PRO B 1 251 ? 11.258 -14.211 -2.607 1 83.38 251 PRO B N 1
ATOM 5335 C CA . PRO B 1 251 ? 11.758 -15.023 -1.494 1 83.38 251 PRO B CA 1
ATOM 5336 C C . PRO B 1 251 ? 12.219 -14.18 -0.307 1 83.38 251 PRO B C 1
ATOM 5338 O O . PRO B 1 251 ? 12.953 -13.211 -0.482 1 83.38 251 PRO B O 1
ATOM 5341 N N . SER B 1 252 ? 11.656 -14.484 0.816 1 73.69 252 SER B N 1
ATOM 5342 C CA . SER B 1 252 ? 12.047 -13.758 2.02 1 73.69 252 SER B CA 1
ATOM 5343 C C . SER B 1 252 ? 13.492 -14.07 2.406 1 73.69 252 SER B C 1
ATOM 5345 O O . SER B 1 252 ? 14.219 -13.188 2.861 1 73.69 252 SER B O 1
ATOM 5347 N N . ARG B 1 253 ? 13.836 -15.289 2.264 1 85.5 253 ARG B N 1
ATOM 5348 C CA . ARG B 1 253 ? 15.188 -15.742 2.568 1 85.5 253 ARG B CA 1
ATOM 5349 C C . ARG B 1 253 ? 15.664 -16.766 1.545 1 85.5 253 ARG B C 1
ATOM 5351 O O . ARG B 1 253 ? 14.867 -17.562 1.032 1 85.5 253 ARG B O 1
ATOM 5358 N N . LEU B 1 254 ? 16.984 -16.656 1.306 1 93.88 254 LEU B N 1
ATOM 5359 C CA . LEU B 1 254 ? 17.562 -17.656 0.427 1 93.88 254 LEU B CA 1
ATOM 5360 C C . LEU B 1 254 ? 17.828 -18.953 1.187 1 93.88 254 LEU B C 1
ATOM 5362 O O . LEU B 1 254 ? 18.25 -18.938 2.344 1 93.88 254 LEU B O 1
ATOM 5366 N N . PRO B 1 255 ? 17.594 -20.047 0.588 1 92.81 255 PRO B N 1
ATOM 5367 C CA . PRO B 1 255 ? 17.812 -21.328 1.272 1 92.81 255 PRO B CA 1
ATOM 5368 C C . PRO B 1 255 ? 19.297 -21.641 1.457 1 92.81 255 PRO B C 1
ATOM 5370 O O . PRO B 1 255 ? 20.141 -21.125 0.713 1 92.81 255 PRO B O 1
ATOM 5373 N N . ARG B 1 256 ? 19.531 -22.422 2.521 1 91.56 256 ARG B N 1
ATOM 5374 C CA . ARG B 1 256 ? 20.859 -23 2.715 1 91.56 256 ARG B CA 1
ATOM 5375 C C . ARG B 1 256 ? 20.953 -24.406 2.117 1 91.56 256 ARG B C 1
ATOM 5377 O O . ARG B 1 256 ? 20.203 -25.297 2.52 1 91.56 256 ARG B O 1
ATOM 5384 N N . VAL B 1 257 ? 21.75 -24.562 1.145 1 92.69 257 VAL B N 1
ATOM 5385 C CA . VAL B 1 257 ? 21.938 -25.844 0.473 1 92.69 257 VAL B CA 1
ATOM 5386 C C . VAL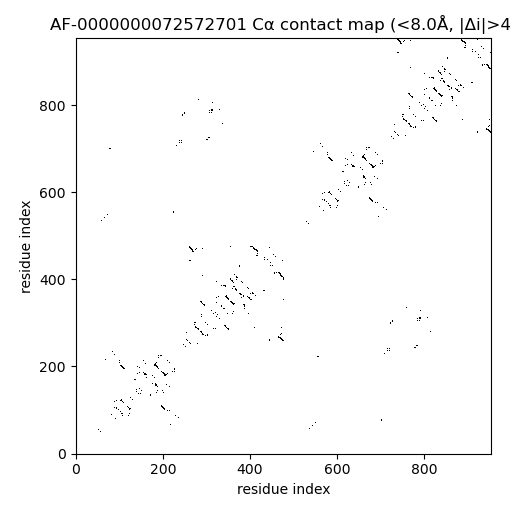 B 1 257 ? 23.406 -26.234 0.498 1 92.69 257 VAL B C 1
ATOM 5388 O O . VAL B 1 257 ? 24.281 -25.438 0.135 1 92.69 257 VAL B O 1
ATOM 5391 N N . PRO B 1 258 ? 23.656 -27.438 0.948 1 94.19 258 PRO B N 1
ATOM 5392 C CA . PRO B 1 258 ? 25.062 -27.859 0.944 1 94.19 258 PRO B CA 1
ATOM 5393 C C . PRO B 1 258 ? 25.703 -27.766 -0.44 1 94.19 258 PRO B C 1
ATOM 5395 O O . PRO B 1 258 ? 25.047 -28.094 -1.442 1 94.19 258 PRO B O 1
ATOM 5398 N N . GLY B 1 259 ? 26.875 -27.266 -0.456 1 95.94 259 GLY B N 1
ATOM 5399 C CA . GLY B 1 259 ? 27.641 -27.25 -1.689 1 95.94 259 GLY B CA 1
ATOM 5400 C C . GLY B 1 259 ? 27.578 -25.938 -2.426 1 95.94 259 GLY B C 1
ATOM 5401 O O . GLY B 1 259 ? 28.359 -25.688 -3.35 1 95.94 259 GLY B O 1
ATOM 5402 N N . VAL B 1 260 ? 26.625 -25.141 -2.027 1 96.94 260 VAL B N 1
ATOM 5403 C CA . VAL B 1 260 ? 26.562 -23.828 -2.682 1 96.94 260 VAL B CA 1
ATOM 5404 C C . VAL B 1 260 ? 26.266 -22.75 -1.646 1 96.94 260 VAL B C 1
ATOM 5406 O O . VAL B 1 260 ? 25.656 -23.031 -0.611 1 96.94 260 VAL B O 1
ATOM 5409 N N . GLN B 1 261 ? 26.75 -21.594 -1.907 1 97.56 261 GLN B N 1
ATOM 5410 C CA . GLN B 1 261 ? 26.391 -20.375 -1.185 1 97.56 261 GLN B CA 1
ATOM 5411 C C . GLN B 1 261 ? 25.672 -19.391 -2.096 1 97.56 261 GLN B C 1
ATOM 5413 O O . GLN B 1 261 ? 26.062 -19.219 -3.256 1 97.56 261 GLN B O 1
ATOM 5418 N N . LEU B 1 262 ? 24.594 -18.844 -1.573 1 98 262 LEU B N 1
ATOM 5419 C CA . LEU B 1 262 ? 23.781 -17.938 -2.381 1 98 262 LEU B CA 1
ATOM 5420 C C . LEU B 1 262 ? 23.812 -16.516 -1.829 1 98 262 LEU B C 1
ATOM 5422 O O . LEU B 1 262 ? 23.984 -16.328 -0.623 1 98 262 LEU B O 1
ATOM 5426 N N . ALA B 1 263 ? 23.719 -15.555 -2.703 1 97.88 263 ALA B N 1
ATOM 5427 C CA . ALA B 1 263 ? 23.5 -14.148 -2.377 1 97.88 263 ALA B CA 1
ATOM 5428 C C . ALA B 1 263 ? 22.625 -13.469 -3.432 1 97.88 263 ALA B C 1
ATOM 54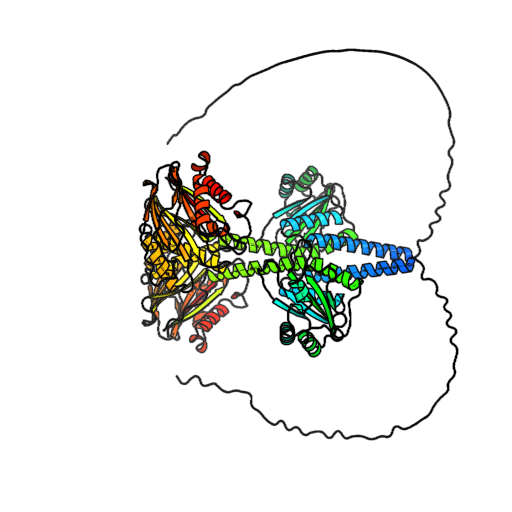30 O O . ALA B 1 263 ? 22.703 -13.797 -4.617 1 97.88 263 ALA B O 1
ATOM 5431 N N . ALA B 1 264 ? 21.797 -12.594 -3.023 1 96.75 264 ALA B N 1
ATOM 5432 C CA . ALA B 1 264 ? 20.922 -11.867 -3.953 1 96.75 264 ALA B CA 1
ATOM 5433 C C . ALA B 1 264 ? 20.859 -10.391 -3.6 1 96.75 264 ALA B C 1
ATOM 5435 O O . ALA B 1 264 ? 21.016 -10.016 -2.436 1 96.75 264 ALA B O 1
ATOM 5436 N N . ARG B 1 265 ? 20.75 -9.57 -4.609 1 95.25 265 ARG B N 1
ATOM 5437 C CA . ARG B 1 265 ? 20.453 -8.148 -4.488 1 95.25 265 ARG B CA 1
ATOM 5438 C C . ARG B 1 265 ? 19.25 -7.77 -5.363 1 95.25 265 ARG B C 1
ATOM 5440 O O . ARG B 1 265 ? 19.141 -8.242 -6.496 1 95.25 265 ARG B O 1
ATOM 5447 N N . HIS B 1 266 ? 18.391 -7.098 -4.801 1 92.88 266 HIS B N 1
ATOM 5448 C CA . HIS B 1 266 ? 17.188 -6.621 -5.492 1 92.88 266 HIS B CA 1
ATOM 5449 C C . HIS B 1 266 ? 16.953 -5.137 -5.23 1 92.88 266 HIS B C 1
ATOM 5451 O O . HIS B 1 266 ? 16.75 -4.73 -4.082 1 92.88 266 HIS B O 1
ATOM 5457 N N . ARG B 1 267 ? 17 -4.332 -6.309 1 89.69 267 ARG B N 1
ATOM 5458 C CA . ARG B 1 267 ? 16.75 -2.896 -6.234 1 89.69 267 ARG B CA 1
ATOM 5459 C C . ARG B 1 267 ? 15.641 -2.484 -7.199 1 89.69 267 ARG B C 1
ATOM 5461 O O . ARG B 1 267 ? 15.68 -2.834 -8.383 1 89.69 267 ARG B O 1
ATOM 5468 N N . THR B 1 268 ? 14.648 -1.871 -6.652 1 87 268 THR B N 1
ATOM 5469 C CA . THR B 1 268 ? 13.523 -1.462 -7.492 1 87 268 THR B CA 1
ATOM 5470 C C . THR B 1 268 ? 13.43 0.059 -7.559 1 87 268 THR B C 1
ATOM 5472 O O . THR B 1 268 ? 14 0.76 -6.719 1 87 268 THR B O 1
ATOM 5475 N N . GLY B 1 269 ? 12.781 0.554 -8.578 1 77.19 269 GLY B N 1
ATOM 5476 C CA . GLY B 1 269 ? 12.438 1.964 -8.633 1 77.19 269 GLY B CA 1
ATOM 5477 C C . GLY B 1 269 ? 11.359 2.354 -7.633 1 77.19 269 GLY B C 1
ATOM 5478 O O . GLY B 1 269 ? 10.883 1.511 -6.867 1 77.19 269 GLY B O 1
ATOM 5479 N N . PRO B 1 270 ? 10.969 3.578 -7.695 1 73.56 270 PRO B N 1
ATOM 5480 C CA . PRO B 1 270 ? 10.016 4.098 -6.711 1 73.56 270 PRO B CA 1
ATOM 5481 C C . PRO B 1 270 ? 8.641 3.449 -6.824 1 73.56 270 PRO B C 1
ATOM 5483 O O . PRO B 1 270 ? 7.918 3.338 -5.828 1 73.56 270 PRO B O 1
ATOM 5486 N N . LEU B 1 271 ? 8.305 3.043 -7.945 1 76.06 271 LEU B N 1
ATOM 5487 C CA . LEU B 1 271 ? 6.973 2.48 -8.133 1 76.06 271 LEU B CA 1
ATOM 5488 C C . LEU B 1 271 ? 7 0.961 -8.023 1 76.06 271 LEU B C 1
ATOM 5490 O O . LEU B 1 271 ? 5.949 0.314 -8.031 1 76.06 271 LEU B O 1
ATOM 5494 N N . GLY B 1 272 ? 8.172 0.45 -7.809 1 79.38 272 GLY B N 1
ATOM 5495 C CA . GLY B 1 272 ? 8.289 -0.999 -7.82 1 79.38 272 GLY B CA 1
ATOM 5496 C C . GLY B 1 272 ? 8.461 -1.573 -9.219 1 79.38 272 GLY B C 1
ATOM 5497 O O . GLY B 1 272 ? 8.141 -0.911 -10.203 1 79.38 272 GLY B O 1
ATOM 5498 N N . GLY B 1 273 ? 9 -2.725 -9.25 1 83.5 273 GLY B N 1
ATOM 5499 C CA . GLY B 1 273 ? 9.289 -3.271 -10.562 1 83.5 273 GLY B CA 1
ATOM 5500 C C . GLY B 1 273 ? 8.828 -4.707 -10.727 1 83.5 273 GLY B C 1
ATOM 5501 O O . GLY B 1 273 ? 8.211 -5.273 -9.828 1 83.5 273 GLY B O 1
ATOM 5502 N N . GLY B 1 274 ? 9.07 -5.207 -11.922 1 92.19 274 GLY B N 1
ATOM 5503 C CA . GLY B 1 274 ? 8.602 -6.512 -12.352 1 92.19 274 GLY B CA 1
ATOM 5504 C C . GLY B 1 274 ? 9.695 -7.562 -12.383 1 92.19 274 GLY B C 1
ATOM 5505 O O . GLY B 1 274 ? 9.516 -8.633 -12.961 1 92.19 274 GLY B O 1
ATOM 5506 N N . ASP B 1 275 ? 10.844 -7.277 -11.758 1 95.06 275 ASP B N 1
ATOM 5507 C CA . ASP B 1 275 ? 11.93 -8.258 -11.758 1 95.06 275 ASP B CA 1
ATOM 5508 C C . ASP B 1 275 ? 11.82 -9.203 -10.562 1 95.06 275 ASP B C 1
ATOM 5510 O O . ASP B 1 275 ? 11.445 -8.789 -9.469 1 95.06 275 ASP B O 1
ATOM 5514 N N . TRP B 1 276 ? 12.188 -10.461 -10.789 1 96.5 276 TRP B N 1
ATOM 5515 C CA . TRP B 1 276 ? 12.188 -11.391 -9.672 1 96.5 276 TRP B CA 1
ATOM 5516 C C . TRP B 1 276 ? 13.477 -12.219 -9.641 1 96.5 276 TRP B C 1
ATOM 5518 O O . TRP B 1 276 ? 14.227 -12.227 -10.617 1 96.5 276 TRP B O 1
ATOM 5528 N N . TYR B 1 277 ? 13.844 -12.766 -8.609 1 96.94 277 TYR B N 1
ATOM 5529 C CA . TYR B 1 277 ? 14.797 -13.852 -8.398 1 96.94 277 TYR B CA 1
ATOM 5530 C C . TYR B 1 277 ? 14.203 -14.945 -7.52 1 96.94 277 TYR B C 1
ATOM 5532 O O . TYR B 1 277 ? 13.25 -14.695 -6.777 1 96.94 277 TYR B O 1
ATOM 5540 N N . ASP B 1 278 ? 14.727 -16.109 -7.664 1 97.06 278 ASP B N 1
ATOM 5541 C CA . ASP B 1 278 ? 14.25 -17.203 -6.824 1 97.06 278 ASP B CA 1
ATOM 5542 C C . ASP B 1 278 ? 15.305 -18.297 -6.688 1 97.06 278 ASP B C 1
ATOM 5544 O O . ASP B 1 278 ? 16.125 -18.484 -7.586 1 97.06 278 ASP B O 1
ATOM 5548 N N . ALA B 1 279 ? 15.367 -18.891 -5.586 1 97 279 ALA B N 1
ATOM 5549 C CA . ALA B 1 279 ? 16.109 -20.109 -5.285 1 97 279 ALA B CA 1
ATOM 5550 C C . ALA B 1 279 ? 15.25 -21.094 -4.512 1 97 279 ALA B C 1
ATOM 5552 O O . ALA B 1 279 ? 14.883 -20.859 -3.361 1 97 279 ALA B O 1
ATOM 5553 N N . LEU B 1 280 ? 15.008 -22.219 -5.152 1 95.06 280 LEU B N 1
ATOM 5554 C CA . LEU B 1 280 ? 14.039 -23.172 -4.633 1 95.06 280 LEU B CA 1
ATOM 5555 C C . LEU B 1 280 ? 14.68 -24.531 -4.41 1 95.06 280 LEU B C 1
ATOM 5557 O O . LEU B 1 280 ? 15.164 -25.156 -5.355 1 95.06 280 LEU B O 1
ATOM 5561 N N . PRO B 1 281 ? 14.688 -25.016 -3.152 1 93.94 281 PRO B N 1
ATOM 5562 C CA . PRO B 1 281 ? 15.133 -26.391 -2.965 1 93.94 281 PRO B CA 1
ATOM 5563 C C . PRO B 1 281 ? 14.242 -27.406 -3.682 1 93.94 281 PRO B C 1
ATOM 5565 O O . PRO B 1 281 ? 13.008 -27.297 -3.629 1 93.94 281 PRO B O 1
ATOM 5568 N N . LEU B 1 282 ? 14.844 -28.281 -4.363 1 94.38 282 LEU B N 1
ATOM 5569 C CA . LEU B 1 282 ? 14.156 -29.344 -5.09 1 94.38 282 LEU B CA 1
ATOM 5570 C C . LEU B 1 282 ? 14.57 -30.719 -4.57 1 94.38 282 LEU B C 1
ATOM 5572 O O . LEU B 1 282 ? 15.508 -30.828 -3.781 1 94.38 282 LEU B O 1
ATOM 5576 N N . PRO B 1 283 ? 13.773 -31.719 -4.895 1 88.12 283 PRO B N 1
ATOM 5577 C CA . PRO B 1 283 ? 14.172 -33.062 -4.48 1 88.12 283 PRO B CA 1
ATOM 5578 C C . PRO B 1 283 ? 15.602 -33.406 -4.891 1 88.12 283 PRO B C 1
ATOM 5580 O O . PRO B 1 283 ? 16.156 -32.781 -5.793 1 88.12 283 PRO B O 1
ATOM 5583 N N . ASP B 1 284 ? 16.234 -34.375 -4.152 1 89.75 284 ASP B N 1
ATOM 5584 C CA . ASP B 1 284 ? 17.562 -34.906 -4.422 1 89.75 284 ASP B CA 1
ATOM 5585 C C . ASP B 1 284 ? 18.625 -33.844 -4.234 1 89.75 284 ASP B C 1
ATOM 5587 O O . ASP B 1 284 ? 19.594 -33.781 -5.008 1 89.75 284 ASP B O 1
ATOM 5591 N N . ALA B 1 285 ? 18.375 -32.875 -3.369 1 91.62 285 ALA B N 1
ATOM 5592 C CA . ALA B 1 285 ? 19.312 -31.844 -2.949 1 91.62 285 ALA B CA 1
ATOM 5593 C C . ALA B 1 285 ? 19.625 -30.891 -4.102 1 91.62 285 ALA B C 1
ATOM 5595 O O . ALA B 1 285 ? 20.719 -30.297 -4.148 1 91.62 285 ALA B O 1
ATOM 5596 N N . ALA B 1 286 ? 18.75 -30.906 -5.062 1 95.75 286 ALA B N 1
ATOM 5597 C CA . ALA B 1 286 ? 18.906 -29.969 -6.172 1 95.75 286 ALA B CA 1
ATOM 5598 C C . ALA B 1 286 ? 18.328 -28.594 -5.824 1 95.75 286 ALA B C 1
ATOM 5600 O O . ALA B 1 286 ? 17.672 -28.438 -4.785 1 95.75 286 ALA B O 1
ATOM 5601 N N . LEU B 1 287 ? 18.719 -27.688 -6.652 1 96.44 287 LEU B N 1
ATOM 5602 C CA . LEU B 1 287 ? 18.297 -26.312 -6.453 1 96.44 287 LEU B CA 1
ATOM 5603 C C . LEU B 1 287 ? 17.781 -25.703 -7.754 1 96.44 287 LEU B C 1
ATOM 5605 O O . LEU B 1 287 ? 18.438 -25.797 -8.789 1 96.44 287 LEU B O 1
ATOM 5609 N N . GLY B 1 288 ? 16.5 -25.25 -7.73 1 97.44 288 GLY B N 1
ATOM 5610 C CA . GLY B 1 288 ? 16 -24.438 -8.828 1 97.44 288 GLY B CA 1
ATOM 5611 C C . GLY B 1 288 ? 16.359 -22.969 -8.695 1 97.44 288 GLY B C 1
ATOM 5612 O O . GLY B 1 288 ? 16.156 -22.375 -7.633 1 97.44 288 GLY B O 1
ATOM 5613 N N . LEU B 1 289 ? 16.922 -22.391 -9.734 1 97.94 289 LEU B N 1
ATOM 5614 C CA . LEU B 1 289 ? 17.297 -20.984 -9.773 1 97.94 289 LEU B CA 1
ATOM 5615 C C . LEU B 1 289 ? 16.531 -20.25 -10.852 1 97.94 289 LEU B C 1
ATOM 5617 O O . LEU B 1 289 ? 16.312 -20.781 -11.945 1 97.94 289 LEU B O 1
ATOM 5621 N N . SER B 1 290 ? 16.125 -19.047 -10.516 1 97.69 290 SER B N 1
ATOM 5622 C CA . SER B 1 290 ? 15.43 -18.297 -11.555 1 97.69 290 SER B CA 1
ATOM 5623 C C . SER B 1 290 ? 15.609 -16.797 -11.367 1 97.69 290 SER B C 1
ATOM 5625 O O . SER B 1 290 ? 15.68 -16.312 -10.242 1 97.69 290 SER B O 1
ATOM 5627 N N . VAL B 1 291 ? 15.773 -16.094 -12.461 1 97.31 291 VAL B N 1
ATOM 5628 C CA . VAL B 1 291 ? 15.641 -14.648 -12.57 1 97.31 291 VAL B CA 1
ATOM 5629 C C . VAL B 1 291 ? 14.742 -14.297 -13.742 1 97.31 291 VAL B C 1
ATOM 5631 O O . VAL B 1 291 ? 14.719 -15.008 -14.75 1 97.31 291 VAL B O 1
ATOM 5634 N N . GLY B 1 292 ? 14.016 -13.266 -13.578 1 96.69 292 GLY B N 1
ATOM 5635 C CA . GLY B 1 292 ? 13.133 -12.852 -14.664 1 96.69 292 GLY B CA 1
ATOM 5636 C C . GLY B 1 292 ? 12.617 -11.438 -14.508 1 96.69 292 GLY B C 1
ATOM 5637 O O . GLY B 1 292 ? 12.938 -10.758 -13.531 1 96.69 292 GLY B O 1
ATOM 5638 N N . SER B 1 293 ? 11.93 -10.992 -15.586 1 95.38 293 SER B N 1
ATOM 5639 C CA . SER B 1 293 ? 11.391 -9.633 -15.641 1 95.38 293 SER B CA 1
ATOM 5640 C C . SER B 1 293 ? 10.07 -9.594 -16.391 1 95.38 293 SER B C 1
ATOM 5642 O O . SER B 1 293 ? 9.969 -10.102 -17.516 1 95.38 293 SER B O 1
ATOM 5644 N N . VAL B 1 294 ? 9.125 -9.016 -15.734 1 94.31 294 VAL B N 1
ATOM 5645 C CA . VAL B 1 294 ? 7.852 -8.758 -16.406 1 94.31 294 VAL B CA 1
ATOM 5646 C C . VAL B 1 294 ? 7.852 -7.344 -16.984 1 94.31 294 VAL B C 1
ATOM 5648 O O . VAL B 1 294 ? 8.414 -6.422 -16.391 1 94.31 294 VAL B O 1
ATOM 5651 N N . THR B 1 295 ? 7.191 -7.148 -18.062 1 87.75 295 THR B N 1
ATOM 5652 C CA . THR B 1 295 ? 7.121 -5.836 -18.703 1 87.75 295 THR B CA 1
ATOM 5653 C C . THR B 1 295 ? 6.309 -4.867 -17.844 1 87.75 295 THR B C 1
ATOM 5655 O O . THR B 1 295 ? 5.305 -5.25 -17.25 1 87.75 295 THR B O 1
ATOM 5658 N N . GLY B 1 296 ? 6.832 -3.682 -17.859 1 83.94 296 GLY B N 1
ATOM 5659 C CA . GLY B 1 296 ? 6.102 -2.629 -17.172 1 83.94 296 GLY B CA 1
ATOM 5660 C C . GLY B 1 296 ? 6.672 -2.309 -15.805 1 83.94 296 GLY B C 1
ATOM 5661 O O . GLY B 1 296 ? 7.68 -2.887 -15.391 1 83.94 296 GLY B O 1
ATOM 5662 N N . SER B 1 297 ? 6.109 -1.277 -15.156 1 85.75 297 SER B N 1
ATOM 5663 C CA . SER B 1 297 ? 6.465 -0.852 -13.805 1 85.75 297 SER B CA 1
ATOM 5664 C C . SER B 1 297 ? 5.223 -0.533 -12.977 1 85.75 297 SER B C 1
ATOM 5666 O O . SER B 1 297 ? 4.109 -0.512 -13.508 1 85.75 297 SER B O 1
ATOM 5668 N N . GLY B 1 298 ? 5.457 -0.444 -11.664 1 89.12 298 GLY B N 1
ATOM 5669 C CA . GLY B 1 298 ? 4.344 -0.099 -10.797 1 89.12 298 GLY B CA 1
ATOM 5670 C C . GLY B 1 298 ? 3.67 -1.311 -10.18 1 89.12 298 GLY B C 1
ATOM 5671 O O . GLY B 1 298 ? 4.164 -2.434 -10.305 1 89.12 298 GLY B O 1
ATOM 5672 N N . PRO B 1 299 ? 2.625 -1.098 -9.492 1 90.38 299 PRO B N 1
ATOM 5673 C CA . PRO B 1 299 ? 1.967 -2.158 -8.727 1 90.38 299 PRO B CA 1
ATOM 5674 C C . PRO B 1 299 ? 1.481 -3.309 -9.609 1 90.38 299 PRO B C 1
ATOM 5676 O O . PRO B 1 299 ? 1.501 -4.465 -9.18 1 90.38 299 PRO B O 1
ATOM 5679 N N . SER B 1 300 ? 1.059 -2.973 -10.812 1 92.38 300 SER B N 1
ATOM 5680 C CA . SER B 1 300 ? 0.619 -4.012 -11.734 1 92.38 300 SER B CA 1
ATOM 5681 C C . SER B 1 300 ? 1.764 -4.953 -12.094 1 92.38 300 SER B C 1
ATOM 5683 O O . SER B 1 300 ? 1.576 -6.172 -12.156 1 92.38 300 SER B O 1
ATOM 5685 N N . ALA B 1 301 ? 2.842 -4.383 -12.32 1 92.56 301 ALA B N 1
ATOM 5686 C CA . ALA B 1 301 ? 4.02 -5.184 -12.648 1 92.56 301 ALA B CA 1
ATOM 5687 C C . ALA B 1 301 ? 4.441 -6.047 -11.461 1 92.56 301 ALA B C 1
ATOM 5689 O O . ALA B 1 301 ? 4.848 -7.195 -11.633 1 92.56 301 ALA B O 1
ATOM 5690 N N . VAL B 1 302 ? 4.379 -5.5 -10.305 1 93.38 302 VAL B N 1
ATOM 5691 C CA . VAL B 1 302 ? 4.746 -6.223 -9.094 1 93.38 302 VAL B CA 1
ATOM 5692 C C . VAL B 1 302 ? 3.82 -7.422 -8.906 1 93.38 302 VAL B C 1
ATOM 5694 O O . VAL B 1 302 ? 4.277 -8.531 -8.609 1 93.38 302 VAL B O 1
ATOM 5697 N N . ALA B 1 303 ? 2.562 -7.219 -9.047 1 94.31 303 ALA B N 1
ATOM 5698 C CA . ALA B 1 303 ? 1.596 -8.305 -8.938 1 94.31 303 ALA B CA 1
ATOM 5699 C C . ALA B 1 303 ? 1.865 -9.391 -9.977 1 94.31 303 ALA B C 1
ATOM 5701 O O . ALA B 1 303 ? 1.846 -10.586 -9.656 1 94.31 303 ALA B O 1
ATOM 5702 N N . ALA B 1 304 ? 2.094 -8.953 -11.172 1 94.56 304 ALA B N 1
ATOM 5703 C CA . ALA B 1 304 ? 2.375 -9.898 -12.25 1 94.56 304 ALA B CA 1
ATOM 5704 C C . ALA B 1 304 ? 3.643 -10.695 -11.961 1 94.56 304 ALA B C 1
ATOM 5706 O O . ALA B 1 304 ? 3.686 -11.906 -12.195 1 94.56 304 ALA B O 1
ATOM 5707 N N . MET B 1 305 ? 4.617 -10.016 -11.531 1 95.38 305 MET B N 1
ATOM 5708 C CA . MET B 1 305 ? 5.867 -10.664 -11.148 1 95.38 305 MET B CA 1
ATOM 5709 C C . MET B 1 305 ? 5.617 -11.742 -10.094 1 95.38 305 MET B C 1
ATOM 5711 O O . MET B 1 305 ? 6.133 -12.852 -10.203 1 95.38 305 MET B O 1
ATOM 5715 N N . GLY B 1 306 ? 4.852 -11.414 -9.094 1 95.38 306 GLY B N 1
ATOM 5716 C CA . GLY B 1 306 ? 4.516 -12.375 -8.062 1 95.38 306 GLY B CA 1
ATOM 5717 C C . GLY B 1 306 ? 3.822 -13.617 -8.602 1 95.38 306 GLY B C 1
ATOM 5718 O O . GLY B 1 306 ? 4.148 -14.734 -8.211 1 95.38 306 GLY B O 1
ATOM 5719 N N . ARG B 1 307 ? 2.92 -13.422 -9.492 1 95.38 307 ARG B N 1
ATOM 5720 C CA . ARG B 1 307 ? 2.189 -14.531 -10.094 1 95.38 307 ARG B CA 1
ATOM 5721 C C . ARG B 1 307 ? 3.117 -15.414 -10.93 1 95.38 307 ARG B C 1
ATOM 5723 O O . ARG B 1 307 ? 3.09 -16.641 -10.805 1 95.38 307 ARG B O 1
ATOM 5730 N N . LEU B 1 308 ? 3.912 -14.828 -11.719 1 96.19 308 LEU B N 1
ATOM 5731 C CA . LEU B 1 308 ? 4.789 -15.586 -12.602 1 96.19 308 LEU B CA 1
ATOM 5732 C C . LEU B 1 308 ? 5.828 -16.359 -11.805 1 96.19 308 LEU B C 1
ATOM 5734 O O . LEU B 1 308 ? 6.09 -17.531 -12.086 1 96.19 308 LEU B O 1
ATOM 5738 N N . ARG B 1 309 ? 6.363 -15.688 -10.859 1 96.69 309 ARG B N 1
ATOM 5739 C CA . ARG B 1 309 ? 7.34 -16.375 -10.016 1 96.69 309 ARG B CA 1
ATOM 5740 C C . ARG B 1 309 ? 6.707 -17.547 -9.289 1 96.69 309 ARG B C 1
ATOM 5742 O O . ARG B 1 309 ? 7.289 -18.641 -9.234 1 96.69 309 ARG B O 1
ATOM 5749 N N . ALA B 1 310 ? 5.562 -17.328 -8.734 1 96.38 310 ALA B N 1
ATOM 5750 C CA . ALA B 1 310 ? 4.863 -18.406 -8.039 1 96.38 310 ALA B CA 1
ATOM 5751 C C . ALA B 1 310 ? 4.562 -19.562 -8.977 1 96.38 310 ALA B C 1
ATOM 5753 O O . ALA B 1 310 ? 4.719 -20.734 -8.609 1 96.38 310 ALA B O 1
ATOM 5754 N N . SER B 1 311 ? 4.145 -19.312 -10.164 1 97.06 311 SER B N 1
ATOM 5755 C CA . SER B 1 311 ? 3.848 -20.344 -11.156 1 97.06 311 SER B CA 1
ATOM 5756 C C . SER B 1 311 ? 5.105 -21.094 -11.57 1 97.06 311 SER B C 1
ATOM 5758 O O . SER B 1 311 ? 5.078 -22.312 -11.734 1 97.06 311 SER B O 1
ATOM 5760 N N . LEU B 1 312 ? 6.117 -20.344 -11.742 1 97.06 312 LEU B N 1
ATOM 5761 C CA . LEU B 1 312 ? 7.391 -20.969 -12.086 1 97.06 312 LEU B CA 1
ATOM 5762 C C . LEU B 1 312 ? 7.824 -21.953 -11 1 97.06 312 LEU B C 1
ATOM 5764 O O . LEU B 1 312 ? 8.281 -23.047 -11.305 1 97.06 312 LEU B O 1
ATOM 5768 N N . ARG B 1 313 ? 7.645 -21.594 -9.773 1 95.94 313 ARG B N 1
ATOM 5769 C CA . ARG B 1 313 ? 7.961 -22.484 -8.656 1 95.94 313 ARG B CA 1
ATOM 5770 C C . ARG B 1 313 ? 7.113 -23.75 -8.719 1 95.94 313 ARG B C 1
ATOM 5772 O O . ARG B 1 313 ? 7.617 -24.859 -8.461 1 95.94 313 ARG B O 1
ATOM 5779 N N . ALA B 1 314 ? 5.898 -23.531 -9.008 1 96.62 314 ALA B N 1
ATOM 5780 C CA . ALA B 1 314 ? 4.988 -24.672 -9.109 1 96.62 314 ALA B CA 1
ATOM 5781 C C . ALA B 1 314 ? 5.473 -25.672 -10.164 1 96.62 314 ALA B C 1
ATOM 5783 O O . ALA B 1 314 ? 5.535 -26.875 -9.906 1 96.62 314 ALA B O 1
ATOM 5784 N N . TYR B 1 315 ? 5.863 -25.172 -11.289 1 97 315 TYR B N 1
ATOM 5785 C CA . TYR B 1 315 ? 6.344 -26.031 -12.359 1 97 315 TYR B CA 1
ATOM 5786 C C . TYR B 1 315 ? 7.691 -26.641 -12.008 1 97 315 TYR B C 1
ATOM 5788 O O . TYR B 1 315 ? 7.961 -27.797 -12.328 1 97 315 TYR B O 1
ATOM 5796 N N . ALA B 1 316 ? 8.508 -25.875 -11.344 1 96.75 316 ALA B N 1
ATOM 5797 C CA . ALA B 1 316 ? 9.844 -26.344 -10.961 1 96.75 316 ALA B CA 1
ATOM 5798 C C . ALA B 1 316 ? 9.758 -27.531 -10.008 1 96.75 316 ALA B C 1
ATOM 5800 O O . ALA B 1 316 ? 10.578 -28.453 -10.086 1 96.75 316 ALA B O 1
ATOM 5801 N N . VAL B 1 317 ? 8.812 -27.516 -9.148 1 94 317 VAL B N 1
ATOM 5802 C CA . VAL B 1 317 ? 8.648 -28.594 -8.18 1 94 317 VAL B CA 1
ATOM 5803 C C . VAL B 1 317 ? 8.266 -29.891 -8.898 1 94 317 VAL B C 1
ATOM 5805 O O . VAL B 1 317 ? 8.664 -30.984 -8.492 1 94 317 VAL B O 1
ATOM 5808 N N . MET B 1 318 ? 7.617 -29.75 -10.031 1 92.12 318 MET B N 1
ATOM 5809 C CA . MET B 1 318 ? 7.121 -30.922 -10.758 1 92.12 318 MET B CA 1
ATOM 5810 C C . MET B 1 318 ? 8.156 -31.406 -11.766 1 92.12 318 MET B C 1
ATOM 5812 O O . MET B 1 318 ? 8.336 -32.625 -11.938 1 92.12 318 MET B O 1
ATOM 5816 N N . GLU B 1 319 ? 8.797 -30.469 -12.383 1 94.06 319 GLU B N 1
ATOM 5817 C CA . GLU B 1 319 ? 9.641 -30.859 -13.508 1 94.06 319 GLU B CA 1
ATOM 5818 C C . GLU B 1 319 ? 10.922 -30.047 -13.547 1 94.06 319 GLU B C 1
ATOM 5820 O O . GLU B 1 319 ? 11.422 -29.719 -14.625 1 94.06 319 GLU B O 1
ATOM 5825 N N . GLY B 1 320 ? 11.461 -29.75 -12.469 1 94.38 320 GLY B N 1
ATOM 5826 C CA . GLY B 1 320 ? 12.602 -28.844 -12.375 1 94.38 320 GLY B CA 1
ATOM 5827 C C . GLY B 1 320 ? 13.844 -29.391 -13.055 1 94.38 320 GLY B C 1
ATOM 5828 O O . GLY B 1 320 ? 14.719 -28.625 -13.469 1 94.38 320 GLY B O 1
ATOM 5829 N N . GLU B 1 321 ? 13.922 -30.688 -13.242 1 96.31 321 GLU B N 1
ATOM 5830 C CA . GLU B 1 321 ? 15.094 -31.297 -13.859 1 96.31 321 GLU B CA 1
ATOM 5831 C C . GLU B 1 321 ? 15.148 -31 -15.359 1 96.31 321 GLU B C 1
ATOM 5833 O O . GLU B 1 321 ? 16.188 -31.188 -16 1 96.31 321 GLU B O 1
ATOM 5838 N N . ASP B 1 322 ? 14.055 -30.547 -15.867 1 96.38 322 ASP B N 1
ATOM 5839 C CA . ASP B 1 322 ? 13.961 -30.141 -17.266 1 96.38 322 ASP B CA 1
ATOM 5840 C C . ASP B 1 322 ? 13.602 -28.656 -17.391 1 96.38 322 ASP B C 1
ATOM 5842 O O . ASP B 1 322 ? 12.438 -28.312 -17.594 1 96.38 322 ASP B O 1
ATOM 5846 N N . PRO B 1 323 ? 14.617 -27.781 -17.406 1 95.56 323 PRO B N 1
ATOM 5847 C CA . PRO B 1 323 ? 14.375 -26.344 -17.453 1 95.56 323 PRO B CA 1
ATOM 5848 C C . PRO B 1 323 ? 13.523 -25.922 -18.656 1 95.56 323 PRO B C 1
ATOM 5850 O O . PRO B 1 323 ? 12.734 -24.984 -18.562 1 95.56 323 PRO B O 1
ATOM 5853 N N . VAL B 1 324 ? 13.641 -26.594 -19.75 1 94.12 324 VAL B N 1
ATOM 5854 C CA . VAL B 1 324 ? 12.867 -26.281 -20.938 1 94.12 324 VAL B CA 1
ATOM 5855 C C . VAL B 1 324 ? 11.383 -26.547 -20.688 1 94.12 324 VAL B C 1
ATOM 5857 O O . VAL B 1 324 ? 10.523 -25.766 -21.078 1 94.12 324 VAL B O 1
ATOM 5860 N N . ALA B 1 325 ? 11.156 -27.641 -20.062 1 94.69 325 ALA B N 1
ATOM 5861 C CA . ALA B 1 325 ? 9.773 -27.984 -19.734 1 94.69 325 ALA B CA 1
ATOM 5862 C C . ALA B 1 325 ? 9.156 -26.938 -18.812 1 94.69 325 ALA B C 1
ATOM 5864 O O . ALA B 1 325 ? 8 -26.547 -18.984 1 94.69 325 ALA B O 1
ATOM 5865 N N . VAL B 1 326 ? 9.898 -26.469 -17.844 1 95.56 326 VAL B N 1
ATOM 5866 C CA . VAL B 1 326 ? 9.422 -25.484 -16.891 1 95.56 326 VAL B CA 1
ATOM 5867 C C . VAL B 1 326 ? 9.023 -24.203 -17.609 1 95.56 326 VAL B C 1
ATOM 5869 O O . VAL B 1 326 ? 7.926 -23.688 -17.406 1 95.56 326 VAL B O 1
ATOM 5872 N N . LEU B 1 327 ? 9.867 -23.734 -18.484 1 94.88 327 LEU B N 1
ATOM 5873 C CA . LEU B 1 327 ? 9.594 -22.469 -19.172 1 94.88 327 LEU B CA 1
ATOM 5874 C C . LEU B 1 327 ? 8.508 -22.656 -20.234 1 94.88 327 LEU B C 1
ATOM 5876 O O . LEU B 1 327 ? 7.723 -21.734 -20.484 1 94.88 327 LEU B O 1
ATOM 5880 N N . SER B 1 328 ? 8.461 -23.844 -20.797 1 93.5 328 SER B N 1
ATOM 5881 C CA . SER B 1 328 ? 7.398 -24.141 -21.734 1 93.5 328 SER B CA 1
ATOM 5882 C C . SER B 1 328 ? 6.027 -24.094 -21.078 1 93.5 328 SER B C 1
ATOM 5884 O O . SER B 1 328 ? 5.074 -23.547 -21.641 1 93.5 328 SER B O 1
ATOM 5886 N N . ASP B 1 329 ? 5.969 -24.688 -19.953 1 93.56 329 ASP B N 1
ATOM 5887 C CA . ASP B 1 329 ? 4.715 -24.672 -19.219 1 93.56 329 ASP B CA 1
ATOM 5888 C C . ASP B 1 329 ? 4.352 -23.25 -18.781 1 93.56 329 ASP B C 1
ATOM 5890 O O . ASP B 1 329 ? 3.178 -22.875 -18.797 1 93.56 329 ASP B O 1
ATOM 5894 N N . LEU B 1 330 ? 5.309 -22.5 -18.359 1 94.94 330 LEU B N 1
ATOM 5895 C CA . LEU B 1 330 ? 5.059 -21.125 -18 1 94.94 330 LEU B CA 1
ATOM 5896 C C . LEU B 1 330 ? 4.543 -20.328 -19.203 1 94.94 330 LEU B C 1
ATOM 5898 O O . LEU B 1 330 ? 3.654 -19.484 -19.047 1 94.94 330 LEU B O 1
ATOM 5902 N N . GLU B 1 331 ? 5.086 -20.594 -20.344 1 93.94 331 GLU B N 1
ATOM 5903 C CA . GLU B 1 331 ? 4.621 -19.969 -21.578 1 93.94 331 GLU B CA 1
ATOM 5904 C C . GLU B 1 331 ? 3.154 -20.297 -21.844 1 93.94 331 GLU B C 1
ATOM 5906 O O . GLU B 1 331 ? 2.375 -19.422 -22.219 1 93.94 331 GLU B O 1
ATOM 5911 N N . LEU B 1 332 ? 2.891 -21.516 -21.719 1 91.12 332 LEU B N 1
ATOM 5912 C CA . LEU B 1 332 ? 1.511 -21.953 -21.922 1 91.12 332 LEU B CA 1
ATOM 5913 C C . LEU B 1 332 ? 0.572 -21.234 -20.953 1 91.12 332 LEU B C 1
ATOM 5915 O O . LEU B 1 332 ? -0.497 -20.766 -21.344 1 91.12 332 LEU B O 1
ATOM 5919 N N . LEU B 1 333 ? 0.93 -21.172 -19.734 1 92.94 333 LEU B N 1
ATOM 5920 C CA . LEU B 1 333 ? 0.128 -20.484 -18.734 1 92.94 333 LEU B CA 1
ATOM 5921 C C . LEU B 1 333 ? -0.094 -19.031 -19.109 1 92.94 333 LEU B C 1
ATOM 5923 O O . LEU B 1 333 ? -1.218 -18.531 -19.031 1 92.94 333 LEU B O 1
ATOM 5927 N N . LEU B 1 334 ? 0.957 -18.391 -19.453 1 92.19 334 LEU B N 1
ATOM 5928 C CA . LEU B 1 334 ? 0.897 -16.969 -19.812 1 92.19 334 LEU B CA 1
ATOM 5929 C C . LEU B 1 334 ? -0.045 -16.75 -21 1 92.19 334 LEU B C 1
ATOM 5931 O O . LEU B 1 334 ? -0.851 -15.82 -20.984 1 92.19 334 LEU B O 1
ATOM 5935 N N . ARG B 1 335 ? 0.032 -17.594 -21.906 1 89.81 335 ARG B N 1
ATOM 5936 C CA . ARG B 1 335 ? -0.805 -17.484 -23.094 1 89.81 335 ARG B CA 1
ATOM 5937 C C . ARG B 1 335 ? -2.279 -17.641 -22.734 1 89.81 335 ARG B C 1
ATOM 5939 O O . ARG B 1 335 ? -3.133 -16.953 -23.297 1 89.81 335 ARG B O 1
ATOM 5946 N N . LEU B 1 336 ? -2.514 -18.453 -21.844 1 85.75 336 LEU B N 1
ATOM 5947 C CA . LEU B 1 336 ? -3.893 -18.766 -21.484 1 85.75 336 LEU B CA 1
ATOM 5948 C C . LEU B 1 336 ? -4.469 -17.703 -20.562 1 85.75 336 LEU B C 1
ATOM 5950 O O . LEU B 1 336 ? -5.66 -17.391 -20.625 1 85.75 336 LEU B O 1
ATOM 5954 N N . THR B 1 337 ? -3.613 -17.156 -19.75 1 86.81 337 THR B N 1
ATOM 5955 C CA . THR B 1 337 ? -4.168 -16.375 -18.656 1 86.81 337 THR B CA 1
ATOM 5956 C C . THR B 1 337 ? -3.859 -14.891 -18.828 1 86.81 337 THR B C 1
ATOM 5958 O O . THR B 1 337 ? -4.59 -14.031 -18.328 1 86.81 337 THR B O 1
ATOM 5961 N N . GLU B 1 338 ? -2.758 -14.57 -19.438 1 87.44 338 GLU B N 1
ATOM 5962 C CA . GLU B 1 338 ? -2.322 -13.188 -19.609 1 87.44 338 GLU B CA 1
ATOM 5963 C C . GLU B 1 338 ? -1.752 -12.977 -21.016 1 87.44 338 GLU B C 1
ATOM 5965 O O . GLU B 1 338 ? -0.58 -12.625 -21.172 1 87.44 338 GLU B O 1
ATOM 5970 N N . PRO B 1 339 ? -2.572 -12.961 -21.969 1 85.94 339 PRO B N 1
ATOM 5971 C CA . PRO B 1 339 ? -2.072 -12.961 -23.344 1 85.94 339 PRO B CA 1
ATOM 5972 C C . PRO B 1 339 ? -1.408 -11.641 -23.734 1 85.94 339 PRO B C 1
ATOM 5974 O O . PRO B 1 339 ? -0.615 -11.602 -24.672 1 85.94 339 PRO B O 1
ATOM 5977 N N . ALA B 1 340 ? -1.637 -10.562 -23.031 1 87.31 340 ALA B N 1
ATOM 5978 C CA . ALA B 1 340 ? -1.09 -9.25 -23.391 1 87.31 340 ALA B CA 1
ATOM 5979 C C . ALA B 1 340 ? 0.223 -8.992 -22.656 1 87.31 340 ALA B C 1
ATOM 5981 O O . ALA B 1 340 ? 0.84 -7.938 -22.828 1 87.31 340 ALA B O 1
ATOM 5982 N N . ARG B 1 341 ? 0.655 -10.016 -21.922 1 90.62 341 ARG B N 1
ATOM 5983 C CA . ARG B 1 341 ? 1.843 -9.797 -21.094 1 90.62 341 ARG B CA 1
ATOM 5984 C C . ARG B 1 341 ? 3.035 -10.57 -21.641 1 90.62 341 ARG B C 1
ATOM 5986 O O . ARG B 1 341 ? 2.869 -11.648 -22.219 1 90.62 341 ARG B O 1
ATOM 5993 N N . SER B 1 342 ? 4.168 -9.992 -21.516 1 93.31 342 SER B N 1
ATOM 5994 C CA . SER B 1 342 ? 5.418 -10.672 -21.844 1 93.31 342 SER B CA 1
ATOM 5995 C C . SER B 1 342 ? 6.398 -10.625 -20.688 1 93.31 342 SER B C 1
ATOM 5997 O O . SER B 1 342 ? 6.23 -9.836 -19.75 1 93.31 342 SER B O 1
ATOM 5999 N N . ALA B 1 343 ? 7.301 -11.57 -20.703 1 95.25 343 ALA B N 1
ATOM 6000 C CA . ALA B 1 343 ? 8.305 -11.641 -19.641 1 95.25 343 ALA B CA 1
ATOM 6001 C C . ALA B 1 343 ? 9.586 -12.297 -20.156 1 95.25 343 ALA B C 1
ATOM 6003 O O . ALA B 1 343 ? 9.547 -13.125 -21.062 1 95.25 343 ALA B O 1
ATOM 6004 N N . THR B 1 344 ? 10.688 -11.891 -19.672 1 95.31 344 THR B N 1
ATOM 6005 C CA . THR B 1 344 ? 11.93 -12.641 -19.828 1 95.31 344 THR B CA 1
ATOM 6006 C C . THR B 1 344 ? 12.195 -13.508 -18.594 1 95.31 344 THR B C 1
ATOM 6008 O O . THR B 1 344 ? 11.719 -13.211 -17.5 1 95.31 344 THR B O 1
ATOM 6011 N N . ALA B 1 345 ? 12.883 -14.633 -18.828 1 95.75 345 ALA B N 1
ATOM 6012 C CA . ALA B 1 345 ? 13.148 -15.508 -17.688 1 95.75 345 ALA B CA 1
ATOM 6013 C C . ALA B 1 345 ? 14.336 -16.422 -17.953 1 95.75 345 ALA B C 1
ATOM 6015 O O . ALA B 1 345 ? 14.594 -16.797 -19.109 1 95.75 345 ALA B O 1
ATOM 6016 N N . LEU B 1 346 ? 15.047 -16.672 -16.984 1 96.06 346 LEU B N 1
ATOM 6017 C CA . LEU B 1 346 ? 16.062 -17.734 -16.938 1 96.06 346 LEU B CA 1
ATOM 6018 C C . LEU B 1 346 ? 15.75 -18.719 -15.812 1 96.06 346 LEU B C 1
ATOM 6020 O O . LEU B 1 346 ? 15.438 -18.312 -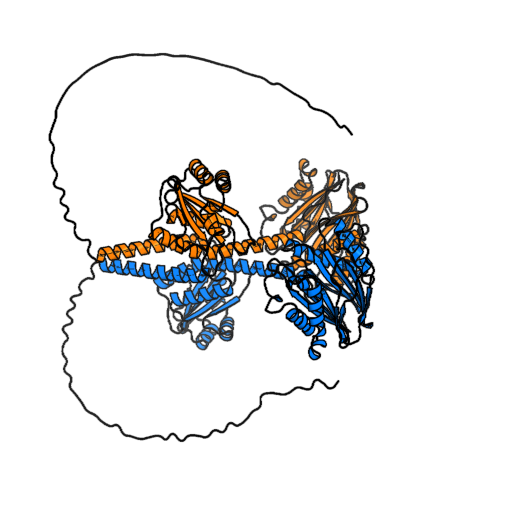14.688 1 96.06 346 LEU B O 1
ATOM 6024 N N . PHE B 1 347 ? 15.711 -20.016 -16.141 1 96.56 347 PHE B N 1
ATOM 6025 C CA . PHE B 1 347 ? 15.562 -21.062 -15.133 1 96.56 347 PHE B CA 1
ATOM 6026 C C . PHE B 1 347 ? 16.719 -22.031 -15.188 1 96.56 347 PHE B C 1
ATOM 6028 O O . PHE B 1 347 ? 17.109 -22.484 -16.266 1 96.56 347 PHE B O 1
ATOM 6035 N N . GLY B 1 348 ? 17.25 -22.297 -14.039 1 97.31 348 GLY B N 1
ATOM 6036 C CA . GLY B 1 348 ? 18.375 -23.219 -13.945 1 97.31 348 GLY B CA 1
ATOM 6037 C C . GLY B 1 348 ? 18.141 -24.328 -12.922 1 97.31 348 GLY B C 1
ATOM 6038 O O . GLY B 1 348 ? 17.656 -24.062 -11.82 1 97.31 348 GLY B O 1
ATOM 6039 N N . TYR B 1 349 ? 18.391 -25.562 -13.32 1 97.88 349 TYR B N 1
ATOM 6040 C CA . TYR B 1 349 ? 18.453 -26.719 -12.422 1 97.88 349 TYR B CA 1
ATOM 6041 C C . TYR B 1 349 ? 19.891 -26.953 -11.945 1 97.88 349 TYR B C 1
ATOM 6043 O O . TYR B 1 349 ? 20.75 -27.359 -12.734 1 97.88 349 TYR B O 1
ATOM 6051 N N . CYS B 1 350 ? 20.094 -26.719 -10.688 1 98.25 350 CYS B N 1
ATOM 6052 C CA . CYS B 1 350 ? 21.438 -26.75 -10.117 1 98.25 350 CYS B CA 1
ATOM 6053 C C . CYS B 1 350 ? 21.656 -28.016 -9.281 1 98.25 350 CYS B C 1
ATOM 6055 O O . CYS B 1 350 ? 20.859 -28.312 -8.391 1 98.25 350 CYS B O 1
ATOM 6057 N N . GLU B 1 351 ? 22.609 -28.719 -9.617 1 97.88 351 GLU B N 1
ATOM 6058 C CA . GLU B 1 351 ? 23.078 -29.859 -8.836 1 97.88 351 GLU B CA 1
ATOM 6059 C C . GLU B 1 351 ? 24.391 -29.547 -8.125 1 97.88 351 GLU B C 1
ATOM 6061 O O . GLU B 1 351 ? 25.469 -29.812 -8.656 1 97.88 351 GLU B O 1
ATOM 6066 N N . PRO B 1 352 ? 24.266 -29.141 -6.91 1 97.19 352 PRO B N 1
ATOM 6067 C CA . PRO B 1 352 ? 25.453 -28.656 -6.199 1 97.19 352 PRO B CA 1
ATOM 6068 C C . PRO B 1 352 ? 26.547 -29.719 -6.102 1 97.19 352 PRO B C 1
ATOM 6070 O O . PRO B 1 352 ? 27.734 -29.391 -6.254 1 97.19 352 PRO B O 1
ATOM 6073 N N . ALA B 1 353 ? 26.219 -30.938 -5.871 1 95.62 353 ALA B N 1
ATOM 6074 C CA . ALA B 1 353 ? 27.203 -32 -5.715 1 95.62 353 ALA B CA 1
ATOM 6075 C C . ALA B 1 353 ? 28.031 -32.188 -6.98 1 95.62 353 ALA B C 1
ATOM 6077 O O . ALA B 1 353 ? 29.219 -32.5 -6.91 1 95.62 353 ALA B O 1
ATOM 6078 N N . LEU B 1 354 ? 27.422 -31.922 -8.078 1 96.44 354 LEU B N 1
ATOM 6079 C CA . LEU B 1 354 ? 28.094 -32.094 -9.359 1 96.44 354 LEU B CA 1
ATOM 6080 C C . LEU B 1 354 ? 28.641 -30.734 -9.852 1 96.44 354 LEU B C 1
ATOM 6082 O O . LEU B 1 354 ? 29.312 -30.672 -10.883 1 96.44 354 LEU B O 1
ATOM 6086 N N . ARG B 1 355 ? 28.281 -29.641 -9.172 1 97.62 355 ARG B N 1
ATOM 6087 C CA . ARG B 1 355 ? 28.641 -28.281 -9.555 1 97.62 355 ARG B CA 1
ATOM 6088 C C . ARG B 1 355 ? 28.172 -27.984 -10.984 1 97.62 355 ARG B C 1
ATOM 6090 O O . ARG B 1 355 ? 28.938 -27.438 -11.781 1 97.62 355 ARG B O 1
ATOM 6097 N N . ARG B 1 356 ? 27 -28.359 -11.242 1 97.31 356 ARG B N 1
ATOM 6098 C CA . ARG B 1 356 ? 26.422 -28.25 -12.578 1 97.31 356 ARG B CA 1
ATOM 6099 C C . ARG B 1 356 ? 25.094 -27.516 -12.547 1 97.31 356 ARG B C 1
ATOM 6101 O O . ARG B 1 356 ? 24.297 -27.719 -11.633 1 97.31 356 ARG B O 1
ATOM 6108 N N . ILE B 1 357 ? 24.891 -26.688 -13.547 1 97.44 357 ILE B N 1
ATOM 6109 C CA . ILE B 1 357 ? 23.594 -26.031 -13.742 1 97.44 357 ILE B CA 1
ATOM 6110 C C . ILE B 1 357 ? 23.109 -26.266 -15.172 1 97.44 357 ILE B C 1
ATOM 6112 O O . ILE B 1 357 ? 23.844 -26 -16.125 1 97.44 357 ILE B O 1
ATOM 6116 N N . THR B 1 358 ? 22 -26.844 -15.32 1 96.88 358 THR B N 1
ATOM 6117 C CA . THR B 1 358 ? 21.312 -26.891 -16.609 1 96.88 358 THR B CA 1
ATOM 6118 C C . THR B 1 358 ? 20.359 -25.703 -16.75 1 96.88 358 THR B C 1
ATOM 6120 O O . THR B 1 358 ? 19.453 -25.516 -15.938 1 96.88 358 THR B O 1
ATOM 6123 N N . LEU B 1 359 ? 20.531 -24.953 -17.844 1 95.06 359 LEU B N 1
ATOM 6124 C CA . LEU B 1 359 ? 19.844 -23.672 -17.953 1 95.06 359 LEU B CA 1
ATOM 6125 C C . LEU B 1 359 ? 18.984 -23.609 -19.219 1 95.06 359 LEU B C 1
ATOM 6127 O O . LEU B 1 359 ? 19.375 -24.141 -20.266 1 95.06 359 LEU B O 1
ATOM 6131 N N . ALA B 1 360 ? 17.891 -22.953 -19.047 1 94.44 360 ALA B N 1
ATOM 6132 C CA . ALA B 1 360 ? 17.078 -22.5 -20.172 1 94.44 360 ALA B CA 1
ATOM 6133 C C . ALA B 1 360 ? 16.672 -21.031 -20 1 94.44 360 ALA B C 1
ATOM 6135 O O . ALA B 1 360 ? 16.453 -20.578 -18.875 1 94.44 360 ALA B O 1
ATOM 6136 N N . GLY B 1 361 ? 16.609 -20.297 -21.125 1 93.75 361 GLY B N 1
ATOM 6137 C CA . GLY B 1 361 ? 16.281 -18.875 -21.062 1 93.75 361 GLY B CA 1
ATOM 6138 C C . GLY B 1 361 ? 15.25 -18.453 -22.078 1 93.75 361 GLY B C 1
ATOM 6139 O O . GLY B 1 361 ? 15.211 -18.969 -23.188 1 93.75 361 GLY B O 1
ATOM 6140 N N . ALA B 1 362 ? 14.453 -17.531 -21.641 1 93.56 362 ALA B N 1
ATOM 6141 C CA . ALA B 1 362 ? 13.516 -16.844 -22.516 1 93.56 362 ALA B CA 1
ATOM 6142 C C . ALA B 1 362 ? 13.836 -15.352 -22.609 1 93.56 362 ALA B C 1
ATOM 6144 O O . ALA B 1 362 ? 13.391 -14.562 -21.766 1 93.56 362 ALA B O 1
ATOM 6145 N N . GLY B 1 363 ? 14.562 -14.953 -23.625 1 91.81 363 GLY B N 1
ATOM 6146 C CA . GLY B 1 363 ? 14.891 -13.562 -23.891 1 91.81 363 GLY B CA 1
ATOM 6147 C C . GLY B 1 363 ? 15.656 -12.906 -22.75 1 91.81 363 GLY B C 1
ATOM 6148 O O . GLY B 1 363 ? 15.531 -11.703 -22.516 1 91.81 363 GLY B O 1
ATOM 6149 N N . HIS B 1 364 ? 16.406 -13.633 -21.984 1 91.94 364 HIS B N 1
ATOM 6150 C CA . HIS B 1 364 ? 17.047 -13.094 -20.781 1 91.94 364 HIS B CA 1
ATOM 6151 C C . HIS B 1 364 ? 18.562 -12.969 -20.969 1 91.94 364 HIS B C 1
ATOM 6153 O O . HIS B 1 364 ? 19.125 -13.602 -21.875 1 91.94 364 HIS B O 1
ATOM 6159 N N . SER B 1 365 ? 19.188 -12.188 -20.219 1 92.38 365 SER B N 1
ATOM 6160 C CA . SER B 1 365 ? 20.625 -11.945 -20.297 1 92.38 365 SER B CA 1
ATOM 6161 C C . SER B 1 365 ? 21.422 -13.203 -19.922 1 92.38 365 SER B C 1
ATOM 6163 O O . SER B 1 365 ? 21.016 -13.945 -19.031 1 92.38 365 SER B O 1
ATOM 6165 N N . PRO B 1 366 ? 22.547 -13.422 -20.578 1 93.88 366 PRO B N 1
ATOM 6166 C CA . PRO B 1 366 ? 23.344 -14.609 -20.266 1 93.88 366 PRO B CA 1
ATOM 6167 C C . PRO B 1 366 ? 24.016 -14.523 -18.891 1 93.88 366 PRO B C 1
ATOM 6169 O O . PRO B 1 366 ? 24.5 -13.461 -18.5 1 93.88 366 PRO B O 1
ATOM 6172 N N . PRO B 1 367 ? 24.062 -15.664 -18.156 1 96.25 367 PRO B N 1
ATOM 6173 C CA . PRO B 1 367 ? 24.797 -15.672 -16.875 1 96.25 367 PRO B CA 1
ATOM 6174 C C . PRO B 1 367 ? 26.281 -15.414 -17.047 1 96.25 367 PRO B C 1
ATOM 6176 O O . PRO B 1 367 ? 26.828 -15.555 -18.141 1 96.25 367 PRO B O 1
ATOM 6179 N N . LEU B 1 368 ? 26.859 -14.992 -16 1 97.25 368 LEU B N 1
ATOM 6180 C CA . LEU B 1 368 ? 28.297 -14.734 -15.977 1 97.25 368 LEU B CA 1
ATOM 6181 C C . LEU B 1 368 ? 29 -15.664 -14.992 1 97.25 368 LEU B C 1
ATOM 6183 O O . LEU B 1 368 ? 28.609 -15.742 -13.828 1 97.25 368 LEU B O 1
ATOM 6187 N N . LEU B 1 369 ? 29.906 -16.469 -15.484 1 97.56 369 LEU B N 1
ATOM 6188 C CA . LEU B 1 369 ? 30.734 -17.312 -14.633 1 97.56 369 LEU B CA 1
ATOM 6189 C C . LEU B 1 369 ? 31.984 -16.562 -14.156 1 97.56 369 LEU B C 1
ATOM 6191 O O . LEU B 1 369 ? 32.688 -15.977 -14.969 1 97.56 369 LEU B O 1
ATOM 6195 N N . ILE B 1 370 ? 32.188 -16.547 -12.883 1 97.81 370 ILE B N 1
ATOM 6196 C CA . ILE B 1 370 ? 33.281 -15.805 -12.273 1 97.81 370 ILE B CA 1
ATOM 6197 C C . ILE B 1 370 ? 34.188 -16.766 -11.508 1 97.81 370 ILE B C 1
ATOM 6199 O O . ILE B 1 370 ? 33.75 -17.375 -10.523 1 97.81 370 ILE B O 1
ATOM 6203 N N . GLY B 1 371 ? 35.406 -16.844 -11.906 1 95.06 371 GLY B N 1
ATOM 6204 C CA . GLY B 1 371 ? 36.406 -17.641 -11.227 1 95.06 371 GLY B CA 1
ATOM 6205 C C . GLY B 1 371 ? 37.75 -16.953 -11.133 1 95.06 371 GLY B C 1
ATOM 6206 O O . GLY B 1 371 ? 37.875 -15.789 -11.492 1 95.06 371 GLY B O 1
ATOM 6207 N N . GLU B 1 372 ? 38.719 -17.688 -10.547 1 91.31 372 GLU B N 1
ATOM 6208 C CA . GLU B 1 372 ? 40.062 -17.172 -10.438 1 91.31 372 GLU B CA 1
ATOM 6209 C C . GLU B 1 372 ? 40.75 -17.078 -11.805 1 91.31 372 GLU B C 1
ATOM 6211 O O . GLU B 1 372 ? 41.5 -16.141 -12.07 1 91.31 372 GLU B O 1
ATOM 6216 N N . ARG B 1 373 ? 40.375 -17.984 -12.617 1 91 373 ARG B N 1
ATOM 6217 C CA . ARG B 1 373 ? 41.125 -18.109 -13.867 1 91 373 ARG B CA 1
ATOM 6218 C C . ARG B 1 373 ? 40.281 -17.656 -15.055 1 91 373 ARG B C 1
ATOM 6220 O O . ARG B 1 373 ? 40.812 -17.453 -16.156 1 91 373 ARG B O 1
ATOM 6227 N N . ARG B 1 374 ? 38.938 -17.562 -14.805 1 94.06 374 ARG B N 1
ATOM 6228 C CA . ARG B 1 374 ? 38.125 -17.219 -15.953 1 94.06 374 ARG B CA 1
ATOM 6229 C C . ARG B 1 374 ? 36.906 -16.391 -15.523 1 94.06 374 ARG B C 1
ATOM 6231 O O . ARG B 1 374 ? 36.438 -16.516 -14.391 1 94.06 374 ARG B O 1
ATOM 6238 N N . THR B 1 375 ? 36.531 -15.523 -16.312 1 96.69 375 THR B N 1
ATOM 6239 C CA . THR B 1 375 ? 35.281 -14.781 -16.297 1 96.69 375 THR B CA 1
ATOM 6240 C C . THR B 1 375 ? 34.656 -14.773 -17.672 1 96.69 375 THR B C 1
ATOM 6242 O O . THR B 1 375 ? 35.188 -14.195 -18.625 1 96.69 375 THR B O 1
ATOM 6245 N N . GLU B 1 376 ? 33.469 -15.484 -17.828 1 95.75 376 GLU B N 1
ATOM 6246 C CA . GLU B 1 376 ? 32.906 -15.625 -19.172 1 95.75 376 GLU B CA 1
ATOM 6247 C C . GLU B 1 376 ? 31.391 -15.688 -19.125 1 95.75 376 GLU B C 1
ATOM 6249 O O . GLU B 1 376 ? 30.812 -16.281 -18.219 1 95.75 376 GLU B O 1
ATOM 6254 N N . PHE B 1 377 ? 30.812 -15.094 -20.125 1 95.25 377 PHE B N 1
ATOM 6255 C CA . PHE B 1 377 ? 29.375 -15.234 -20.312 1 95.25 377 PHE B CA 1
ATOM 6256 C C . PHE B 1 377 ? 29.016 -16.641 -20.781 1 95.25 377 PHE B C 1
ATOM 6258 O O . PHE B 1 377 ? 29.719 -17.203 -21.625 1 95.25 377 PHE B O 1
ATOM 6265 N N . VAL B 1 378 ? 27.984 -17.141 -20.141 1 91.38 378 VAL B N 1
ATOM 6266 C CA . VAL B 1 378 ? 27.469 -18.438 -20.578 1 91.38 378 VAL B CA 1
ATOM 6267 C C . VAL B 1 378 ? 26.562 -18.25 -21.797 1 91.38 378 VAL B C 1
ATOM 6269 O O . VAL B 1 378 ? 25.531 -17.578 -21.703 1 91.38 378 VAL B O 1
ATOM 6272 N N . GLU B 1 379 ? 26.938 -18.688 -22.891 1 82.56 379 GLU B N 1
ATOM 6273 C CA . GLU B 1 379 ? 26.172 -18.516 -24.109 1 82.56 379 GLU B CA 1
ATOM 6274 C C . GLU B 1 379 ? 24.844 -19.266 -24.047 1 82.56 379 GLU B C 1
ATOM 6276 O O . GLU B 1 379 ? 24.844 -20.5 -23.891 1 82.56 379 GLU B O 1
ATOM 6281 N N . THR B 1 380 ? 23.859 -18.516 -23.844 1 73.12 380 THR B N 1
ATOM 6282 C CA . THR B 1 380 ? 22.516 -19.094 -23.906 1 73.12 380 THR B CA 1
ATOM 6283 C C . THR B 1 380 ? 21.922 -18.891 -25.297 1 73.12 380 THR B C 1
ATOM 6285 O O . THR B 1 380 ? 22.328 -18 -26.031 1 73.12 380 THR B O 1
ATOM 6288 N N . SER B 1 381 ? 21.25 -19.812 -25.797 1 66.62 381 SER B N 1
ATOM 6289 C CA . SER B 1 381 ? 20.641 -19.672 -27.109 1 66.62 381 SER B CA 1
ATOM 6290 C C . SER B 1 381 ? 19.703 -18.469 -27.156 1 66.62 381 SER B C 1
ATOM 6292 O O . SER B 1 381 ? 19.109 -18.094 -26.141 1 66.62 381 SER B O 1
ATOM 6294 N N . LEU B 1 382 ? 19.766 -17.859 -28.266 1 66.81 382 LEU B N 1
ATOM 6295 C CA . LEU B 1 382 ? 18.844 -16.766 -28.516 1 66.81 382 LEU B CA 1
ATOM 6296 C C . LEU B 1 382 ? 17.391 -17.234 -28.422 1 66.81 382 LEU B C 1
ATOM 6298 O O . LEU B 1 382 ? 17.047 -18.281 -28.969 1 66.81 382 LEU B O 1
ATOM 6302 N N . SER B 1 383 ? 16.703 -16.641 -27.484 1 80.81 383 SER B N 1
ATOM 6303 C CA . SER B 1 383 ? 15.289 -16.984 -27.375 1 80.81 383 SER B CA 1
ATOM 6304 C C . SER B 1 383 ? 14.445 -15.734 -27.141 1 80.81 383 SER B C 1
ATOM 6306 O O . SER B 1 383 ? 14.953 -14.711 -26.688 1 80.81 383 SER B O 1
ATOM 6308 N N . ALA B 1 384 ? 13.227 -15.875 -27.672 1 87.06 384 ALA B N 1
ATOM 6309 C CA . ALA B 1 384 ? 12.273 -14.789 -27.469 1 87.06 384 ALA B CA 1
ATOM 6310 C C . ALA B 1 384 ? 11.773 -14.766 -26.016 1 87.06 384 ALA B C 1
ATOM 6312 O O . ALA B 1 384 ? 11.805 -15.789 -25.328 1 87.06 384 ALA B O 1
ATOM 6313 N N . PRO B 1 385 ? 11.391 -13.594 -25.625 1 92.31 385 PRO B N 1
ATOM 6314 C CA . PRO B 1 385 ? 10.688 -13.547 -24.328 1 92.31 385 PRO B CA 1
ATOM 6315 C C . PRO B 1 385 ? 9.422 -14.391 -24.312 1 92.31 385 PRO B C 1
ATOM 6317 O O . PRO B 1 385 ? 8.891 -14.727 -25.375 1 92.31 385 PRO B O 1
ATOM 6320 N N . LEU B 1 386 ? 9.023 -14.805 -23.156 1 94 386 LEU B N 1
ATOM 6321 C CA . LEU B 1 386 ? 7.746 -15.492 -23 1 94 386 LEU B CA 1
ATOM 6322 C C . LEU B 1 386 ? 6.594 -14.602 -23.438 1 94 386 LEU B C 1
ATOM 6324 O O . LEU B 1 386 ? 6.605 -13.391 -23.203 1 94 386 LEU B O 1
ATOM 6328 N N . GLY B 1 387 ? 5.57 -15.117 -24.109 1 88.69 387 GLY B N 1
ATOM 6329 C CA . GLY B 1 387 ? 4.359 -14.414 -24.484 1 88.69 387 GLY B CA 1
ATOM 6330 C C . GLY B 1 387 ? 4.488 -13.695 -25.812 1 88.69 387 GLY B C 1
ATOM 6331 O O . GLY B 1 387 ? 3.543 -13.047 -26.281 1 88.69 387 GLY B O 1
ATOM 6332 N N . MET B 1 388 ? 5.605 -13.75 -26.438 1 83.94 388 MET B N 1
ATOM 6333 C CA . MET B 1 388 ? 5.824 -12.961 -27.641 1 83.94 388 MET B CA 1
ATOM 6334 C C . MET B 1 388 ? 5.582 -13.805 -28.891 1 83.94 388 MET B C 1
ATOM 6336 O O . MET B 1 388 ? 5.129 -13.281 -29.922 1 83.94 388 MET B O 1
ATOM 6340 N N . LEU B 1 389 ? 5.988 -15.086 -28.75 1 77.56 389 LEU B N 1
ATOM 6341 C CA . LEU B 1 389 ? 5.805 -15.969 -29.891 1 77.56 389 LEU B CA 1
ATOM 6342 C C . LEU B 1 389 ? 4.734 -17.016 -29.609 1 77.56 389 LEU B C 1
ATOM 6344 O O . LEU B 1 389 ? 4.391 -17.266 -28.438 1 77.56 389 LEU B O 1
ATOM 6348 N N . ALA B 1 390 ? 4.289 -17.531 -30.625 1 71.19 390 ALA B N 1
ATOM 6349 C CA . ALA B 1 390 ? 3.258 -18.562 -30.484 1 71.19 390 ALA B CA 1
ATOM 6350 C C . ALA B 1 390 ? 3.832 -19.812 -29.844 1 71.19 390 ALA B C 1
ATOM 6352 O O . ALA B 1 390 ? 3.139 -20.516 -29.094 1 71.19 390 ALA B O 1
ATOM 6353 N N . CYS B 1 391 ? 4.98 -20.094 -30.188 1 69.25 391 CYS B N 1
ATOM 6354 C CA . CYS B 1 391 ? 5.645 -21.25 -29.594 1 69.25 391 CYS B CA 1
ATOM 6355 C C . CYS B 1 391 ? 7.066 -20.906 -29.172 1 69.25 391 CYS B C 1
ATOM 6357 O O . CYS B 1 391 ? 7.879 -20.469 -30 1 69.25 391 CYS B O 1
ATOM 6359 N N . TRP B 1 392 ? 7.191 -21.141 -27.906 1 72.5 392 TRP B N 1
ATOM 6360 C CA . TRP B 1 392 ? 8.531 -20.859 -27.406 1 72.5 392 TRP B CA 1
ATOM 6361 C C . TRP B 1 392 ? 9.406 -22.109 -27.453 1 72.5 392 TRP B C 1
AT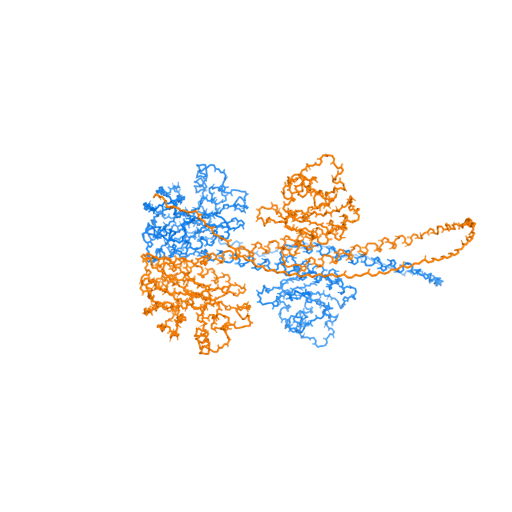OM 6363 O O . TRP B 1 392 ? 8.961 -23.203 -27.094 1 72.5 392 TRP B O 1
ATOM 6373 N N . GLU B 1 393 ? 10.523 -22.047 -28.109 1 74.69 393 GLU B N 1
ATOM 6374 C CA . GLU B 1 393 ? 11.5 -23.125 -28.125 1 74.69 393 GLU B CA 1
ATOM 6375 C C . GLU B 1 393 ? 12.914 -22.594 -27.875 1 74.69 393 GLU B C 1
ATOM 6377 O O . GLU B 1 393 ? 13.328 -21.625 -28.5 1 74.69 393 GLU B O 1
ATOM 6382 N N . ALA B 1 394 ? 13.359 -23.062 -26.781 1 74.88 394 ALA B N 1
ATOM 6383 C CA . ALA B 1 394 ? 14.766 -22.734 -26.578 1 74.88 394 ALA B CA 1
ATOM 6384 C C . ALA B 1 394 ? 15.523 -23.922 -26 1 74.88 394 ALA B C 1
ATOM 6386 O O . ALA B 1 394 ? 15.031 -24.594 -25.078 1 74.88 394 ALA B O 1
ATOM 6387 N N . PRO B 1 395 ? 16.688 -24.234 -26.625 1 83 395 PRO B N 1
ATOM 6388 C CA . PRO B 1 395 ? 17.484 -25.328 -26.047 1 83 395 PRO B CA 1
ATOM 6389 C C . PRO B 1 395 ? 18.078 -24.969 -24.688 1 83 395 PRO B C 1
ATOM 6391 O O . PRO B 1 395 ? 18.234 -23.781 -24.375 1 83 395 PRO B O 1
ATOM 6394 N N . SER B 1 396 ? 18.234 -26.062 -23.938 1 90.75 396 SER B N 1
ATOM 6395 C CA . SER B 1 396 ? 18.922 -25.859 -22.672 1 90.75 396 SER B CA 1
ATOM 6396 C C . SER B 1 396 ? 20.438 -25.875 -22.859 1 90.75 396 SER B C 1
ATOM 6398 O O . SER B 1 396 ? 20.938 -26.375 -23.859 1 90.75 396 SER B O 1
ATOM 6400 N N . VAL B 1 397 ? 21.109 -25.25 -21.953 1 92.81 397 VAL B N 1
ATOM 6401 C CA . VAL B 1 397 ? 22.562 -25.234 -21.922 1 92.81 397 VAL B CA 1
ATOM 6402 C C . VAL B 1 397 ? 23.062 -25.719 -20.562 1 92.81 397 VAL B C 1
ATOM 6404 O O . VAL B 1 397 ? 22.438 -25.453 -19.531 1 92.81 397 VAL B O 1
ATOM 6407 N N . GLU B 1 398 ? 24.141 -26.438 -20.609 1 94.62 398 GLU B N 1
ATOM 6408 C CA . GLU B 1 398 ? 24.734 -26.938 -19.375 1 94.62 398 GLU B CA 1
ATOM 6409 C C . GLU B 1 398 ? 26 -26.156 -19.016 1 94.62 398 GLU B C 1
ATOM 6411 O O . GLU B 1 398 ? 26.844 -25.906 -19.891 1 94.62 398 GLU B O 1
ATOM 6416 N N . LEU B 1 399 ? 26.047 -25.781 -17.828 1 95.12 399 LEU B N 1
ATOM 6417 C CA . LEU B 1 399 ? 27.203 -25.078 -17.281 1 95.12 399 LEU B CA 1
ATOM 6418 C C . LEU B 1 399 ? 27.891 -25.906 -16.188 1 95.12 399 LEU B C 1
ATOM 6420 O O . LEU B 1 399 ? 27.234 -26.359 -15.258 1 95.12 399 LEU B O 1
ATOM 6424 N N . GLN B 1 400 ? 29.188 -26.141 -16.375 1 96.31 400 GLN B N 1
ATOM 6425 C CA . GLN B 1 400 ? 30 -26.812 -15.359 1 96.31 400 GLN B CA 1
ATOM 6426 C C . GLN B 1 400 ? 30.906 -25.828 -14.641 1 96.31 400 GLN B C 1
ATOM 6428 O O . GLN B 1 400 ? 31.75 -25.188 -15.266 1 96.31 400 GLN B O 1
ATOM 6433 N N . ALA B 1 401 ? 30.703 -25.75 -13.383 1 96.75 401 ALA B N 1
ATOM 6434 C CA . ALA B 1 401 ? 31.531 -24.844 -12.602 1 96.75 401 ALA B CA 1
ATOM 6435 C C . ALA B 1 401 ? 32.656 -25.578 -11.906 1 96.75 401 ALA B C 1
ATOM 6437 O O . ALA B 1 401 ? 32.562 -26.781 -11.641 1 96.75 401 ALA B O 1
ATOM 6438 N N . GLU B 1 402 ? 33.719 -24.906 -11.633 1 96.44 402 GLU B N 1
ATOM 6439 C CA . GLU B 1 402 ? 34.812 -25.406 -10.781 1 96.44 402 GLU B CA 1
ATOM 6440 C C . GLU B 1 402 ? 34.594 -24.969 -9.328 1 96.44 402 GLU B C 1
ATOM 6442 O O . GLU B 1 402 ? 33.844 -24.047 -9.047 1 96.44 402 GLU B O 1
ATOM 6447 N N . PRO B 1 403 ? 35.25 -25.781 -8.414 1 95.75 403 PRO B N 1
ATOM 6448 C CA . PRO B 1 403 ? 35.156 -25.359 -7.016 1 95.75 403 PRO B CA 1
ATOM 6449 C C . PRO B 1 403 ? 35.594 -23.906 -6.805 1 95.75 403 PRO B C 1
ATOM 6451 O O . PRO B 1 403 ? 36.625 -23.469 -7.336 1 95.75 403 PRO B O 1
ATOM 6454 N N . GLY B 1 404 ? 34.75 -23.156 -6.145 1 95.81 404 GLY B N 1
ATOM 6455 C CA . GLY B 1 404 ? 35.094 -21.781 -5.82 1 95.81 404 GLY B CA 1
ATOM 6456 C C . GLY B 1 404 ? 34.531 -20.781 -6.828 1 95.81 404 GLY B C 1
ATOM 6457 O O . GLY B 1 404 ? 34.531 -19.578 -6.582 1 95.81 404 GLY B O 1
ATOM 6458 N N . GLU B 1 405 ? 34 -21.266 -7.926 1 97.31 405 GLU B N 1
ATOM 6459 C CA . GLU B 1 405 ? 33.469 -20.359 -8.938 1 97.31 405 GLU B CA 1
ATOM 6460 C C . GLU B 1 405 ? 32.062 -19.906 -8.586 1 97.31 405 GLU B C 1
ATOM 6462 O O . GLU B 1 405 ? 31.328 -20.609 -7.879 1 97.31 405 GLU B O 1
ATOM 6467 N N . THR B 1 406 ? 31.75 -18.703 -9.031 1 98.12 406 THR B N 1
ATOM 6468 C CA . THR B 1 406 ? 30.438 -18.109 -8.812 1 98.12 406 THR B CA 1
ATOM 6469 C C . THR B 1 406 ? 29.719 -17.891 -10.141 1 98.12 406 THR B C 1
ATOM 6471 O O . THR B 1 406 ? 30.297 -17.391 -11.102 1 98.12 406 THR B O 1
ATOM 6474 N N . VAL B 1 407 ? 28.516 -18.375 -10.234 1 98.12 407 VAL B N 1
ATOM 6475 C CA . VAL B 1 407 ? 27.641 -18.047 -11.359 1 98.12 407 VAL B CA 1
ATOM 6476 C C . VAL B 1 407 ? 26.734 -16.859 -10.992 1 98.12 407 VAL B C 1
ATOM 6478 O O . VAL B 1 407 ? 26.016 -16.906 -10 1 98.12 407 VAL B O 1
ATOM 6481 N N . LEU B 1 408 ? 26.812 -15.82 -11.797 1 98.31 408 LEU B N 1
ATOM 6482 C CA . LEU B 1 408 ? 26.031 -14.609 -11.555 1 98.31 408 LEU B CA 1
ATOM 6483 C C . LEU B 1 408 ? 24.875 -14.508 -12.531 1 98.31 408 LEU B C 1
ATOM 6485 O O . LEU B 1 408 ? 25.078 -14.445 -13.742 1 98.31 408 LEU B O 1
ATOM 6489 N N . LEU B 1 409 ? 23.688 -14.586 -12.016 1 97.81 409 LEU B N 1
ATOM 6490 C CA . LEU B 1 409 ? 22.469 -14.273 -12.758 1 97.81 409 LEU B CA 1
ATOM 6491 C C . LEU B 1 409 ? 22.031 -12.844 -12.484 1 97.81 409 LEU B C 1
ATOM 6493 O O . LEU B 1 409 ? 22.172 -12.336 -11.367 1 97.81 409 LEU B O 1
ATOM 6497 N N . TYR B 1 410 ? 21.484 -12.172 -13.531 1 97.06 410 TYR B N 1
ATOM 6498 C CA . TYR B 1 410 ? 21.125 -10.766 -13.359 1 97.06 410 TYR B CA 1
ATOM 6499 C C . TYR B 1 410 ? 20.047 -10.352 -14.359 1 97.06 410 TYR B C 1
ATOM 6501 O O . TYR B 1 410 ? 19.844 -11.023 -15.375 1 97.06 410 TYR B O 1
ATOM 6509 N N . THR B 1 411 ? 19.328 -9.344 -14.094 1 95.31 411 THR B N 1
ATOM 6510 C CA . THR B 1 411 ? 18.344 -8.797 -15.023 1 95.31 411 THR B CA 1
ATOM 6511 C C . THR B 1 411 ? 18.953 -7.676 -15.859 1 95.31 411 THR B C 1
ATOM 6513 O O . THR B 1 411 ? 19.969 -7.094 -15.484 1 95.31 411 THR B O 1
ATOM 6516 N N . ASP B 1 412 ? 18.328 -7.363 -16.953 1 93.31 412 ASP B N 1
ATOM 6517 C CA . ASP B 1 412 ? 18.875 -6.418 -17.922 1 93.31 412 ASP B CA 1
ATOM 6518 C C . ASP B 1 412 ? 18.859 -4.996 -17.375 1 93.31 412 ASP B C 1
ATOM 6520 O O . ASP B 1 412 ? 19.547 -4.117 -17.891 1 93.31 412 ASP B O 1
ATOM 6524 N N . GLY B 1 413 ? 18.125 -4.801 -16.312 1 92.44 413 GLY B N 1
ATOM 6525 C CA . GLY B 1 413 ? 18.141 -3.5 -15.672 1 92.44 413 GLY B CA 1
ATOM 6526 C C . GLY B 1 413 ? 19.531 -3.082 -15.219 1 92.44 413 GLY B C 1
ATOM 6527 O O . GLY B 1 413 ? 19.859 -1.893 -15.203 1 92.44 413 GLY B O 1
ATOM 6528 N N . LEU B 1 414 ? 20.328 -4.027 -14.828 1 94.56 414 LEU B N 1
ATOM 6529 C CA . LEU B 1 414 ? 21.719 -3.752 -14.461 1 94.56 414 LEU B CA 1
ATOM 6530 C C . LEU B 1 414 ? 22.469 -3.086 -15.609 1 94.56 414 LEU B C 1
ATOM 6532 O O . LEU B 1 414 ? 23.234 -2.143 -15.398 1 94.56 414 LEU B O 1
ATOM 6536 N N . LEU B 1 415 ? 22.234 -3.539 -16.797 1 95.06 415 LEU B N 1
ATOM 6537 C CA . LEU B 1 415 ? 22.906 -3.041 -18 1 95.06 415 LEU B CA 1
ATOM 6538 C C . LEU B 1 415 ? 22.297 -1.718 -18.453 1 95.06 415 LEU B C 1
ATOM 6540 O O . LEU B 1 415 ? 23.016 -0.773 -18.766 1 95.06 415 LEU B O 1
ATOM 6544 N N . HIS B 1 416 ? 21.016 -1.637 -18.359 1 92.56 416 HIS B N 1
ATOM 6545 C CA . HIS B 1 416 ? 20.312 -0.434 -18.812 1 92.56 416 HIS B CA 1
ATOM 6546 C C . HIS B 1 416 ? 20.656 0.759 -17.922 1 92.56 416 HIS B C 1
ATOM 6548 O O . HIS B 1 416 ? 20.766 1.887 -18.406 1 92.56 416 HIS B O 1
ATOM 6554 N N . ARG B 1 417 ? 20.812 0.537 -16.672 1 91.44 417 ARG B N 1
ATOM 6555 C CA . ARG B 1 417 ? 21.047 1.618 -15.719 1 91.44 417 ARG B CA 1
ATOM 6556 C C . ARG B 1 417 ? 22.422 2.242 -15.93 1 91.44 417 ARG B C 1
ATOM 6558 O O . ARG B 1 417 ? 22.703 3.328 -15.414 1 91.44 417 ARG B O 1
ATOM 6565 N N . THR B 1 418 ? 23.297 1.565 -16.609 1 92.06 418 THR B N 1
ATOM 6566 C CA . THR B 1 418 ? 24.609 2.141 -16.922 1 92.06 418 THR B CA 1
ATOM 6567 C C . THR B 1 418 ? 24.469 3.346 -17.844 1 92.06 418 THR B C 1
ATOM 6569 O O . THR B 1 418 ? 25.328 4.23 -17.844 1 92.06 418 THR B O 1
ATOM 6572 N N . GLY B 1 419 ? 23.5 3.328 -18.688 1 90.25 419 GLY B N 1
ATOM 6573 C CA . GLY B 1 419 ? 23.297 4.359 -19.688 1 90.25 419 GLY B CA 1
ATOM 6574 C C . GLY B 1 419 ? 24.141 4.141 -20.938 1 90.25 419 GLY B C 1
ATOM 6575 O O . GLY B 1 419 ? 24.031 4.906 -21.891 1 90.25 419 GLY B O 1
ATOM 6576 N N . ASP B 1 420 ? 24.875 3.102 -20.875 1 92.12 420 ASP B N 1
ATOM 6577 C CA . ASP B 1 420 ? 25.734 2.783 -22.016 1 92.12 420 ASP B CA 1
ATOM 6578 C C . ASP B 1 420 ? 24.984 1.978 -23.062 1 92.12 420 ASP B C 1
ATOM 6580 O O . ASP B 1 420 ? 23.906 1.44 -22.797 1 92.12 420 ASP B O 1
ATOM 6584 N N . ARG B 1 421 ? 25.719 2.01 -24.25 1 92.94 421 ARG B N 1
ATOM 6585 C CA . ARG B 1 421 ? 25.25 1.063 -25.25 1 92.94 421 ARG B CA 1
ATOM 6586 C C . ARG B 1 421 ? 25.406 -0.374 -24.766 1 92.94 421 ARG B C 1
ATOM 6588 O O . ARG B 1 421 ? 26.297 -0.668 -23.969 1 92.94 421 ARG B O 1
ATOM 6595 N N . ALA B 1 422 ? 24.562 -1.328 -25.25 1 92.62 422 ALA B N 1
ATOM 6596 C CA . ALA B 1 422 ? 24.516 -2.711 -24.781 1 92.62 422 ALA B CA 1
ATOM 6597 C C . ALA B 1 422 ? 25.906 -3.324 -24.75 1 92.62 422 ALA B C 1
ATOM 6599 O O . ALA B 1 422 ? 26.297 -3.938 -23.75 1 92.62 422 ALA B O 1
ATOM 6600 N N . ASP B 1 423 ? 26.688 -3.186 -25.797 1 94.75 423 ASP B N 1
ATOM 6601 C CA . ASP B 1 423 ? 28.016 -3.779 -25.891 1 94.75 423 ASP B CA 1
ATOM 6602 C C . ASP B 1 423 ? 28.938 -3.229 -24.797 1 94.75 423 ASP B C 1
ATOM 6604 O O . ASP B 1 423 ? 29.672 -3.986 -24.156 1 94.75 423 ASP B O 1
ATOM 6608 N N . ARG B 1 424 ? 28.875 -1.992 -24.594 1 96.56 424 ARG B N 1
ATOM 6609 C CA . ARG B 1 424 ? 29.703 -1.362 -23.578 1 96.56 424 ARG B CA 1
ATOM 6610 C C . ARG B 1 424 ? 29.25 -1.765 -22.172 1 96.56 424 ARG B C 1
ATOM 6612 O O . ARG B 1 424 ? 30.062 -1.943 -21.266 1 96.56 424 ARG B O 1
ATOM 6619 N N . ALA B 1 425 ? 27.953 -1.891 -22.016 1 96.19 425 ALA B N 1
ATOM 6620 C CA . ALA B 1 425 ? 27.422 -2.301 -20.719 1 96.19 425 ALA B CA 1
ATOM 6621 C C . ALA B 1 425 ? 27.859 -3.717 -20.375 1 96.19 425 ALA B C 1
ATOM 6623 O O . ALA B 1 425 ? 28.234 -3.986 -19.234 1 96.19 425 ALA B O 1
ATOM 6624 N N . PHE B 1 426 ? 27.875 -4.574 -21.359 1 96.12 426 PHE B N 1
ATOM 6625 C CA . PHE B 1 426 ? 28.344 -5.945 -21.141 1 96.12 426 PHE B CA 1
ATOM 6626 C C . PHE B 1 426 ? 29.828 -5.973 -20.812 1 96.12 426 PHE B C 1
ATOM 6628 O O . PHE B 1 426 ? 30.266 -6.734 -19.953 1 96.12 426 PHE B O 1
ATOM 6635 N N . ALA B 1 427 ? 30.531 -5.195 -21.516 1 97.31 427 ALA B N 1
ATOM 6636 C CA . ALA B 1 427 ? 31.969 -5.125 -21.266 1 97.31 427 ALA B CA 1
ATOM 6637 C C . ALA B 1 427 ? 32.25 -4.613 -19.844 1 97.31 427 ALA B C 1
ATOM 6639 O O . ALA B 1 427 ? 33.156 -5.105 -19.172 1 97.31 427 ALA B O 1
ATOM 6640 N N . ARG B 1 428 ? 31.469 -3.662 -19.484 1 97.31 428 ARG B N 1
ATOM 6641 C CA . ARG B 1 428 ? 31.609 -3.111 -18.141 1 97.31 428 ARG B CA 1
ATOM 6642 C C . ARG B 1 428 ? 31.297 -4.164 -17.078 1 97.31 428 ARG B C 1
ATOM 6644 O O . ARG B 1 428 ? 32 -4.273 -16.078 1 97.31 428 ARG B O 1
ATOM 6651 N N . LEU B 1 429 ? 30.25 -4.875 -17.266 1 97.81 429 LEU B N 1
ATOM 6652 C CA . LEU B 1 429 ? 29.875 -5.941 -16.344 1 97.81 429 LEU B CA 1
ATOM 6653 C C . LEU B 1 429 ? 30.969 -7.012 -16.281 1 97.81 429 LEU B C 1
ATOM 6655 O O . LEU B 1 429 ? 31.328 -7.461 -15.195 1 97.81 429 LEU B O 1
ATOM 6659 N N . HIS B 1 430 ? 31.453 -7.371 -17.422 1 97.88 430 HIS B N 1
ATOM 6660 C CA . HIS B 1 430 ? 32.531 -8.359 -17.484 1 97.88 430 HIS B CA 1
ATOM 6661 C C . HIS B 1 430 ? 33.75 -7.887 -16.734 1 97.88 430 HIS B C 1
ATOM 6663 O O . HIS B 1 430 ? 34.344 -8.648 -15.961 1 97.88 430 HIS B O 1
ATOM 6669 N N . ALA B 1 431 ? 34.094 -6.695 -16.938 1 97.56 431 ALA B N 1
ATOM 6670 C CA . ALA B 1 431 ? 35.281 -6.121 -16.281 1 97.56 431 ALA B CA 1
ATOM 6671 C C . ALA B 1 431 ? 35.094 -6.062 -14.766 1 97.56 431 ALA B C 1
ATOM 6673 O O . ALA B 1 431 ? 36.031 -6.344 -14.008 1 97.56 431 ALA B O 1
ATOM 6674 N N . ALA B 1 432 ? 33.906 -5.637 -14.359 1 97.75 432 ALA B N 1
ATOM 6675 C CA . ALA B 1 432 ? 33.594 -5.586 -12.938 1 97.75 432 ALA B CA 1
ATOM 6676 C C . ALA B 1 432 ? 33.719 -6.969 -12.297 1 97.75 432 ALA B C 1
ATOM 6678 O O . ALA B 1 432 ? 34.281 -7.109 -11.211 1 97.75 432 ALA B O 1
ATOM 6679 N N . ALA B 1 433 ? 33.25 -7.93 -12.992 1 97.94 433 ALA B N 1
ATOM 6680 C CA . ALA B 1 433 ? 33.281 -9.305 -12.5 1 97.94 433 ALA B CA 1
ATOM 6681 C C . ALA B 1 433 ? 34.688 -9.836 -12.461 1 97.94 433 ALA B C 1
ATOM 6683 O O . ALA B 1 433 ? 35.094 -10.492 -11.492 1 97.94 433 ALA B O 1
ATOM 6684 N N . ALA B 1 434 ? 35.375 -9.555 -13.484 1 97.12 434 ALA B N 1
ATOM 6685 C CA . ALA B 1 434 ? 36.75 -10 -13.562 1 97.12 434 ALA B CA 1
ATOM 6686 C C . ALA B 1 434 ? 37.625 -9.32 -12.5 1 97.12 434 ALA B C 1
ATOM 6688 O O . ALA B 1 434 ? 38.625 -9.883 -12.047 1 97.12 434 ALA B O 1
ATOM 6689 N N . GLY B 1 435 ? 37.219 -8.195 -12.109 1 96.69 435 GLY B N 1
ATOM 6690 C CA . GLY B 1 435 ? 38 -7.383 -11.18 1 96.69 435 GLY B CA 1
ATOM 6691 C C . GLY B 1 435 ? 37.656 -7.648 -9.727 1 96.69 435 GLY B C 1
ATOM 6692 O O . GLY B 1 435 ? 38.156 -6.965 -8.828 1 96.69 435 GLY B O 1
ATOM 6693 N N . VAL B 1 436 ? 36.812 -8.617 -9.492 1 97 436 VAL B N 1
ATOM 6694 C CA . VAL B 1 436 ? 36.5 -8.938 -8.102 1 97 436 VAL B CA 1
ATOM 6695 C C . VAL B 1 436 ? 37.781 -9.344 -7.367 1 97 436 VAL B C 1
ATOM 6697 O O . VAL B 1 436 ? 38.5 -10.25 -7.805 1 97 436 VAL B O 1
ATOM 6700 N N . PRO B 1 437 ? 38.031 -8.695 -6.254 1 95 437 PRO B N 1
ATOM 6701 C CA . PRO B 1 437 ? 39.25 -9.055 -5.496 1 95 437 PRO B CA 1
ATOM 6702 C C . PRO B 1 437 ? 39.219 -10.508 -5.008 1 95 437 PRO B C 1
ATOM 6704 O O . PRO B 1 437 ? 38.156 -11.031 -4.668 1 95 437 PRO B O 1
ATOM 6707 N N . ARG B 1 438 ? 40.375 -11.039 -4.82 1 93.12 438 ARG B N 1
ATOM 6708 C CA . ARG B 1 438 ? 40.531 -12.445 -4.43 1 93.12 438 ARG B CA 1
ATOM 6709 C C . ARG B 1 438 ? 39.844 -12.711 -3.092 1 93.12 438 ARG B C 1
ATOM 6711 O O . ARG B 1 438 ? 39.188 -13.734 -2.916 1 93.12 438 ARG B O 1
ATOM 6718 N N . ALA B 1 439 ? 39.969 -11.805 -2.23 1 92.5 439 ALA B N 1
ATOM 6719 C CA . ALA B 1 439 ? 39.406 -11.961 -0.893 1 92.5 439 ALA B CA 1
ATOM 6720 C C . ALA B 1 439 ? 37.875 -11.977 -0.937 1 92.5 439 ALA B C 1
ATOM 6722 O O . ALA B 1 439 ? 37.219 -12.641 -0.122 1 92.5 439 ALA B O 1
ATOM 6723 N N . ALA B 1 440 ? 37.312 -11.312 -1.881 1 94.81 440 ALA B N 1
ATOM 6724 C CA . ALA B 1 440 ? 35.875 -11.18 -1.978 1 94.81 440 ALA B CA 1
ATOM 6725 C C . ALA B 1 440 ? 35.25 -12.367 -2.701 1 94.81 440 ALA B C 1
ATOM 6727 O O . ALA B 1 440 ? 34.062 -12.633 -2.572 1 94.81 440 ALA B O 1
ATOM 6728 N N . ARG B 1 441 ? 36.062 -13.117 -3.393 1 94.88 441 ARG B N 1
ATOM 6729 C CA . ARG B 1 441 ? 35.531 -14.188 -4.246 1 94.88 441 ARG B CA 1
ATOM 6730 C C . ARG B 1 441 ? 35 -15.336 -3.41 1 94.88 441 ARG B C 1
ATOM 6732 O O . ARG B 1 441 ? 34.219 -16.156 -3.912 1 94.88 441 ARG B O 1
ATOM 6739 N N . GLN B 1 442 ? 35.344 -15.352 -2.133 1 94.25 442 GLN B N 1
ATOM 6740 C CA . GLN B 1 442 ? 34.906 -16.453 -1.275 1 94.25 442 GLN B CA 1
ATOM 6741 C C . GLN B 1 442 ? 33.531 -16.188 -0.701 1 94.25 442 GLN B C 1
ATOM 6743 O O . GLN B 1 442 ? 32.906 -17.078 -0.13 1 94.25 442 GLN B O 1
ATOM 6748 N N . ASP B 1 443 ? 33.062 -15.023 -0.857 1 96.69 443 ASP B N 1
ATOM 6749 C CA . ASP B 1 443 ? 31.766 -14.609 -0.331 1 96.69 443 ASP B CA 1
ATOM 6750 C C . ASP B 1 443 ? 30.859 -14.07 -1.443 1 96.69 443 ASP B C 1
ATOM 6752 O O . ASP B 1 443 ? 31.047 -12.945 -1.904 1 96.69 443 ASP B O 1
ATOM 6756 N N . PRO B 1 444 ? 29.859 -14.867 -1.819 1 97.44 444 PRO B N 1
ATOM 6757 C CA . PRO B 1 444 ? 29 -14.391 -2.906 1 97.44 444 PRO B CA 1
ATOM 6758 C C . PRO B 1 444 ? 28.359 -13.031 -2.607 1 97.44 444 PRO B C 1
ATOM 6760 O O . PRO B 1 444 ? 28.094 -12.25 -3.529 1 97.44 444 PRO B O 1
ATOM 6763 N N . ASP B 1 445 ? 28.125 -12.703 -1.372 1 97.31 445 ASP B N 1
ATOM 6764 C CA . ASP B 1 445 ? 27.609 -11.391 -1.009 1 97.31 445 ASP B CA 1
ATOM 6765 C C . ASP B 1 445 ? 28.594 -10.289 -1.383 1 97.31 445 ASP B C 1
ATOM 6767 O O . ASP B 1 445 ? 28.203 -9.234 -1.892 1 97.31 445 ASP B O 1
ATOM 6771 N N . ALA B 1 446 ? 29.797 -10.523 -1.111 1 97.5 446 ALA B N 1
ATOM 6772 C CA . ALA B 1 446 ? 30.844 -9.562 -1.468 1 97.5 446 ALA B CA 1
ATOM 6773 C C . ALA B 1 446 ? 30.969 -9.445 -2.982 1 97.5 446 ALA B C 1
ATOM 6775 O O . ALA B 1 446 ? 31.25 -8.359 -3.502 1 97.5 446 ALA B O 1
ATOM 6776 N N . VAL B 1 447 ? 30.812 -10.547 -3.662 1 97.62 447 VAL B N 1
ATOM 6777 C CA . VAL B 1 447 ? 30.906 -10.547 -5.121 1 97.62 447 VAL B CA 1
ATOM 6778 C C . VAL B 1 447 ? 29.797 -9.672 -5.703 1 97.62 447 VAL B C 1
ATOM 6780 O O . VAL B 1 447 ? 30.062 -8.797 -6.527 1 97.62 447 VAL B O 1
ATOM 6783 N N . VAL B 1 448 ? 28.594 -9.898 -5.258 1 97.5 448 VAL B N 1
ATOM 6784 C CA . VAL B 1 448 ? 27.438 -9.156 -5.762 1 97.5 448 VAL B CA 1
ATOM 6785 C C . VAL B 1 448 ? 27.609 -7.676 -5.445 1 97.5 448 VAL B C 1
ATOM 6787 O O . VAL B 1 448 ? 27.328 -6.816 -6.285 1 97.5 448 VAL B O 1
ATOM 6790 N N . GLU B 1 449 ? 28.109 -7.363 -4.297 1 95.88 449 GLU B N 1
ATOM 6791 C CA . GLU B 1 449 ? 28.312 -5.977 -3.891 1 95.88 449 GLU B CA 1
ATOM 6792 C C . GLU B 1 449 ? 29.359 -5.301 -4.766 1 95.88 449 GLU B C 1
ATOM 6794 O O . GLU B 1 449 ? 29.172 -4.164 -5.207 1 95.88 449 GLU B O 1
ATOM 6799 N N . HIS B 1 450 ? 30.391 -5.992 -4.941 1 96.69 450 HIS B N 1
ATOM 6800 C CA . HIS B 1 450 ? 31.453 -5.457 -5.773 1 96.69 450 HIS B CA 1
ATOM 6801 C C . HIS B 1 450 ? 30.969 -5.184 -7.191 1 96.69 450 HIS B C 1
ATOM 6803 O O . HIS B 1 450 ? 31.219 -4.105 -7.738 1 96.69 450 HIS B O 1
ATOM 6809 N N . VAL B 1 451 ? 30.312 -6.145 -7.762 1 97.44 451 VAL B N 1
ATOM 6810 C CA . VAL B 1 451 ? 29.844 -6.023 -9.133 1 97.44 451 VAL B CA 1
ATOM 6811 C C . VAL B 1 451 ? 28.859 -4.863 -9.242 1 97.44 451 VAL B C 1
ATOM 6813 O O . VAL B 1 451 ? 28.969 -4.023 -10.141 1 97.44 451 VAL B O 1
ATOM 6816 N N . LEU B 1 452 ? 27.922 -4.816 -8.336 1 96.12 452 LEU B N 1
ATOM 6817 C CA . LEU B 1 452 ? 26.906 -3.775 -8.359 1 96.12 452 LEU B CA 1
ATOM 6818 C C . LEU B 1 452 ? 27.531 -2.393 -8.242 1 96.12 452 LEU B C 1
ATOM 6820 O O . LEU B 1 452 ? 27.234 -1.499 -9.031 1 96.12 452 LEU B O 1
ATOM 6824 N N . ARG B 1 453 ? 28.453 -2.18 -7.363 1 94.69 453 ARG B N 1
ATOM 6825 C CA . ARG B 1 453 ? 29.094 -0.895 -7.113 1 94.69 453 ARG B CA 1
ATOM 6826 C C . ARG B 1 453 ? 29.984 -0.485 -8.289 1 94.69 453 ARG B C 1
ATOM 6828 O O . ARG B 1 453 ? 30.094 0.701 -8.602 1 94.69 453 ARG B O 1
ATOM 6835 N N . THR B 1 454 ? 30.594 -1.457 -8.852 1 95.69 454 THR B N 1
ATOM 6836 C CA . THR B 1 454 ? 31.516 -1.178 -9.938 1 95.69 454 THR B CA 1
ATOM 6837 C C . THR B 1 454 ? 30.766 -0.873 -11.234 1 95.69 454 THR B C 1
ATOM 6839 O O . THR B 1 454 ? 31.156 0.013 -11.992 1 95.69 454 THR B O 1
ATOM 6842 N N . VAL B 1 455 ? 29.672 -1.591 -11.484 1 96.56 455 VAL B N 1
ATOM 6843 C CA . VAL B 1 455 ? 28.891 -1.388 -12.703 1 96.56 455 VAL B CA 1
ATOM 6844 C C . VAL B 1 455 ? 28.078 -0.095 -12.586 1 96.56 455 VAL B C 1
ATOM 6846 O O . VAL B 1 455 ? 27.891 0.617 -13.578 1 96.56 455 VAL B O 1
ATOM 6849 N N . LEU B 1 456 ? 27.531 0.111 -11.422 1 94 456 LEU B N 1
ATOM 6850 C CA . LEU B 1 456 ? 26.734 1.297 -11.164 1 94 456 LEU B CA 1
ATOM 6851 C C . LEU B 1 456 ? 27.375 2.172 -10.094 1 94 456 LEU B C 1
ATOM 6853 O O . LEU B 1 456 ? 26.891 2.25 -8.969 1 94 456 LEU B O 1
ATOM 6857 N N . PRO B 1 457 ? 28.344 2.932 -10.508 1 88.56 457 PRO B N 1
ATOM 6858 C CA . PRO B 1 457 ? 29.078 3.744 -9.531 1 88.56 457 PRO B CA 1
ATOM 6859 C C . PRO B 1 457 ? 28.312 4.996 -9.117 1 88.56 457 PRO B C 1
ATOM 6861 O O . PRO B 1 457 ? 27.297 5.336 -9.727 1 88.56 457 PRO B O 1
ATOM 6864 N N . ASP B 1 458 ? 28.75 5.656 -8 1 81.81 458 ASP B N 1
ATOM 6865 C CA . ASP B 1 458 ? 28.328 6.98 -7.551 1 81.81 458 ASP B CA 1
ATOM 6866 C C . ASP B 1 458 ? 26.859 6.988 -7.168 1 81.81 458 ASP B C 1
ATOM 6868 O O . ASP B 1 458 ? 26.125 7.914 -7.523 1 81.81 458 ASP B O 1
ATOM 6872 N N . GLY B 1 459 ? 26.453 5.957 -6.645 1 77.5 459 GLY B N 1
ATOM 6873 C CA . GLY B 1 459 ? 25.109 5.926 -6.09 1 77.5 459 GLY B CA 1
ATOM 6874 C C . GLY B 1 459 ? 24.047 5.574 -7.109 1 77.5 459 GLY B C 1
ATOM 6875 O O . GLY B 1 459 ? 22.859 5.617 -6.812 1 77.5 459 GLY B O 1
ATOM 6876 N N . LYS B 1 460 ? 24.453 5.238 -8.328 1 76.5 460 LYS B N 1
ATOM 6877 C CA . LYS B 1 460 ? 23.5 4.906 -9.391 1 76.5 460 LYS B CA 1
ATOM 6878 C C . LYS B 1 460 ? 22.672 3.686 -9.016 1 76.5 460 LYS B C 1
ATOM 6880 O O . LYS B 1 460 ? 21.547 3.527 -9.492 1 76.5 460 LYS B O 1
ATOM 6885 N N . ALA B 1 461 ? 23.281 2.918 -8.188 1 74.25 461 ALA B N 1
ATOM 6886 C CA . ALA B 1 461 ? 22.531 1.732 -7.762 1 74.25 461 ALA B CA 1
ATOM 6887 C C . ALA B 1 461 ? 21.375 2.109 -6.844 1 74.25 461 ALA B C 1
ATOM 6889 O O . ALA B 1 461 ? 20.344 1.44 -6.836 1 74.25 461 ALA B O 1
ATOM 6890 N N . GLU B 1 462 ? 21.5 3.154 -6.168 1 72.5 462 GLU B N 1
ATOM 6891 C CA . GLU B 1 462 ? 20.516 3.582 -5.184 1 72.5 462 GLU B CA 1
ATOM 6892 C C . GLU B 1 462 ? 19.594 4.652 -5.762 1 72.5 462 GLU B C 1
ATOM 6894 O O . GLU B 1 462 ? 18.516 4.906 -5.223 1 72.5 462 GLU B O 1
ATOM 6899 N N . ALA B 1 463 ? 20.016 5.203 -6.797 1 68.75 463 ALA B N 1
ATOM 6900 C CA . ALA B 1 463 ? 19.266 6.301 -7.398 1 68.75 463 ALA B CA 1
ATOM 6901 C C . ALA B 1 463 ? 17.906 5.836 -7.875 1 68.75 463 ALA B C 1
ATOM 6903 O O . ALA B 1 463 ? 17.703 4.648 -8.141 1 68.75 463 ALA B O 1
ATOM 6904 N N . ASP B 1 464 ? 17.094 6.789 -7.832 1 69.25 464 ASP B N 1
ATOM 6905 C CA . ASP B 1 464 ? 15.758 6.512 -8.352 1 69.25 464 ASP B CA 1
ATOM 6906 C C . ASP B 1 464 ? 15.797 6.238 -9.852 1 69.25 464 ASP B C 1
ATOM 6908 O O . ASP B 1 464 ? 16.328 7.047 -10.625 1 69.25 464 ASP B O 1
ATOM 6912 N N . SER B 1 465 ? 15.797 5.012 -10.172 1 77.31 465 SER B N 1
ATOM 6913 C CA . SER B 1 465 ? 15.727 4.578 -11.562 1 77.31 465 SER B CA 1
ATOM 6914 C C . SER B 1 465 ? 14.438 3.801 -11.828 1 77.31 465 SER B C 1
ATOM 6916 O O . SER B 1 465 ? 13.914 3.133 -10.93 1 77.31 465 SER B O 1
ATOM 6918 N N . GLU B 1 466 ? 14.008 3.932 -13.039 1 77.12 466 GLU B N 1
ATOM 6919 C CA . GLU B 1 466 ? 12.812 3.195 -13.438 1 77.12 466 GLU B CA 1
ATOM 6920 C C . GLU B 1 466 ? 13.117 1.715 -13.648 1 77.12 466 GLU B C 1
ATOM 6922 O O . GLU B 1 466 ? 12.211 0.88 -13.641 1 77.12 466 GLU B O 1
ATOM 6927 N N . GLU B 1 467 ? 14.461 1.502 -13.766 1 83.81 467 GLU B N 1
ATOM 6928 C CA . GLU B 1 467 ? 14.852 0.12 -14.031 1 83.81 467 GLU B CA 1
ATOM 6929 C C . GLU B 1 467 ? 15.117 -0.639 -12.734 1 83.81 467 GLU B C 1
ATOM 6931 O O . GLU B 1 467 ? 15.867 -0.173 -11.875 1 83.81 467 GLU B O 1
ATOM 6936 N N . ASP B 1 468 ? 14.531 -1.786 -12.68 1 90.56 468 ASP B N 1
ATOM 6937 C CA . ASP B 1 468 ? 14.836 -2.686 -11.57 1 90.56 468 ASP B CA 1
ATOM 6938 C C . ASP B 1 468 ? 16.125 -3.465 -11.836 1 90.56 468 ASP B C 1
ATOM 6940 O O . ASP B 1 468 ? 16.5 -3.684 -12.992 1 90.56 468 ASP B O 1
ATOM 6944 N N . VAL B 1 469 ? 16.797 -3.824 -10.766 1 93.56 469 VAL B N 1
ATOM 6945 C CA . VAL B 1 469 ? 18.016 -4.613 -10.891 1 93.56 469 VAL B CA 1
ATOM 6946 C C . VAL B 1 469 ? 17.953 -5.812 -9.945 1 93.56 469 VAL B C 1
ATOM 6948 O O . VAL B 1 469 ? 17.656 -5.664 -8.758 1 93.56 469 VAL B O 1
ATOM 6951 N N . VAL B 1 470 ? 18.203 -6.961 -10.508 1 95.75 470 VAL B N 1
ATOM 6952 C CA . VAL B 1 470 ? 18.359 -8.172 -9.703 1 95.75 470 VAL B CA 1
ATOM 6953 C C . VAL B 1 470 ? 19.703 -8.82 -10 1 95.75 470 VAL B C 1
ATOM 6955 O O . VAL B 1 470 ? 20.125 -8.906 -11.156 1 95.75 470 VAL B O 1
ATOM 6958 N N . LEU B 1 471 ? 20.391 -9.195 -8.992 1 97.44 471 LEU B N 1
ATOM 6959 C CA . LEU B 1 471 ? 21.562 -10.062 -9.055 1 97.44 471 LEU B CA 1
ATOM 6960 C C . LEU B 1 471 ? 21.375 -11.289 -8.164 1 97.44 471 LEU B C 1
ATOM 6962 O O . LEU B 1 471 ? 20.953 -11.164 -7.012 1 97.44 471 LEU B O 1
ATOM 6966 N N . LEU B 1 472 ? 21.578 -12.422 -8.672 1 98.19 472 LEU B N 1
ATOM 6967 C CA . LEU B 1 472 ? 21.594 -13.672 -7.922 1 98.19 472 LEU B CA 1
ATOM 6968 C C . LEU B 1 472 ? 22.906 -14.438 -8.148 1 98.19 472 LEU B C 1
ATOM 6970 O O . LEU B 1 472 ? 23.188 -14.852 -9.273 1 98.19 472 LEU B O 1
ATOM 6974 N N . ALA B 1 473 ? 23.688 -14.562 -7.078 1 98.56 473 ALA B N 1
ATOM 6975 C CA . ALA B 1 473 ? 24.984 -15.242 -7.168 1 98.56 473 ALA B CA 1
ATOM 6976 C C . ALA B 1 473 ? 24.906 -16.641 -6.559 1 98.56 473 ALA B C 1
ATOM 6978 O O . ALA B 1 473 ? 24.312 -16.828 -5.5 1 98.56 473 ALA B O 1
ATOM 6979 N N . VAL B 1 474 ? 25.469 -17.578 -7.246 1 98.31 474 VAL B N 1
ATOM 6980 C CA . VAL B 1 474 ? 25.594 -18.969 -6.801 1 98.31 474 VAL B CA 1
ATOM 6981 C C . VAL B 1 474 ? 27.062 -19.359 -6.762 1 98.31 474 VAL B C 1
ATOM 6983 O O . VAL B 1 474 ? 27.688 -19.578 -7.809 1 98.31 474 VAL B O 1
ATOM 6986 N N . ARG B 1 475 ? 27.578 -19.516 -5.582 1 98.25 475 ARG B N 1
ATOM 6987 C CA . ARG B 1 475 ? 28.969 -19.922 -5.445 1 98.25 475 ARG B CA 1
ATOM 6988 C C . ARG B 1 475 ? 29.062 -21.406 -5.113 1 98.25 475 ARG B C 1
ATOM 6990 O O . ARG B 1 475 ? 28.453 -21.875 -4.148 1 98.25 475 ARG B O 1
ATOM 6997 N N . PHE B 1 476 ? 29.875 -22.094 -5.863 1 97.5 476 PHE B N 1
ATOM 6998 C CA . PHE B 1 476 ? 30.078 -23.516 -5.625 1 97.5 476 PHE B CA 1
ATOM 6999 C C . PHE B 1 476 ? 31.266 -23.734 -4.703 1 97.5 476 PHE B C 1
ATOM 7001 O O . PHE B 1 476 ? 32.312 -23.109 -4.859 1 97.5 476 PHE B O 1
ATOM 7008 N N . GLU B 1 477 ? 31.062 -24.609 -3.756 1 93.25 477 GLU B N 1
ATOM 7009 C CA . GLU B 1 477 ? 32.125 -24.891 -2.803 1 93.25 477 GLU B CA 1
ATOM 7010 C C . GLU B 1 477 ? 33.094 -25.938 -3.357 1 93.25 477 GLU B C 1
ATOM 7012 O O . GLU B 1 477 ? 32.719 -26.781 -4.176 1 93.25 477 GLU B O 1
#